Protein 3BVX (pdb70)

B-factor: mean 20.06, std 13.4, range [6.38, 160.4]

Structure (mmCIF, N/CA/C/O backbone):
data_3BVX
#
_entry.id   3BVX
#
_cell.length_a   68.805
_cell.length_b   109.547
_cell.length_c   138.522
_cell.angle_alpha   90.000
_cell.angle_beta   90.000
_cell.angle_gamma   90.000
#
_symmetry.space_group_name_H-M   'P 21 21 21'
#
loop_
_entity.id
_entity.type
_entity.pdbx_description
1 polymer 'Alpha-mannosidase 2'
2 branched '2-acetamido-2-deoxy-beta-D-glucopyranose-(1-2)-alpha-D-mannopyranose-(1-3)-[alpha-D-mannopyranose-(1-6)-alpha-D-mannopyranose-(1-6)]methyl beta-D-mannopyranoside'
3 non-polymer 'ZINC ION'
4 non-polymer (4S)-2-METHYL-2,4-PENTANEDIOL
5 water water
#
loop_
_atom_site.group_PDB
_atom_site.id
_atom_site.type_symbol
_atom_site.label_atom_id
_atom_site.label_alt_id
_atom_site.label_comp_id
_atom_site.label_asym_id
_atom_site.label_entity_id
_atom_site.label_seq_id
_atom_site.pdbx_PDB_ins_code
_atom_site.Cartn_x
_atom_site.Cartn_y
_atom_site.Cartn_z
_atom_site.occupancy
_atom_site.B_iso_or_equiv
_atom_site.auth_seq_id
_atom_site.auth_comp_id
_atom_site.auth_asym_id
_atom_site.auth_atom_id
_atom_site.pdbx_PDB_model_num
ATOM 1 N N . GLN A 1 30 ? 46.430 34.101 -19.157 1.00 78.44 30 GLN A N 1
ATOM 2 C CA . GLN A 1 30 ? 45.031 33.819 -18.843 1.00 61.46 30 GLN A CA 1
ATOM 3 C C . GLN A 1 30 ? 44.245 35.054 -18.452 1.00 46.09 30 GLN A C 1
ATOM 4 O O . GLN A 1 30 ? 43.603 34.975 -17.385 1.00 49.26 30 GLN A O 1
ATOM 6 N N . CYS A 1 31 ? 44.249 36.164 -19.209 1.00 31.48 31 CYS A N 1
ATOM 7 C CA . CYS A 1 31 ? 43.549 37.345 -18.718 1.00 25.02 31 CYS A CA 1
ATOM 8 C C . CYS A 1 31 ? 42.056 37.069 -18.719 1.00 21.67 31 CYS A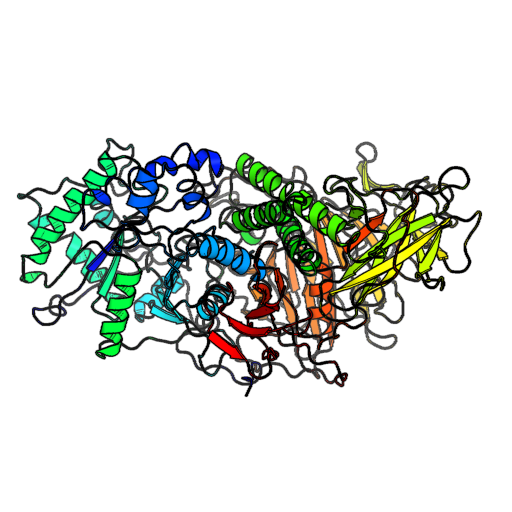 C 1
ATOM 9 O O . CYS A 1 31 ? 41.539 36.504 -19.662 1.00 25.32 31 CYS A O 1
ATOM 12 N N . GLN A 1 32 ? 41.324 37.536 -17.714 1.00 18.64 32 GLN A N 1
ATOM 13 C CA . GLN A 1 32 ? 39.866 37.482 -17.713 1.00 20.43 32 GLN A CA 1
ATOM 14 C C . GLN A 1 32 ? 39.328 38.400 -18.805 1.00 18.66 32 GLN A C 1
ATOM 15 O O . GLN A 1 32 ? 39.867 39.506 -19.021 1.00 17.36 32 GLN A O 1
ATOM 21 N N . ASP A 1 33 ? 38.259 37.976 -19.461 1.00 18.97 33 ASP A N 1
ATOM 22 C CA . ASP A 1 33 ? 37.531 38.810 -20.410 1.00 16.57 33 ASP A CA 1
ATOM 23 C C . ASP A 1 33 ? 36.626 39.785 -19.653 1.00 17.30 33 ASP A C 1
ATOM 24 O O . ASP A 1 33 ? 35.742 39.379 -18.929 1.00 28.30 33 ASP A O 1
ATOM 29 N N . VAL A 1 34 ? 36.844 41.081 -19.827 1.00 12.34 34 VAL A N 1
ATOM 30 C CA . VAL A 1 34 ? 36.086 42.053 -19.025 1.00 11.62 34 VAL A CA 1
ATOM 31 C C . VAL A 1 34 ? 34.878 42.592 -19.788 1.00 10.34 34 VAL A C 1
ATOM 32 O O . VAL A 1 34 ? 34.196 43.492 -19.282 1.00 11.70 34 VAL A O 1
ATOM 36 N N . VAL A 1 35 ? 34.663 42.041 -20.980 1.00 11.84 35 VAL A N 1
ATOM 37 C CA . VAL A 1 35 ? 33.558 42.552 -21.806 1.00 11.96 35 VAL A CA 1
ATOM 38 C C . VAL A 1 35 ? 32.403 41.591 -21.948 1.00 12.24 35 VAL A C 1
ATOM 39 O O . VAL A 1 35 ? 31.246 42.008 -21.926 1.00 12.43 35 VAL A O 1
ATOM 43 N N . GLN A 1 36 ? 32.683 40.314 -22.168 1.00 13.32 36 GLN A N 1
ATOM 44 C CA . GLN A 1 36 ? 31.671 39.411 -22.749 1.00 13.28 36 GLN A CA 1
ATOM 45 C C . GLN A 1 36 ? 31.038 38.498 -21.740 1.00 19.06 36 GLN A C 1
ATOM 46 O O . GLN A 1 36 ? 30.134 37.770 -22.140 1.00 31.69 36 GLN A O 1
ATOM 52 N N . ASP A 1 37 ? 31.494 38.443 -20.526 1.00 19.46 37 ASP A N 1
ATOM 53 C CA . ASP A 1 37 ? 30.958 37.557 -19.491 1.00 23.69 37 ASP A CA 1
ATOM 54 C C . ASP A 1 37 ? 30.274 38.421 -18.441 1.00 20.94 37 ASP A C 1
ATOM 55 O O . ASP A 1 37 ? 30.952 39.160 -17.736 1.00 27.50 37 ASP A O 1
ATOM 60 N N . VAL A 1 38 ? 28.978 38.364 -18.275 1.00 18.14 38 VAL A N 1
ATOM 61 C CA . VAL A 1 38 ? 28.304 39.151 -17.232 1.00 16.60 38 VAL A CA 1
ATOM 62 C C . VAL A 1 38 ? 28.479 38.456 -15.897 1.00 15.65 38 VAL A C 1
ATOM 63 O O . VAL A 1 38 ? 28.023 37.306 -15.771 1.00 20.85 38 VAL A O 1
ATOM 67 N N . PRO A 1 39 ? 29.119 39.054 -14.915 1.00 14.98 39 PRO A N 1
ATOM 68 C CA . PRO A 1 39 ? 29.280 38.349 -13.643 1.00 14.27 39 PRO A CA 1
ATOM 69 C C . PRO A 1 39 ? 27.958 38.015 -12.987 1.00 14.77 39 PRO A C 1
ATOM 70 O O . PRO A 1 39 ? 26.994 38.779 -12.995 1.00 16.37 39 PRO A O 1
ATOM 74 N N . ASN A 1 40 ? 27.966 36.855 -12.308 1.00 17.66 40 ASN A N 1
ATOM 75 C CA . ASN A 1 40 ? 26.839 36.442 -11.505 1.00 19.00 40 ASN A CA 1
ATOM 76 C C . ASN A 1 40 ? 27.130 36.794 -10.072 1.00 16.86 40 ASN A C 1
ATOM 77 O O . ASN A 1 40 ? 28.042 36.247 -9.436 1.00 20.44 40 ASN A O 1
ATOM 82 N N . VAL A 1 41 ? 26.391 37.791 -9.558 1.00 15.28 41 VAL A N 1
ATOM 83 C CA . VAL A 1 41 ? 26.591 38.252 -8.191 1.00 13.75 41 VAL A CA 1
ATOM 84 C C . VAL A 1 41 ? 25.235 38.234 -7.504 1.00 12.52 41 VAL A C 1
ATOM 85 O O . VAL A 1 41 ? 24.194 38.274 -8.151 1.00 15.18 41 VAL A O 1
ATOM 89 N N . ASP A 1 42 ? 25.231 38.151 -6.160 1.00 12.30 42 ASP A N 1
ATOM 90 C CA . ASP A 1 42 ? 23.959 38.162 -5.449 1.00 12.91 42 ASP A CA 1
ATOM 91 C C . ASP A 1 42 ? 23.285 39.517 -5.514 1.00 13.07 42 ASP A C 1
ATOM 92 O O . ASP A 1 42 ? 22.061 39.564 -5.629 1.00 14.83 42 ASP A O 1
ATOM 97 N N . VAL A 1 43 ? 24.062 40.590 -5.415 1.00 12.13 43 VAL A N 1
ATOM 98 C CA . VAL A 1 43 ? 23.512 41.944 -5.460 1.00 11.51 43 VAL A CA 1
ATOM 99 C C . VAL A 1 43 ? 24.305 42.680 -6.533 1.00 10.85 43 VAL A C 1
ATOM 100 O O . VAL A 1 43 ? 25.532 42.786 -6.439 1.00 12.50 43 VAL A O 1
ATOM 104 N N . GLN A 1 44 ? 23.618 43.160 -7.553 1.00 10.44 44 GLN A N 1
ATOM 105 C CA . GLN A 1 44 ? 24.231 44.019 -8.550 1.00 10.29 44 GLN A CA 1
ATOM 106 C C . GLN A 1 44 ? 23.517 45.367 -8.454 1.00 10.39 44 GLN A C 1
ATOM 107 O O . GLN A 1 44 ? 22.302 45.425 -8.631 1.00 11.09 44 GLN A O 1
ATOM 113 N N . MET A 1 45 ? 24.236 46.439 -8.099 1.00 9.36 45 MET A N 1
ATOM 114 C CA . MET A 1 45 ? 23.525 47.641 -7.653 1.00 9.47 45 MET A CA 1
ATOM 115 C C . MET A 1 45 ? 22.684 48.267 -8.743 1.00 10.03 45 MET A C 1
ATOM 116 O O . MET A 1 45 ? 21.667 48.904 -8.356 1.00 10.79 45 MET A O 1
ATOM 121 N N . LEU A 1 46 ? 23.054 48.194 -10.004 1.00 10.38 46 LEU A N 1
ATOM 122 C CA . LEU A 1 46 ? 22.160 48.777 -11.024 1.00 11.26 46 LEU A CA 1
ATOM 123 C C . LEU A 1 46 ? 20.871 47.973 -11.070 1.00 11.81 46 LEU A C 1
ATOM 124 O O . LEU A 1 46 ? 19.780 48.553 -11.204 1.00 11.62 46 LEU A O 1
ATOM 129 N N A GLU A 1 47 ? 20.977 46.647 -11.005 0.51 11.80 47 GLU A N 1
ATOM 130 N N B GLU A 1 47 ? 20.969 46.645 -10.994 0.49 11.59 47 GLU A N 1
ATOM 131 C CA A GLU A 1 47 ? 19.756 45.844 -11.034 0.51 12.13 47 GLU A CA 1
ATOM 132 C CA B GLU A 1 47 ? 19.772 45.804 -11.055 0.49 12.07 47 GLU A CA 1
ATOM 133 C C A GLU A 1 47 ? 18.917 46.161 -9.794 0.51 11.76 47 GLU A C 1
ATOM 134 C C B GLU A 1 47 ? 18.936 46.002 -9.787 0.49 12.38 47 GLU A C 1
ATOM 135 O O A GLU A 1 47 ? 17.683 46.303 -9.896 0.51 13.40 47 GLU A O 1
ATOM 136 O O B GLU A 1 47 ? 17.690 45.974 -9.869 0.49 14.65 47 GLU A O 1
ATOM 147 N N . LEU A 1 48 ? 19.578 46.225 -8.641 1.00 11.87 48 LEU A N 1
ATOM 148 C CA . LEU A 1 48 ? 18.831 46.516 -7.417 1.00 12.23 48 LEU A CA 1
ATOM 149 C C . LEU A 1 48 ? 18.101 47.837 -7.535 1.00 12.88 48 LEU A C 1
ATOM 150 O O . LEU A 1 48 ? 16.921 47.912 -7.212 1.00 13.59 48 LEU A O 1
ATOM 155 N N . TYR A 1 49 ? 18.767 48.864 -8.046 1.00 11.80 49 TYR A N 1
ATOM 156 C CA . TYR A 1 49 ? 18.129 50.154 -8.259 1.00 11.24 49 TYR A CA 1
ATOM 157 C C . TYR A 1 49 ? 16.898 50.047 -9.160 1.00 12.23 49 TYR A C 1
ATOM 158 O O . TYR A 1 49 ? 15.913 50.746 -8.908 1.00 14.30 49 TYR A O 1
ATOM 167 N N . ASP A 1 50 ? 16.995 49.188 -10.177 1.00 13.06 50 ASP A N 1
ATOM 168 C CA . ASP A 1 50 ? 15.860 49.110 -11.145 1.00 15.56 50 ASP A CA 1
ATOM 169 C C . ASP A 1 50 ? 14.642 48.544 -10.442 1.00 16.62 50 ASP A C 1
ATOM 170 O O . ASP A 1 50 ? 13.501 48.965 -10.768 1.00 19.72 50 ASP A O 1
ATOM 175 N N A ARG A 1 51 ? 14.868 47.560 -9.611 0.50 14.88 51 ARG A N 1
ATOM 176 N N B ARG A 1 51 ? 14.968 47.560 -9.611 0.50 14.88 51 ARG A N 1
ATOM 177 C CA A ARG A 1 51 ? 13.721 46.773 -9.104 0.50 16.13 51 ARG A CA 1
ATOM 178 C CA B ARG A 1 51 ? 13.821 46.773 -9.104 0.50 16.13 51 ARG A CA 1
ATOM 179 C C A ARG A 1 51 ? 13.281 47.322 -7.767 0.50 15.81 51 ARG A C 1
ATOM 180 C C B ARG A 1 51 ? 13.381 47.322 -7.767 0.50 15.81 51 ARG A C 1
ATOM 181 O O A ARG A 1 51 ? 12.126 47.145 -7.344 0.50 18.04 51 ARG A O 1
ATOM 182 O O B ARG A 1 51 ? 12.226 47.145 -7.344 0.50 18.04 51 ARG A O 1
ATOM 197 N N . MET A 1 52 ? 14.107 48.143 -7.090 1.00 14.35 52 MET A N 1
ATOM 198 C CA A MET A 1 52 ? 13.794 48.775 -5.776 0.50 14.02 52 MET A CA 1
ATOM 199 C CA B MET A 1 52 ? 13.879 48.862 -5.786 0.50 14.02 52 MET A CA 1
ATOM 200 C C . MET A 1 52 ? 12.857 50.009 -5.633 1.00 10.45 52 MET A C 1
ATOM 201 O O . MET A 1 52 ? 12.864 50.795 -6.553 1.00 11.70 52 MET A O 1
ATOM 210 N N . SER A 1 53 ? 12.105 50.191 -4.538 1.00 11.35 53 SER A N 1
ATOM 211 C CA . SER A 1 53 ? 11.098 51.236 -4.504 1.00 17.56 53 SER A CA 1
ATOM 212 C C . SER A 1 53 ? 11.470 52.663 -3.981 1.00 18.68 53 SER A C 1
ATOM 213 O O . SER A 1 53 ? 10.822 53.653 -4.368 1.00 36.18 53 SER A O 1
ATOM 216 N N . PHE A 1 54 ? 12.436 52.771 -3.073 1.00 19.93 54 PHE A N 1
ATOM 217 C CA . PHE A 1 54 ? 12.785 54.124 -2.636 1.00 17.23 54 PHE A CA 1
ATOM 218 C C . PHE A 1 54 ? 11.682 54.902 -1.916 1.00 18.23 54 PHE A C 1
ATOM 219 O O . PHE A 1 54 ? 11.829 56.099 -1.709 1.00 17.40 54 PHE A O 1
ATOM 227 N N . LYS A 1 55 ? 10.589 54.257 -1.516 1.00 25.40 55 LYS A N 1
ATOM 228 C CA . LYS A 1 55 ? 9.635 54.991 -0.677 1.00 24.20 55 LYS A CA 1
ATOM 229 C C . LYS A 1 55 ? 10.224 55.322 0.693 1.00 21.29 55 LYS A C 1
ATOM 230 O O . LYS A 1 55 ? 10.904 54.518 1.316 1.00 26.50 55 LYS A O 1
ATOM 236 N N . ASP A 1 56 ? 9.942 56.553 1.108 1.00 19.04 56 ASP A N 1
ATOM 237 C CA . ASP A 1 56 ? 10.515 57.115 2.331 1.00 17.22 56 ASP A CA 1
ATOM 238 C C . ASP A 1 56 ? 9.438 57.089 3.401 1.00 18.72 56 ASP A C 1
ATOM 239 O O . ASP A 1 56 ? 8.760 58.072 3.690 1.00 26.56 56 ASP A O 1
ATOM 244 N N . ILE A 1 57 ? 9.280 55.917 4.008 1.00 21.84 57 ILE A N 1
ATOM 245 C CA . ILE A 1 57 ? 8.237 55.705 5.005 1.00 24.10 57 ILE A CA 1
ATOM 246 C C . ILE A 1 57 ? 8.802 55.785 6.419 1.00 22.27 57 ILE A C 1
ATOM 247 O O . ILE A 1 57 ? 9.930 55.363 6.672 1.00 21.09 57 ILE A O 1
ATOM 252 N N . ASP A 1 58 ? 8.010 56.330 7.337 1.00 22.04 58 ASP A N 1
ATOM 253 C CA . ASP A 1 58 ? 8.410 56.423 8.736 1.00 21.74 58 ASP A CA 1
ATOM 254 C C . ASP A 1 58 ? 8.532 55.040 9.368 1.00 19.45 58 ASP A C 1
ATOM 255 O O . ASP A 1 58 ? 7.551 54.303 9.464 1.00 22.41 58 ASP A O 1
ATOM 260 N N . GLY A 1 59 ? 9.741 54.696 9.797 1.00 19.44 59 GLY A N 1
ATOM 261 C CA . GLY A 1 59 ? 10.045 53.339 10.213 1.00 18.37 59 GLY A CA 1
ATOM 262 C C . GLY A 1 59 ? 9.856 53.133 11.703 1.00 18.51 59 GLY A C 1
ATOM 263 O O . GLY A 1 59 ? 9.997 52.019 12.208 1.00 20.13 59 GLY A O 1
ATOM 264 N N . GLY A 1 60 ? 9.536 54.212 12.409 1.00 18.99 60 GLY A N 1
ATOM 265 C CA . GLY A 1 60 ? 9.442 54.176 13.878 1.00 21.69 60 GLY A CA 1
ATOM 266 C C . GLY A 1 60 ? 10.728 54.795 14.440 1.00 16.01 60 GLY A C 1
ATOM 267 O O . GLY A 1 60 ? 11.321 55.715 13.853 1.00 17.83 60 GLY A O 1
ATOM 268 N N . VAL A 1 61 ? 11.187 54.279 15.601 1.00 16.57 61 VAL A N 1
ATOM 269 C CA . VAL A 1 61 ? 12.391 54.868 16.178 1.00 14.74 61 VAL A CA 1
ATOM 270 C C . VAL A 1 61 ? 13.600 54.749 15.204 1.00 13.91 61 VAL A C 1
ATOM 271 O O . VAL A 1 61 ? 14.409 55.679 15.159 1.00 14.20 61 VAL A O 1
ATOM 275 N N . TRP A 1 62 ? 13.692 53.645 14.453 1.00 13.11 62 TRP A N 1
ATOM 276 C CA . TRP A 1 62 ? 14.626 53.572 13.306 1.00 13.37 62 TRP A CA 1
ATOM 277 C C . TRP A 1 62 ? 13.847 54.236 12.167 1.00 13.23 62 TRP A C 1
ATOM 278 O O . TRP A 1 62 ? 13.056 53.580 11.502 1.00 15.48 62 TRP A O 1
ATOM 289 N N . LYS A 1 63 ? 14.106 55.508 11.932 1.00 13.74 63 LYS A N 1
ATOM 290 C CA . LYS A 1 63 ? 13.220 56.284 11.091 1.00 14.72 63 LYS A CA 1
ATOM 291 C C . LYS A 1 63 ? 13.181 55.776 9.669 1.00 13.99 63 LYS A C 1
ATOM 292 O O . LYS A 1 63 ? 12.169 55.883 8.998 1.00 15.75 63 LYS A O 1
ATOM 298 N N . GLN A 1 64 ? 14.290 55.213 9.207 1.00 13.24 64 GLN A N 1
ATOM 299 C CA . GLN A 1 64 ? 14.380 54.728 7.805 1.00 14.30 64 GLN A CA 1
ATOM 300 C C . GLN A 1 64 ? 14.416 53.232 7.697 1.00 11.98 64 GLN A C 1
ATOM 301 O O . GLN A 1 64 ? 14.769 52.725 6.644 1.00 13.47 64 GLN A O 1
ATOM 307 N N . GLY A 1 65 ? 14.053 52.551 8.804 1.00 12.97 65 GLY A N 1
ATOM 308 C CA . GLY A 1 65 ? 14.049 51.089 8.829 1.00 13.85 65 GLY A CA 1
ATOM 309 C C . GLY A 1 65 ? 12.649 50.564 9.221 1.00 14.63 65 GLY A C 1
ATOM 310 O O . GLY A 1 65 ? 11.612 50.950 8.627 1.00 17.10 65 GLY A O 1
ATOM 311 N N . TRP A 1 66 ? 12.657 49.682 10.195 1.00 14.63 66 TRP A N 1
ATOM 312 C CA . TRP A 1 66 ? 11.448 49.073 10.738 1.00 14.03 66 TRP A CA 1
ATOM 313 C C . TRP A 1 66 ? 11.748 48.728 12.181 1.00 14.75 66 TRP A C 1
ATOM 314 O O . TRP A 1 66 ? 12.882 48.864 12.638 1.00 14.46 66 TRP A O 1
ATOM 325 N N . ASN A 1 67 ? 10.706 48.328 12.931 1.00 16.32 67 ASN A N 1
ATOM 326 C CA . ASN A 1 67 ? 10.887 47.904 14.310 1.00 16.93 67 ASN A CA 1
ATOM 327 C C . ASN A 1 67 ? 11.490 46.500 14.352 1.00 16.23 67 ASN A C 1
ATOM 328 O O . ASN A 1 67 ? 10.796 45.493 14.118 1.00 16.60 67 ASN A O 1
ATOM 333 N N . ILE A 1 68 ? 12.767 46.379 14.633 1.00 14.75 68 ILE A N 1
ATOM 334 C CA . ILE A 1 68 ? 13.444 45.102 14.611 1.00 14.87 68 ILE A CA 1
ATOM 335 C C . ILE A 1 68 ? 13.014 44.236 15.777 1.00 15.77 68 ILE A C 1
ATOM 336 O O . ILE A 1 68 ? 12.963 44.628 16.939 1.00 18.78 68 ILE A O 1
ATOM 341 N N . LYS A 1 69 ? 12.748 42.985 15.419 1.00 19.19 69 LYS A N 1
ATOM 342 C CA . LYS A 1 69 ? 12.397 41.999 16.452 1.00 21.05 69 LYS A CA 1
ATOM 343 C C . LYS A 1 69 ? 13.463 40.905 16.474 1.00 19.26 69 LYS A C 1
ATOM 344 O O . LYS A 1 69 ? 14.085 40.596 15.427 1.00 20.94 69 LYS A O 1
ATOM 350 N N . TYR A 1 70 ? 13.700 40.308 17.657 1.00 18.55 70 TYR A N 1
ATOM 351 C CA . TYR A 1 70 ? 14.667 39.187 17.722 1.00 17.54 70 TYR A CA 1
ATOM 352 C C . TYR A 1 70 ? 14.068 38.135 18.645 1.00 19.19 70 TYR A C 1
ATOM 353 O O . TYR A 1 70 ? 13.210 38.443 19.480 1.00 22.98 70 TYR A O 1
ATOM 362 N N . ASP A 1 71 ? 14.574 36.916 18.441 1.00 21.56 71 ASP A N 1
ATOM 363 C CA . ASP A 1 71 ? 14.157 35.818 19.315 1.00 22.56 71 ASP A CA 1
ATOM 364 C C . ASP A 1 71 ? 15.110 35.785 20.496 1.00 21.77 71 ASP A C 1
ATOM 365 O O . ASP A 1 71 ? 16.310 35.618 20.300 1.00 22.63 71 ASP A O 1
ATOM 370 N N . PRO A 1 72 ? 14.686 35.969 21.725 1.00 28.77 72 PRO A N 1
ATOM 371 C CA . PRO A 1 72 ? 15.676 35.997 22.815 1.00 29.11 72 PRO A CA 1
ATOM 372 C C . PRO A 1 72 ? 16.436 34.673 22.905 1.00 27.66 72 PRO A C 1
ATOM 373 O O . PRO A 1 72 ? 17.595 34.607 23.325 1.00 32.84 72 PRO A O 1
ATOM 377 N N . LEU A 1 73 ? 15.829 33.593 22.419 1.00 26.62 73 LEU A N 1
ATOM 378 C CA . LEU A 1 73 ? 16.455 32.285 22.528 1.00 25.45 73 LEU A CA 1
ATOM 379 C C . LEU A 1 73 ? 17.538 32.066 21.475 1.00 25.12 73 LEU A C 1
ATOM 380 O O . LEU A 1 73 ? 18.153 30.982 21.492 1.00 26.31 73 LEU A O 1
ATOM 385 N N . LYS A 1 74 ? 17.782 33.026 20.602 1.00 24.81 74 LYS A N 1
ATOM 386 C CA . LYS A 1 74 ? 18.856 32.855 19.619 1.00 21.15 74 LYS A CA 1
ATOM 387 C C . LYS A 1 74 ? 20.240 32.688 20.224 1.00 21.16 74 LYS A C 1
ATOM 388 O O . LYS A 1 74 ? 21.029 31.885 19.741 1.00 23.41 74 LYS A O 1
ATOM 394 N N A TYR A 1 75 ? 20.545 33.466 21.248 0.44 23.59 75 TYR A N 1
ATOM 395 N N B TYR A 1 75 ? 20.526 33.460 21.257 0.56 23.21 75 TYR A N 1
ATOM 396 C CA A TYR A 1 75 ? 21.794 33.278 21.958 0.44 22.44 75 TYR A CA 1
ATOM 397 C CA B TYR A 1 75 ? 21.793 33.350 21.947 0.56 22.76 75 TYR A CA 1
ATOM 398 C C A TYR A 1 75 ? 21.536 32.552 23.251 0.44 22.48 75 TYR A C 1
ATOM 399 C C B TYR A 1 75 ? 21.557 32.598 23.262 0.56 22.30 75 TYR A C 1
ATOM 400 O O A TYR A 1 75 ? 20.496 32.701 23.860 0.44 25.49 75 TYR A O 1
ATOM 401 O O B TYR A 1 75 ? 20.518 32.744 23.875 0.56 25.55 75 TYR A O 1
ATOM 418 N N . ASN A 1 76 ? 22.507 31.759 23.649 1.00 25.05 76 ASN A N 1
ATOM 419 C CA . ASN A 1 76 ? 22.333 30.916 24.823 1.00 26.01 76 ASN A CA 1
ATOM 420 C C . ASN A 1 76 ? 23.741 30.529 25.232 1.00 26.08 76 ASN A C 1
ATOM 421 O O . ASN A 1 76 ? 24.718 31.017 24.655 1.00 26.00 76 ASN A O 1
ATOM 426 N N . ALA A 1 77 ? 23.873 29.658 26.196 1.00 29.14 77 ALA A N 1
ATOM 427 C CA . ALA A 1 77 ? 25.214 29.366 26.700 1.00 32.13 77 ALA A CA 1
ATOM 428 C C . ALA A 1 77 ? 26.174 28.842 25.639 1.00 33.25 77 ALA A C 1
ATOM 429 O O . ALA A 1 77 ? 27.388 29.080 25.657 1.00 41.67 77 ALA A O 1
ATOM 431 N N . HIS A 1 78 ? 25.705 28.125 24.616 1.00 36.63 78 HIS A N 1
ATOM 432 C CA . HIS A 1 78 ? 26.712 27.609 23.705 1.00 36.49 78 HIS A CA 1
ATOM 433 C C . HIS A 1 78 ? 26.864 28.517 22.502 1.00 34.77 78 HIS A C 1
ATOM 434 O O . HIS A 1 78 ? 27.557 28.107 21.568 1.00 46.67 78 HIS A O 1
ATOM 441 N N . HIS A 1 79 ? 26.198 29.657 22.494 1.00 29.03 79 HIS A N 1
ATOM 442 C CA . HIS A 1 79 ? 26.184 30.525 21.326 1.00 27.79 79 HIS A CA 1
ATOM 443 C C . HIS A 1 79 ? 25.884 31.939 21.794 1.00 21.86 79 HIS A C 1
ATOM 444 O O . HIS A 1 79 ? 24.760 32.373 21.820 1.00 24.44 79 HIS A O 1
ATOM 451 N N . LYS A 1 80 ? 26.935 32.601 22.224 1.00 20.51 80 LYS A N 1
ATOM 452 C CA . LYS A 1 80 ? 26.846 33.929 22.804 1.00 17.04 80 LYS A CA 1
ATOM 453 C C . LYS A 1 80 ? 27.038 34.989 21.736 1.00 16.53 80 LYS A C 1
ATOM 454 O O . LYS A 1 80 ? 27.654 34.746 20.693 1.00 20.22 80 LYS A O 1
ATOM 460 N N . LEU A 1 81 ? 26.546 36.184 22.040 1.00 14.53 81 LEU A N 1
ATOM 461 C CA . LEU A 1 81 ? 26.761 37.319 21.120 1.00 13.30 81 LEU A CA 1
ATOM 462 C C . LEU A 1 81 ? 28.051 37.961 21.594 1.00 12.93 81 LEU A C 1
ATOM 463 O O . LEU A 1 81 ? 28.155 38.341 22.769 1.00 14.73 81 LEU A O 1
ATOM 468 N N A LYS A 1 82 ? 29.024 38.088 20.713 0.50 12.47 82 LYS A N 1
ATOM 469 N N B LYS A 1 82 ? 29.023 38.035 20.704 0.50 12.07 82 LYS A N 1
ATOM 470 C CA A LYS A 1 82 ? 30.318 38.688 21.075 0.50 12.20 82 LYS A CA 1
ATOM 471 C CA B LYS A 1 82 ? 30.314 38.681 20.971 0.50 11.40 82 LYS A CA 1
ATOM 472 C C A LYS A 1 82 ? 30.390 40.098 20.513 0.50 10.95 82 LYS A C 1
ATOM 473 C C B LYS A 1 82 ? 30.156 40.128 20.517 0.50 10.59 82 LYS A C 1
ATOM 474 O O A LYS A 1 82 ? 30.403 40.248 19.299 0.50 11.70 82 LYS A O 1
ATOM 475 O O B LYS A 1 82 ? 29.776 40.353 19.372 0.50 10.90 82 LYS A O 1
ATOM 486 N N . VAL A 1 83 ? 30.431 41.063 21.412 1.00 11.10 83 VAL A N 1
ATOM 487 C CA . VAL A 1 83 ? 30.236 42.486 21.066 1.00 11.48 83 VAL A CA 1
ATOM 488 C C . VAL A 1 83 ? 31.591 43.218 21.200 1.00 11.20 83 VAL A C 1
ATOM 489 O O . VAL A 1 83 ? 32.219 43.189 22.279 1.00 12.54 83 VAL A O 1
ATOM 493 N N . PHE A 1 84 ? 31.977 43.867 20.106 1.00 10.63 84 PHE A N 1
ATOM 494 C CA . PHE A 1 84 ? 33.230 44.673 20.117 1.00 11.21 84 PHE A CA 1
ATOM 495 C C . PHE A 1 84 ? 32.841 46.150 20.069 1.00 10.16 84 PHE A C 1
ATOM 496 O O . PHE A 1 84 ? 32.322 46.600 19.029 1.00 11.34 84 PHE A O 1
ATOM 504 N N . VAL A 1 85 ? 33.111 46.853 21.146 1.00 10.24 85 VAL A N 1
ATOM 505 C CA . VAL A 1 85 ? 32.873 48.288 21.197 1.00 10.03 85 VAL A CA 1
ATOM 506 C C . VAL A 1 85 ? 34.178 48.946 20.785 1.00 9.44 85 VAL A C 1
ATOM 507 O O . VAL A 1 85 ? 35.217 48.764 21.469 1.00 10.28 85 VAL A O 1
ATOM 511 N N . VAL A 1 86 ? 34.149 49.707 19.714 1.00 9.64 86 VAL A N 1
ATOM 512 C CA . VAL A 1 86 ? 35.406 50.195 19.077 1.00 10.23 86 VAL A CA 1
ATOM 513 C C . VAL A 1 86 ? 35.461 51.721 19.187 1.00 9.06 86 VAL A C 1
ATOM 514 O O . VAL A 1 86 ? 34.803 52.430 18.417 1.00 9.38 86 VAL A O 1
ATOM 518 N N . PRO A 1 87 ? 36.217 52.241 20.157 1.00 9.35 87 PRO A N 1
ATOM 519 C CA . PRO A 1 87 ? 36.312 53.705 20.331 1.00 9.63 87 PRO A CA 1
ATOM 520 C C . PRO A 1 87 ? 37.055 54.332 19.156 1.00 8.76 87 PRO A C 1
ATOM 521 O O . PRO A 1 87 ? 38.074 53.795 18.662 1.00 9.57 87 PRO A O 1
ATOM 525 N N . HIS A 1 88 ? 36.550 55.499 18.729 1.00 8.82 88 HIS A N 1
ATOM 526 C CA . HIS A 1 88 ? 37.146 56.167 17.550 1.00 8.75 88 HIS A CA 1
ATOM 527 C C . HIS A 1 88 ? 36.872 57.642 17.655 1.00 8.80 88 HIS A C 1
ATOM 528 O O . HIS A 1 88 ? 36.044 58.108 18.450 1.00 9.57 88 HIS A O 1
ATOM 535 N N . SER A 1 89 ? 37.604 58.407 16.824 1.00 8.71 89 SER A N 1
ATOM 536 C CA . SER A 1 89 ? 37.508 59.848 16.806 1.00 9.31 89 SER A CA 1
ATOM 537 C C . SER A 1 89 ? 37.689 60.331 15.363 1.00 9.00 89 SER A C 1
ATOM 538 O O . SER A 1 89 ? 38.770 60.151 14.832 1.00 9.43 89 SER A O 1
ATOM 541 N N . HIS A 1 90 ? 36.655 60.912 14.797 1.00 9.35 90 HIS A N 1
ATOM 542 C CA . HIS A 1 90 ? 36.748 61.324 13.394 1.00 9.47 90 HIS A CA 1
ATOM 543 C C . HIS A 1 90 ? 37.436 62.667 13.346 1.00 9.30 90 HIS A C 1
ATOM 544 O O . HIS A 1 90 ? 36.881 63.655 13.865 1.00 9.80 90 HIS A O 1
ATOM 551 N N . ASN A 1 91 ? 38.615 62.743 12.728 1.00 9.27 91 ASN A N 1
ATOM 552 C CA . ASN A 1 91 ? 39.407 63.974 12.687 1.00 9.46 91 ASN A CA 1
ATOM 553 C C . ASN A 1 91 ? 39.546 64.458 11.263 1.00 9.34 91 ASN A C 1
ATOM 554 O O . ASN A 1 91 ? 40.353 63.931 10.511 1.00 16.03 91 ASN A O 1
ATOM 559 N N . ASP A 1 92 ? 38.766 65.469 10.907 1.00 9.22 92 ASP A N 1
ATOM 560 C CA . ASP A 1 92 ? 38.819 66.019 9.548 1.00 8.78 92 ASP A CA 1
ATOM 561 C C . ASP A 1 92 ? 40.108 66.796 9.339 1.00 8.49 92 ASP A C 1
ATOM 562 O O . ASP A 1 92 ? 40.284 67.773 10.101 1.00 9.10 92 ASP A O 1
ATOM 567 N N . PRO A 1 93 ? 40.925 66.503 8.367 1.00 8.73 93 PRO A N 1
ATOM 568 C CA . PRO A 1 93 ? 42.125 67.319 8.041 1.00 9.11 93 PRO A CA 1
ATOM 569 C C . PRO A 1 93 ? 41.729 68.551 7.259 1.00 10.07 93 PRO A C 1
ATOM 570 O O . PRO A 1 93 ? 42.033 68.712 6.057 1.00 11.30 93 PRO A O 1
ATOM 574 N N . GLY A 1 94 ? 41.034 69.451 7.957 1.00 9.80 94 GLY A N 1
ATOM 575 C CA . GLY A 1 94 ? 40.390 70.639 7.388 1.00 9.85 94 GLY A CA 1
ATOM 576 C C . GLY A 1 94 ? 38.919 70.371 7.170 1.00 10.15 94 GLY A C 1
ATOM 577 O O . GLY A 1 94 ? 38.546 69.310 6.640 1.00 11.11 94 GLY A O 1
ATOM 578 N N . TRP A 1 95 ? 38.099 71.355 7.510 1.00 9.59 95 TRP A N 1
ATOM 579 C CA . TRP A 1 95 ? 36.659 71.357 7.197 1.00 9.82 95 TRP A CA 1
ATOM 580 C C . TRP A 1 95 ? 36.115 72.711 7.667 1.00 10.23 95 TRP A C 1
ATOM 581 O O . TRP A 1 95 ? 36.049 73.642 6.841 1.00 10.77 95 TRP A O 1
ATOM 592 N N . ILE A 1 96 ? 35.789 72.858 8.943 1.00 10.34 96 ILE A N 1
ATOM 593 C CA . ILE A 1 96 ? 35.349 74.156 9.475 1.00 12.48 96 ILE A CA 1
ATOM 594 C C . ILE A 1 96 ? 36.515 74.960 10.051 1.00 12.51 96 ILE A C 1
ATOM 595 O O . ILE A 1 96 ? 36.387 76.138 10.314 1.00 15.46 96 ILE A O 1
ATOM 600 N N A GLN A 1 97 ? 37.632 74.293 10.316 0.66 10.66 97 GLN A N 1
ATOM 601 N N B GLN A 1 97 ? 37.611 74.230 10.233 0.34 10.44 97 GLN A N 1
ATOM 602 C CA A GLN A 1 97 ? 38.882 74.930 10.661 0.66 10.35 97 GLN A CA 1
ATOM 603 C CA B GLN A 1 97 ? 38.892 74.727 10.671 0.34 10.36 97 GLN A CA 1
ATOM 604 C C A GLN A 1 97 ? 39.909 74.348 9.678 0.66 8.72 97 GLN A C 1
ATOM 605 C C B GLN A 1 97 ? 39.981 74.215 9.731 0.34 10.60 97 GLN A C 1
ATOM 606 O O A GLN A 1 97 ? 39.645 73.331 9.010 0.66 8.04 97 GLN A O 1
ATOM 607 O O B GLN A 1 97 ? 39.806 73.147 9.129 0.34 13.05 97 GLN A O 1
ATOM 618 N N . THR A 1 98 ? 41.081 74.947 9.583 1.00 9.96 98 THR A N 1
ATOM 619 C CA . THR A 1 98 ? 42.163 74.390 8.759 1.00 10.24 98 THR A CA 1
ATOM 620 C C . THR A 1 98 ? 42.765 73.202 9.486 1.00 9.83 98 THR A C 1
ATOM 621 O O . THR A 1 98 ? 42.562 72.997 10.705 1.00 10.21 98 THR A O 1
ATOM 625 N N . PHE A 1 99 ? 43.541 72.414 8.736 1.00 9.65 99 PHE A N 1
ATOM 626 C CA . PHE A 1 99 ? 44.303 71.339 9.320 1.00 9.70 99 PHE A CA 1
ATOM 627 C C . PHE A 1 99 ? 45.067 71.831 10.555 1.00 9.89 99 PHE A C 1
ATOM 628 O O . PHE A 1 99 ? 45.016 71.192 11.628 1.00 10.52 99 PHE A O 1
ATOM 636 N N . GLU A 1 100 ? 45.829 72.914 10.415 1.00 10.06 100 GLU A N 1
ATOM 637 C CA . GLU A 1 100 ? 46.661 73.287 11.552 1.00 10.81 100 GLU A CA 1
ATOM 638 C C . GLU A 1 100 ? 45.851 73.812 12.719 1.00 11.26 100 GLU A C 1
ATOM 639 O O . GLU A 1 100 ? 46.209 73.577 13.885 1.0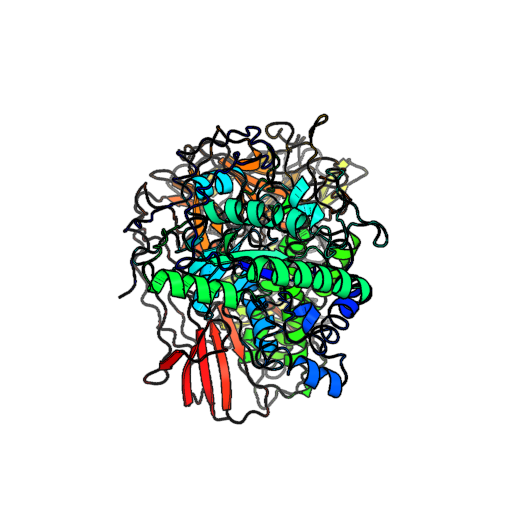0 12.42 100 GLU A O 1
ATOM 645 N N . GLU A 1 101 ? 44.730 74.507 12.439 1.00 10.80 101 GLU A N 1
ATOM 646 C CA . GLU A 1 101 ? 43.867 74.982 13.492 1.00 11.18 101 GLU A CA 1
ATOM 647 C C . GLU A 1 101 ? 43.260 73.818 14.283 1.00 10.56 101 GLU A C 1
ATOM 648 O O . GLU A 1 101 ? 43.271 73.809 15.502 1.00 11.36 101 GLU A O 1
ATOM 654 N N . TYR A 1 102 ? 42.710 72.829 13.572 1.00 10.12 102 TYR A N 1
ATOM 655 C CA . TYR A 1 102 ? 42.216 71.640 14.261 1.00 9.69 102 TYR A CA 1
ATOM 656 C C . TYR A 1 102 ? 43.341 70.928 15.031 1.00 9.66 102 TYR A C 1
ATOM 657 O O . TYR A 1 102 ? 43.122 70.413 16.109 1.00 10.47 102 TYR A O 1
ATOM 666 N N . TYR A 1 103 ? 44.519 70.849 14.421 1.00 9.96 103 TYR A N 1
ATOM 667 C CA . TYR A 1 103 ? 45.613 70.154 15.093 1.00 10.09 103 TYR A CA 1
ATOM 668 C C . TYR A 1 103 ? 45.897 70.825 16.448 1.00 11.15 103 TYR A C 1
ATOM 669 O O . TYR A 1 103 ? 46.043 70.147 17.476 1.00 11.46 103 TYR A O 1
ATOM 678 N N . GLN A 1 104 ? 45.996 72.155 16.421 1.00 11.50 104 GLN A N 1
ATOM 679 C CA . GLN A 1 104 ? 46.347 72.885 17.668 1.00 12.95 104 GLN A CA 1
ATOM 680 C C . GLN A 1 104 ? 45.214 72.869 18.668 1.00 13.49 104 GLN A C 1
ATOM 681 O O . GLN A 1 104 ? 45.486 72.762 19.883 1.00 15.84 104 GLN A O 1
ATOM 687 N N A HIS A 1 105 ? 43.956 72.979 18.221 0.54 11.84 105 HIS A N 1
ATOM 688 N N B HIS A 1 105 ? 43.981 72.978 18.202 0.46 12.74 105 HIS A N 1
ATOM 689 C CA A HIS A 1 105 ? 42.806 73.121 19.126 0.54 13.13 105 HIS A CA 1
ATOM 690 C CA B HIS A 1 105 ? 42.859 73.106 19.116 0.46 13.49 105 HIS A CA 1
ATOM 691 C C A HIS A 1 105 ? 42.205 71.806 19.592 0.54 12.27 105 HIS A C 1
ATOM 692 C C B HIS A 1 105 ? 42.322 71.781 19.626 0.46 12.34 105 HIS A C 1
ATOM 693 O O A HIS A 1 105 ? 41.473 71.782 20.577 0.54 15.94 105 HIS A O 1
ATOM 694 O O B HIS A 1 105 ? 41.746 71.722 20.689 0.46 13.26 105 HIS A O 1
ATOM 707 N N . ASP A 1 106 ? 42.445 70.735 18.809 1.00 11.86 106 ASP A N 1
ATOM 708 C CA . ASP A 1 106 ? 41.740 69.460 19.084 1.00 11.78 106 ASP A CA 1
ATOM 709 C C . ASP A 1 106 ? 42.668 68.285 18.957 1.00 10.46 106 ASP A C 1
ATOM 710 O O . ASP A 1 106 ? 42.878 67.564 19.949 1.00 11.10 106 ASP A O 1
ATOM 715 N N . THR A 1 107 ? 43.217 68.033 17.754 1.00 10.18 107 THR A N 1
ATOM 716 C CA . THR A 1 107 ? 43.810 66.720 17.512 1.00 10.19 107 THR A CA 1
ATOM 717 C C . THR A 1 107 ? 45.072 66.459 18.329 1.00 10.48 107 THR A C 1
ATOM 718 O O . THR A 1 107 ? 45.266 65.301 18.784 1.00 10.71 107 THR A O 1
ATOM 722 N N . LYS A 1 108 ? 45.885 67.466 18.594 1.00 10.74 108 LYS A N 1
ATOM 723 C CA . LYS A 1 108 ? 47.076 67.145 19.385 1.00 11.15 108 LYS A CA 1
ATOM 724 C C . LYS A 1 108 ? 46.699 66.742 20.789 1.00 11.18 108 LYS A C 1
ATOM 725 O O . LYS A 1 108 ? 47.411 65.946 21.399 1.00 12.34 108 LYS A O 1
ATOM 731 N N . HIS A 1 109 ? 45.576 67.304 21.264 1.00 11.04 109 HIS A N 1
ATOM 732 C CA . HIS A 1 109 ? 45.101 66.877 22.604 1.00 11.65 109 HIS A CA 1
ATOM 733 C C . HIS A 1 109 ? 44.467 65.488 22.595 1.00 10.84 109 HIS A C 1
ATOM 734 O O . HIS A 1 109 ? 44.692 64.699 23.520 1.00 11.79 109 HIS A O 1
ATOM 741 N N . ILE A 1 110 ? 43.694 65.195 21.537 1.00 10.50 110 ILE A N 1
ATOM 742 C CA . ILE A 1 110 ? 43.164 63.824 21.428 1.00 10.13 110 ILE A CA 1
ATOM 743 C C . ILE A 1 110 ? 44.272 62.833 21.414 1.00 10.04 110 ILE A C 1
ATOM 744 O O . ILE A 1 110 ? 44.229 61.791 22.123 1.00 10.81 110 ILE A O 1
ATOM 749 N N . LEU A 1 111 ? 45.309 63.059 20.630 1.00 9.92 111 LEU A N 1
ATOM 750 C CA . LEU A 1 111 ? 46.374 62.040 20.533 1.00 10.03 111 LEU A CA 1
ATOM 751 C C . LEU A 1 111 ? 47.209 61.989 21.773 1.00 9.72 111 LEU A C 1
ATOM 752 O O . LEU A 1 111 ? 47.638 60.889 22.209 1.00 11.35 111 LEU A O 1
ATOM 757 N N A SER A 1 112 ? 47.486 63.129 22.405 0.73 10.39 112 SER A N 1
ATOM 758 N N B SER A 1 112 ? 47.489 63.131 22.399 0.27 10.76 112 SER A N 1
ATOM 759 C CA A SER A 1 112 ? 48.250 63.139 23.653 0.73 12.68 112 SER A CA 1
ATOM 760 C CA B SER A 1 112 ? 48.236 63.115 23.653 0.27 13.37 112 SER A CA 1
ATOM 761 C C A SER A 1 112 ? 47.534 62.419 24.762 0.73 12.23 112 SER A C 1
ATOM 762 C C B SER A 1 112 ? 47.491 62.296 24.694 0.27 12.52 112 SER A C 1
ATOM 763 O O A SER A 1 112 ? 48.096 61.668 25.562 0.73 11.32 112 SER A O 1
ATOM 764 O O B SER A 1 112 ? 48.044 61.407 25.337 0.27 12.56 112 SER A O 1
ATOM 769 N N . ASN A 1 113 ? 46.198 62.640 24.829 1.00 11.90 113 ASN A N 1
ATOM 770 C CA . ASN A 1 113 ? 45.427 61.994 25.900 1.00 12.12 113 ASN A CA 1
ATOM 771 C C . ASN A 1 113 ? 45.154 60.538 25.532 1.00 11.81 113 ASN A C 1
ATOM 772 O O . ASN A 1 113 ? 45.118 59.707 26.468 1.00 13.15 113 ASN A O 1
ATOM 777 N N . ALA A 1 114 ? 45.030 60.177 24.270 1.00 11.90 114 ALA A N 1
ATOM 778 C CA . ALA A 1 114 ? 44.923 58.753 23.916 1.00 11.94 114 ALA A CA 1
ATOM 779 C C . ALA A 1 114 ? 46.200 58.040 24.373 1.00 12.61 114 ALA A C 1
ATOM 780 O O . ALA A 1 114 ? 46.158 56.933 24.914 1.00 12.65 114 ALA A O 1
ATOM 782 N N . LEU A 1 115 ? 47.359 58.635 24.150 1.00 11.99 115 LEU A N 1
ATOM 783 C CA . LEU A 1 115 ? 48.580 57.955 24.546 1.00 12.27 115 LEU A CA 1
ATOM 784 C C . LEU A 1 115 ? 48.582 57.698 26.029 1.00 13.31 115 LEU A C 1
ATOM 785 O O . LEU A 1 115 ? 48.833 56.585 26.519 1.00 13.93 115 LEU A O 1
ATOM 790 N N . ARG A 1 116 ? 48.244 58.725 26.789 1.00 13.40 116 ARG A N 1
ATOM 791 C CA . ARG A 1 116 ? 48.200 58.588 28.238 1.00 14.80 116 ARG A CA 1
ATOM 792 C C . ARG A 1 116 ? 47.174 57.565 28.676 1.00 14.30 116 ARG A C 1
ATOM 793 O O . ARG A 1 116 ? 47.483 56.672 29.474 1.00 14.36 116 ARG A O 1
ATOM 801 N N A HIS A 1 117 ? 45.930 57.670 28.204 0.59 12.77 117 HIS A N 1
ATOM 802 N N B HIS A 1 117 ? 45.944 57.707 28.206 0.41 13.40 117 HIS A N 1
ATOM 803 C CA A HIS A 1 117 ? 44.871 56.814 28.746 0.59 12.62 117 HIS A CA 1
ATOM 804 C CA B HIS A 1 117 ? 44.901 56.834 28.772 0.41 13.61 117 HIS A CA 1
ATOM 805 C C A HIS A 1 117 ? 44.959 55.386 28.279 0.59 12.02 117 HIS A C 1
ATOM 806 C C B HIS A 1 117 ? 45.130 55.403 28.336 0.41 11.94 117 HIS A C 1
ATOM 807 O O A HIS A 1 117 ? 44.572 54.477 29.018 0.59 11.77 117 HIS A O 1
ATOM 808 O O B HIS A 1 117 ? 45.030 54.494 29.166 0.41 13.97 117 HIS A O 1
ATOM 821 N N . LEU A 1 118 ? 45.461 55.144 27.070 1.00 12.26 118 LEU A N 1
ATOM 822 C CA . LEU A 1 118 ? 45.696 53.765 26.628 1.00 12.17 118 LEU A CA 1
ATOM 823 C C . LEU A 1 118 ? 46.867 53.175 27.420 1.00 13.33 118 LEU A C 1
ATOM 824 O O . LEU A 1 118 ? 46.828 52.022 27.891 1.00 14.65 118 LEU A O 1
ATOM 829 N N . HIS A 1 119 ? 47.932 53.951 27.605 1.00 13.03 119 HIS A N 1
ATOM 830 C CA . HIS A 1 119 ? 49.068 53.475 28.386 1.00 14.41 119 HIS A CA 1
ATOM 831 C C . HIS A 1 119 ? 48.602 53.023 29.770 1.00 15.54 119 HIS A C 1
ATOM 832 O O . HIS A 1 119 ? 49.000 51.973 30.242 1.00 19.04 119 HIS A O 1
ATOM 839 N N . ASP A 1 120 ? 47.747 53.819 30.406 1.00 14.13 120 ASP A N 1
ATOM 840 C CA . ASP A 1 120 ? 47.346 53.567 31.781 1.00 16.72 120 ASP A CA 1
ATOM 841 C C . ASP A 1 120 ? 46.211 52.557 31.962 1.00 17.24 120 ASP A C 1
ATOM 842 O O . ASP A 1 120 ? 45.996 52.137 33.109 1.00 19.36 120 ASP A O 1
ATOM 847 N N . ASN A 1 121 ? 45.531 52.199 30.887 1.00 14.95 121 ASN A N 1
ATOM 848 C CA . ASN A 1 121 ? 44.366 51.340 30.934 1.00 14.61 121 ASN A CA 1
ATOM 849 C C . ASN A 1 121 ? 44.479 50.260 29.875 1.00 13.85 121 ASN A C 1
ATOM 850 O O . ASN A 1 121 ? 43.999 50.423 28.780 1.00 14.53 121 ASN A O 1
ATOM 855 N N . PRO A 1 122 ? 45.135 49.161 30.213 1.00 14.92 122 PRO A N 1
ATOM 856 C CA . PRO A 1 122 ? 45.507 48.179 29.206 1.00 16.13 122 PRO A CA 1
ATOM 857 C C . PRO A 1 122 ? 44.374 47.548 28.407 1.00 14.61 122 PRO A C 1
ATOM 858 O O . PRO A 1 122 ? 44.674 47.041 27.313 1.00 17.83 122 PRO A O 1
ATOM 862 N N . GLU A 1 123 ? 43.157 47.559 28.917 1.00 15.53 123 GLU A N 1
ATOM 863 C CA . GLU A 1 123 ? 42.071 46.940 28.150 1.00 15.33 123 GLU A CA 1
ATOM 864 C C . GLU A 1 123 ? 41.393 47.953 27.226 1.00 14.38 123 GLU A C 1
ATOM 865 O O . GLU A 1 123 ? 40.538 47.568 26.425 1.00 15.82 123 GLU A O 1
ATOM 871 N N . MET A 1 124 ? 41.708 49.229 27.403 1.00 13.29 124 MET A N 1
ATOM 872 C CA . MET A 1 124 ? 41.078 50.230 26.521 1.00 12.86 124 MET A CA 1
ATOM 873 C C . MET A 1 124 ? 41.701 50.149 25.133 1.00 12.56 124 MET A C 1
ATOM 874 O O . MET A 1 124 ? 42.882 49.806 24.995 1.00 13.17 124 MET A O 1
ATOM 879 N N . LYS A 1 125 ? 40.914 50.452 24.116 1.00 12.00 125 LYS A N 1
ATOM 880 C CA . LYS A 1 125 ? 41.353 50.389 22.736 1.00 11.22 125 LYS A CA 1
ATOM 881 C C . LYS A 1 125 ? 40.919 51.663 22.011 1.00 11.18 125 LYS A C 1
ATOM 882 O O . LYS A 1 125 ? 40.041 52.421 22.477 1.00 12.19 125 LYS A O 1
ATOM 888 N N . PHE A 1 126 ? 41.511 51.909 20.843 1.00 10.10 126 PHE A N 1
ATOM 889 C CA . PHE A 1 126 ? 41.213 53.123 20.054 1.00 9.69 126 PHE A CA 1
ATOM 890 C C . PHE A 1 126 ? 41.695 52.853 18.623 1.00 9.04 126 PHE A C 1
ATOM 891 O O . PHE A 1 126 ? 42.756 52.259 18.421 1.00 11.14 126 PHE A O 1
ATOM 899 N N . ILE A 1 127 ? 40.917 53.288 17.644 1.00 8.94 127 ILE A N 1
ATOM 900 C CA . ILE A 1 127 ? 41.368 53.180 16.243 1.00 8.61 127 ILE A CA 1
ATOM 901 C C . ILE A 1 127 ? 41.617 54.594 15.674 1.00 9.41 127 ILE A C 1
ATOM 902 O O . ILE A 1 127 ? 40.997 55.578 16.110 1.00 9.62 127 ILE A O 1
ATOM 907 N N . TRP A 1 128 ? 42.562 54.651 14.738 1.00 9.05 128 TRP A N 1
ATOM 908 C CA . TRP A 1 128 ? 42.973 55.945 14.171 1.00 9.37 128 TRP A CA 1
ATOM 909 C C . TRP A 1 128 ? 43.074 55.821 12.671 1.00 8.54 128 TRP A C 1
ATOM 910 O O . TRP A 1 128 ? 43.754 54.882 12.192 1.00 9.05 128 TRP A O 1
ATOM 921 N N . ALA A 1 129 ? 42.496 56.759 11.922 1.00 8.86 129 ALA A N 1
ATOM 922 C CA . ALA A 1 129 ? 42.472 56.671 10.447 1.00 9.52 129 ALA A CA 1
ATOM 923 C C . ALA A 1 129 ? 43.370 57.673 9.751 1.00 10.51 129 ALA A C 1
ATOM 924 O O . ALA A 1 129 ? 43.961 57.344 8.723 1.00 10.77 129 ALA A O 1
ATOM 926 N N . GLU A 1 130 ? 43.481 58.931 10.216 1.00 10.09 130 GLU A N 1
ATOM 927 C CA . GLU A 1 130 ? 44.059 60.015 9.375 1.00 9.92 130 GLU A CA 1
ATOM 928 C C . GLU A 1 130 ? 45.547 60.146 9.697 1.00 8.94 130 GLU A C 1
ATOM 929 O O . GLU A 1 130 ? 45.933 60.781 10.714 1.00 9.93 130 GLU A O 1
ATOM 935 N N . ILE A 1 131 ? 46.389 59.644 8.815 1.00 8.52 131 ILE A N 1
ATOM 936 C CA . ILE A 1 131 ? 47.852 59.651 9.144 1.00 8.83 131 ILE A CA 1
ATOM 937 C C . ILE A 1 131 ? 48.439 61.044 8.975 1.00 8.90 131 ILE A C 1
ATOM 938 O O . ILE A 1 131 ? 49.450 61.306 9.635 1.00 10.09 131 ILE A O 1
ATOM 943 N N . SER A 1 132 ? 47.849 61.919 8.186 1.00 8.46 132 SER A N 1
ATOM 944 C CA . SER A 1 132 ? 48.369 63.290 8.164 1.00 8.53 132 SER A CA 1
ATOM 945 C C . SER A 1 132 ? 48.471 63.887 9.556 1.00 9.60 132 SER A C 1
ATOM 946 O O . SER A 1 132 ? 49.497 64.471 9.920 1.00 10.21 132 SER A O 1
ATOM 949 N N . TYR A 1 133 ? 47.428 63.689 10.378 1.00 8.64 133 TYR A N 1
ATOM 950 C CA . TYR A 1 133 ? 47.493 64.205 11.741 1.00 9.01 133 TYR A CA 1
ATOM 951 C C . TYR A 1 133 ? 48.439 63.400 12.607 1.00 9.22 133 TYR A C 1
ATOM 952 O O . TYR A 1 133 ? 49.130 63.973 13.465 1.00 10.28 133 TYR A O 1
ATOM 961 N N . PHE A 1 134 ? 48.437 62.087 12.473 1.00 9.09 134 PHE A N 1
ATOM 962 C CA . PHE A 1 134 ? 49.296 61.278 13.344 1.00 9.79 134 PHE A CA 1
ATOM 963 C C . PHE A 1 134 ? 50.745 61.567 13.078 1.00 10.07 134 PHE A C 1
ATOM 964 O O . PHE A 1 134 ? 51.528 61.662 14.054 1.00 11.25 134 PHE A O 1
ATOM 972 N N . ALA A 1 135 ? 51.140 61.721 11.822 1.00 10.00 135 ALA A N 1
ATOM 973 C CA . ALA A 1 135 ? 52.541 62.038 11.516 1.00 12.76 135 ALA A CA 1
ATOM 974 C C . ALA A 1 135 ? 52.892 63.421 12.084 1.00 13.25 135 ALA A C 1
ATOM 975 O O . ALA A 1 135 ? 54.014 63.579 12.590 1.00 17.29 135 ALA A O 1
ATOM 977 N N A ARG A 1 136 ? 51.977 64.381 12.003 0.53 13.43 136 ARG A N 1
ATOM 978 N N B ARG A 1 136 ? 51.977 64.381 12.003 0.47 12.82 136 ARG A N 1
ATOM 979 C CA A ARG A 1 136 ? 52.225 65.716 12.536 0.53 13.16 136 ARG A CA 1
ATOM 980 C CA B ARG A 1 136 ? 52.225 65.716 12.536 0.47 14.66 136 ARG A CA 1
ATOM 981 C C A ARG A 1 136 ? 52.459 65.672 14.043 0.53 14.57 136 ARG A C 1
ATOM 982 C C B ARG A 1 136 ? 52.459 65.672 14.043 0.47 15.61 136 ARG A C 1
ATOM 983 O O A ARG A 1 136 ? 53.339 66.355 14.567 0.53 13.22 136 ARG A O 1
ATOM 984 O O B ARG A 1 136 ? 53.339 66.355 14.567 0.47 13.33 136 ARG A O 1
ATOM 999 N N . PHE A 1 137 ? 51.663 64.861 14.731 1.00 12.00 137 PHE A N 1
ATOM 1000 C CA . PHE A 1 137 ? 51.805 64.665 16.183 1.00 11.88 137 PHE A CA 1
ATOM 1001 C C . PHE A 1 137 ? 53.060 63.927 16.569 1.00 13.93 137 PHE A C 1
ATOM 1002 O O . PHE A 1 137 ? 53.799 64.381 17.431 1.00 15.38 137 PHE A O 1
ATOM 1010 N N A TYR A 1 138 ? 53.296 62.762 15.929 0.57 13.73 138 TYR A N 1
ATOM 1011 N N B TYR A 1 138 ? 53.286 62.783 15.889 0.43 14.37 138 TYR A N 1
ATOM 1012 C CA A TYR A 1 138 ? 54.367 61.879 16.403 0.57 15.56 138 TYR A CA 1
ATOM 1013 C CA B TYR A 1 138 ? 54.441 61.948 16.190 0.43 15.63 138 TYR A CA 1
ATOM 1014 C C A TYR A 1 138 ? 55.719 62.513 16.159 0.57 17.56 138 TYR A C 1
ATOM 1015 C C B TYR A 1 138 ? 55.710 62.768 16.156 0.43 18.45 138 TYR A C 1
ATOM 1016 O O A TYR A 1 138 ? 56.680 62.268 16.916 0.57 12.94 138 TYR A O 1
ATOM 1017 O O B TYR A 1 138 ? 56.457 62.942 17.131 0.43 22.83 138 TYR A O 1
ATOM 1034 N N A HIS A 1 139 ? 55.818 63.323 15.100 0.65 18.94 139 HIS A N 1
ATOM 1035 N N B HIS A 1 139 ? 55.988 63.337 14.988 0.35 21.33 139 HIS A N 1
ATOM 1036 C CA A HIS A 1 139 ? 57.138 63.932 14.884 0.65 22.81 139 HIS A CA 1
ATOM 1037 C CA B HIS A 1 139 ? 57.211 64.103 14.798 0.35 23.06 139 HIS A CA 1
ATOM 1038 C C A HIS A 1 139 ? 57.425 64.945 15.963 0.65 24.98 139 HIS A C 1
ATOM 1039 C C B HIS A 1 139 ? 57.467 65.190 15.818 0.35 26.17 139 HIS A C 1
ATOM 1040 O O A HIS A 1 139 ? 58.599 65.195 16.335 0.65 30.44 139 HIS A O 1
ATOM 1041 O O B HIS A 1 139 ? 58.590 65.695 16.013 0.35 30.67 139 HIS A O 1
ATOM 1054 N N . ASP A 1 140 ? 56.453 65.620 16.560 1.00 21.92 140 ASP A N 1
ATOM 1055 C CA . ASP A 1 140 ? 56.672 66.583 17.623 1.00 21.79 140 ASP A CA 1
ATOM 1056 C C . ASP A 1 140 ? 56.852 65.951 18.988 1.00 18.58 140 ASP A C 1
ATOM 1057 O O . ASP A 1 140 ? 57.178 66.650 19.945 1.00 23.82 140 ASP A O 1
ATOM 1062 N N . LEU A 1 141 ? 56.620 64.660 19.158 1.00 17.06 141 LEU A N 1
ATOM 1063 C CA . LEU A 1 141 ? 56.848 63.961 20.441 1.00 16.26 141 LEU A CA 1
ATOM 1064 C C . LEU A 1 141 ? 58.331 63.785 20.746 1.00 17.26 141 LEU A C 1
ATOM 1065 O O . LEU A 1 141 ? 59.149 63.520 19.874 1.00 19.42 141 LEU A O 1
ATOM 1070 N N . GLY A 1 142 ? 58.632 63.910 22.028 1.00 19.23 142 GLY A N 1
ATOM 1071 C CA . GLY A 1 142 ? 59.948 63.531 22.516 1.00 22.23 142 GLY A CA 1
ATOM 1072 C C . GLY A 1 142 ? 60.071 62.026 22.461 1.00 21.99 142 GLY A C 1
ATOM 1073 O O . GLY A 1 142 ? 59.056 61.290 22.350 1.00 20.64 142 GLY A O 1
ATOM 1074 N N . GLU A 1 143 ? 61.334 61.606 22.496 1.00 22.14 143 GLU A N 1
ATOM 1075 C CA . GLU A 1 143 ? 61.612 60.179 22.287 1.00 22.07 143 GLU A CA 1
ATOM 1076 C C . GLU A 1 143 ? 60.919 59.262 23.263 1.00 19.90 143 GLU A C 1
ATOM 1077 O O . GLU A 1 143 ? 60.471 58.168 22.880 1.00 20.39 143 GLU A O 1
ATOM 1083 N N . ASN A 1 144 ? 60.829 59.618 24.545 1.00 21.90 144 ASN A N 1
ATOM 1084 C CA . ASN A 1 144 ? 60.160 58.757 25.553 1.00 24.01 144 ASN A CA 1
ATOM 1085 C C . ASN A 1 144 ? 58.712 58.499 25.164 1.00 22.06 144 ASN A C 1
ATOM 1086 O O . ASN A 1 144 ? 58.223 57.367 25.252 1.00 20.72 144 ASN A O 1
ATOM 1091 N N . LYS A 1 145 ? 58.029 59.584 24.740 1.00 19.33 145 LYS A N 1
ATOM 1092 C CA . LYS A 1 145 ? 56.648 59.395 24.290 1.00 17.96 145 LYS A CA 1
ATOM 1093 C C . LYS A 1 145 ? 56.527 58.676 22.956 1.00 15.23 145 LYS A C 1
ATOM 1094 O O . LYS A 1 145 ? 55.590 57.891 22.755 1.00 16.81 145 LYS A O 1
ATOM 1100 N N . LYS A 1 146 ? 57.470 58.877 22.025 1.00 16.57 146 LYS A N 1
ATOM 1101 C CA . LYS A 1 146 ? 57.477 58.066 20.780 1.00 15.38 146 LYS A CA 1
ATOM 1102 C C . LYS A 1 146 ? 57.565 56.614 21.157 1.00 16.04 146 LYS A C 1
ATOM 1103 O O . LYS A 1 146 ? 56.845 55.784 20.572 1.00 18.35 146 LYS A O 1
ATOM 1109 N N . LEU A 1 147 ? 58.433 56.221 22.088 1.00 18.06 147 LEU A N 1
ATOM 1110 C CA . LEU A 1 147 ? 58.549 54.830 22.441 1.00 18.18 147 LEU A CA 1
ATOM 1111 C C . LEU A 1 147 ? 57.266 54.321 23.109 1.00 17.35 147 LEU A C 1
ATOM 1112 O O . LEU A 1 147 ? 56.806 53.202 22.835 1.00 15.81 147 LEU A O 1
ATOM 1117 N N . GLN A 1 148 ? 56.659 55.129 23.971 1.00 18.47 148 GLN A N 1
ATOM 1118 C CA . GLN A 1 148 ? 55.370 54.769 24.571 1.00 17.21 148 GLN A CA 1
ATOM 1119 C C . GLN A 1 148 ? 54.305 54.549 23.493 1.00 15.27 148 GLN A C 1
ATOM 1120 O O . GLN A 1 148 ? 53.513 53.617 23.567 1.00 17.01 148 GLN A O 1
ATOM 1126 N N . MET A 1 149 ? 54.311 55.415 22.491 1.00 14.57 149 MET A N 1
ATOM 1127 C CA . MET A 1 149 ? 53.295 55.282 21.434 1.00 13.93 149 MET A CA 1
ATOM 1128 C C . MET A 1 149 ? 53.560 53.997 20.678 1.00 13.02 149 MET A C 1
ATOM 1129 O O . MET A 1 149 ? 52.614 53.270 20.328 1.00 14.17 149 MET A O 1
ATOM 1134 N N . LYS A 1 150 ? 54.820 53.719 20.333 1.00 14.20 150 LYS A N 1
ATOM 1135 C CA . LYS A 1 150 ? 55.112 52.503 19.578 1.00 15.63 150 LYS A CA 1
ATOM 1136 C C . LYS A 1 150 ? 54.667 51.289 20.381 1.00 15.16 150 LYS A C 1
ATOM 1137 O O . LYS A 1 150 ? 54.189 50.316 19.781 1.00 16.59 150 LYS A O 1
ATOM 1143 N N A SER A 1 151 ? 54.755 51.329 21.705 0.30 15.05 151 SER A N 1
ATOM 1144 N N B SER A 1 151 ? 54.784 51.355 21.700 0.70 15.18 151 SER A N 1
ATOM 1145 C CA A SER A 1 151 ? 54.371 50.195 22.544 0.30 16.41 151 SER A CA 1
ATOM 1146 C CA B SER A 1 151 ? 54.350 50.186 22.473 0.70 16.07 151 SER A CA 1
ATOM 1147 C C A SER A 1 151 ? 52.871 49.975 22.648 0.30 15.82 151 SER A C 1
ATOM 1148 C C B SER A 1 151 ? 52.856 49.956 22.439 0.70 14.68 151 SER A C 1
ATOM 1149 O O A SER A 1 151 ? 52.444 48.833 22.838 0.30 16.98 151 SER A O 1
ATOM 1150 O O B SER A 1 151 ? 52.414 48.819 22.327 0.70 14.73 151 SER A O 1
ATOM 1155 N N . ILE A 1 152 ? 52.039 51.009 22.551 1.00 14.27 152 ILE A N 1
ATOM 1156 C CA . ILE A 1 152 ? 50.576 50.769 22.537 1.00 12.67 152 ILE A CA 1
ATOM 1157 C C . ILE A 1 152 ? 50.103 50.380 21.139 1.00 11.79 152 ILE A C 1
ATOM 1158 O O . ILE A 1 152 ? 48.997 49.824 21.024 1.00 14.13 152 ILE A O 1
ATOM 1163 N N . VAL A 1 153 ? 50.881 50.659 20.089 1.00 12.13 153 VAL A N 1
ATOM 1164 C CA . VAL A 1 153 ? 50.554 50.160 18.742 1.00 11.61 153 VAL A CA 1
ATOM 1165 C C . VAL A 1 153 ? 50.950 48.711 18.640 1.00 13.90 153 VAL A C 1
ATOM 1166 O O . VAL A 1 153 ? 50.209 47.831 18.160 1.00 16.04 153 VAL A O 1
ATOM 1170 N N . LYS A 1 154 ? 52.170 48.430 19.080 1.00 15.50 154 LYS A N 1
ATOM 1171 C CA . LYS A 1 154 ? 52.692 47.077 19.016 1.00 18.10 154 LYS A CA 1
ATOM 1172 C C . LYS A 1 154 ? 51.846 46.112 19.835 1.00 17.46 154 LYS A C 1
ATOM 1173 O O . LYS A 1 154 ? 51.578 44.999 19.390 1.00 20.63 154 LYS A O 1
ATOM 1179 N N A ASN A 1 155 ? 51.295 46.536 20.965 0.58 15.86 155 ASN A N 1
ATOM 1180 N N B ASN A 1 155 ? 51.275 46.547 20.926 0.42 16.21 155 ASN A N 1
ATOM 1181 C CA A ASN A 1 155 ? 50.482 45.661 21.823 0.58 16.91 155 ASN A CA 1
ATOM 1182 C CA B ASN A 1 155 ? 50.524 45.627 21.726 0.42 17.97 155 ASN A CA 1
ATOM 1183 C C A ASN A 1 155 ? 48.994 45.612 21.447 0.58 17.76 155 ASN A C 1
ATOM 1184 C C B ASN A 1 155 ? 49.006 45.629 21.462 0.42 15.92 155 ASN A C 1
ATOM 1185 O O A ASN A 1 155 ? 48.197 44.944 22.068 0.58 16.59 155 ASN A O 1
ATOM 1186 O O B ASN A 1 155 ? 48.221 44.973 22.109 0.42 15.34 155 ASN A O 1
ATOM 1195 N N . GLY A 1 156 ? 48.641 46.347 20.424 1.00 14.70 156 GLY A N 1
ATOM 1196 C CA . GLY A 1 156 ? 47.322 46.259 19.827 1.00 14.79 156 GLY A CA 1
ATOM 1197 C C . GLY A 1 156 ? 46.264 47.175 20.416 1.00 14.27 156 GLY A C 1
ATOM 1198 O O . GLY A 1 156 ? 45.118 47.086 20.019 1.00 17.47 156 GLY A O 1
ATOM 1199 N N . GLN A 1 157 ? 46.640 48.076 21.318 1.00 12.62 157 GLN A N 1
ATOM 1200 C CA . GLN A 1 157 ? 45.642 48.947 21.920 1.00 11.98 157 GLN A CA 1
ATOM 1201 C C . GLN A 1 157 ? 45.236 50.058 20.951 1.00 11.57 157 GLN A C 1
ATOM 1202 O O . GLN A 1 157 ? 44.076 50.431 20.894 1.00 12.66 157 GLN A O 1
ATOM 1208 N N A LEU A 1 158 ? 46.265 50.603 20.315 0.30 12.08 158 LEU A N 1
ATOM 1209 N N B LEU A 1 158 ? 46.214 50.708 20.304 0.70 11.00 158 LEU A N 1
ATOM 1210 C CA A LEU A 1 158 ? 46.158 51.605 19.266 0.30 10.82 158 LEU A CA 1
ATOM 1211 C CA B LEU A 1 158 ? 45.916 51.756 19.317 0.70 10.27 158 LEU A CA 1
ATOM 1212 C C A LEU A 1 158 ? 46.146 50.848 17.944 0.30 9.57 158 LEU A C 1
ATOM 1213 C C B LEU A 1 158 ? 46.149 51.101 17.955 0.70 10.46 158 LEU A C 1
ATOM 1214 O O A LEU A 1 158 ? 47.091 50.090 17.687 0.30 10.65 158 LEU A O 1
ATOM 1215 O O B LEU A 1 158 ? 47.275 50.652 17.697 0.70 10.07 158 LEU A O 1
ATOM 1224 N N . GLU A 1 159 ? 45.098 51.032 17.133 1.00 9.99 159 GLU A N 1
ATOM 1225 C CA . GLU A 1 159 ? 45.166 50.375 15.845 1.00 9.53 159 GLU A CA 1
ATOM 1226 C C . GLU A 1 159 ? 44.860 51.345 14.726 1.00 8.76 159 GLU A C 1
ATOM 1227 O O . GLU A 1 159 ? 43.854 52.027 14.742 1.00 10.16 159 GLU A O 1
ATOM 1233 N N . PHE A 1 160 ? 45.747 51.340 13.745 1.00 9.02 160 PHE A N 1
ATOM 1234 C CA . PHE A 1 160 ? 45.512 52.186 12.557 1.00 9.05 160 PHE A CA 1
ATOM 1235 C C . PHE A 1 160 ? 44.538 51.452 11.631 1.00 8.87 160 PHE A C 1
ATOM 1236 O O . PHE A 1 160 ? 44.709 50.238 11.351 1.00 10.06 160 PHE A O 1
ATOM 1244 N N . VAL A 1 161 ? 43.594 52.205 11.117 1.00 8.44 161 VAL A N 1
ATOM 1245 C CA . VAL A 1 161 ? 42.588 51.696 10.156 1.00 8.63 161 VAL A CA 1
ATOM 1246 C C . VAL A 1 161 ? 42.761 52.492 8.882 1.00 8.51 161 VAL A C 1
ATOM 1247 O O . VAL A 1 161 ? 42.888 53.729 8.900 1.00 9.84 161 VAL A O 1
ATOM 1251 N N . THR A 1 162 ? 42.837 51.758 7.768 1.00 8.46 162 THR A N 1
ATOM 1252 C CA . THR A 1 162 ? 43.166 52.257 6.435 1.00 8.60 162 THR A CA 1
ATOM 1253 C C . THR A 1 162 ? 44.631 52.727 6.401 1.00 8.49 162 THR A C 1
ATOM 1254 O O . THR A 1 162 ? 45.446 52.148 5.676 1.00 10.00 162 THR A O 1
ATOM 1258 N N . GLY A 1 163 ? 44.957 53.763 7.154 1.00 9.37 163 GLY A N 1
ATOM 1259 C CA . GLY A 1 163 ? 46.363 54.230 7.180 1.00 9.23 163 GLY A CA 1
ATOM 1260 C C . GLY A 1 163 ? 46.650 55.144 6.015 1.00 8.26 163 GLY A C 1
ATOM 1261 O O . GLY A 1 163 ? 47.841 55.384 5.727 1.00 9.70 163 GLY A O 1
ATOM 1262 N N . GLY A 1 164 ? 45.644 55.698 5.322 1.00 8.43 164 GLY A N 1
ATOM 1263 C CA . GLY A 1 164 ? 45.907 56.753 4.355 1.00 8.31 164 GLY A CA 1
ATOM 1264 C C . GLY A 1 164 ? 46.244 58.090 5.033 1.00 7.60 164 GLY A C 1
ATOM 1265 O O . GLY A 1 164 ? 45.959 58.336 6.212 1.00 8.27 164 GLY A O 1
ATOM 1266 N N . TRP A 1 165 ? 46.838 58.984 4.221 1.00 7.96 165 TRP A N 1
ATOM 1267 C CA . TRP A 1 165 ? 47.053 60.340 4.736 1.00 8.23 165 TRP A CA 1
ATOM 1268 C C . TRP A 1 165 ? 45.732 60.967 5.199 1.00 7.71 165 TRP A C 1
ATOM 1269 O O . TRP A 1 165 ? 45.722 61.720 6.186 1.00 8.39 165 TRP A O 1
ATOM 1280 N N . VAL A 1 166 ? 44.659 60.663 4.491 1.00 7.68 166 VAL A N 1
ATOM 1281 C CA . VAL A 1 166 ? 43.320 61.176 4.800 1.00 7.71 166 VAL A CA 1
ATOM 1282 C C . VAL A 1 166 ? 42.337 60.015 4.617 1.00 7.71 166 VAL A C 1
ATOM 1283 O O . VAL A 1 166 ? 42.736 58.880 4.302 1.00 8.51 166 VAL A O 1
ATOM 1287 N N . MET A 1 167 ? 41.062 60.301 4.859 1.00 7.73 167 MET A N 1
ATOM 1288 C CA . MET A 1 167 ? 39.938 59.425 4.478 1.00 7.97 167 MET A CA 1
ATOM 1289 C C . MET A 1 167 ? 39.350 60.111 3.251 1.00 7.42 167 MET A C 1
ATOM 1290 O O . MET A 1 167 ? 38.609 61.084 3.392 1.00 8.30 167 MET A O 1
ATOM 1295 N N . PRO A 1 168 ? 39.725 59.663 2.061 1.00 7.66 168 PRO A N 1
ATOM 1296 C CA . PRO A 1 168 ? 39.430 60.508 0.894 1.00 7.55 168 PRO A CA 1
ATOM 1297 C C . PRO A 1 168 ? 37.972 60.459 0.491 1.00 7.15 168 PRO A C 1
ATOM 1298 O O . PRO A 1 168 ? 37.224 59.518 0.686 1.00 7.74 168 PRO A O 1
ATOM 1302 N N . ASP A 1 169 ? 37.593 61.551 -0.178 1.00 7.76 169 ASP A N 1
ATOM 1303 C CA . ASP A 1 169 ? 36.419 61.512 -1.055 1.00 7.56 169 ASP A CA 1
ATOM 1304 C C . ASP A 1 169 ? 36.555 60.332 -2.021 1.00 7.35 169 ASP A C 1
ATOM 1305 O O . ASP A 1 169 ? 37.657 60.031 -2.469 1.00 7.92 169 ASP A O 1
ATOM 1310 N N . GLU A 1 170 ? 35.422 59.735 -2.364 1.00 7.24 170 GLU A N 1
ATOM 1311 C CA . GLU A 1 170 ? 35.387 58.637 -3.311 1.00 8.09 170 GLU A CA 1
ATOM 1312 C C . GLU A 1 170 ? 34.717 59.007 -4.625 1.00 7.37 170 GLU A C 1
ATOM 1313 O O . GLU A 1 170 ? 34.743 58.212 -5.536 1.00 8.05 170 GLU A O 1
ATOM 1319 N N . ALA A 1 171 ? 34.112 60.201 -4.704 1.00 8.12 171 ALA A N 1
ATOM 1320 C CA . ALA A 1 171 ? 33.404 60.608 -5.927 1.00 7.90 171 ALA A CA 1
ATOM 1321 C C . ALA A 1 171 ? 34.257 61.359 -6.898 1.00 7.50 171 ALA A C 1
ATOM 1322 O O . ALA A 1 171 ? 34.277 61.027 -8.095 1.00 9.06 171 ALA A O 1
ATOM 1324 N N . ASN A 1 172 ? 34.953 62.391 -6.434 1.00 7.80 172 ASN A N 1
ATOM 1325 C CA . ASN A 1 172 ? 35.687 63.283 -7.342 1.00 7.68 172 ASN A CA 1
ATOM 1326 C C . ASN A 1 172 ? 37.150 62.887 -7.481 1.00 7.06 172 ASN A C 1
ATOM 1327 O O . ASN A 1 172 ? 37.807 63.359 -8.400 1.00 8.14 172 ASN A O 1
ATOM 1332 N N . SER A 1 173 ? 37.646 62.106 -6.547 1.00 7.83 173 SER A N 1
ATOM 1333 C CA . SER A 1 173 ? 39.086 61.764 -6.535 1.00 7.60 173 SER A CA 1
ATOM 1334 C C . SER A 1 173 ? 39.445 60.846 -7.683 1.00 7.09 173 SER A C 1
ATOM 1335 O O . SER A 1 173 ? 38.718 59.912 -8.055 1.00 7.91 173 SER A O 1
ATOM 1338 N N . HIS A 1 174 ? 40.635 61.131 -8.242 1.00 7.09 174 HIS A N 1
ATOM 1339 C CA . HIS A 1 174 ? 41.156 60.208 -9.255 1.00 7.41 174 HIS A CA 1
ATOM 1340 C C . HIS A 1 174 ? 41.817 59.033 -8.530 1.00 7.12 174 HIS A C 1
ATOM 1341 O O . HIS A 1 174 ? 42.454 59.223 -7.505 1.00 7.26 174 HIS A O 1
ATOM 1348 N N . TRP A 1 175 ? 41.675 57.840 -9.112 1.00 7.33 175 TRP A N 1
ATOM 1349 C CA . TRP A 1 175 ? 42.263 56.648 -8.439 1.00 7.37 175 TRP A CA 1
ATOM 1350 C C . TRP A 1 175 ? 43.765 56.853 -8.228 1.00 7.47 175 TRP A C 1
ATOM 1351 O O . TRP A 1 175 ? 44.262 56.332 -7.237 1.00 7.77 175 TRP A O 1
ATOM 1362 N N . ARG A 1 176 ? 44.453 57.556 -9.134 1.00 7.64 176 ARG A N 1
ATOM 1363 C CA . ARG A 1 176 ? 45.898 57.738 -8.916 1.00 8.03 176 ARG A CA 1
ATOM 1364 C C . ARG A 1 176 ? 46.166 58.479 -7.612 1.00 7.01 176 ARG A C 1
ATOM 1365 O O . ARG A 1 176 ? 47.157 58.233 -6.943 1.00 8.28 176 ARG A O 1
ATOM 1373 N N . ASN A 1 177 ? 45.297 59.458 -7.297 1.00 7.42 177 ASN A N 1
ATOM 1374 C CA . ASN A 1 177 ? 45.505 60.220 -6.061 1.00 7.62 177 ASN A CA 1
ATOM 1375 C C . ASN A 1 177 ? 44.997 59.481 -4.825 1.00 7.47 177 ASN A C 1
ATOM 1376 O O . ASN A 1 177 ? 45.506 59.703 -3.730 1.00 7.79 177 ASN A O 1
ATOM 1381 N N . VAL A 1 178 ? 43.966 58.656 -5.002 1.00 7.06 178 VAL A N 1
ATOM 1382 C CA . VAL A 1 178 ? 43.595 57.766 -3.859 1.00 7.24 178 VAL A CA 1
ATOM 1383 C C . VAL A 1 178 ? 44.780 56.891 -3.517 1.00 7.43 178 VAL A C 1
ATOM 1384 O O . VAL A 1 178 ? 45.122 56.717 -2.337 1.00 7.64 178 VAL A O 1
ATOM 1388 N N . LEU A 1 179 ? 45.423 56.306 -4.545 1.00 7.38 179 LEU A N 1
ATOM 1389 C CA . LEU A 1 179 ? 46.621 55.507 -4.261 1.00 7.27 179 LEU A CA 1
ATOM 1390 C C . LEU A 1 179 ? 47.748 56.350 -3.705 1.00 7.79 179 LEU A C 1
ATOM 1391 O O . LEU A 1 179 ? 48.435 55.877 -2.777 1.00 8.28 179 LEU A O 1
ATOM 1396 N N . LEU A 1 180 ? 47.944 57.572 -4.225 1.00 7.53 180 LEU A N 1
ATOM 1397 C CA . LEU A 1 180 ? 49.023 58.394 -3.702 1.00 7.63 180 LEU A CA 1
ATOM 1398 C C . LEU A 1 180 ? 48.852 58.633 -2.223 1.00 7.38 180 LEU A C 1
ATOM 1399 O O . LEU A 1 180 ? 49.814 58.468 -1.454 1.00 7.76 180 LEU A O 1
ATOM 1404 N N . GLN A 1 181 ? 47.653 59.007 -1.798 1.00 7.41 181 GLN A N 1
ATOM 1405 C CA . GLN A 1 181 ? 47.495 59.350 -0.373 1.00 7.99 181 GLN A CA 1
ATOM 1406 C C . GLN A 1 181 ? 47.562 58.114 0.507 1.00 7.18 181 GLN A C 1
ATOM 1407 O O . GLN A 1 181 ? 48.027 58.171 1.658 1.00 7.84 181 GLN A O 1
ATOM 1413 N N . LEU A 1 182 ? 47.034 56.990 -0.012 1.00 7.35 182 LEU A N 1
ATOM 1414 C CA . LEU A 1 182 ? 47.122 55.726 0.749 1.00 7.48 182 LEU A CA 1
ATOM 1415 C C . LEU A 1 182 ? 48.615 55.372 0.957 1.00 7.27 182 LEU A C 1
ATOM 1416 O O . LEU A 1 182 ? 49.033 54.977 2.034 1.00 7.94 182 LEU A O 1
ATOM 1421 N N . THR A 1 183 ? 49.384 55.509 -0.138 1.00 7.76 183 THR A N 1
ATOM 1422 C CA . THR A 1 183 ? 50.821 55.175 -0.052 1.00 8.16 183 THR A CA 1
ATOM 1423 C C . THR A 1 183 ? 51.522 56.149 0.885 1.00 7.98 183 THR A C 1
ATOM 1424 O O . THR A 1 183 ? 52.402 55.733 1.644 1.00 8.53 183 THR A O 1
ATOM 1428 N N . GLU A 1 184 ? 51.153 57.419 0.872 1.00 8.21 184 GLU A N 1
ATOM 1429 C CA . GLU A 1 184 ? 51.856 58.391 1.740 1.00 8.72 184 GLU A CA 1
ATOM 1430 C C . GLU A 1 184 ? 51.629 58.024 3.193 1.00 8.62 184 GLU A C 1
ATOM 1431 O O . GLU A 1 184 ? 52.590 57.984 3.988 1.00 9.78 184 GLU A O 1
ATOM 1437 N N . GLY A 1 185 ? 50.393 57.722 3.564 1.00 8.11 185 GLY A N 1
ATOM 1438 C CA . GLY A 1 185 ? 50.162 57.358 4.959 1.00 8.49 185 GLY A CA 1
ATOM 1439 C C . GLY A 1 185 ? 50.771 56.005 5.313 1.00 8.77 185 GLY A C 1
ATOM 1440 O O . GLY A 1 185 ? 51.366 55.842 6.401 1.00 9.52 185 GLY A O 1
ATOM 1441 N N . GLN A 1 186 ? 50.624 55.008 4.411 1.00 8.31 186 GLN A N 1
ATOM 1442 C CA . GLN A 1 186 ? 51.100 53.679 4.838 1.00 8.69 186 GLN A CA 1
ATOM 1443 C C . GLN A 1 186 ? 52.614 53.633 4.821 1.00 8.58 186 GLN A C 1
ATOM 1444 O O . GLN A 1 186 ? 53.216 52.860 5.594 1.00 9.24 186 GLN A O 1
ATOM 1450 N N . THR A 1 187 ? 53.274 54.392 3.954 1.00 8.92 187 THR A N 1
ATOM 1451 C CA . THR A 1 187 ? 54.753 54.381 3.965 1.00 8.75 187 THR A CA 1
ATOM 1452 C C . THR A 1 187 ? 55.205 54.966 5.292 1.00 9.26 187 THR A C 1
ATOM 1453 O O . THR A 1 187 ? 56.175 54.439 5.867 1.00 10.32 187 THR A O 1
ATOM 1457 N N . TRP A 1 188 ? 54.567 56.019 5.770 1.00 9.01 188 TRP A N 1
ATOM 1458 C CA . TRP A 1 188 ? 54.899 56.622 7.062 1.00 9.74 188 TRP A CA 1
ATOM 1459 C C . TRP A 1 188 ? 54.694 55.586 8.153 1.00 9.37 188 TRP A C 1
ATOM 1460 O O . TRP A 1 188 ? 55.561 55.369 9.014 1.00 10.28 188 TRP A O 1
ATOM 1471 N N . LEU A 1 189 ? 53.535 54.934 8.150 1.00 9.17 189 LEU A N 1
ATOM 1472 C CA . LEU A 1 189 ? 53.264 53.944 9.198 1.00 9.13 189 LEU A CA 1
ATOM 1473 C C . LEU A 1 189 ? 54.276 52.805 9.159 1.00 9.77 189 LEU A C 1
ATOM 1474 O O . LEU A 1 189 ? 54.675 52.319 10.249 1.00 11.03 189 LEU A O 1
ATOM 1479 N N A LYS A 1 190 ? 54.664 52.342 7.989 0.51 10.52 190 LYS A N 1
ATOM 1480 N N B LYS A 1 190 ? 54.671 52.354 7.989 0.49 10.41 190 LYS A N 1
ATOM 1481 C CA A LYS A 1 190 ? 55.663 51.252 7.990 0.51 11.35 190 LYS A CA 1
ATOM 1482 C CA B LYS A 1 190 ? 55.642 51.233 7.969 0.49 11.27 190 LYS A CA 1
ATOM 1483 C C A LYS A 1 190 ? 56.956 51.747 8.632 0.51 11.30 190 LYS A C 1
ATOM 1484 C C B LYS A 1 190 ? 56.988 51.693 8.510 0.49 11.75 190 LYS A C 1
ATOM 1485 O O A LYS A 1 190 ? 57.493 51.074 9.520 0.51 12.04 190 LYS A O 1
ATOM 1486 O O B LYS A 1 190 ? 57.627 50.934 9.259 0.49 12.81 190 LYS A O 1
ATOM 1497 N N . GLN A 1 191 ? 57.417 52.900 8.170 1.00 12.04 191 GLN A N 1
ATOM 1498 C CA . GLN A 1 191 ? 58.705 53.415 8.618 1.00 13.53 191 GLN A CA 1
ATOM 1499 C C . GLN A 1 191 ? 58.716 53.664 10.113 1.00 14.35 191 GLN A C 1
ATOM 1500 O O . GLN A 1 191 ? 59.676 53.298 10.796 1.00 19.48 191 GLN A O 1
ATOM 1506 N N . PHE A 1 192 ? 57.678 54.299 10.622 1.00 13.08 192 PHE A N 1
ATOM 1507 C CA . PHE A 1 192 ? 57.718 54.784 11.984 1.00 13.43 192 PHE A CA 1
ATOM 1508 C C . PHE A 1 192 ? 57.031 53.903 13.001 1.00 14.77 192 PHE A C 1
ATOM 1509 O O . PHE A 1 192 ? 57.482 53.816 14.128 1.00 17.97 192 PHE A O 1
ATOM 1517 N N A MET A 1 193 ? 55.965 53.208 12.602 0.64 13.49 193 MET A N 1
ATOM 1518 N N B MET A 1 193 ? 55.994 53.192 12.580 0.36 13.23 193 MET A N 1
ATOM 1519 C CA A MET A 1 193 ? 55.184 52.377 13.523 0.64 13.10 193 MET A CA 1
ATOM 1520 C CA B MET A 1 193 ? 55.251 52.376 13.545 0.36 14.04 193 MET A CA 1
ATOM 1521 C C A MET A 1 193 ? 55.369 50.899 13.234 0.64 14.08 193 MET A C 1
ATOM 1522 C C B MET A 1 193 ? 55.327 50.898 13.212 0.36 13.44 193 MET A C 1
ATOM 1523 O O A MET A 1 193 ? 54.904 50.083 14.047 0.64 18.47 193 MET A O 1
ATOM 1524 O O B MET A 1 193 ? 54.761 50.112 13.984 0.36 13.49 193 MET A O 1
ATOM 1533 N N . ASN A 1 194 ? 55.977 50.518 12.116 1.00 13.19 194 ASN A N 1
ATOM 1534 C CA . ASN A 1 194 ? 56.172 49.150 11.724 1.00 14.21 194 ASN A CA 1
ATOM 1535 C C . ASN A 1 194 ? 54.845 48.387 11.651 1.00 13.74 194 ASN A C 1
ATOM 1536 O O . ASN A 1 194 ? 54.737 47.234 12.146 1.00 15.78 194 ASN A O 1
ATOM 1541 N N . VAL A 1 195 ? 53.855 49.023 11.054 1.00 11.91 195 VAL A N 1
ATOM 1542 C CA . VAL A 1 195 ? 52.559 48.329 10.850 1.00 12.19 195 VAL A CA 1
ATOM 1543 C C . VAL A 1 195 ? 51.986 48.727 9.497 1.00 10.77 195 VAL A C 1
ATOM 1544 O O . VAL A 1 195 ? 52.238 49.871 9.064 1.00 11.48 195 VAL A O 1
ATOM 1548 N N . THR A 1 196 ? 51.201 47.816 8.917 1.00 10.89 196 THR A N 1
ATOM 1549 C CA . THR A 1 196 ? 50.507 48.085 7.654 1.00 10.62 196 THR A CA 1
ATOM 1550 C C . THR A 1 196 ? 49.060 47.641 7.826 1.00 10.45 196 THR A C 1
ATOM 1551 O O . THR A 1 196 ? 48.812 46.425 7.877 1.00 11.63 196 THR A O 1
ATOM 1555 N N . PRO A 1 197 ? 48.104 48.545 7.938 1.00 9.72 197 PRO A N 1
ATOM 1556 C CA . PRO A 1 197 ? 46.719 48.140 8.117 1.00 9.74 197 PRO A CA 1
ATOM 1557 C C . PRO A 1 197 ? 46.243 47.274 6.955 1.00 9.60 197 PRO A C 1
ATOM 1558 O O . PRO A 1 197 ? 46.584 47.535 5.792 1.00 10.04 197 PRO A O 1
ATOM 1562 N N . THR A 1 198 ? 45.374 46.300 7.309 1.00 9.42 198 THR A N 1
ATOM 1563 C CA . THR A 1 198 ? 44.721 45.468 6.309 1.00 9.46 198 THR A CA 1
ATOM 1564 C C . THR A 1 198 ? 43.194 45.589 6.423 1.00 9.12 198 THR A C 1
ATOM 1565 O O . THR A 1 198 ? 42.496 44.903 5.676 1.00 9.29 198 THR A O 1
ATOM 1569 N N . ALA A 1 199 ? 42.704 46.439 7.314 1.00 8.94 199 ALA A N 1
ATOM 1570 C CA . ALA A 1 199 ? 41.284 46.773 7.399 1.00 9.37 199 ALA A CA 1
ATOM 1571 C C . ALA A 1 199 ? 41.127 48.273 7.151 1.00 8.87 199 ALA A C 1
ATOM 1572 O O . ALA A 1 199 ? 41.888 49.077 7.697 1.00 9.40 199 ALA A O 1
ATOM 1574 N N . SER A 1 200 ? 40.139 48.628 6.330 1.00 8.20 200 SER A N 1
ATOM 1575 C CA . SER A 1 200 ? 39.864 50.022 5.985 1.00 8.57 200 SER A CA 1
ATOM 1576 C C . SER A 1 200 ? 38.618 50.481 6.712 1.00 8.64 200 SER A C 1
ATOM 1577 O O . SER A 1 200 ? 37.634 49.748 6.844 1.00 9.18 200 SER A O 1
ATOM 1580 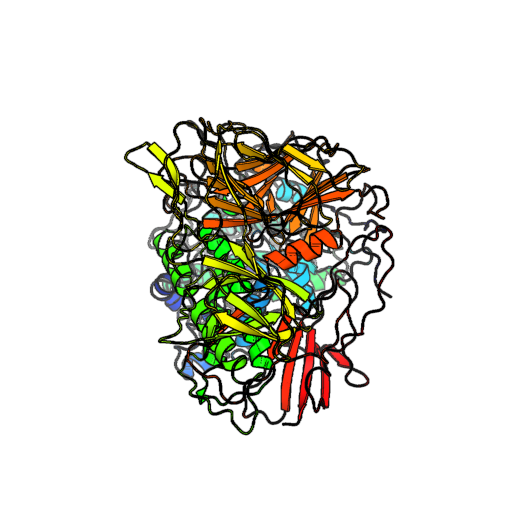N N . TRP A 1 201 ? 38.624 51.764 7.086 1.00 8.64 201 TRP A N 1
ATOM 1581 C CA . TRP A 1 201 ? 37.525 52.432 7.795 1.00 8.58 201 TRP A CA 1
ATOM 1582 C C . TRP A 1 201 ? 37.175 53.712 7.037 1.00 8.54 201 TRP A C 1
ATOM 1583 O O . TRP A 1 201 ? 37.973 54.652 6.987 1.00 10.62 201 TRP A O 1
ATOM 1594 N N . ALA A 1 202 ? 35.990 53.743 6.440 1.00 7.92 202 ALA A N 1
ATOM 1595 C CA . ALA A 1 202 ? 35.555 54.910 5.605 1.00 8.42 202 ALA A CA 1
ATOM 1596 C C . ALA A 1 202 ? 34.146 55.253 6.048 1.00 8.38 202 ALA A C 1
ATOM 1597 O O . ALA A 1 202 ? 33.164 54.937 5.397 1.00 9.23 202 ALA A O 1
ATOM 1599 N N . ILE A 1 203 ? 34.063 55.940 7.196 1.00 8.21 203 ILE A N 1
ATOM 1600 C CA . ILE A 1 203 ? 32.753 56.257 7.780 1.00 8.66 203 ILE A CA 1
ATOM 1601 C C . ILE A 1 203 ? 32.122 57.520 7.221 1.00 8.80 203 ILE A C 1
ATOM 1602 O O . ILE A 1 203 ? 30.924 57.768 7.465 1.00 9.56 203 ILE A O 1
ATOM 1607 N N . ALA A 1 204 ? 32.918 58.354 6.516 1.00 9.26 204 ALA A N 1
ATOM 1608 C CA . ALA A 1 204 ? 32.429 59.692 6.189 1.00 8.93 204 ALA A CA 1
ATOM 1609 C C . ALA A 1 204 ? 32.340 60.098 4.730 1.00 8.63 204 ALA A C 1
ATOM 1610 O O . ALA A 1 204 ? 31.609 61.104 4.522 1.00 10.14 204 ALA A O 1
ATOM 1612 N N . PRO A 1 205 ? 32.969 59.504 3.728 1.00 8.43 205 PRO A N 1
ATOM 1613 C CA . PRO A 1 205 ? 32.779 60.009 2.347 1.00 9.08 205 PRO A CA 1
ATOM 1614 C C . PRO A 1 205 ? 31.312 59.940 1.961 1.00 8.80 205 PRO A C 1
ATOM 1615 O O . PRO A 1 205 ? 30.558 59.113 2.461 1.00 9.64 205 PRO A O 1
ATOM 1619 N N . PHE A 1 206 ? 30.898 60.817 1.051 1.00 8.37 206 PHE A N 1
ATOM 1620 C CA . PHE A 1 206 ? 29.473 61.019 0.779 1.00 9.01 206 PHE A CA 1
ATOM 1621 C C . PHE A 1 206 ? 29.025 60.100 -0.346 1.00 8.43 206 PHE A C 1
ATOM 1622 O O . PHE A 1 206 ? 28.850 60.525 -1.467 1.00 9.52 206 PHE A O 1
ATOM 1630 N N . GLY A 1 207 ? 28.864 58.821 -0.006 1.00 8.71 207 GLY A N 1
ATOM 1631 C CA . GLY A 1 207 ? 28.714 57.775 -1.030 1.00 8.76 207 GLY A CA 1
ATOM 1632 C C . GLY A 1 207 ? 30.074 57.086 -1.217 1.00 8.05 207 GLY A C 1
ATOM 1633 O O . GLY A 1 207 ? 31.128 57.626 -0.923 1.00 8.88 207 GLY A O 1
ATOM 1634 N N . HIS A 1 208 ? 30.016 55.889 -1.802 1.00 8.06 208 HIS A N 1
ATOM 1635 C CA . HIS A 1 208 ? 31.206 55.039 -1.874 1.00 7.62 208 HIS A CA 1
ATOM 1636 C C . HIS A 1 208 ? 31.378 54.416 -3.241 1.00 7.67 208 HIS A C 1
ATOM 1637 O O . HIS A 1 208 ? 30.426 54.074 -3.957 1.00 8.78 208 HIS A O 1
ATOM 1644 N N . SER A 1 209 ? 32.671 54.275 -3.620 1.00 7.65 209 SER A N 1
ATOM 1645 C CA . SER A 1 209 ? 33.068 53.804 -4.918 1.00 7.81 209 SER A CA 1
ATOM 1646 C C . SER A 1 209 ? 33.782 52.482 -4.861 1.00 7.66 209 SER A C 1
ATOM 1647 O O . SER A 1 209 ? 34.598 52.229 -3.964 1.00 7.70 209 SER A O 1
ATOM 1650 N N . PRO A 1 210 ? 33.555 51.594 -5.837 1.00 8.01 210 PRO A N 1
ATOM 1651 C CA . PRO A 1 210 ? 34.279 50.306 -5.881 1.00 8.11 210 PRO A CA 1
ATOM 1652 C C . PRO A 1 210 ? 35.723 50.507 -6.273 1.00 7.61 210 PRO A C 1
ATOM 1653 O O . PRO A 1 210 ? 36.500 49.548 -6.165 1.00 8.03 210 PRO A O 1
ATOM 1657 N N . THR A 1 211 ? 36.171 51.718 -6.638 1.00 7.65 211 THR A N 1
ATOM 1658 C CA . THR A 1 211 ? 37.621 51.926 -6.783 1.00 8.16 211 THR A CA 1
ATOM 1659 C C . THR A 1 211 ? 38.312 51.658 -5.462 1.00 7.72 211 THR A C 1
ATOM 1660 O O . THR A 1 211 ? 39.499 51.281 -5.505 1.00 8.76 211 THR A O 1
ATOM 1664 N N . MET A 1 212 ? 37.671 51.913 -4.329 1.00 8.37 212 MET A N 1
ATOM 1665 C CA . MET A 1 212 ? 38.366 51.672 -3.078 1.00 8.55 212 MET A CA 1
ATOM 1666 C C . MET A 1 212 ? 38.681 50.196 -2.877 1.00 8.33 212 MET A C 1
ATOM 1667 O O . MET A 1 212 ? 39.858 49.891 -2.680 1.00 8.52 212 MET A O 1
ATOM 1672 N N . PRO A 1 213 ? 37.749 49.255 -2.917 1.00 8.07 213 PRO A N 1
ATOM 1673 C CA . PRO A 1 213 ? 38.170 47.853 -2.782 1.00 8.67 213 PRO A CA 1
ATOM 1674 C C . PRO A 1 213 ? 39.143 47.457 -3.856 1.00 8.64 213 PRO A C 1
ATOM 1675 O O . PRO A 1 213 ? 40.021 46.618 -3.620 1.00 9.60 213 PRO A O 1
ATOM 1679 N N . TYR A 1 214 ? 39.019 48.039 -5.063 1.00 8.64 214 TYR A N 1
ATOM 1680 C CA . TYR A 1 214 ? 39.995 47.709 -6.128 1.00 8.74 214 TYR A CA 1
ATOM 1681 C C . TYR A 1 214 ? 41.417 47.987 -5.661 1.00 8.71 214 TYR A C 1
ATOM 1682 O O . TYR A 1 214 ? 42.307 47.131 -5.773 1.00 9.65 214 TYR A O 1
ATOM 1691 N N . ILE A 1 215 ? 41.650 49.221 -5.213 1.00 8.11 215 ILE A N 1
ATOM 1692 C CA . ILE A 1 215 ? 42.998 49.621 -4.787 1.00 8.33 215 ILE A CA 1
ATOM 1693 C C . ILE A 1 215 ? 43.366 48.893 -3.509 1.00 8.47 215 ILE A C 1
ATOM 1694 O O . ILE A 1 215 ? 44.500 48.391 -3.370 1.00 9.42 215 ILE A O 1
ATOM 1699 N N . LEU A 1 216 ? 42.465 48.827 -2.531 1.00 8.24 216 LEU A N 1
ATOM 1700 C CA . LEU A 1 216 ? 42.800 48.219 -1.239 1.00 8.18 216 LEU A CA 1
ATOM 1701 C C . LEU A 1 216 ? 43.128 46.746 -1.402 1.00 8.82 216 LEU A C 1
ATOM 1702 O O . LEU A 1 216 ? 44.131 46.287 -0.823 1.00 8.89 216 LEU A O 1
ATOM 1707 N N . GLN A 1 217 ? 42.375 45.990 -2.214 1.00 8.45 217 GLN A N 1
ATOM 1708 C CA . GLN A 1 217 ? 42.679 44.570 -2.355 1.00 9.05 217 GLN A CA 1
ATOM 1709 C C . GLN A 1 217 ? 44.047 44.350 -2.999 1.00 9.53 217 GLN A C 1
ATOM 1710 O O . GLN A 1 217 ? 44.704 43.330 -2.736 1.00 12.01 217 GLN A O 1
ATOM 1716 N N . LYS A 1 218 ? 44.463 45.253 -3.868 1.00 9.18 218 LYS A N 1
ATOM 1717 C CA . LYS A 1 218 ? 45.792 45.192 -4.502 1.00 9.19 218 LYS A CA 1
ATOM 1718 C C . LYS A 1 218 ? 46.886 45.812 -3.622 1.00 9.28 218 LYS A C 1
ATOM 1719 O O . LYS A 1 218 ? 48.068 45.895 -4.038 1.00 9.98 218 LYS A O 1
ATOM 1725 N N . SER A 1 219 ? 46.534 46.229 -2.415 1.00 9.43 219 SER A N 1
ATOM 1726 C CA . SER A 1 219 ? 47.421 46.830 -1.445 1.00 9.42 219 SER A CA 1
ATOM 1727 C C . SER A 1 219 ? 47.434 46.044 -0.122 1.00 8.99 219 SER A C 1
ATOM 1728 O O . SER A 1 219 ? 47.779 46.593 0.907 1.00 9.95 219 SER A O 1
ATOM 1731 N N . GLY A 1 220 ? 47.059 44.772 -0.201 1.00 9.81 220 GLY A N 1
ATOM 1732 C CA . GLY A 1 220 ? 47.180 43.890 0.960 1.00 10.90 220 GLY A CA 1
ATOM 1733 C C . GLY A 1 220 ? 45.962 43.828 1.830 1.00 9.57 220 GLY A C 1
ATOM 1734 O O . GLY A 1 220 ? 45.966 43.056 2.813 1.00 10.90 220 GLY A O 1
ATOM 1735 N N . PHE A 1 221 ? 44.932 44.641 1.555 1.00 8.67 221 PHE A N 1
ATOM 1736 C CA . PHE A 1 221 ? 43.803 44.636 2.506 1.00 8.71 221 PHE A CA 1
ATOM 1737 C C . PHE A 1 221 ? 42.958 43.383 2.393 1.00 8.59 221 PHE A C 1
ATOM 1738 O O . PHE A 1 221 ? 42.873 42.737 1.327 1.00 10.00 221 PHE A O 1
ATOM 1746 N N . LYS A 1 222 ? 42.314 43.092 3.522 1.00 9.21 222 LYS A N 1
ATOM 1747 C CA . LYS A 1 222 ? 41.430 41.918 3.633 1.00 10.38 222 LYS A CA 1
ATOM 1748 C C . LYS A 1 222 ? 40.029 42.345 3.965 1.00 9.14 222 LYS A C 1
ATOM 1749 O O . LYS A 1 222 ? 39.122 41.516 3.780 1.00 10.30 222 LYS A O 1
ATOM 1755 N N . ASN A 1 223 ? 39.789 43.545 4.486 1.00 8.26 223 ASN A N 1
ATOM 1756 C CA . ASN A 1 223 ? 38.444 43.935 4.924 1.00 8.94 223 ASN A CA 1
ATOM 1757 C C . ASN A 1 223 ? 38.286 45.439 4.796 1.00 7.85 223 ASN A C 1
ATOM 1758 O O . ASN A 1 223 ? 39.259 46.188 4.942 1.00 9.10 223 ASN A O 1
ATOM 1763 N N . MET A 1 224 ? 37.045 45.877 4.590 1.00 8.62 224 MET A N 1
ATOM 1764 C CA . MET A 1 224 ? 36.791 47.328 4.593 1.00 8.77 224 MET A CA 1
ATOM 1765 C C . MET A 1 224 ? 35.409 47.613 5.158 1.00 8.93 224 MET A C 1
ATOM 1766 O O . MET A 1 224 ? 34.527 46.727 5.168 1.00 9.52 224 MET A O 1
ATOM 1771 N N . LEU A 1 225 ? 35.236 48.837 5.644 1.00 8.44 225 LEU A N 1
ATOM 1772 C CA . LEU A 1 225 ? 33.960 49.275 6.226 1.00 8.61 225 LEU A CA 1
ATOM 1773 C C . LEU A 1 225 ? 33.556 50.600 5.555 1.00 8.40 225 LEU A C 1
ATOM 1774 O O . LEU A 1 225 ? 34.382 51.505 5.377 1.00 8.88 225 LEU A O 1
ATOM 1779 N N . ILE A 1 226 ? 32.276 50.708 5.268 1.00 8.31 226 ILE A N 1
ATOM 1780 C CA . ILE A 1 226 ? 31.676 51.903 4.705 1.00 8.52 226 ILE A CA 1
ATOM 1781 C C . ILE A 1 226 ? 30.411 52.259 5.508 1.00 8.54 226 ILE A C 1
ATOM 1782 O O . ILE A 1 226 ? 29.851 51.440 6.252 1.00 9.52 226 ILE A O 1
ATOM 1787 N N . GLN A 1 227 ? 29.946 53.509 5.326 1.00 9.58 227 GLN A N 1
ATOM 1788 C CA . GLN A 1 227 ? 28.798 53.988 6.092 1.00 9.33 227 GLN A CA 1
ATOM 1789 C C . GLN A 1 227 ? 27.833 54.816 5.261 1.00 9.29 227 GLN A C 1
ATOM 1790 O O . GLN A 1 227 ? 26.620 54.638 5.447 1.00 11.07 227 GLN A O 1
ATOM 1796 N N . ARG A 1 228 ? 28.291 55.762 4.453 1.00 9.42 228 ARG A N 1
ATOM 1797 C CA . ARG A 1 228 ? 27.351 56.705 3.868 1.00 10.07 228 ARG A CA 1
ATOM 1798 C C . ARG A 1 228 ? 26.793 56.199 2.566 1.00 9.52 228 ARG A C 1
ATOM 1799 O O . ARG A 1 228 ? 27.277 56.517 1.496 1.00 11.34 228 ARG A O 1
ATOM 1807 N N . THR A 1 229 ? 25.730 55.416 2.698 1.00 9.64 229 THR A N 1
ATOM 1808 C CA . THR A 1 229 ? 24.975 54.900 1.535 1.00 9.59 229 THR A CA 1
ATOM 1809 C C . THR A 1 229 ? 23.539 55.293 1.719 1.00 9.63 229 THR A C 1
ATOM 1810 O O . THR A 1 229 ? 23.056 55.582 2.828 1.00 10.89 229 THR A O 1
ATOM 1814 N N . HIS A 1 230 ? 22.848 55.352 0.599 1.00 9.76 230 HIS A N 1
ATOM 1815 C CA . HIS A 1 230 ? 21.454 55.807 0.556 1.00 10.55 230 HIS A CA 1
ATOM 1816 C C . HIS A 1 230 ? 20.629 55.057 1.580 1.00 10.67 230 HIS A C 1
ATOM 1817 O O . HIS A 1 230 ? 20.734 53.824 1.719 1.00 10.93 230 HIS A O 1
ATOM 1824 N N . TYR A 1 231 ? 19.788 55.767 2.320 1.00 10.95 231 TYR A N 1
ATOM 1825 C CA . TYR A 1 231 ? 18.993 55.119 3.368 1.00 10.85 231 TYR A CA 1
ATOM 1826 C C . TYR A 1 231 ? 18.109 54.022 2.809 1.00 11.98 231 TYR A C 1
ATOM 1827 O O . TYR A 1 231 ? 17.856 53.038 3.500 1.00 12.04 231 TYR A O 1
ATOM 1836 N N . SER A 1 232 ? 17.641 54.107 1.594 1.00 11.59 232 SER A N 1
ATOM 1837 C CA . SER A 1 232 ? 16.824 52.998 1.039 1.00 12.68 232 SER A CA 1
ATOM 1838 C C . SER A 1 232 ? 17.663 51.757 0.811 1.00 12.21 232 SER A C 1
ATOM 1839 O O . SER A 1 232 ? 17.167 50.620 0.876 1.00 12.55 232 SER A O 1
ATOM 1842 N N . VAL A 1 233 ? 18.939 51.955 0.402 1.00 11.40 233 VAL A N 1
ATOM 1843 C CA . VAL A 1 233 ? 19.845 50.815 0.203 1.00 11.27 233 VAL A CA 1
ATOM 1844 C C . VAL A 1 233 ? 20.126 50.142 1.543 1.00 11.48 233 VAL A C 1
ATOM 1845 O O . VAL A 1 233 ? 20.116 48.905 1.630 1.00 12.15 233 VAL A O 1
ATOM 1849 N N . LYS A 1 234 ? 20.358 50.944 2.587 1.00 10.89 234 LYS A N 1
ATOM 1850 C CA . LYS A 1 234 ? 20.594 50.329 3.892 1.00 10.70 234 LYS A CA 1
ATOM 1851 C C . LYS A 1 234 ? 19.370 49.482 4.273 1.00 11.52 234 LYS A C 1
ATOM 1852 O O . LYS A 1 234 ? 19.543 48.376 4.783 1.00 11.52 234 LYS A O 1
ATOM 1858 N N . LYS A 1 235 ? 18.170 50.001 4.052 1.00 11.92 235 LYS A N 1
ATOM 1859 C CA . LYS A 1 235 ? 16.975 49.250 4.464 1.00 12.89 235 LYS A CA 1
ATOM 1860 C C . LYS A 1 235 ? 16.881 47.964 3.676 1.00 12.42 235 LYS A C 1
ATOM 1861 O O . LYS A 1 235 ? 16.630 46.899 4.256 1.00 14.40 235 LYS A O 1
ATOM 1867 N N . GLU A 1 236 ? 17.070 48.015 2.367 1.00 12.52 236 GLU A N 1
ATOM 1868 C CA . GLU A 1 236 ? 16.943 46.845 1.497 1.00 14.44 236 GLU A CA 1
ATOM 1869 C C . GLU A 1 236 ? 17.966 45.786 1.891 1.00 13.64 236 GLU A C 1
ATOM 1870 O O . GLU A 1 236 ? 17.696 44.599 2.026 1.00 14.80 236 GLU A O 1
ATOM 1876 N N . LEU A 1 237 ? 19.229 46.227 2.039 1.00 12.36 237 LEU A N 1
ATOM 1877 C CA . LEU A 1 237 ? 20.264 45.236 2.344 1.00 11.90 237 LEU A CA 1
ATOM 1878 C C . LEU A 1 237 ? 20.074 44.716 3.754 1.00 11.40 237 LEU A C 1
ATOM 1879 O O . LEU A 1 237 ? 20.275 43.531 4.030 1.00 12.96 237 LEU A O 1
ATOM 1884 N N . ALA A 1 238 ? 19.651 45.563 4.687 1.00 10.80 238 ALA A N 1
ATOM 1885 C CA . ALA A 1 238 ? 19.432 45.057 6.051 1.00 12.37 238 ALA A CA 1
ATOM 1886 C C . ALA A 1 238 ? 18.336 43.996 6.086 1.00 13.53 238 ALA A C 1
ATOM 1887 O O . ALA A 1 238 ? 18.475 43.021 6.841 1.00 14.40 238 ALA A O 1
ATOM 1889 N N . GLN A 1 239 ? 17.300 44.158 5.274 1.00 13.63 239 GLN A N 1
ATOM 1890 C CA . GLN A 1 239 ? 16.162 43.192 5.276 1.00 16.04 239 GLN A CA 1
ATOM 1891 C C . GLN A 1 239 ? 16.630 41.836 4.801 1.00 15.56 239 GLN A C 1
ATOM 1892 O O . GLN A 1 239 ? 16.099 40.829 5.256 1.00 21.44 239 GLN A O 1
ATOM 1898 N N . GLN A 1 240 ? 17.658 41.801 3.959 1.00 14.41 240 GLN A N 1
ATOM 1899 C CA . GLN A 1 240 ? 18.218 40.559 3.432 1.00 14.36 240 GLN A CA 1
ATOM 1900 C C . GLN A 1 240 ? 19.495 40.078 4.135 1.00 12.76 240 GLN A C 1
ATOM 1901 O O . GLN A 1 240 ? 20.103 39.108 3.716 1.00 14.94 240 GLN A O 1
ATOM 1907 N N A ARG A 1 241 ? 19.887 40.760 5.208 0.60 12.85 241 ARG A N 1
ATOM 1908 N N B ARG A 1 241 ? 19.885 40.798 5.186 0.40 12.57 241 ARG A N 1
ATOM 1909 C CA A ARG A 1 241 ? 21.190 40.547 5.848 0.60 12.49 241 ARG A CA 1
ATOM 1910 C CA B ARG A 1 241 ? 21.185 40.580 5.818 0.40 12.75 241 ARG A CA 1
ATOM 1911 C C A ARG A 1 241 ? 22.308 40.532 4.823 0.60 11.25 241 ARG A C 1
ATOM 1912 C C B ARG A 1 241 ? 22.311 40.541 4.800 0.40 11.33 241 ARG A C 1
ATOM 1913 O O A ARG A 1 241 ? 23.161 39.667 4.772 0.60 12.16 241 ARG A O 1
ATOM 1914 O O B ARG A 1 241 ? 23.149 39.656 4.765 0.40 12.33 241 ARG A O 1
ATOM 1929 N N . GLN A 1 242 ? 22.299 41.567 3.934 1.00 11.22 242 GLN A N 1
ATOM 1930 C CA . GLN A 1 242 ? 23.328 41.694 2.900 1.00 11.68 242 GLN A CA 1
ATOM 1931 C C . GLN A 1 242 ? 24.180 42.950 3.140 1.00 10.38 242 GLN A C 1
ATOM 1932 O O . GLN A 1 242 ? 24.720 43.521 2.207 1.00 11.96 242 GLN A O 1
ATOM 1938 N N . LEU A 1 243 ? 24.305 43.368 4.427 1.00 10.56 243 LEU A N 1
ATOM 1939 C CA . LEU A 1 243 ? 25.161 44.525 4.772 1.00 10.06 243 LEU A CA 1
ATOM 1940 C C . LEU A 1 243 ? 26.613 44.149 4.858 1.00 10.75 243 LEU A C 1
ATOM 1941 O O . LEU A 1 243 ? 27.437 45.057 4.839 1.00 12.18 243 LEU A O 1
ATOM 1946 N N . GLU A 1 244 ? 26.926 42.851 4.905 1.00 10.40 244 GLU A N 1
ATOM 1947 C CA . GLU A 1 244 ? 28.307 42.385 4.770 1.00 9.63 244 GLU A CA 1
ATOM 1948 C C . GLU A 1 244 ? 28.342 41.601 3.497 1.00 10.32 244 GLU A C 1
ATOM 1949 O O . GLU A 1 244 ? 27.514 40.689 3.299 1.00 11.41 244 GLU A O 1
ATOM 1955 N N . PHE A 1 245 ? 29.300 41.890 2.612 1.00 9.33 245 PHE A N 1
ATOM 1956 C CA . PHE A 1 245 ? 29.314 41.297 1.302 1.00 9.41 245 PHE A CA 1
ATOM 1957 C C . PHE A 1 245 ? 30.738 41.274 0.772 1.00 9.02 245 PHE A C 1
ATOM 1958 O O . PHE A 1 245 ? 31.595 42.030 1.219 1.00 10.09 245 PHE A O 1
ATOM 1966 N N . LEU A 1 246 ? 30.931 40.427 -0.214 1.00 9.87 246 LEU A N 1
ATOM 1967 C CA . LEU A 1 246 ? 32.211 40.341 -0.934 1.00 9.38 246 LEU A CA 1
ATOM 1968 C C . LEU A 1 246 ? 32.081 41.261 -2.146 1.00 9.25 246 LEU A C 1
ATOM 1969 O O . LEU A 1 246 ? 31.386 40.921 -3.088 1.00 9.65 246 LEU A O 1
ATOM 1974 N N . TRP A 1 247 ? 32.734 42.418 -2.048 1.00 8.67 247 TRP A N 1
ATOM 1975 C CA . TRP A 1 247 ? 32.531 43.459 -3.075 1.00 8.60 247 TRP A CA 1
ATOM 1976 C C . TRP A 1 247 ? 33.549 43.251 -4.170 1.00 8.65 247 TRP A C 1
ATOM 1977 O O . TRP A 1 247 ? 34.749 43.439 -3.937 1.00 9.37 247 TRP A O 1
ATOM 1988 N N . ARG A 1 248 ? 33.080 42.852 -5.346 1.00 8.95 248 ARG A N 1
ATOM 1989 C CA . ARG A 1 248 ? 33.962 42.649 -6.490 1.00 9.12 248 ARG A CA 1
ATOM 1990 C C . ARG A 1 248 ? 33.703 43.753 -7.538 1.00 8.64 248 ARG A C 1
ATOM 1991 O O . ARG A 1 248 ? 32.646 44.409 -7.499 1.00 9.19 248 ARG A O 1
ATOM 1999 N N . GLN A 1 249 ? 34.623 43.890 -8.478 1.00 8.81 249 GLN A N 1
ATOM 2000 C CA . GLN A 1 249 ? 34.453 44.851 -9.561 1.00 9.48 249 GLN A CA 1
ATOM 2001 C C . GLN A 1 249 ? 33.364 44.410 -10.547 1.00 9.42 249 GLN A C 1
ATOM 2002 O O . GLN A 1 249 ? 33.095 43.211 -10.730 1.00 10.16 249 GLN A O 1
ATOM 2008 N N . ILE A 1 250 ? 32.746 45.384 -11.197 1.00 9.72 250 ILE A N 1
ATOM 2009 C CA . ILE A 1 250 ? 31.557 45.117 -11.987 1.00 10.00 250 ILE A CA 1
ATOM 2010 C C . ILE A 1 250 ? 31.837 44.186 -13.161 1.00 10.79 250 ILE A C 1
ATOM 2011 O O . ILE A 1 250 ? 30.932 43.533 -13.656 1.00 12.01 250 ILE A O 1
ATOM 2016 N N . TRP A 1 251 ? 33.078 44.158 -13.625 1.00 10.73 251 TRP A N 1
ATOM 2017 C CA . TRP A 1 251 ? 33.439 43.314 -14.754 1.00 12.62 251 TRP A CA 1
ATOM 2018 C C . TRP A 1 251 ? 34.023 41.964 -14.339 1.00 14.37 251 TRP A C 1
ATOM 2019 O O . TRP A 1 251 ? 34.397 41.189 -15.197 1.00 15.91 251 TRP A O 1
ATOM 2030 N N . ASP A 1 252 ? 34.137 41.682 -13.045 1.00 13.35 252 ASP A N 1
ATOM 2031 C CA . ASP A 1 252 ? 34.981 40.559 -12.645 1.00 15.26 252 ASP A CA 1
ATOM 2032 C C . ASP A 1 252 ? 34.163 39.295 -12.525 1.00 14.78 252 ASP A C 1
ATOM 2033 O O . ASP A 1 252 ? 33.446 39.079 -11.536 1.00 16.67 252 ASP A O 1
ATOM 2038 N N A ASN A 1 253 ? 34.289 38.415 -13.503 0.56 16.14 253 ASN A N 1
ATOM 2039 N N B ASN A 1 253 ? 34.272 38.406 -13.504 0.44 16.96 253 ASN A N 1
ATOM 2040 C CA A ASN A 1 253 ? 33.457 37.228 -13.552 0.56 18.30 253 ASN A CA 1
ATOM 2041 C CA B ASN A 1 253 ? 33.434 37.213 -13.493 0.44 17.73 253 ASN A CA 1
ATOM 2042 C C A ASN A 1 253 ? 33.856 36.191 -12.491 0.56 19.02 253 ASN A C 1
ATOM 2043 C C B ASN A 1 253 ? 33.853 36.183 -12.463 0.44 19.94 253 ASN A C 1
ATOM 2044 O O A ASN A 1 253 ? 33.019 35.529 -11.913 0.56 24.08 253 ASN A O 1
ATOM 2045 O O B ASN A 1 253 ? 33.027 35.507 -11.889 0.44 21.98 253 ASN A O 1
ATOM 2054 N N . LYS A 1 254 ? 35.154 36.095 -12.267 1.00 21.47 254 LYS A N 1
ATOM 2055 C CA . LYS A 1 254 ? 35.764 35.088 -11.403 1.00 23.55 254 LYS A CA 1
ATOM 2056 C C . LYS A 1 254 ? 35.661 35.444 -9.912 1.00 23.29 254 LYS A C 1
ATOM 2057 O O . LYS A 1 254 ? 35.433 34.576 -9.077 1.00 31.28 254 LYS A O 1
ATOM 2063 N N . GLY A 1 255 ? 35.844 36.721 -9.586 1.00 19.49 255 GLY A N 1
ATOM 2064 C CA . GLY A 1 255 ? 35.782 37.210 -8.206 1.00 16.62 255 GLY A CA 1
ATOM 2065 C C . GLY A 1 255 ? 37.148 37.489 -7.591 1.00 15.44 255 GLY A C 1
ATOM 2066 O O . GLY A 1 255 ? 37.223 37.728 -6.378 1.00 17.21 255 GLY A O 1
ATOM 2067 N N . ASP A 1 256 ? 38.276 37.496 -8.317 1.00 18.13 256 ASP A N 1
ATOM 2068 C CA . ASP A 1 256 ? 39.558 37.668 -7.664 1.00 21.72 256 ASP A CA 1
ATOM 2069 C C . ASP A 1 256 ? 39.741 39.076 -7.109 1.00 18.71 256 ASP A C 1
ATOM 2070 O O . ASP A 1 256 ? 40.633 39.305 -6.288 1.00 19.12 256 ASP A O 1
ATOM 2075 N N . THR A 1 257 ? 38.929 40.029 -7.535 1.00 14.53 257 THR A N 1
ATOM 2076 C CA . THR A 1 257 ? 39.019 41.387 -6.967 1.00 13.28 257 THR A CA 1
ATOM 2077 C C . THR A 1 257 ? 38.234 41.505 -5.648 1.00 12.98 257 THR A C 1
ATOM 2078 O O . THR A 1 257 ? 38.353 42.601 -5.041 1.00 13.56 257 THR A O 1
ATOM 2082 N N . ALA A 1 258 ? 37.496 40.489 -5.233 1.00 12.72 258 ALA A N 1
ATOM 2083 C CA . ALA A 1 258 ? 36.557 40.690 -4.119 1.00 11.50 258 ALA A CA 1
ATOM 2084 C C . ALA A 1 258 ? 37.257 41.079 -2.826 1.00 11.14 258 ALA A C 1
ATOM 2085 O O . ALA A 1 258 ? 38.312 40.550 -2.452 1.00 12.85 258 ALA A O 1
ATOM 2087 N N . LEU A 1 259 ? 36.618 41.987 -2.099 1.00 9.74 259 LEU A N 1
ATOM 2088 C CA . LEU A 1 259 ? 37.069 42.393 -0.779 1.00 9.93 259 LEU A CA 1
ATOM 2089 C C . LEU A 1 259 ? 35.885 42.404 0.153 1.00 8.53 259 LEU A C 1
ATOM 2090 O O . LEU A 1 259 ? 34.834 43.017 -0.117 1.00 9.08 259 LEU A O 1
ATOM 2095 N N . PHE A 1 260 ? 36.026 41.729 1.318 1.00 9.04 260 PHE A N 1
ATOM 2096 C CA . PHE A 1 260 ? 34.944 41.712 2.297 1.00 8.91 260 PHE A CA 1
ATOM 2097 C C . PHE A 1 260 ? 34.666 43.123 2.788 1.00 8.36 260 PHE A C 1
ATOM 2098 O O . PHE A 1 260 ? 35.593 43.836 3.213 1.00 9.14 260 PHE A O 1
ATOM 2106 N N . THR A 1 261 ? 33.381 43.484 2.760 1.00 8.36 261 THR A N 1
ATOM 2107 C CA . THR A 1 261 ? 32.957 44.840 3.079 1.00 8.30 261 THR A CA 1
ATOM 2108 C C . THR A 1 261 ? 31.825 44.751 4.095 1.00 8.21 261 THR A C 1
ATOM 2109 O O . THR A 1 261 ? 30.880 43.983 3.937 1.00 9.62 261 THR A O 1
ATOM 2113 N N . HIS A 1 262 ? 31.927 45.602 5.117 1.00 8.06 262 HIS A N 1
ATOM 2114 C CA . HIS A 1 262 ? 30.856 45.813 6.094 1.00 8.58 262 HIS A CA 1
ATOM 2115 C C . HIS A 1 262 ? 30.265 47.187 5.845 1.00 8.40 262 HIS A C 1
ATOM 2116 O O . HIS A 1 262 ? 30.985 48.190 5.977 1.00 9.05 262 HIS A O 1
ATOM 2123 N N . MET A 1 263 ? 28.960 47.249 5.588 1.00 9.05 263 MET A N 1
ATOM 2124 C CA . MET A 1 263 ? 28.233 48.504 5.555 1.00 9.16 263 MET A CA 1
ATOM 2125 C C . MET A 1 263 ? 27.500 48.697 6.870 1.00 9.23 263 MET A C 1
ATOM 2126 O O . MET A 1 263 ? 26.729 47.795 7.318 1.00 10.73 263 MET A O 1
ATOM 2131 N N A MET A 1 264 ? 27.741 49.821 7.549 0.64 8.61 264 MET A N 1
ATOM 2132 N N B MET A 1 264 ? 27.698 49.838 7.521 0.36 9.77 264 MET A N 1
ATOM 2133 C CA A MET A 1 264 ? 26.996 50.177 8.771 0.64 9.37 264 MET A CA 1
ATOM 2134 C CA B MET A 1 264 ? 26.930 50.083 8.753 0.36 9.54 264 MET A CA 1
ATOM 2135 C C A MET A 1 264 ? 25.542 50.416 8.422 0.64 8.98 264 MET A C 1
ATOM 2136 C C B MET A 1 264 ? 25.511 50.483 8.421 0.36 9.32 264 MET A C 1
ATOM 2137 O O A MET A 1 264 ? 25.262 50.797 7.275 0.64 8.72 264 MET A O 1
ATOM 2138 O O B MET A 1 264 ? 25.200 51.048 7.374 0.36 12.56 264 MET A O 1
ATOM 2147 N N . PRO A 1 265 ? 24.599 50.127 9.309 1.00 9.83 265 PRO A N 1
ATOM 2148 C CA . PRO A 1 265 ? 23.200 50.123 8.862 1.00 10.64 265 PRO A CA 1
ATOM 2149 C C . PRO A 1 265 ? 22.408 51.385 9.080 1.00 10.60 265 PRO A C 1
ATOM 2150 O O . PRO A 1 265 ? 21.286 51.449 8.537 1.00 11.14 265 PRO A O 1
ATOM 2154 N N . PHE A 1 266 ? 22.848 52.336 9.881 1.00 10.39 266 PHE A N 1
ATOM 2155 C CA . PHE A 1 266 ? 21.991 53.422 10.382 1.00 10.89 266 PHE A CA 1
ATOM 2156 C C . PHE A 1 266 ? 22.442 54.769 9.804 1.00 10.97 266 PHE A C 1
ATOM 2157 O O . PHE A 1 266 ? 23.315 54.866 8.936 1.00 11.01 266 PHE A O 1
ATOM 2165 N N . TYR A 1 267 ? 21.806 55.818 10.261 1.00 10.49 267 TYR A N 1
ATOM 2166 C CA . TYR A 1 267 ? 21.867 57.122 9.579 1.00 10.53 267 TYR A CA 1
ATOM 2167 C C . TYR A 1 267 ? 23.221 57.794 9.774 1.00 9.99 267 TYR A C 1
ATOM 2168 O O . TYR A 1 267 ? 23.577 58.609 8.911 1.00 11.44 267 TYR A O 1
ATOM 2177 N N . SER A 1 268 ? 23.941 57.570 10.856 1.00 10.61 268 SER A N 1
ATOM 2178 C CA . SER A 1 268 ? 25.195 58.305 11.182 1.00 11.68 268 SER A CA 1
ATOM 2179 C C . SER A 1 268 ? 26.164 57.330 11.777 1.00 9.91 268 SER A C 1
ATOM 2180 O O . SER A 1 268 ? 25.796 56.227 12.231 1.00 10.85 268 SER A O 1
ATOM 2183 N N . TYR A 1 269 ? 27.429 57.812 11.836 1.00 9.67 269 TYR A N 1
ATOM 2184 C CA . TYR A 1 269 ? 28.434 57.080 12.621 1.00 10.14 269 TYR A CA 1
ATOM 2185 C C . TYR A 1 269 ? 28.533 57.543 14.066 1.00 10.20 269 TYR A C 1
ATOM 2186 O O . TYR A 1 269 ? 29.426 57.097 14.776 1.00 11.08 269 TYR A O 1
ATOM 2195 N N . ASP A 1 270 ? 27.671 58.460 14.485 1.00 10.36 270 ASP A N 1
ATOM 2196 C CA . ASP A 1 270 ? 27.746 58.968 15.853 1.00 10.35 270 ASP A CA 1
ATOM 2197 C C . ASP A 1 270 ? 27.200 57.949 16.859 1.00 9.74 270 ASP A C 1
ATOM 2198 O O . ASP A 1 270 ? 26.631 56.940 16.461 1.00 11.10 270 ASP A O 1
ATOM 2203 N N . ILE A 1 271 ? 27.406 58.173 18.147 1.00 10.26 271 ILE A N 1
ATOM 2204 C CA . ILE A 1 271 ? 27.013 57.125 19.112 1.00 10.96 271 ILE A CA 1
ATOM 2205 C C . ILE A 1 271 ? 25.520 56.881 19.092 1.00 11.21 271 ILE A C 1
ATOM 2206 O O . ILE A 1 271 ? 25.101 55.728 19.135 1.00 11.38 271 ILE A O 1
ATOM 2211 N N . PRO A 1 272 ? 24.650 57.911 19.002 1.00 11.53 272 PRO A N 1
ATOM 2212 C CA . PRO A 1 272 ? 23.197 57.621 18.925 1.00 11.36 272 PRO A CA 1
ATOM 2213 C C . PRO A 1 272 ? 22.824 56.681 17.778 1.00 12.13 272 PRO A C 1
ATOM 2214 O O . PRO A 1 272 ? 21.769 56.019 17.864 1.00 13.06 272 PRO A O 1
ATOM 2218 N N . HIS A 1 273 ? 23.600 56.637 16.685 1.00 10.98 273 HIS A N 1
ATOM 2219 C CA . HIS A 1 273 ? 23.226 55.781 15.521 1.00 10.70 273 HIS A CA 1
ATOM 2220 C C . HIS A 1 273 ? 24.177 54.623 15.355 1.00 11.03 273 HIS A C 1
ATOM 2221 O O . HIS A 1 273 ? 24.193 53.993 14.298 1.00 11.52 273 HIS A O 1
ATOM 2228 N N . THR A 1 274 ? 24.872 54.224 16.436 1.00 10.95 274 THR A N 1
ATOM 2229 C CA . THR A 1 274 ? 25.751 53.065 16.277 1.00 11.26 274 THR A CA 1
ATOM 2230 C C . THR A 1 274 ? 25.512 52.006 17.345 1.00 11.16 274 THR A C 1
ATOM 2231 O O . THR A 1 274 ? 26.087 50.910 17.178 1.00 13.38 274 THR A O 1
ATOM 2235 N N . CYS A 1 275 ? 24.737 52.235 18.388 1.00 12.56 275 CYS A N 1
ATOM 2236 C CA . CYS A 1 275 ? 24.539 51.142 19.343 1.00 13.15 275 CYS A CA 1
ATOM 2237 C C . CYS A 1 275 ? 23.399 50.195 18.960 1.00 13.37 275 CYS A C 1
ATOM 2238 O O . CYS A 1 275 ? 23.353 49.078 19.478 1.00 13.73 275 CYS A O 1
ATOM 2241 N N . GLY A 1 276 ? 22.517 50.655 18.076 1.00 12.40 276 GLY A N 1
ATOM 2242 C CA . GLY A 1 276 ? 21.267 49.929 17.792 1.00 14.17 276 GLY A CA 1
ATOM 2243 C C . GLY A 1 276 ? 20.338 50.913 17.101 1.00 11.47 276 GLY A C 1
ATOM 2244 O O . GLY A 1 276 ? 20.710 52.032 16.796 1.00 12.07 276 GLY A O 1
ATOM 2245 N N . PRO A 1 277 ? 19.110 50.435 16.821 1.00 11.76 277 PRO A N 1
ATOM 2246 C CA . PRO A 1 277 ? 18.215 51.178 15.964 1.00 12.93 277 PRO A CA 1
ATOM 2247 C C . PRO A 1 277 ? 17.531 52.387 16.621 1.00 12.88 277 PRO A C 1
ATOM 2248 O O . PRO A 1 277 ? 16.939 53.147 15.833 1.00 13.54 277 PRO A O 1
ATOM 2252 N N . ASP A 1 278 ? 17.501 52.536 17.939 1.00 12.91 278 ASP A N 1
ATOM 2253 C CA . ASP A 1 278 ? 16.772 53.604 18.571 1.00 12.59 278 ASP A CA 1
ATOM 2254 C C . ASP A 1 278 ? 17.722 54.662 19.120 1.00 12.50 278 ASP A C 1
ATOM 2255 O O . ASP A 1 278 ? 18.328 54.453 20.179 1.00 13.31 278 ASP A O 1
ATOM 2260 N N . PRO A 1 279 ? 17.846 55.792 18.442 1.00 13.44 279 PRO A N 1
ATOM 2261 C CA . PRO A 1 279 ? 18.870 56.792 18.889 1.00 13.06 279 PRO A CA 1
ATOM 2262 C C . PRO A 1 279 ? 18.493 57.395 20.223 1.00 12.30 279 PRO A C 1
ATOM 2263 O O . PRO A 1 279 ? 19.374 57.863 20.981 1.00 14.38 279 PRO A O 1
ATOM 2267 N N . LYS A 1 280 ? 17.217 57.419 20.593 1.00 13.50 280 LYS A N 1
ATOM 2268 C CA . LYS A 1 280 ? 16.862 57.939 21.910 1.00 15.76 280 LYS A CA 1
ATOM 2269 C C . LYS A 1 280 ? 17.463 57.108 23.017 1.00 14.80 280 LYS A C 1
ATOM 2270 O O . LYS A 1 280 ? 17.781 57.655 24.082 1.00 16.02 280 LYS A O 1
ATOM 2276 N N . VAL A 1 281 ? 17.601 55.800 22.744 1.00 14.72 281 VAL A N 1
ATOM 2277 C CA . VAL A 1 281 ? 18.246 54.886 23.706 1.00 14.68 281 VAL A CA 1
ATOM 2278 C C . VAL A 1 281 ? 19.769 55.004 23.548 1.00 14.32 281 VAL A C 1
ATOM 2279 O O . VAL A 1 281 ? 20.468 55.188 24.566 1.00 13.89 281 VAL A O 1
ATOM 2283 N N . CYS A 1 282 ? 20.270 54.888 22.312 1.00 13.45 282 CYS A N 1
ATOM 2284 C CA . CYS A 1 282 ? 21.746 54.899 22.223 1.00 12.81 282 CYS A CA 1
ATOM 2285 C C . CYS A 1 282 ? 22.358 56.199 22.714 1.00 12.18 282 CYS A C 1
ATOM 2286 O O . CYS A 1 282 ? 23.492 56.201 23.232 1.00 13.09 282 CYS A O 1
ATOM 2289 N N . CYS A 1 283 ? 21.655 57.334 22.574 1.00 12.49 283 CYS A N 1
ATOM 2290 C CA . CYS A 1 283 ? 22.254 58.576 23.079 1.00 13.21 283 CYS A CA 1
ATOM 2291 C C . CYS A 1 283 ? 22.536 58.561 24.571 1.00 13.31 283 CYS A C 1
ATOM 2292 O O . CYS A 1 283 ? 23.446 59.236 25.032 1.00 12.72 283 CYS A O 1
ATOM 2295 N N . GLN A 1 284 ? 21.789 57.755 25.331 1.00 13.03 284 GLN A N 1
ATOM 2296 C CA . GLN A 1 284 ? 22.001 57.612 26.753 1.00 13.93 284 GLN A CA 1
ATOM 2297 C C . GLN A 1 284 ? 23.272 56.851 27.060 1.00 13.34 284 GLN A C 1
ATOM 2298 O O . GLN A 1 284 ? 23.610 56.781 28.252 1.00 14.66 284 GLN A O 1
ATOM 2304 N N . PHE A 1 285 ? 23.930 56.339 26.027 1.00 12.19 285 PHE A N 1
ATOM 2305 C CA . PHE A 1 285 ? 25.190 55.596 26.222 1.00 13.35 285 PHE A CA 1
ATOM 2306 C C . PHE A 1 285 ? 26.319 56.383 25.551 1.00 12.48 285 PHE A C 1
ATOM 2307 O O . PHE A 1 285 ? 27.396 55.806 25.340 1.00 12.70 285 PHE A O 1
ATOM 2315 N N . ASP A 1 286 ? 26.068 57.656 25.269 1.00 11.94 286 ASP A N 1
ATOM 2316 C CA . ASP A 1 286 ? 27.207 58.559 24.920 1.00 11.75 286 ASP A CA 1
ATOM 2317 C C . ASP A 1 286 ? 27.474 59.385 26.149 1.00 10.65 286 ASP A C 1
ATOM 2318 O O . ASP A 1 286 ? 26.773 60.370 26.434 1.00 13.04 286 ASP A O 1
ATOM 2323 N N . PHE A 1 287 ? 28.441 58.991 27.007 1.00 11.46 287 PHE A N 1
ATOM 2324 C CA . PHE A 1 287 ? 28.556 59.599 28.329 1.00 11.87 287 PHE A CA 1
ATOM 2325 C C . PHE A 1 287 ? 29.171 60.964 28.274 1.00 12.39 287 PHE A C 1
ATOM 2326 O O . PHE A 1 287 ? 29.255 61.596 29.332 1.00 14.66 287 PHE A O 1
ATOM 2334 N N . LYS A 1 288 ? 29.540 61.493 27.090 1.00 11.86 288 LYS A N 1
ATOM 2335 C CA . LYS A 1 288 ? 29.902 62.914 26.971 1.00 11.68 288 LYS A CA 1
ATOM 2336 C C . LYS A 1 288 ? 28.689 63.836 26.948 1.00 12.97 288 LYS A C 1
ATOM 2337 O O . LYS A 1 288 ? 28.855 65.072 26.893 1.00 14.76 288 LYS A O 1
ATOM 2343 N N . ARG A 1 289 ? 27.472 63.285 26.915 1.00 13.48 289 ARG A N 1
ATOM 2344 C CA . ARG A 1 289 ? 26.318 64.154 26.767 1.00 13.67 289 ARG A CA 1
ATOM 2345 C C . ARG A 1 289 ? 25.588 64.505 28.081 1.00 19.35 289 ARG A C 1
ATOM 2346 O O . ARG A 1 289 ? 24.378 64.705 28.008 1.00 17.31 289 ARG A O 1
ATOM 2354 N N . MET A 1 290 ? 26.214 64.565 29.250 1.00 23.95 290 MET A N 1
ATOM 2355 C CA . MET A 1 290 ? 25.382 64.770 30.461 1.00 26.96 290 MET A CA 1
ATOM 2356 C C . MET A 1 290 ? 25.374 66.252 30.846 1.00 31.21 290 MET A C 1
ATOM 2357 O O . MET A 1 290 ? 24.588 66.618 31.788 1.00 31.49 290 MET A O 1
ATOM 2362 N N . GLY A 1 291 ? 26.159 67.102 30.182 1.00 25.56 291 GLY A N 1
ATOM 2363 C CA . GLY A 1 291 ? 25.984 68.542 30.307 1.00 24.72 291 GLY A CA 1
ATOM 2364 C C . GLY A 1 291 ? 27.263 69.367 30.467 1.00 28.99 291 GLY A C 1
ATOM 2365 O O . GLY A 1 291 ? 27.391 70.443 29.903 1.00 23.86 291 GLY A O 1
ATOM 2366 N N . SER A 1 292 ? 28.211 68.872 31.251 1.00 23.10 292 SER A N 1
ATOM 2367 C CA . SER A 1 292 ? 29.444 69.618 31.503 1.00 18.12 292 SER A CA 1
ATOM 2368 C C . SER A 1 292 ? 30.329 69.813 30.263 1.00 16.32 292 SER A C 1
ATOM 2369 O O . SER A 1 292 ? 31.206 70.673 30.246 1.00 15.41 292 SER A O 1
ATOM 2372 N N . PHE A 1 293 ? 30.086 68.998 29.241 1.00 13.98 293 PHE A N 1
ATOM 2373 C CA . PHE A 1 293 ? 30.818 69.076 27.986 1.00 13.57 293 PHE A CA 1
ATOM 2374 C C . PHE A 1 293 ? 30.088 69.921 26.954 1.00 13.03 293 PHE A C 1
ATOM 2375 O O . PHE A 1 293 ? 30.547 70.030 25.840 1.00 15.65 293 PHE A O 1
ATOM 2383 N N . GLY A 1 294 ? 28.952 70.507 27.318 1.00 14.93 294 GLY A N 1
ATOM 2384 C CA . GLY A 1 294 ? 28.256 71.311 26.345 1.00 18.31 294 GLY A CA 1
ATOM 2385 C C . GLY A 1 294 ? 27.493 70.493 25.304 1.00 18.99 294 GLY A C 1
ATOM 2386 O O . GLY A 1 294 ? 27.193 71.044 24.229 1.00 20.68 294 GLY A O 1
ATOM 2387 N N . LEU A 1 295 ? 27.230 69.247 25.601 1.00 14.49 295 LEU A N 1
ATOM 2388 C CA . LEU A 1 295 ? 26.495 68.408 24.649 1.00 13.85 295 LEU A CA 1
ATOM 2389 C C . LEU A 1 295 ? 25.246 67.875 25.338 1.00 14.08 295 LEU A C 1
ATOM 2390 O O . LEU A 1 295 ? 25.218 67.742 26.560 1.00 17.98 295 LEU A O 1
ATOM 2395 N N . SER A 1 296 ? 24.246 67.529 24.545 1.00 14.93 296 SER A N 1
ATOM 2396 C CA . SER A 1 296 ? 23.009 66.948 25.120 1.00 16.16 296 SER A CA 1
ATOM 2397 C C . SER A 1 296 ? 22.431 65.965 24.135 1.00 16.12 296 SER A C 1
ATOM 2398 O O . SER A 1 296 ? 22.968 65.811 23.026 1.00 14.74 296 SER A O 1
ATOM 2401 N N . CYS A 1 297 ? 21.366 65.276 24.506 1.00 16.59 297 CYS A N 1
ATOM 2402 C CA . CYS A 1 297 ? 20.664 64.366 23.609 1.00 16.37 297 CYS A CA 1
ATOM 2403 C C . CYS A 1 297 ? 19.419 64.993 23.008 1.00 17.02 297 CYS A C 1
ATOM 2404 O O . CYS A 1 297 ? 18.533 65.407 23.738 1.00 19.17 297 CYS A O 1
ATOM 2407 N N . PRO A 1 298 ? 19.348 65.104 21.699 1.00 17.64 298 PRO A N 1
ATOM 2408 C CA . PRO A 1 298 ? 18.161 65.729 21.091 1.00 18.68 298 PRO A CA 1
ATOM 2409 C C . PRO A 1 298 ? 16.856 65.026 21.443 1.00 17.49 298 PRO A C 1
ATOM 2410 O O . PRO A 1 298 ? 15.784 65.676 21.417 1.00 21.85 298 PRO A O 1
ATOM 2414 N N . TRP A 1 299 ? 16.920 63.729 21.733 1.00 15.62 299 TRP A N 1
ATOM 2415 C CA . TRP A 1 299 ? 15.738 62.952 22.088 1.00 17.14 299 TRP A CA 1
ATOM 2416 C C . TRP A 1 299 ? 15.318 63.159 23.539 1.00 17.95 299 TRP A C 1
ATOM 2417 O O . TRP A 1 299 ? 14.365 62.535 24.000 1.00 20.13 299 TRP A O 1
ATOM 2428 N N . LYS A 1 300 ? 16.032 64.025 24.253 1.00 18.57 300 LYS A N 1
ATOM 2429 C CA . LYS A 1 300 ? 15.543 64.535 25.546 1.00 18.75 300 LYS A CA 1
ATOM 2430 C C . LYS A 1 300 ? 15.661 63.574 26.724 1.00 20.07 300 LYS A C 1
ATOM 2431 O O . LYS A 1 300 ? 15.090 63.833 27.787 1.00 26.27 300 LYS A O 1
ATOM 2437 N N . VAL A 1 301 ? 16.402 62.482 26.552 1.00 19.96 301 VAL A N 1
ATOM 2438 C CA . VAL A 1 301 ? 16.667 61.587 27.675 1.00 19.70 301 VAL A CA 1
ATOM 2439 C C . VAL A 1 301 ? 18.190 61.539 27.807 1.00 19.21 301 VAL A C 1
ATOM 2440 O O . VAL A 1 301 ? 18.873 61.068 26.926 1.00 21.19 301 VAL A O 1
ATOM 2444 N N . PRO A 1 302 ? 18.733 62.087 28.867 1.00 17.82 302 PRO A N 1
ATOM 2445 C CA . PRO A 1 302 ? 20.184 62.219 28.952 1.00 18.08 302 PRO A CA 1
ATOM 2446 C C . PRO A 1 302 ? 20.792 60.866 29.308 1.00 16.40 302 PRO A C 1
ATOM 2447 O O . PRO A 1 302 ? 20.145 59.990 29.897 1.00 18.77 302 PRO A O 1
ATOM 2451 N N . PRO A 1 303 ? 22.118 60.724 29.122 1.00 15.78 303 PRO A N 1
ATOM 2452 C CA . PRO A 1 303 ? 22.825 59.631 29.749 1.00 14.98 303 PRO A CA 1
ATOM 2453 C C . PRO A 1 303 ? 22.806 59.745 31.269 1.00 17.89 303 PRO A C 1
ATOM 2454 O O . PRO A 1 303 ? 22.728 60.868 31.807 1.00 20.67 303 PRO A O 1
ATOM 2458 N N . ARG A 1 304 ? 22.823 58.561 31.920 1.00 19.93 304 ARG A N 1
ATOM 2459 C CA . ARG A 1 304 ? 22.975 58.522 33.367 1.00 25.33 304 ARG A CA 1
ATOM 2460 C C . ARG A 1 304 ? 24.231 57.697 33.695 1.00 20.28 304 ARG A C 1
ATOM 2461 O O . ARG A 1 304 ? 24.501 56.646 33.098 1.00 19.03 304 ARG A O 1
ATOM 2469 N N . THR A 1 305 ? 24.975 58.193 34.675 1.00 18.55 305 THR A N 1
ATOM 2470 C CA . THR A 1 305 ? 26.177 57.520 35.164 1.00 17.83 305 THR A CA 1
ATOM 2471 C C . THR A 1 305 ? 25.806 56.131 35.626 1.00 16.74 305 THR A C 1
ATOM 2472 O O . THR A 1 305 ? 24.797 55.967 36.336 1.00 17.93 305 THR A O 1
ATOM 2476 N N . ILE A 1 306 ? 26.565 55.120 35.228 1.00 16.19 306 ILE A N 1
ATOM 2477 C CA . ILE A 1 306 ? 26.255 53.735 35.621 1.00 16.52 306 ILE A CA 1
ATOM 2478 C C . ILE A 1 306 ? 26.714 53.516 37.045 1.00 18.10 306 ILE A C 1
ATOM 2479 O O . ILE A 1 306 ? 27.814 53.903 37.464 1.00 20.14 306 ILE A O 1
ATOM 2484 N N . SER A 1 307 ? 25.836 52.895 37.812 1.00 19.00 307 SER A N 1
ATOM 2485 C CA . SER A 1 307 ? 26.052 52.605 39.209 1.00 20.71 307 SER A CA 1
ATOM 2486 C C . SER A 1 307 ? 25.594 51.190 39.476 1.00 23.40 307 SER A C 1
ATOM 2487 O O . SER A 1 307 ? 24.894 50.597 38.659 1.00 23.45 307 SER A O 1
ATOM 2490 N N . ASP A 1 308 ? 25.968 50.692 40.645 1.00 27.55 308 ASP A N 1
ATOM 2491 C CA . ASP A 1 308 ? 25.443 49.346 40.972 1.00 30.96 308 ASP A CA 1
ATOM 2492 C C . ASP A 1 308 ? 23.930 49.325 40.984 1.00 29.82 308 ASP A C 1
ATOM 2493 O O . ASP A 1 308 ? 23.303 48.305 40.686 1.00 27.83 308 ASP A O 1
ATOM 2498 N N A GLN A 1 309 ? 23.273 50.433 41.304 0.37 30.15 309 GLN A N 1
ATOM 2499 N N B GLN A 1 309 ? 23.274 50.418 41.385 0.63 30.07 309 GLN A N 1
ATOM 2500 C CA A GLN A 1 309 ? 21.822 50.368 41.466 0.37 31.95 309 GLN A CA 1
ATOM 2501 C CA B GLN A 1 309 ? 21.813 50.412 41.523 0.63 32.54 309 GLN A CA 1
ATOM 2502 C C A GLN A 1 309 ? 21.195 50.241 40.078 0.37 30.82 309 GLN A C 1
ATOM 2503 C C B GLN A 1 309 ? 21.063 50.585 40.203 0.63 30.95 309 GLN A C 1
ATOM 2504 O O A GLN A 1 309 ? 20.252 49.476 39.920 0.37 32.54 309 GLN A O 1
ATOM 2505 O O B GLN A 1 309 ? 19.851 50.298 40.142 0.63 34.41 309 GLN A O 1
ATOM 2516 N N . ASN A 1 310 ? 21.757 51.021 39.151 1.00 26.49 310 ASN A N 1
ATOM 2517 C CA . ASN A 1 310 ? 21.059 51.042 37.866 1.00 24.92 310 ASN A CA 1
ATOM 2518 C C . ASN A 1 310 ? 21.711 50.155 36.833 1.00 22.25 310 ASN A C 1
ATOM 2519 O O . ASN A 1 310 ? 21.137 50.126 35.740 1.00 22.12 310 ASN A O 1
ATOM 2524 N N . VAL A 1 311 ? 22.825 49.491 37.086 1.00 22.78 311 VAL A N 1
ATOM 2525 C CA . VAL A 1 311 ? 23.537 48.802 35.971 1.00 20.43 311 VAL A CA 1
ATOM 2526 C C . VAL A 1 311 ? 22.659 47.699 35.397 1.00 23.95 311 VAL A C 1
ATOM 2527 O O . VAL A 1 311 ? 22.735 47.470 34.170 1.00 18.94 311 VAL A O 1
ATOM 2531 N N . ALA A 1 312 ? 21.816 47.009 36.204 1.00 21.26 312 ALA A N 1
ATOM 2532 C CA . ALA A 1 312 ? 21.009 45.927 35.569 1.00 22.12 312 ALA A CA 1
ATOM 2533 C C . ALA A 1 312 ? 20.015 46.484 34.585 1.00 21.59 312 ALA A C 1
ATOM 2534 O O . ALA A 1 312 ? 19.825 45.988 33.472 1.00 22.48 312 ALA A O 1
ATOM 2536 N N . ALA A 1 313 ? 19.347 47.580 34.969 1.00 23.03 313 ALA A N 1
ATOM 2537 C CA . ALA A 1 313 ? 18.383 48.207 34.071 1.00 21.08 313 ALA A CA 1
ATOM 2538 C C . ALA A 1 313 ? 19.037 48.803 32.823 1.00 19.89 313 ALA A C 1
ATOM 2539 O O . ALA A 1 313 ? 18.551 48.670 31.683 1.00 21.01 313 ALA A O 1
ATOM 2541 N N . ARG A 1 314 ? 20.151 49.484 33.003 1.00 19.60 314 ARG A N 1
ATOM 2542 C CA . ARG A 1 314 ? 20.825 50.152 31.847 1.00 16.32 314 ARG A CA 1
ATOM 2543 C C . ARG A 1 314 ? 21.344 49.057 30.933 1.00 15.71 314 ARG A C 1
ATOM 2544 O O . ARG A 1 314 ? 21.267 49.221 29.706 1.00 18.00 314 ARG A O 1
ATOM 2552 N N . SER A 1 315 ? 21.862 47.965 31.516 1.00 17.53 315 SER A N 1
ATOM 2553 C CA . SER A 1 315 ? 22.366 46.847 30.714 1.00 17.43 315 SER A CA 1
ATOM 2554 C C . SER A 1 315 ? 21.259 46.240 29.895 1.00 17.56 315 SER A C 1
ATOM 2555 O O . SER A 1 315 ? 21.411 45.888 28.717 1.00 18.55 315 SER A O 1
ATOM 2558 N N A ASP A 1 316 ? 20.116 46.038 30.524 0.52 19.07 316 ASP A N 1
ATOM 2559 N N B ASP A 1 316 ? 20.112 46.035 30.526 0.48 18.95 316 ASP A N 1
ATOM 2560 C CA A ASP A 1 316 ? 18.993 45.509 29.776 0.52 20.33 316 ASP A CA 1
ATOM 2561 C CA B ASP A 1 316 ? 18.944 45.562 29.789 0.48 20.11 316 ASP A CA 1
ATOM 2562 C C A ASP A 1 316 ? 18.654 46.357 28.541 0.52 18.90 316 ASP A C 1
ATOM 2563 C C B ASP A 1 316 ? 18.681 46.365 28.534 0.48 19.92 316 ASP A C 1
ATOM 2564 O O A ASP A 1 316 ? 18.442 45.821 27.463 0.52 19.65 316 ASP A O 1
ATOM 2565 O O B ASP A 1 316 ? 18.488 45.815 27.460 0.48 16.91 316 ASP A O 1
ATOM 2574 N N . LEU A 1 317 ? 18.599 47.675 28.712 1.00 17.68 317 LEU A N 1
ATOM 2575 C CA . LEU A 1 317 ? 18.313 48.572 27.612 1.00 16.97 317 LEU A CA 1
ATOM 2576 C C . LEU A 1 317 ? 19.354 48.474 26.507 1.00 14.86 317 LEU A C 1
ATOM 2577 O O . LEU A 1 317 ? 19.038 48.426 25.324 1.00 15.77 317 LEU A O 1
ATOM 2582 N N . LEU A 1 318 ? 20.628 48.446 26.921 1.00 14.84 318 LEU A N 1
ATOM 2583 C CA . LEU A 1 318 ? 21.709 48.454 25.896 1.00 15.38 318 LEU A CA 1
ATOM 2584 C C . LEU A 1 318 ? 21.814 47.130 25.187 1.00 13.42 318 LEU A C 1
ATOM 2585 O O . LEU A 1 318 ? 21.958 47.065 23.942 1.00 13.26 318 LEU A O 1
ATOM 2590 N N . VAL A 1 319 ? 21.715 46.020 25.933 1.00 13.04 319 VAL A N 1
ATOM 2591 C CA . VAL A 1 319 ? 21.809 44.713 25.277 1.00 14.04 319 VAL A CA 1
ATOM 2592 C C . VAL A 1 319 ? 20.656 44.544 24.309 1.00 13.84 319 VAL A C 1
ATOM 2593 O O . VAL A 1 319 ? 20.818 43.963 23.235 1.00 14.87 319 VAL A O 1
ATOM 2597 N N . ASP A 1 320 ? 19.477 45.023 24.660 1.00 15.29 320 ASP A N 1
ATOM 2598 C CA . ASP A 1 320 ? 18.358 44.956 23.706 1.00 15.04 320 ASP A CA 1
ATOM 2599 C C . ASP A 1 320 ? 18.674 45.717 22.421 1.00 14.15 320 ASP A C 1
ATOM 2600 O O . ASP A 1 320 ? 18.358 45.190 21.341 1.00 14.80 320 ASP A O 1
ATOM 2605 N N . GLN A 1 321 ? 19.273 46.889 22.460 1.00 13.27 321 GLN A N 1
ATOM 2606 C CA . GLN A 1 321 ? 19.690 47.588 21.225 1.00 12.54 321 GLN A CA 1
ATOM 2607 C C . GLN A 1 321 ? 20.710 46.739 20.479 1.00 11.81 321 GLN A C 1
ATOM 2608 O O . GLN A 1 321 ? 20.610 46.605 19.271 1.00 12.63 321 GLN A O 1
ATOM 2614 N N . TRP A 1 322 ? 21.700 46.182 21.178 1.00 12.78 322 TRP A N 1
ATOM 2615 C CA . TRP A 1 322 ? 22.722 45.352 20.493 1.00 12.09 322 TRP A CA 1
ATOM 2616 C C . TRP A 1 322 ? 22.092 44.155 19.796 1.00 12.71 322 TRP A C 1
ATOM 2617 O O . TRP A 1 322 ? 22.438 43.831 18.672 1.00 12.80 322 TRP A O 1
ATOM 2628 N N . LYS A 1 323 ? 21.159 43.486 20.519 1.00 12.90 323 LYS A N 1
ATOM 2629 C CA . LYS A 1 323 ? 20.575 42.297 19.871 1.00 13.26 323 LYS A CA 1
ATOM 2630 C C . LYS A 1 323 ? 19.708 42.659 18.688 1.00 12.30 323 LYS A C 1
ATOM 2631 O O . LYS A 1 323 ? 19.609 41.894 17.723 1.00 13.95 323 LYS A O 1
ATOM 2637 N N . LYS A 1 324 ? 19.061 43.820 18.720 1.00 12.62 324 LYS A N 1
ATOM 2638 C CA . LYS A 1 324 ? 18.354 44.264 17.501 1.00 12.44 324 LYS A CA 1
ATOM 2639 C C . LYS A 1 324 ? 19.345 44.564 16.367 1.00 11.85 324 LYS A C 1
ATOM 2640 O O . LYS A 1 324 ? 19.113 44.139 15.225 1.00 12.50 324 LYS A O 1
ATOM 2646 N N . LYS A 1 325 ? 20.409 45.288 16.633 1.00 11.51 325 LYS A N 1
ATOM 2647 C CA . LYS A 1 325 ? 21.413 45.518 15.566 1.00 10.99 325 LYS A CA 1
ATOM 2648 C C . LYS A 1 325 ? 21.944 44.195 15.045 1.00 11.11 325 LYS A C 1
ATOM 2649 O O . LYS A 1 325 ? 22.145 44.022 13.835 1.00 11.20 325 LYS A O 1
ATOM 2655 N N . ALA A 1 326 ? 22.167 43.229 15.953 1.00 11.77 326 ALA A N 1
ATOM 2656 C CA . ALA A 1 326 ? 22.732 41.964 15.484 1.00 12.32 326 ALA A CA 1
ATOM 2657 C C . ALA A 1 326 ? 21.800 41.212 14.556 1.00 11.83 326 ALA A C 1
ATOM 2658 O O . ALA A 1 326 ? 22.253 40.338 13.774 1.00 13.09 326 ALA A O 1
ATOM 2660 N N . GLU A 1 327 ? 20.482 41.479 14.609 1.00 12.46 327 GLU A N 1
ATOM 2661 C CA . GLU A 1 327 ? 19.539 40.831 13.695 1.00 13.56 327 GLU A CA 1
ATOM 2662 C C . GLU A 1 327 ? 19.806 41.189 12.235 1.00 13.20 327 GLU A C 1
ATOM 2663 O O . GLU A 1 327 ? 19.323 40.441 11.387 1.00 18.20 327 GLU A O 1
ATOM 2669 N N . LEU A 1 328 ? 20.530 42.278 11.970 1.00 12.55 328 LEU A N 1
ATOM 2670 C CA . LEU A 1 328 ? 20.750 42.758 10.603 1.00 12.80 328 LEU A CA 1
ATOM 2671 C C . LEU A 1 328 ? 21.948 42.091 9.983 1.00 12.34 328 LEU A C 1
ATOM 2672 O O . LEU A 1 328 ? 22.224 42.354 8.798 1.00 13.50 328 LEU A O 1
ATOM 2677 N N . TYR A 1 329 ? 22.679 41.275 10.703 1.00 11.45 329 TYR A N 1
ATOM 2678 C CA . TYR A 1 329 ? 23.945 40.649 10.261 1.00 11.85 329 TYR A CA 1
ATOM 2679 C C . TYR A 1 329 ? 23.937 39.151 10.512 1.00 12.04 329 TYR A C 1
ATOM 2680 O O . TYR A 1 329 ? 23.056 38.642 11.203 1.00 13.96 329 TYR A O 1
ATOM 2689 N N . ARG A 1 330 ? 24.875 38.438 9.892 1.00 11.32 330 ARG A N 1
ATOM 2690 C CA . ARG A 1 330 ? 24.815 36.990 9.801 1.00 11.91 330 ARG A CA 1
ATOM 2691 C C . ARG A 1 330 ? 25.603 36.264 10.868 1.00 12.72 330 ARG A C 1
ATOM 2692 O O . ARG A 1 330 ? 25.338 35.052 11.063 1.00 16.02 330 ARG A O 1
ATOM 2700 N N . THR A 1 331 ? 26.529 36.878 11.537 1.00 12.63 331 THR A N 1
ATOM 2701 C CA . THR A 1 331 ? 27.328 36.142 12.516 1.00 13.10 331 THR A CA 1
ATOM 2702 C C . THR A 1 331 ? 26.918 36.547 13.919 1.00 12.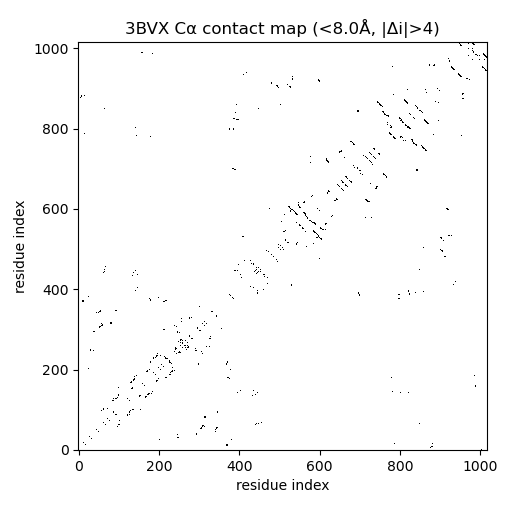43 331 THR A C 1
ATOM 2703 O O . THR A 1 331 ? 26.093 37.434 14.098 1.00 15.22 331 THR A O 1
ATOM 2707 N N . ASN A 1 332 ? 27.509 35.878 14.919 1.00 12.39 332 ASN A N 1
ATOM 2708 C CA . ASN A 1 332 ? 27.328 36.242 16.305 1.00 13.23 332 ASN A CA 1
ATOM 2709 C C . ASN A 1 332 ? 28.406 37.208 16.800 1.00 12.95 332 ASN A C 1
ATOM 2710 O O . ASN A 1 332 ? 28.669 37.260 18.021 1.00 14.97 332 ASN A O 1
ATOM 2715 N N . VAL A 1 333 ? 29.012 37.954 15.901 1.00 11.62 333 VAL A N 1
ATOM 2716 C CA . VAL A 1 333 ? 30.034 38.934 16.274 1.00 11.56 333 VAL A CA 1
ATOM 2717 C C . VAL A 1 333 ? 29.518 40.287 15.882 1.00 9.97 333 VAL A C 1
ATOM 2718 O O . VAL A 1 333 ? 29.209 40.474 14.691 1.00 12.28 333 VAL A O 1
ATOM 2722 N N . LEU A 1 334 ? 29.412 41.233 16.811 1.00 10.45 334 LEU A N 1
ATOM 2723 C CA . LEU A 1 334 ? 28.752 42.509 16.520 1.00 9.95 334 LEU A CA 1
ATOM 2724 C C . LEU A 1 334 ? 29.718 43.670 16.693 1.00 9.41 334 LEU A C 1
ATOM 2725 O O . LEU A 1 334 ? 30.426 43.800 17.692 1.00 10.62 334 LEU A O 1
ATOM 2730 N N . LEU A 1 335 ? 29.692 44.562 15.703 1.00 9.88 335 LEU A N 1
ATOM 2731 C CA . LEU A 1 335 ? 30.536 45.764 15.734 1.00 9.41 335 LEU A CA 1
ATOM 2732 C C . LEU A 1 335 ? 29.745 46.930 16.310 1.00 9.65 335 LEU A C 1
ATOM 2733 O O . LEU A 1 335 ? 28.676 47.276 15.776 1.00 11.03 335 LEU A O 1
ATOM 2738 N N . ILE A 1 336 ? 30.248 47.573 17.358 1.00 9.70 336 ILE A N 1
ATOM 2739 C CA . ILE A 1 336 ? 29.634 48.748 17.945 1.00 10.10 336 ILE A CA 1
ATOM 2740 C C . ILE A 1 336 ? 30.662 49.887 17.939 1.00 9.32 336 ILE A C 1
ATOM 2741 O O . ILE A 1 336 ? 31.425 50.000 18.887 1.00 10.47 336 ILE A O 1
ATOM 2746 N N . PRO A 1 337 ? 30.726 50.700 16.897 1.00 9.59 337 PRO A N 1
ATOM 2747 C CA . PRO A 1 337 ? 31.602 51.869 16.949 1.00 9.82 337 PRO A CA 1
ATOM 2748 C C . PRO A 1 337 ? 31.184 52.760 18.122 1.00 9.34 337 PRO A C 1
ATOM 2749 O O . PRO A 1 337 ? 30.001 52.922 18.392 1.00 10.72 337 PRO A O 1
ATOM 2753 N N . LEU A 1 338 ? 32.179 53.408 18.775 1.00 9.24 338 LEU A N 1
ATOM 2754 C CA . LEU A 1 338 ? 31.898 54.336 19.874 1.00 9.66 338 LEU A CA 1
ATOM 2755 C C . LEU A 1 338 ? 32.692 55.645 19.655 1.00 9.45 338 LEU A C 1
ATOM 2756 O O . LEU A 1 338 ? 33.851 55.718 20.071 1.00 10.02 338 LEU A O 1
ATOM 2761 N N . GLY A 1 339 ? 32.099 56.611 18.960 1.00 9.93 339 GLY A N 1
ATOM 2762 C CA . GLY A 1 339 ? 32.922 57.829 18.685 1.00 10.53 339 GLY A CA 1
ATOM 2763 C C . GLY A 1 339 ? 32.049 58.777 17.855 1.00 9.57 339 GLY A C 1
ATOM 2764 O O . GLY A 1 339 ? 30.890 58.551 17.573 1.00 11.18 339 GLY A O 1
ATOM 2765 N N . ASP A 1 340 ? 32.729 59.892 17.521 1.00 9.94 340 ASP A N 1
ATOM 2766 C CA . ASP A 1 340 ? 32.116 60.988 16.809 1.00 9.85 340 ASP A CA 1
ATOM 2767 C C . ASP A 1 340 ? 33.236 61.954 16.445 1.00 9.17 340 ASP A C 1
ATOM 2768 O O . ASP A 1 340 ? 34.426 61.604 16.627 1.00 10.10 340 ASP A O 1
ATOM 2773 N N . ASP A 1 341 ? 32.869 63.092 15.876 1.00 9.92 341 ASP A N 1
ATOM 2774 C CA . ASP A 1 341 ? 33.893 64.021 15.368 1.00 9.37 341 ASP A CA 1
ATOM 2775 C C . ASP A 1 341 ? 34.718 64.616 16.516 1.00 9.53 341 ASP A C 1
ATOM 2776 O O . ASP A 1 341 ? 34.182 65.101 17.528 1.00 10.12 341 ASP A O 1
ATOM 2781 N N . PHE A 1 342 ? 36.029 64.520 16.364 1.00 9.36 342 PHE A N 1
ATOM 2782 C CA . PHE A 1 342 ? 37.005 65.064 17.321 1.00 9.92 342 PHE A CA 1
ATOM 2783 C C . PHE A 1 342 ? 36.688 64.677 18.747 1.00 9.43 342 PHE A C 1
ATOM 2784 O O . PHE A 1 342 ? 36.898 65.418 19.735 1.00 11.73 342 PHE A O 1
ATOM 2792 N N . ARG A 1 343 ? 36.228 63.430 18.911 1.00 10.06 343 ARG A N 1
ATOM 2793 C CA . ARG A 1 343 ? 36.041 62.874 20.263 1.00 9.90 343 ARG A CA 1
ATOM 2794 C C . ARG A 1 343 ? 37.339 62.394 20.899 1.00 10.59 343 ARG A C 1
ATOM 2795 O O . ARG A 1 343 ? 38.402 62.335 20.292 1.00 10.50 343 ARG A O 1
ATOM 2803 N N . PHE A 1 344 ? 37.203 62.079 22.193 1.00 10.92 344 PHE A N 1
ATOM 2804 C CA . PHE A 1 344 ? 38.300 61.575 23.031 1.00 11.05 344 PHE A CA 1
ATOM 2805 C C . PHE A 1 344 ? 39.430 62.606 23.156 1.00 11.26 344 PHE A C 1
ATOM 2806 O O . PHE A 1 344 ? 40.630 62.342 23.080 1.00 12.68 344 PHE A O 1
ATOM 2814 N N . LYS A 1 345 ? 38.978 63.827 23.429 1.00 12.56 345 LYS A N 1
ATOM 2815 C CA . LYS A 1 345 ? 39.871 64.974 23.607 1.00 14.66 345 LYS A CA 1
ATOM 2816 C C . LYS A 1 345 ? 40.207 65.104 25.087 1.00 17.15 345 LYS A C 1
ATOM 2817 O O . LYS A 1 345 ? 41.332 64.819 25.481 1.00 30.66 345 LYS A O 1
ATOM 2823 N N . GLN A 1 346 ? 39.245 65.491 25.918 1.00 16.78 346 GLN A N 1
ATOM 2824 C CA . GLN A 1 346 ? 39.527 65.791 27.330 1.00 20.01 346 GLN A CA 1
ATOM 2825 C C . GLN A 1 346 ? 39.840 64.529 28.099 1.00 16.38 346 GLN A C 1
ATOM 2826 O O . GLN A 1 346 ? 39.217 63.461 27.893 1.00 13.22 346 GLN A O 1
ATOM 2832 N N . ASN A 1 347 ? 40.734 64.573 29.093 1.00 17.84 347 ASN A N 1
ATOM 2833 C CA . ASN A 1 347 ? 40.916 63.430 30.003 1.00 17.11 347 ASN A CA 1
ATOM 2834 C C . ASN A 1 347 ? 39.620 63.021 30.676 1.00 14.35 347 ASN A C 1
ATOM 2835 O O . ASN A 1 347 ? 39.338 61.851 30.829 1.00 15.03 347 ASN A O 1
ATOM 2840 N N . THR A 1 348 ? 38.785 63.990 31.092 1.00 15.51 348 THR A N 1
ATOM 2841 C CA . THR A 1 348 ? 37.509 63.648 31.710 1.00 14.97 348 THR A CA 1
ATOM 2842 C C . THR A 1 348 ? 36.610 62.900 30.742 1.00 13.27 348 THR A C 1
ATOM 2843 O O . THR A 1 348 ? 35.796 62.091 31.194 1.00 14.66 348 THR A O 1
ATOM 2847 N N . GLU A 1 349 ? 36.717 63.157 29.446 1.00 12.85 349 GLU A N 1
ATOM 2848 C CA . GLU A 1 349 ? 35.903 62.415 28.476 1.00 12.67 349 GLU A CA 1
ATOM 2849 C C . GLU A 1 349 ? 36.394 60.994 28.336 1.00 11.26 349 GLU A C 1
ATOM 2850 O O . GLU A 1 349 ? 35.564 60.060 28.300 1.00 12.02 349 GLU A O 1
ATOM 2856 N N . TRP A 1 350 ? 37.697 60.774 28.274 1.00 11.91 350 TRP A N 1
ATOM 2857 C CA . TRP A 1 350 ? 38.192 59.405 28.291 1.00 11.29 350 TRP A CA 1
ATOM 2858 C C . TRP A 1 350 ? 37.666 58.690 29.499 1.00 11.40 350 TRP A C 1
ATOM 2859 O O . TRP A 1 350 ? 37.197 57.527 29.416 1.00 13.68 350 TRP A O 1
ATOM 2870 N N . ASP A 1 351 ? 37.738 59.339 30.666 1.00 11.98 351 ASP A N 1
ATOM 2871 C CA . ASP A 1 351 ? 37.313 58.611 31.864 1.00 14.51 351 ASP A CA 1
ATOM 2872 C C . ASP A 1 351 ? 35.810 58.320 31.835 1.00 14.12 351 ASP A C 1
ATOM 2873 O O . ASP A 1 351 ? 35.364 57.231 32.207 1.00 14.95 351 ASP A O 1
ATOM 2878 N N . VAL A 1 352 ? 34.981 59.318 31.434 1.00 13.49 352 VAL A N 1
ATOM 2879 C CA . VAL A 1 352 ? 33.526 59.065 31.547 1.00 14.20 352 VAL A CA 1
ATOM 2880 C C . VAL A 1 352 ? 33.089 57.990 30.584 1.00 13.65 352 VAL A C 1
ATOM 2881 O O . VAL A 1 352 ? 32.178 57.186 30.894 1.00 16.18 352 VAL A O 1
ATOM 2885 N N . GLN A 1 353 ? 33.676 57.922 29.373 1.00 11.66 353 GLN A N 1
ATOM 2886 C CA . GLN A 1 353 ? 33.291 56.805 28.470 1.00 11.22 353 GLN A CA 1
ATOM 2887 C C . GLN A 1 353 ? 33.831 55.485 29.003 1.00 11.82 353 GLN A C 1
ATOM 2888 O O . GLN A 1 353 ? 33.107 54.500 29.095 1.00 13.38 353 GLN A O 1
ATOM 2894 N N . ARG A 1 354 ? 35.109 55.413 29.339 1.00 11.77 354 ARG A N 1
ATOM 2895 C CA . ARG A 1 354 ? 35.712 54.160 29.745 1.00 12.38 354 ARG A CA 1
ATOM 2896 C C . ARG A 1 354 ? 35.087 53.601 31.007 1.00 12.43 354 ARG A C 1
ATOM 2897 O O . ARG A 1 354 ? 34.754 52.409 31.020 1.00 13.58 354 ARG A O 1
ATOM 2905 N N . VAL A 1 355 ? 34.943 54.445 32.065 1.00 12.92 355 VAL A N 1
ATOM 2906 C CA . VAL A 1 355 ? 34.501 53.811 33.326 1.00 13.97 355 VAL A CA 1
ATOM 2907 C C . VAL A 1 355 ? 33.073 53.337 33.226 1.00 13.42 355 VAL A C 1
ATOM 2908 O O . VAL A 1 355 ? 32.705 52.302 33.779 1.00 15.24 355 VAL A O 1
ATOM 2912 N N . ASN A 1 356 ? 32.218 54.084 32.536 1.00 13.99 356 ASN A N 1
ATOM 2913 C CA . ASN A 1 356 ? 30.801 53.676 32.460 1.00 13.07 356 ASN A CA 1
ATOM 2914 C C . ASN A 1 356 ? 30.714 52.438 31.602 1.00 14.38 356 ASN A C 1
ATOM 2915 O O . ASN A 1 356 ? 29.957 51.498 31.953 1.00 14.36 356 ASN A O 1
ATOM 2920 N N . TYR A 1 357 ? 31.409 52.338 30.450 1.00 12.78 357 TYR A N 1
ATOM 2921 C CA . TYR A 1 357 ? 31.373 51.086 29.665 1.00 11.90 357 TYR A CA 1
ATOM 2922 C C . TYR A 1 357 ? 31.998 49.959 30.448 1.00 13.29 357 TYR A C 1
ATOM 2923 O O . TYR A 1 357 ? 31.465 48.800 30.378 1.00 13.75 357 TYR A O 1
ATOM 2932 N N . GLU A 1 358 ? 33.083 50.195 31.203 1.00 13.24 358 GLU A N 1
ATOM 2933 C CA . GLU A 1 358 ? 33.601 49.065 31.985 1.00 14.11 358 GLU A CA 1
ATOM 2934 C C . GLU A 1 358 ? 32.570 48.516 32.937 1.00 14.49 358 GLU A C 1
ATOM 2935 O O . GLU A 1 358 ? 32.435 47.312 33.157 1.00 14.70 358 GLU A O 1
ATOM 2941 N N . ARG A 1 359 ? 31.810 49.395 33.569 1.00 14.13 359 ARG A N 1
ATOM 2942 C CA . ARG A 1 359 ? 30.770 48.934 34.494 1.00 14.45 359 ARG A CA 1
ATOM 2943 C C . ARG A 1 359 ? 29.707 48.104 33.791 1.00 15.07 359 ARG A C 1
ATOM 2944 O O . ARG A 1 359 ? 29.276 47.076 34.307 1.00 15.35 359 ARG A O 1
ATOM 2952 N N . LEU A 1 360 ? 29.282 48.560 32.619 1.00 13.70 360 LEU A N 1
ATOM 2953 C CA . LEU A 1 360 ? 28.314 47.793 31.815 1.00 13.52 360 LEU A CA 1
ATOM 2954 C C . LEU A 1 360 ? 28.912 46.457 31.431 1.00 14.04 360 LEU A C 1
ATOM 2955 O O . LEU A 1 360 ? 28.235 45.423 31.571 1.00 15.31 360 LEU A O 1
ATOM 2960 N N . PHE A 1 361 ? 30.147 46.407 30.943 1.00 14.46 361 PHE A N 1
ATOM 2961 C CA . PHE A 1 361 ? 30.691 45.109 30.538 1.00 13.06 361 PHE A CA 1
ATOM 2962 C C . PHE A 1 361 ? 30.816 44.183 31.737 1.00 14.44 361 PHE A C 1
ATOM 2963 O O . PHE A 1 361 ? 30.545 42.972 31.589 1.00 15.19 361 PHE A O 1
ATOM 2971 N N . GLU A 1 362 ? 31.211 44.665 32.901 1.00 14.06 362 GLU A N 1
ATOM 2972 C CA . GLU A 1 362 ? 31.372 43.748 34.031 1.00 15.61 362 GLU A CA 1
ATOM 2973 C C . GLU A 1 362 ? 30.014 43.089 34.348 1.00 16.55 362 GLU A C 1
ATOM 2974 O O . GLU A 1 362 ? 29.915 41.886 34.567 1.00 18.04 362 GLU A O 1
ATOM 2980 N N . HIS A 1 363 ? 28.951 43.905 34.369 1.00 16.18 363 HIS A N 1
ATOM 2981 C CA . HIS A 1 363 ? 27.601 43.359 34.643 1.00 16.96 363 HIS A CA 1
ATOM 2982 C C . HIS A 1 363 ? 27.132 42.438 33.550 1.00 14.90 363 HIS A C 1
ATOM 2983 O O . HIS A 1 363 ? 26.772 41.294 33.846 1.00 18.95 363 HIS A O 1
ATOM 2990 N N . ILE A 1 364 ? 27.153 42.869 32.297 1.00 14.79 364 ILE A N 1
ATOM 2991 C CA . ILE A 1 364 ? 26.635 42.063 31.222 1.00 15.04 364 ILE A CA 1
ATOM 2992 C C . ILE A 1 364 ? 27.352 40.750 31.133 1.00 15.32 364 ILE A C 1
ATOM 2993 O O . ILE A 1 364 ? 26.724 39.709 30.958 1.00 18.07 364 ILE A O 1
ATOM 2998 N N . ASN A 1 365 ? 28.669 40.782 31.211 1.00 15.70 365 ASN A N 1
ATOM 2999 C CA . ASN A 1 365 ? 29.462 39.572 30.929 1.00 15.86 365 ASN A CA 1
ATOM 3000 C C . ASN A 1 365 ? 29.304 38.562 32.079 1.00 18.14 365 ASN A C 1
ATOM 3001 O O . ASN A 1 365 ? 29.596 37.389 31.870 1.00 18.30 365 ASN A O 1
ATOM 3006 N N . SER A 1 366 ? 28.858 39.033 33.231 1.00 20.77 366 SER A N 1
ATOM 3007 C CA . SER A 1 366 ? 28.754 38.162 34.432 1.00 24.23 366 SER A CA 1
ATOM 3008 C C . SER A 1 366 ? 27.325 37.655 34.568 1.00 25.08 366 SER A C 1
ATOM 3009 O O . SER A 1 366 ? 27.063 36.752 35.356 1.00 31.51 366 SER A O 1
ATOM 3012 N N . GLN A 1 367 ? 26.376 38.162 33.811 1.00 25.26 367 GLN A N 1
ATOM 3013 C CA . GLN A 1 367 ? 24.991 37.709 33.912 1.00 26.45 367 GLN A CA 1
ATOM 3014 C C . GLN A 1 367 ? 24.668 36.800 32.743 1.00 24.46 367 GLN A C 1
ATOM 3015 O O . GLN A 1 367 ? 24.477 37.246 31.590 1.00 26.12 367 GLN A O 1
ATOM 3021 N N . ALA A 1 368 ? 24.680 35.497 33.050 1.00 25.12 368 ALA A N 1
ATOM 3022 C CA . ALA A 1 368 ? 24.513 34.532 31.933 1.00 25.60 368 ALA A CA 1
ATOM 3023 C C . ALA A 1 368 ? 23.218 34.750 31.147 1.00 23.83 368 ALA A C 1
ATOM 3024 O O . ALA A 1 368 ? 23.257 34.424 29.949 1.00 23.95 368 ALA A O 1
ATOM 3026 N N . HIS A 1 369 ? 22.113 35.257 31.713 1.00 22.61 369 HIS A N 1
ATOM 3027 C CA . HIS A 1 369 ? 20.874 35.341 30.934 1.00 25.99 369 HIS A CA 1
ATOM 3028 C C . HIS A 1 369 ? 21.027 36.266 29.738 1.00 23.81 369 HIS A C 1
ATOM 3029 O O . HIS A 1 369 ? 20.182 36.131 28.845 1.00 24.81 369 HIS A O 1
ATOM 3036 N N . PHE A 1 370 ? 22.010 37.175 29.662 1.00 22.20 370 PHE A N 1
ATOM 3037 C CA . PHE A 1 370 ? 22.166 37.977 28.447 1.00 18.21 370 PHE A CA 1
ATOM 3038 C C . PHE A 1 370 ? 22.794 37.169 27.317 1.00 17.39 370 PHE A C 1
ATOM 3039 O O . PHE A 1 370 ? 22.600 37.504 26.140 1.00 18.58 370 PHE A O 1
ATOM 3047 N N . ASN A 1 371 ? 23.618 36.164 27.665 1.00 16.72 371 ASN A N 1
ATOM 3048 C CA . ASN A 1 371 ? 24.393 35.419 26.686 1.00 16.09 371 ASN A CA 1
ATOM 3049 C C . ASN A 1 371 ? 25.192 36.338 25.752 1.00 14.65 371 ASN A C 1
ATOM 3050 O O . ASN A 1 371 ? 25.222 36.130 24.527 1.00 15.89 371 ASN A O 1
ATOM 3055 N N . VAL A 1 372 ? 25.822 37.329 26.388 1.00 15.45 372 VAL A N 1
ATOM 3056 C CA . VAL A 1 372 ? 26.698 38.303 25.688 1.00 14.05 372 VAL A CA 1
ATOM 3057 C C . VAL A 1 372 ? 28.087 38.340 26.333 1.00 14.51 372 VAL A C 1
ATOM 3058 O O . VAL A 1 372 ? 28.211 38.275 27.572 1.00 16.11 372 VAL A O 1
ATOM 3062 N N . GLN A 1 373 ? 29.111 38.465 25.472 1.00 13.32 373 GLN A N 1
ATOM 3063 C CA . GLN A 1 373 ? 30.476 38.818 25.985 1.00 13.01 373 GLN A CA 1
ATOM 3064 C C . GLN A 1 373 ? 30.847 40.114 25.261 1.00 11.85 373 GLN A C 1
ATOM 3065 O O . GLN A 1 373 ? 31.049 40.094 24.066 1.00 13.29 373 GLN A O 1
ATOM 3071 N N . ALA A 1 374 ? 30.973 41.177 26.020 1.00 11.71 374 ALA A N 1
ATOM 3072 C CA . ALA A 1 374 ? 31.246 42.472 25.397 1.00 12.07 374 ALA A CA 1
ATOM 3073 C C . ALA A 1 374 ? 32.549 43.021 25.908 1.00 11.23 374 ALA A C 1
ATOM 3074 O O . ALA A 1 374 ? 32.915 42.854 27.062 1.00 12.11 374 ALA A O 1
ATOM 3076 N N A GLN A 1 375 ? 33.224 43.756 25.005 0.44 11.14 375 GLN A N 1
ATOM 3077 N N B GLN A 1 375 ? 33.280 43.723 25.025 0.56 11.58 375 GLN A N 1
ATOM 3078 C CA A GLN A 1 375 ? 34.529 44.309 25.333 0.44 10.98 375 GLN A CA 1
ATOM 3079 C CA B GLN A 1 375 ? 34.599 44.232 25.417 0.56 12.06 375 GLN A CA 1
ATOM 3080 C C A GLN A 1 375 ? 34.921 45.439 24.385 0.44 9.44 375 GLN A C 1
ATOM 3081 C C B GLN A 1 375 ? 34.967 45.369 24.451 0.56 11.23 375 GLN A C 1
ATOM 3082 O O A GLN A 1 375 ? 34.448 45.589 23.276 0.44 12.28 375 GLN A O 1
ATOM 3083 O O B GLN A 1 375 ? 34.404 45.395 23.373 0.56 11.54 375 GLN A O 1
ATOM 3094 N N . PHE A 1 376 ? 35.878 46.243 24.848 1.00 11.21 376 PHE A N 1
ATOM 3095 C CA . PHE A 1 376 ? 36.477 47.155 23.854 1.00 11.10 376 PHE A CA 1
ATOM 3096 C C . PHE A 1 376 ? 37.273 46.355 22.876 1.00 11.53 376 PHE A C 1
ATOM 3097 O O . PHE A 1 376 ? 37.905 45.359 23.244 1.00 13.65 376 PHE A O 1
ATOM 3105 N N . GLY A 1 377 ? 37.248 46.819 21.627 1.00 11.43 377 GLY A N 1
ATOM 3106 C CA . GLY A 1 377 ? 37.995 46.054 20.607 1.00 12.40 377 GLY A CA 1
ATOM 3107 C C . GLY A 1 377 ? 38.455 47.065 19.543 1.00 11.08 377 GLY A C 1
ATOM 3108 O O . GLY A 1 377 ? 38.153 48.249 19.556 1.00 11.78 377 GLY A O 1
ATOM 3109 N N . THR A 1 378 ? 39.213 46.479 18.603 1.00 13.12 378 THR A N 1
ATOM 3110 C CA . THR A 1 378 ? 39.592 47.237 17.413 1.00 12.07 378 THR A CA 1
ATOM 3111 C C . THR A 1 378 ? 38.844 46.699 16.200 1.00 10.97 378 THR A C 1
ATOM 3112 O O . THR A 1 378 ? 38.172 45.668 16.228 1.00 11.76 378 THR A O 1
ATOM 3116 N N . LEU A 1 379 ? 38.991 47.429 15.082 1.00 10.19 379 LEU A N 1
ATOM 3117 C CA . LEU A 1 379 ? 38.310 46.995 13.862 1.00 10.46 379 LEU A CA 1
ATOM 3118 C C . LEU A 1 379 ? 38.831 45.654 13.362 1.00 10.14 379 LEU A C 1
ATOM 3119 O O . LEU A 1 379 ? 38.094 44.781 12.932 1.00 10.83 379 LEU A O 1
ATOM 3124 N N . GLN A 1 380 ? 40.167 45.466 13.394 1.00 10.43 380 GLN A N 1
ATOM 3125 C CA . GLN A 1 380 ? 40.721 44.167 12.945 1.00 10.56 380 GLN A CA 1
ATOM 3126 C C . GLN A 1 380 ? 40.248 43.021 13.828 1.00 10.52 380 GLN A C 1
ATOM 3127 O O . GLN A 1 380 ? 40.004 41.933 13.341 1.00 11.52 380 GLN A O 1
ATOM 3133 N N . GLU A 1 381 ? 40.106 43.287 15.120 1.00 11.05 381 GLU A N 1
ATOM 3134 C CA . GLU A 1 381 ? 39.593 42.244 16.008 1.00 11.00 381 GLU A CA 1
ATOM 3135 C C . GLU A 1 381 ? 38.182 41.825 15.594 1.00 11.37 381 GLU A C 1
ATOM 3136 O O . GLU A 1 381 ? 37.836 40.634 15.605 1.00 12.58 381 GLU A O 1
ATOM 3142 N N . TYR A 1 382 ? 37.319 42.786 15.255 1.00 9.89 382 TYR A N 1
ATOM 3143 C CA . TYR A 1 382 ? 35.960 42.500 14.781 1.00 9.84 382 TYR A CA 1
ATOM 3144 C C . TYR A 1 382 ? 36.068 41.625 13.556 1.00 9.82 382 TYR A C 1
ATOM 3145 O O . TYR A 1 382 ? 35.441 40.562 13.462 1.00 10.84 382 TYR A O 1
ATOM 3154 N N . PHE A 1 383 ? 36.789 42.038 12.532 1.00 9.61 383 PHE A N 1
ATOM 3155 C CA . PHE A 1 383 ? 36.825 41.269 11.278 1.00 10.23 383 PHE A CA 1
ATOM 3156 C C . PHE A 1 383 ? 37.426 39.889 11.499 1.00 10.58 383 PHE A C 1
ATOM 3157 O O . PHE A 1 383 ? 36.954 38.907 10.881 1.00 11.96 383 PHE A O 1
ATOM 3165 N N . ASP A 1 384 ? 38.481 39.777 12.316 1.00 10.66 384 ASP A N 1
ATOM 3166 C CA . ASP A 1 384 ? 39.018 38.445 12.559 1.00 12.24 384 ASP A CA 1
ATOM 3167 C C . ASP A 1 384 ? 37.970 37.542 13.155 1.00 11.95 384 ASP A C 1
ATOM 3168 O O . ASP A 1 384 ? 37.875 36.365 12.731 1.00 13.77 384 ASP A O 1
ATOM 3173 N N . ALA A 1 385 ? 37.194 38.053 14.091 1.00 11.37 385 ALA A N 1
ATOM 3174 C CA . ALA A 1 385 ? 36.177 37.188 14.728 1.00 12.38 385 ALA A CA 1
ATOM 3175 C C . ALA A 1 385 ? 35.069 36.873 13.724 1.00 11.94 385 ALA A C 1
ATOM 3176 O O . ALA A 1 385 ? 34.561 35.748 13.719 1.00 12.93 385 ALA A O 1
ATOM 3178 N N . VAL A 1 386 ? 34.679 37.815 12.844 1.00 11.72 386 VAL A N 1
ATOM 3179 C CA . VAL A 1 386 ? 33.664 37.487 11.843 1.00 11.77 386 VAL A CA 1
ATOM 3180 C C . VAL A 1 386 ? 34.140 36.353 10.955 1.00 13.12 386 VAL A C 1
ATOM 3181 O O . VAL A 1 386 ? 33.390 35.410 10.611 1.00 14.01 386 VAL A O 1
ATOM 3185 N N . HIS A 1 387 ? 35.419 36.431 10.538 1.00 12.78 387 HIS A N 1
ATOM 3186 C CA . HIS A 1 387 ? 35.864 35.373 9.609 1.00 13.58 387 HIS A CA 1
ATOM 3187 C C . HIS A 1 387 ? 36.095 34.065 10.325 1.00 13.55 387 HIS A C 1
ATOM 3188 O O . HIS A 1 387 ? 35.943 33.000 9.690 1.00 15.33 387 HIS A O 1
ATOM 3195 N N . GLN A 1 388 ? 36.423 34.082 11.603 1.00 13.52 388 GLN A N 1
ATOM 3196 C CA . GLN A 1 388 ? 36.425 32.846 12.379 1.00 14.88 388 GLN A CA 1
ATOM 3197 C C . GLN A 1 388 ? 35.021 32.221 12.384 1.00 16.27 388 GLN A C 1
ATOM 3198 O O . GLN A 1 388 ? 34.881 31.015 12.233 1.00 20.45 388 GLN A O 1
ATOM 3204 N N . ALA A 1 389 ? 33.980 33.032 12.544 1.00 15.53 389 ALA A N 1
ATOM 3205 C CA . ALA A 1 389 ? 32.589 32.496 12.488 1.00 17.25 389 ALA A CA 1
ATOM 3206 C C . ALA A 1 389 ? 32.263 31.942 11.114 1.00 18.48 389 ALA A C 1
ATOM 3207 O O . ALA A 1 389 ? 31.614 30.908 10.975 1.00 21.25 389 ALA A O 1
ATOM 3209 N N . GLU A 1 390 ? 32.709 32.632 10.070 1.00 18.02 390 GLU A N 1
ATOM 3210 C CA . GLU A 1 390 ? 32.465 32.174 8.701 1.00 20.37 390 GLU A CA 1
ATOM 3211 C C . GLU A 1 390 ? 33.150 30.849 8.452 1.00 21.88 390 GLU A C 1
ATOM 3212 O O . GLU A 1 390 ? 32.579 29.909 7.906 1.00 23.90 390 GLU A O 1
ATOM 3218 N N . ARG A 1 391 ? 34.392 30.725 8.903 1.00 20.74 391 ARG A N 1
ATOM 3219 C CA . ARG A 1 391 ? 35.135 29.464 8.761 1.00 24.36 391 ARG A CA 1
ATOM 3220 C C . ARG A 1 391 ? 34.498 28.323 9.562 1.00 25.01 391 ARG A C 1
ATOM 3221 O O . ARG A 1 391 ? 34.593 27.147 9.173 1.00 36.63 391 ARG A O 1
ATOM 3229 N N . ALA A 1 392 ? 33.866 28.664 10.674 1.00 25.75 392 ALA A N 1
ATOM 3230 C CA . ALA A 1 392 ? 33.181 27.674 11.504 1.00 30.00 392 ALA A CA 1
ATOM 3231 C C . ALA A 1 392 ? 31.852 27.264 10.880 1.00 30.49 392 ALA A C 1
ATOM 3232 O O . ALA A 1 392 ? 31.107 26.478 11.461 1.00 40.70 392 ALA A O 1
ATOM 3234 N N . GLY A 1 393 ? 31.556 27.822 9.711 1.00 26.84 393 GLY A N 1
ATOM 3235 C CA . GLY A 1 393 ? 30.327 27.540 8.997 1.00 26.57 393 GLY A CA 1
ATOM 3236 C C . GLY A 1 393 ? 29.086 28.204 9.540 1.00 24.41 393 GLY A C 1
ATOM 3237 O O . GLY A 1 393 ? 27.991 27.779 9.231 1.00 26.99 393 GLY A O 1
ATOM 3238 N N . GLN A 1 394 ? 29.234 29.255 10.340 1.00 24.10 394 GLN A N 1
ATOM 3239 C CA . GLN A 1 394 ? 28.045 29.971 10.769 1.00 27.41 394 GLN A CA 1
ATOM 3240 C C . GLN A 1 394 ? 27.357 30.939 9.830 1.00 23.38 394 GLN A C 1
ATOM 3241 O O . GLN A 1 394 ? 26.222 31.309 10.066 1.00 31.26 394 GLN A O 1
ATOM 3247 N N . ALA A 1 395 ? 28.036 31.328 8.754 1.00 22.56 395 ALA A N 1
ATOM 3248 C CA . ALA A 1 395 ? 27.511 32.302 7.810 1.00 23.60 395 ALA A CA 1
ATOM 3249 C C . ALA A 1 395 ? 28.187 32.126 6.455 1.00 20.54 395 ALA A C 1
ATOM 3250 O O . ALA A 1 395 ? 29.347 31.749 6.394 1.00 21.21 395 ALA A O 1
ATOM 3252 N N A GLU A 1 396 ? 27.462 32.434 5.399 0.55 22.34 396 GLU A N 1
ATOM 3253 N N B GLU A 1 396 ? 27.496 32.461 5.361 0.45 22.82 396 GLU A N 1
ATOM 3254 C CA A GLU A 1 396 ? 28.168 32.638 4.141 0.55 20.49 396 GLU A CA 1
ATOM 3255 C CA B GLU A 1 396 ? 28.065 32.569 4.028 0.45 20.98 396 GLU A CA 1
ATOM 3256 C C A GLU A 1 396 ? 27.787 34.059 3.788 0.55 18.73 396 GLU A C 1
ATOM 3257 C C B GLU A 1 396 ? 27.644 33.888 3.405 0.45 21.09 396 GLU A C 1
ATOM 3258 O O A GLU A 1 396 ? 26.740 34.507 4.289 0.55 18.00 396 GLU A O 1
ATOM 3259 O O B GLU A 1 396 ? 26.470 34.244 3.293 0.45 26.28 396 GLU A O 1
ATOM 3270 N N . PHE A 1 397 ? 28.596 34.703 2.969 1.00 14.67 397 PHE A N 1
ATOM 3271 C CA . PHE A 1 397 ? 28.279 36.061 2.633 1.00 14.75 397 PHE A CA 1
ATOM 3272 C C . PHE A 1 397 ? 27.908 36.216 1.165 1.00 13.67 397 PHE A C 1
ATOM 3273 O O . PHE A 1 397 ? 28.461 35.525 0.287 1.00 15.08 397 PHE A O 1
ATOM 3281 N N . PRO A 1 398 ? 27.019 37.163 0.892 1.00 12.18 398 PRO A N 1
ATOM 3282 C CA . PRO A 1 398 ? 26.690 37.436 -0.500 1.00 12.99 398 PRO A CA 1
ATOM 3283 C C . PRO A 1 398 ? 27.808 38.162 -1.256 1.00 10.77 398 PRO A C 1
ATOM 3284 O O . PRO A 1 398 ? 28.606 38.828 -0.617 1.00 11.40 398 PRO A O 1
ATOM 3288 N N . THR A 1 399 ? 27.747 38.019 -2.591 1.00 11.37 399 THR A N 1
ATOM 3289 C CA . THR A 1 399 ? 28.637 38.771 -3.473 1.00 10.70 399 THR A CA 1
ATOM 3290 C C . THR A 1 399 ? 27.886 39.986 -3.989 1.00 10.79 399 THR A C 1
ATOM 3291 O O . THR A 1 399 ? 26.643 39.947 -4.138 1.00 11.97 399 THR A O 1
ATOM 3295 N N . LEU A 1 400 ? 28.649 41.067 -4.227 1.00 9.18 400 LEU A N 1
ATOM 3296 C CA . LEU A 1 400 ? 28.032 42.332 -4.649 1.00 9.33 400 LEU A CA 1
ATOM 3297 C C . LEU A 1 400 ? 28.959 42.991 -5.647 1.00 8.65 400 LEU A C 1
ATOM 3298 O O . LEU A 1 400 ? 30.171 42.967 -5.516 1.00 9.45 400 LEU A O 1
ATOM 3303 N N . SER A 1 401 ? 28.376 43.622 -6.672 1.00 9.12 401 SER A N 1
ATOM 3304 C CA . SER A 1 401 ? 29.135 44.599 -7.488 1.00 8.85 401 SER A CA 1
ATOM 3305 C C . SER A 1 401 ? 28.271 45.843 -7.660 1.00 8.49 401 SER A C 1
ATOM 3306 O O . SER A 1 401 ? 27.024 45.826 -7.506 1.00 9.41 401 SER A O 1
ATOM 3309 N N . GLY A 1 402 ? 28.966 46.924 -8.012 1.00 8.92 402 GLY A N 1
ATOM 3310 C CA . GLY A 1 402 ? 28.291 48.217 -8.278 1.00 9.63 402 GLY A CA 1
ATOM 3311 C C . GLY A 1 402 ? 28.904 49.301 -7.384 1.00 9.19 402 GLY A C 1
ATOM 3312 O O . GLY A 1 402 ? 29.957 49.106 -6.762 1.00 9.82 402 GLY A O 1
ATOM 3313 N N . ASP A 1 403 ? 28.261 50.449 -7.348 1.00 8.75 403 ASP A N 1
ATOM 3314 C CA . ASP A 1 403 ? 28.726 51.555 -6.496 1.00 8.36 403 ASP A CA 1
ATOM 3315 C C . ASP A 1 403 ? 27.592 52.007 -5.596 1.00 8.63 403 ASP A C 1
ATOM 3316 O O . ASP A 1 403 ? 26.482 51.424 -5.607 1.00 10.15 403 ASP A O 1
ATOM 3321 N N . PHE A 1 404 ? 27.877 53.000 -4.792 1.00 8.29 404 PHE A N 1
ATOM 3322 C CA . PHE A 1 404 ? 26.937 53.568 -3.841 1.00 8.46 404 PHE A CA 1
ATOM 3323 C C . PHE A 1 404 ? 26.846 55.070 -3.994 1.00 8.22 404 PHE A C 1
ATOM 3324 O O . PHE A 1 404 ? 26.943 55.823 -3.039 1.00 9.52 404 PHE A O 1
ATOM 3332 N N . PHE A 1 405 ? 26.595 55.466 -5.261 1.00 8.91 405 PHE A N 1
ATOM 3333 C CA . PHE A 1 405 ? 26.227 56.842 -5.572 1.00 8.50 405 PHE A CA 1
ATOM 3334 C C . PHE A 1 405 ? 24.836 56.816 -6.236 1.00 8.68 405 PHE A C 1
ATOM 3335 O O . PHE A 1 405 ? 24.551 55.842 -6.941 1.00 9.76 405 PHE A O 1
ATOM 3343 N N . THR A 1 406 ? 24.050 57.879 -6.154 1.00 8.96 406 THR A N 1
ATOM 3344 C CA . THR A 1 406 ? 24.266 59.085 -5.364 1.00 8.76 406 THR A CA 1
ATOM 3345 C C . THR A 1 406 ? 23.636 58.943 -3.995 1.00 8.92 406 THR A C 1
ATOM 3346 O O . THR A 1 406 ? 22.470 58.546 -3.823 1.00 9.94 406 THR A O 1
ATOM 3350 N N . TYR A 1 407 ? 24.417 59.254 -2.972 1.00 9.33 407 TYR A N 1
ATOM 3351 C CA . TYR A 1 407 ? 23.980 59.189 -1.577 1.00 9.03 407 TYR A CA 1
ATOM 3352 C C . TYR A 1 407 ? 22.853 60.178 -1.297 1.00 9.61 407 TYR A C 1
ATOM 3353 O O . TYR A 1 407 ? 22.900 61.326 -1.739 1.00 10.43 407 TYR A O 1
ATOM 3362 N N . ALA A 1 408 ? 21.833 59.716 -0.574 1.00 9.93 408 ALA A N 1
ATOM 3363 C CA . ALA A 1 408 ? 20.891 60.600 0.132 1.00 9.90 408 ALA A CA 1
ATOM 3364 C C . ALA A 1 408 ? 20.815 60.131 1.576 1.00 10.41 408 ALA A C 1
ATOM 3365 O O . ALA A 1 408 ? 20.703 58.923 1.828 1.00 11.23 408 ALA A O 1
ATOM 3367 N N . ASP A 1 409 ? 20.906 61.065 2.518 1.00 10.92 409 ASP A N 1
ATOM 3368 C CA . ASP A 1 409 ? 20.835 60.669 3.935 1.00 11.11 409 ASP A CA 1
ATOM 3369 C C . ASP A 1 409 ? 19.380 60.750 4.420 1.00 11.39 409 ASP A C 1
ATOM 3370 O O . ASP A 1 409 ? 19.120 60.102 5.465 1.00 13.28 409 ASP A O 1
ATOM 3375 N N . ARG A 1 410 ? 18.513 61.485 3.748 1.00 11.33 410 ARG A N 1
ATOM 3376 C CA . ARG A 1 410 ? 17.111 61.552 4.133 1.00 12.51 410 ARG A CA 1
ATOM 3377 C C . ARG A 1 410 ? 16.300 62.190 3.034 1.00 12.71 410 ARG A C 1
ATOM 3378 O O . ARG A 1 410 ? 16.819 62.957 2.234 1.00 13.91 410 ARG A O 1
ATOM 3386 N N A SER A 1 411 ? 15.013 61.860 3.007 0.51 12.85 411 SER A N 1
ATOM 3387 N N B SER A 1 411 ? 15.014 61.848 3.029 0.49 13.37 411 SER A N 1
ATOM 3388 C CA A SER A 1 411 ? 14.018 62.388 2.080 0.51 12.87 411 SER A CA 1
ATOM 3389 C CA B SER A 1 411 ? 14.067 62.540 2.160 0.49 14.41 411 SER A CA 1
ATOM 3390 C C A SER A 1 411 ? 14.598 62.539 0.689 0.51 13.20 411 SER A C 1
ATOM 3391 C C B SER A 1 411 ? 14.566 62.568 0.733 0.49 13.90 411 SER A C 1
ATOM 3392 O O A SER A 1 411 ? 15.132 61.551 0.160 0.51 15.17 411 SER A O 1
ATOM 3393 O O B SER A 1 411 ? 15.010 61.516 0.262 0.49 13.00 411 SER A O 1
ATOM 3398 N N . ASP A 1 412 ? 14.531 63.723 0.094 1.00 12.75 412 ASP A N 1
ATOM 3399 C CA . ASP A 1 412 ? 15.041 63.919 -1.264 1.00 12.78 412 ASP A CA 1
ATOM 3400 C C . ASP A 1 412 ? 16.382 64.616 -1.265 1.00 11.38 412 ASP A C 1
ATOM 3401 O O . ASP A 1 412 ? 16.776 65.236 -2.268 1.00 12.27 412 ASP A O 1
ATOM 3406 N N . ASN A 1 413 ? 17.076 64.539 -0.117 1.00 11.60 413 ASN A N 1
ATOM 3407 C CA . ASN A 1 413 ? 18.345 65.303 0.026 1.00 11.28 413 ASN A CA 1
ATOM 3408 C C . ASN A 1 413 ? 19.504 64.459 -0.518 1.00 10.65 413 ASN A C 1
ATOM 3409 O O . ASN A 1 413 ? 20.190 63.781 0.278 1.00 11.11 413 ASN A O 1
ATOM 3414 N N . TYR A 1 414 ? 19.679 64.541 -1.822 1.00 10.69 414 TYR A N 1
ATOM 3415 C CA . TYR A 1 414 ? 20.746 63.833 -2.549 1.00 10.57 414 TYR A CA 1
ATOM 3416 C C . TYR A 1 414 ? 21.991 64.738 -2.585 1.00 9.48 414 TYR A C 1
ATOM 3417 O O . TYR A 1 414 ? 21.914 65.909 -2.904 1.00 10.26 414 TYR A O 1
ATOM 3426 N N . TRP A 1 415 ? 23.118 64.069 -2.277 1.00 9.52 415 TRP A N 1
ATOM 3427 C CA . TRP A 1 415 ? 24.382 64.782 -2.150 1.00 9.21 415 TRP A CA 1
ATOM 3428 C C . TRP A 1 415 ? 25.130 64.824 -3.493 1.00 8.95 415 TRP A C 1
ATOM 3429 O O . TRP A 1 415 ? 26.258 64.422 -3.624 1.00 11.66 415 TRP A O 1
ATOM 3440 N N . SER A 1 416 ? 24.456 65.384 -4.517 1.00 9.24 416 SER A N 1
ATOM 3441 C CA . SER A 1 416 ? 25.114 65.532 -5.821 1.00 8.96 416 SER A CA 1
ATOM 3442 C C . SER A 1 416 ? 25.678 66.929 -5.997 1.00 8.87 416 SER A C 1
ATOM 3443 O O . SER A 1 416 ? 26.401 67.157 -6.981 1.00 9.75 416 SER A O 1
ATOM 3446 N N . GLY A 1 417 ? 25.449 67.887 -5.062 1.00 8.73 417 GLY A N 1
ATOM 3447 C CA . GLY A 1 417 ? 26.024 69.225 -5.245 1.00 9.85 417 GLY A CA 1
ATOM 3448 C C . GLY A 1 417 ? 27.558 69.195 -5.161 1.00 8.01 417 GLY A C 1
ATOM 3449 O O . GLY A 1 417 ? 28.238 69.927 -5.897 1.00 8.79 417 GLY A O 1
ATOM 3450 N N . TYR A 1 418 ? 28.113 68.367 -4.299 1.00 7.65 418 TYR A N 1
ATOM 3451 C CA . TYR A 1 418 ? 29.576 68.400 -4.087 1.00 7.89 418 TYR A CA 1
ATOM 3452 C C . TYR A 1 418 ? 30.311 67.756 -5.233 1.00 7.60 418 TYR A C 1
ATOM 3453 O O . TYR A 1 418 ? 31.556 67.818 -5.250 1.00 8.26 418 TYR A O 1
ATOM 3462 N N . TYR A 1 419 ? 29.623 67.182 -6.219 1.00 8.06 419 TYR A N 1
ATOM 3463 C CA . TYR A 1 419 ? 30.294 66.782 -7.447 1.00 8.22 419 TYR A CA 1
ATOM 3464 C C . TYR A 1 419 ? 30.784 68.010 -8.219 1.00 7.82 419 TYR A C 1
ATOM 3465 O O . TYR A 1 419 ? 31.635 67.810 -9.085 1.00 8.77 419 TYR A O 1
ATOM 3474 N N . THR A 1 420 ? 30.304 69.201 -7.859 1.00 8.10 420 THR A N 1
ATOM 3475 C CA . THR A 1 420 ? 30.678 70.412 -8.588 1.00 7.99 420 THR A CA 1
ATOM 3476 C C . THR A 1 420 ? 31.234 71.499 -7.679 1.00 8.07 420 THR A C 1
ATOM 3477 O O . THR A 1 420 ? 32.015 72.345 -8.181 1.00 9.19 420 THR A O 1
ATOM 3481 N N . SER A 1 421 ? 30.894 71.514 -6.387 1.00 8.11 421 SER A N 1
ATOM 3482 C CA . SER A 1 421 ? 31.252 72.668 -5.557 1.00 8.07 421 SER A CA 1
ATOM 3483 C C . SER A 1 421 ? 32.723 72.978 -5.591 1.00 8.42 421 SER A C 1
ATOM 3484 O O . SER A 1 421 ? 33.565 72.111 -5.522 1.00 8.50 421 SER A O 1
ATOM 3487 N N . ARG A 1 422 ? 33.025 74.279 -5.630 1.00 8.17 422 ARG A N 1
ATOM 3488 C CA . ARG A 1 422 ? 34.429 74.764 -5.666 1.00 8.66 422 ARG A CA 1
ATOM 3489 C C . ARG A 1 422 ? 35.153 74.117 -6.847 1.00 8.21 422 ARG A C 1
ATOM 3490 O O . ARG A 1 422 ? 36.175 73.437 -6.718 1.00 8.40 422 ARG A O 1
ATOM 3498 N N . PRO A 1 423 ? 34.669 74.385 -8.066 1.00 8.03 423 PRO A N 1
ATOM 3499 C CA . PRO A 1 423 ? 35.284 73.739 -9.231 1.00 7.75 423 PRO A CA 1
ATOM 3500 C C . PRO A 1 423 ? 36.651 74.234 -9.583 1.00 8.11 423 PRO A C 1
ATOM 3501 O O . PRO A 1 423 ? 37.389 73.494 -10.245 1.00 8.52 423 PRO A O 1
ATOM 3505 N N . TYR A 1 424 ? 37.046 75.420 -9.148 1.00 8.30 424 TYR A N 1
ATOM 3506 C CA . TYR A 1 424 ? 38.446 75.849 -9.396 1.00 8.65 424 TYR A CA 1
ATOM 3507 C C . TYR A 1 424 ? 39.401 74.830 -8.793 1.00 8.55 424 TYR A C 1
ATOM 3508 O O . TYR A 1 424 ? 40.403 74.460 -9.411 1.00 8.68 424 TYR A O 1
ATOM 3517 N N . HIS A 1 425 ? 39.106 74.406 -7.581 1.00 8.61 425 HIS A N 1
ATOM 3518 C CA . HIS A 1 425 ? 40.036 73.530 -6.866 1.00 8.48 425 HIS A CA 1
ATOM 3519 C C . HIS A 1 425 ? 39.919 72.087 -7.338 1.00 7.96 425 HIS A C 1
ATOM 3520 O O . HIS A 1 425 ? 40.886 71.334 -7.293 1.00 8.32 425 HIS A O 1
ATOM 3527 N N . LYS A 1 426 ? 38.736 71.717 -7.831 1.00 7.97 426 LYS A N 1
ATOM 3528 C CA . LYS A 1 426 ? 38.594 70.436 -8.507 1.00 7.95 426 LYS A CA 1
ATOM 3529 C C . LYS A 1 426 ? 39.489 70.377 -9.724 1.00 7.98 426 LYS A C 1
ATOM 3530 O O . LYS A 1 426 ? 40.126 69.342 -9.985 1.00 8.38 426 LYS A O 1
ATOM 3536 N N . ARG A 1 427 ? 39.529 71.450 -10.499 1.00 8.01 427 ARG A N 1
ATOM 3537 C CA . ARG A 1 427 ? 40.421 71.485 -11.648 1.00 8.29 427 ARG A CA 1
ATOM 3538 C C . ARG A 1 427 ? 41.888 71.498 -11.215 1.00 8.23 427 ARG A C 1
ATOM 3539 O O . ARG A 1 427 ? 42.716 70.813 -11.791 1.00 7.98 427 ARG A O 1
ATOM 3547 N N . MET A 1 428 ? 42.187 72.282 -10.189 1.00 8.15 428 MET A N 1
ATOM 3548 C CA . MET A 1 428 ? 43.573 72.340 -9.682 1.00 8.31 428 MET A CA 1
ATOM 3549 C C . MET A 1 428 ? 44.030 70.965 -9.247 1.00 8.41 428 MET A C 1
ATOM 3550 O O . MET A 1 428 ? 45.220 70.626 -9.424 1.00 8.42 428 MET A O 1
ATOM 3555 N N . ASP A 1 429 ? 43.174 70.124 -8.654 1.00 8.39 429 ASP A N 1
ATOM 3556 C CA . ASP A 1 429 ? 43.547 68.776 -8.235 1.00 8.27 429 ASP A CA 1
ATOM 3557 C C . ASP A 1 429 ? 44.099 67.986 -9.415 1.00 7.60 429 ASP A C 1
ATOM 3558 O O . ASP A 1 429 ? 45.116 67.289 -9.276 1.00 7.77 429 ASP A O 1
ATOM 3563 N N . ARG A 1 430 ? 43.436 68.094 -10.562 1.00 7.36 430 ARG A N 1
ATOM 3564 C CA . ARG A 1 430 ? 43.857 67.384 -11.763 1.00 7.90 430 ARG A CA 1
ATOM 3565 C C . ARG A 1 430 ? 45.217 67.875 -12.246 1.00 7.72 430 ARG A C 1
ATOM 3566 O O . ARG A 1 430 ? 46.077 67.079 -12.622 1.00 8.40 430 ARG A O 1
ATOM 3574 N N . VAL A 1 431 ? 45.407 69.191 -12.233 1.00 8.39 431 VAL A N 1
ATOM 3575 C CA . VAL A 1 431 ? 46.655 69.776 -12.673 1.00 8.26 431 VAL A CA 1
ATOM 3576 C C . VAL A 1 431 ? 47.782 69.275 -11.777 1.00 7.94 431 VAL A C 1
ATOM 3577 O O . VAL A 1 431 ? 48.802 68.778 -12.258 1.00 8.79 431 VAL A O 1
ATOM 3581 N N . LEU A 1 432 ? 47.589 69.381 -10.472 1.00 7.83 432 LEU A N 1
ATOM 3582 C CA . LEU A 1 432 ? 48.637 68.924 -9.546 1.00 8.46 432 LEU A CA 1
ATOM 3583 C C . LEU A 1 432 ? 48.843 67.408 -9.631 1.00 7.87 432 LEU A C 1
ATOM 3584 O O . LEU A 1 432 ? 49.972 66.959 -9.510 1.00 8.42 432 LEU A O 1
ATOM 3589 N N . MET A 1 433 ? 47.781 66.650 -9.867 1.00 7.72 433 MET A N 1
ATOM 3590 C CA . MET A 1 433 ? 47.923 65.193 -10.060 1.00 8.28 433 MET A CA 1
ATOM 3591 C C . MET A 1 433 ? 48.998 64.921 -11.100 1.00 7.39 433 MET A C 1
ATOM 3592 O O . MET A 1 433 ? 49.891 64.076 -10.933 1.00 8.33 433 MET A O 1
ATOM 3597 N N . HIS A 1 434 ? 48.874 65.630 -12.216 1.00 7.88 434 HIS A N 1
ATOM 3598 C CA . HIS A 1 434 ? 49.785 65.392 -13.314 1.00 8.58 434 HIS A CA 1
ATOM 3599 C C . HIS A 1 434 ? 51.196 65.912 -13.017 1.00 7.78 434 HIS A C 1
ATOM 3600 O O . HIS A 1 434 ? 52.184 65.264 -13.372 1.00 9.10 434 HIS A O 1
ATOM 3607 N N . TYR A 1 435 ? 51.294 67.079 -12.382 1.00 8.49 435 TYR A N 1
ATOM 3608 C CA A TYR A 1 435 ? 52.594 67.655 -12.028 0.46 8.95 435 TYR A CA 1
ATOM 3609 C CA B TYR A 1 435 ? 52.660 67.567 -12.128 0.54 9.40 435 TYR A CA 1
ATOM 3610 C C . TYR A 1 435 ? 53.324 66.744 -11.044 1.00 8.24 435 TYR A C 1
ATOM 3611 O O . TYR A 1 435 ? 54.552 66.604 -11.148 1.00 8.86 435 TYR A O 1
ATOM 3628 N N . VAL A 1 436 ? 52.627 66.149 -10.102 1.00 8.48 436 VAL A N 1
ATOM 3629 C CA . VAL A 1 436 ? 53.309 65.207 -9.197 1.00 8.75 436 VAL A CA 1
ATOM 3630 C C . VAL A 1 436 ? 53.808 64.017 -9.978 1.00 8.03 436 VAL A C 1
ATOM 3631 O O . VAL A 1 436 ? 54.980 63.627 -9.802 1.00 8.58 436 VAL A O 1
ATOM 3635 N N . ARG A 1 437 ? 52.980 63.421 -10.827 1.00 7.94 437 ARG A N 1
ATOM 3636 C CA . ARG A 1 437 ? 53.473 62.287 -11.627 1.00 8.33 437 ARG A CA 1
ATOM 3637 C C . ARG A 1 437 ? 54.688 62.699 -12.416 1.00 8.73 437 ARG A C 1
ATOM 3638 O O . ARG A 1 437 ? 55.686 61.949 -12.474 1.00 8.86 437 ARG A O 1
ATOM 3646 N N . ALA A 1 438 ? 54.623 63.864 -13.104 1.00 8.61 438 ALA A N 1
ATOM 3647 C CA . ALA A 1 438 ? 55.745 64.223 -13.989 1.00 9.02 438 ALA A CA 1
ATOM 3648 C C . ALA A 1 438 ? 56.997 64.512 -13.207 1.00 8.65 438 ALA A C 1
ATOM 3649 O O . ALA A 1 438 ? 58.114 64.193 -13.626 1.00 9.56 438 ALA A O 1
ATOM 3651 N N . ALA A 1 439 ? 56.853 65.175 -12.020 1.00 8.89 439 ALA A N 1
ATOM 3652 C CA . ALA A 1 439 ? 58.052 65.474 -11.199 1.00 9.00 439 ALA A CA 1
ATOM 3653 C C . ALA A 1 439 ? 58.669 64.228 -10.642 1.00 8.85 439 ALA A C 1
ATOM 3654 O O . ALA A 1 439 ? 59.907 64.097 -10.617 1.00 9.47 439 ALA A O 1
ATOM 3656 N N . GLU A 1 440 ? 57.854 63.267 -10.185 1.00 8.36 440 GLU A N 1
ATOM 3657 C CA . GLU A 1 440 ? 58.432 62.033 -9.655 1.00 9.18 440 GLU A CA 1
ATOM 3658 C C . GLU A 1 440 ? 59.055 61.251 -10.785 1.00 8.63 440 GLU A C 1
ATOM 3659 O O . GLU A 1 440 ? 60.124 60.637 -10.574 1.00 9.50 440 GLU A O 1
ATOM 3665 N N . MET A 1 441 ? 58.460 61.217 -11.962 1.00 8.79 441 MET A N 1
ATOM 3666 C CA . MET A 1 441 ? 59.020 60.425 -13.073 1.00 9.02 441 MET A CA 1
ATOM 3667 C C . MET A 1 441 ? 60.303 61.094 -13.578 1.00 8.54 441 MET A C 1
ATOM 3668 O O . MET A 1 441 ? 61.343 60.403 -13.695 1.00 10.49 441 MET A O 1
ATOM 3673 N N . LEU A 1 442 ? 60.282 62.379 -13.872 1.00 9.32 442 LEU A N 1
ATOM 3674 C CA . LEU A 1 442 ? 61.487 63.032 -14.415 1.00 9.78 442 LEU A CA 1
ATOM 3675 C C . LEU A 1 442 ? 62.656 62.919 -13.478 1.00 9.56 442 LEU A C 1
ATOM 3676 O O . LEU A 1 442 ? 63.811 62.767 -13.936 1.00 10.95 442 LEU A O 1
ATOM 3681 N N . SER A 1 443 ? 62.405 63.031 -12.164 1.00 9.52 443 SER A N 1
ATOM 3682 C CA . SER A 1 443 ? 63.522 62.969 -11.232 1.00 9.93 443 SER A CA 1
ATOM 3683 C C . SER A 1 443 ? 63.912 61.556 -10.876 1.00 10.64 443 SER A C 1
ATOM 3684 O O . SER A 1 443 ? 65.038 61.370 -10.299 1.00 11.67 443 SER A O 1
ATOM 3687 N N . ALA A 1 444 ? 63.125 60.548 -11.218 1.00 10.16 444 ALA A N 1
ATOM 3688 C CA . ALA A 1 444 ? 63.457 59.167 -10.866 1.00 10.68 444 ALA A CA 1
ATOM 3689 C C . ALA A 1 444 ? 64.643 58.631 -11.674 1.00 10.13 444 ALA A C 1
ATOM 3690 O O . ALA A 1 444 ? 65.261 57.653 -11.216 1.00 11.93 444 ALA A O 1
ATOM 3692 N N . TRP A 1 445 ? 64.884 59.198 -12.855 1.00 11.30 445 TRP A N 1
ATOM 3693 C CA . TRP A 1 445 ? 65.933 58.621 -13.717 1.00 11.64 445 TRP A CA 1
ATOM 3694 C C . TRP A 1 445 ? 67.325 58.683 -13.086 1.00 12.04 445 TRP A C 1
ATOM 3695 O O . TRP A 1 445 ? 68.190 57.907 -13.487 1.00 14.29 445 TRP A O 1
ATOM 3706 N N . HIS A 1 446 ? 67.542 59.635 -12.182 1.00 13.03 446 HIS A N 1
ATOM 3707 C CA . HIS A 1 446 ? 68.808 59.759 -11.527 1.00 14.09 446 HIS A CA 1
ATOM 3708 C C . HIS A 1 446 ? 68.653 59.658 -10.012 1.00 13.09 446 HIS A C 1
ATOM 3709 O O . HIS A 1 446 ? 67.597 59.917 -9.455 1.00 14.08 446 HIS A O 1
ATOM 3716 N N . SER A 1 447 ? 69.746 59.313 -9.329 1.00 15.12 447 SER A N 1
ATOM 3717 C CA . SER A 1 447 ? 69.901 59.639 -7.908 1.00 15.10 447 SER A CA 1
ATOM 3718 C C . SER A 1 447 ? 70.369 61.075 -7.720 1.00 15.08 447 SER A C 1
ATOM 3719 O O . SER A 1 447 ? 71.188 61.566 -8.496 1.00 17.59 447 SER A O 1
ATOM 3722 N N . TRP A 1 448 ? 69.873 61.746 -6.690 1.00 13.56 448 TRP A N 1
ATOM 3723 C CA . TRP A 1 448 ? 70.237 63.153 -6.501 1.00 13.81 448 TRP A CA 1
ATOM 3724 C C . TRP A 1 448 ? 70.903 63.327 -5.170 1.00 15.89 448 TRP A C 1
ATOM 3725 O O . TRP A 1 448 ? 70.501 62.774 -4.158 1.00 16.48 448 TRP A O 1
ATOM 3736 N N . ASP A 1 449 ? 71.949 64.156 -5.185 1.00 16.88 449 ASP A N 1
ATOM 3737 C CA . ASP A 1 449 ? 72.529 64.550 -3.902 1.00 19.07 449 ASP A CA 1
ATOM 3738 C C . ASP A 1 449 ? 71.506 65.206 -2.992 1.00 17.40 449 ASP A C 1
ATOM 3739 O O . ASP A 1 449 ? 70.599 65.914 -3.506 1.00 17.41 449 ASP A O 1
ATOM 3744 N N . GLY A 1 450 ? 71.643 64.993 -1.681 1.00 19.18 450 GLY A N 1
ATOM 3745 C CA . GLY A 1 450 ? 70.653 65.582 -0.773 1.00 22.24 450 GLY A CA 1
ATOM 3746 C C . GLY A 1 450 ? 70.619 67.099 -0.875 1.00 19.36 450 GLY A C 1
ATOM 3747 O O . GLY A 1 450 ? 69.555 67.724 -0.577 1.00 21.25 450 GLY A O 1
ATOM 3748 N N . MET A 1 451 ? 71.692 67.755 -1.315 1.00 21.33 451 MET A N 1
ATOM 3749 C CA . MET A 1 451 ? 71.664 69.206 -1.489 1.00 23.43 451 MET A CA 1
ATOM 3750 C C . MET A 1 451 ? 70.654 69.706 -2.512 1.00 18.92 451 MET A C 1
ATOM 3751 O O . MET A 1 451 ? 70.240 70.882 -2.433 1.00 23.75 451 MET A O 1
ATOM 3756 N N . ALA A 1 452 ? 70.276 68.807 -3.422 1.00 17.67 452 ALA A N 1
ATOM 3757 C CA . ALA A 1 452 ? 69.301 69.198 -4.459 1.00 16.40 452 ALA A CA 1
ATOM 3758 C C . ALA A 1 452 ? 67.900 69.291 -3.903 1.00 14.31 452 ALA A C 1
ATOM 3759 O O . ALA A 1 452 ? 67.024 69.817 -4.608 1.00 16.11 452 ALA A O 1
ATOM 3761 N N . ARG A 1 453 ? 67.664 68.756 -2.711 1.00 14.18 453 ARG A N 1
ATOM 3762 C CA . ARG A 1 453 ? 66.361 68.880 -2.052 1.00 13.57 453 ARG A CA 1
ATOM 3763 C C . ARG A 1 453 ? 65.217 68.248 -2.857 1.00 13.49 453 ARG A C 1
ATOM 3764 O O . ARG A 1 453 ? 64.073 68.672 -2.737 1.00 15.35 453 ARG A O 1
ATOM 3772 N N . ILE A 1 454 ? 65.530 67.252 -3.680 1.00 12.45 454 ILE A N 1
ATOM 3773 C CA . ILE A 1 454 ? 64.497 66.624 -4.528 1.00 12.22 454 ILE A CA 1
ATOM 3774 C C . ILE A 1 454 ? 63.502 65.865 -3.671 1.00 11.75 454 ILE A C 1
ATOM 3775 O O . ILE A 1 454 ? 62.295 66.056 -3.831 1.00 12.20 454 ILE A O 1
ATOM 3780 N N . GLU A 1 455 ? 63.972 65.009 -2.774 1.00 12.35 455 GLU A N 1
ATOM 3781 C CA . GLU A 1 455 ? 63.060 64.254 -1.951 1.00 12.61 455 GLU A CA 1
ATOM 3782 C C . GLU A 1 455 ? 62.217 65.154 -1.080 1.00 12.72 455 GLU A C 1
ATOM 3783 O O . GLU A 1 455 ? 61.013 64.905 -0.869 1.00 13.05 455 GLU A O 1
ATOM 3789 N N . GLU A 1 456 ? 62.765 66.236 -0.558 1.00 13.24 456 GLU A N 1
ATOM 3790 C CA . GLU A 1 456 ? 62.018 67.184 0.243 1.00 13.01 456 GLU A CA 1
ATOM 3791 C C . GLU A 1 456 ? 60.887 67.818 -0.546 1.00 11.78 456 GLU A C 1
ATOM 3792 O O . GLU A 1 456 ? 59.747 67.858 -0.081 1.00 12.98 456 GLU A O 1
ATOM 3798 N N . ARG A 1 457 ? 61.205 68.318 -1.731 1.00 11.07 457 ARG A N 1
ATOM 3799 C CA . ARG A 1 457 ? 60.187 68.957 -2.558 1.00 11.36 457 ARG A CA 1
ATOM 3800 C C . ARG A 1 457 ? 59.091 67.958 -2.972 1.00 10.53 457 ARG A C 1
ATOM 3801 O O . ARG A 1 457 ? 57.911 68.286 -2.951 1.00 10.74 457 ARG A O 1
ATOM 3809 N N . LEU A 1 458 ? 59.481 66.747 -3.346 1.00 10.73 458 LEU A N 1
ATOM 3810 C CA . LEU A 1 458 ? 58.463 65.744 -3.760 1.00 10.03 458 LEU A CA 1
ATOM 3811 C C . LEU A 1 458 ? 57.620 65.307 -2.601 1.00 9.92 458 LEU A C 1
ATOM 3812 O O . LEU A 1 458 ? 56.407 65.094 -2.761 1.00 10.88 458 LEU A O 1
ATOM 3817 N N . GLU A 1 459 ? 58.202 65.146 -1.411 1.00 9.95 459 GLU A N 1
ATOM 3818 C CA . GLU A 1 459 ? 57.379 64.783 -0.243 1.00 11.25 459 GLU A CA 1
ATOM 3819 C C . GLU A 1 459 ? 56.363 65.868 0.015 1.00 11.09 459 GLU A C 1
ATOM 3820 O O . GLU A 1 459 ? 55.187 65.578 0.296 1.00 10.51 459 GLU A O 1
ATOM 3826 N N . GLN A 1 460 ? 56.777 67.135 -0.048 1.00 10.91 460 GLN A N 1
ATOM 3827 C CA . GLN A 1 460 ? 55.836 68.231 0.143 1.00 11.26 460 GLN A CA 1
ATOM 3828 C C . GLN A 1 460 ? 54.699 68.175 -0.896 1.00 10.32 460 GLN A C 1
ATOM 3829 O O . GLN A 1 460 ? 53.520 68.277 -0.543 1.00 11.07 460 GLN A O 1
ATOM 3835 N N . ALA A 1 461 ? 55.054 67.997 -2.162 1.00 9.57 461 ALA A N 1
ATOM 3836 C CA . ALA A 1 461 ? 54.046 67.973 -3.208 1.00 9.87 461 ALA A CA 1
ATOM 3837 C C . ALA A 1 461 ? 53.075 66.794 -3.011 1.00 8.65 461 ALA A C 1
ATOM 3838 O O . ALA A 1 461 ? 51.873 66.967 -3.087 1.00 9.46 461 ALA A O 1
ATOM 3840 N N . ARG A 1 462 ? 53.606 65.611 -2.736 1.00 9.07 462 ARG A N 1
ATOM 3841 C CA . ARG A 1 462 ? 52.729 64.452 -2.532 1.00 8.62 462 ARG A CA 1
ATOM 3842 C C . ARG A 1 462 ? 51.812 64.703 -1.336 1.00 8.75 462 ARG A C 1
ATOM 3843 O O . ARG A 1 462 ? 50.647 64.288 -1.367 1.00 8.82 462 ARG A O 1
ATOM 3851 N N . ARG A 1 463 ? 52.328 65.307 -0.275 1.00 9.26 463 ARG A N 1
ATOM 3852 C CA . ARG A 1 463 ? 51.516 65.446 0.919 1.00 9.09 463 ARG A CA 1
ATOM 3853 C C . ARG A 1 463 ? 50.430 66.499 0.761 1.00 9.52 463 ARG A C 1
ATOM 3854 O O . ARG A 1 463 ? 49.332 66.328 1.289 1.00 10.19 463 ARG A O 1
ATOM 3862 N N . GLU A 1 464 ? 50.708 67.583 0.038 1.00 9.49 464 GLU A N 1
ATOM 3863 C CA . GLU A 1 464 ? 49.644 68.586 -0.106 1.00 9.97 464 GLU A CA 1
ATOM 3864 C C . GLU A 1 464 ? 48.572 68.087 -1.066 1.00 9.70 464 GLU A C 1
ATOM 3865 O O . GLU A 1 464 ? 47.374 68.325 -0.831 1.00 9.95 464 GLU A O 1
ATOM 3871 N N . LEU A 1 465 ? 48.950 67.339 -2.120 1.00 8.36 465 LEU A N 1
ATOM 3872 C CA . LEU A 1 465 ? 47.911 66.772 -2.996 1.00 8.49 465 LEU A CA 1
ATOM 3873 C C . LEU A 1 465 ? 47.147 65.708 -2.237 1.00 7.80 465 LEU A C 1
ATOM 3874 O O . LEU A 1 465 ? 45.920 65.604 -2.345 1.00 8.16 465 LEU A O 1
ATOM 3879 N N . SER A 1 466 ? 47.850 64.909 -1.440 1.00 7.80 466 SER A N 1
ATOM 3880 C CA . SER A 1 466 ? 47.206 63.859 -0.662 1.00 8.33 466 SER A CA 1
ATOM 3881 C C . SER A 1 466 ? 46.190 64.443 0.325 1.00 7.62 466 SER A C 1
ATOM 3882 O O . SER A 1 466 ? 45.082 63.930 0.485 1.00 8.16 466 SER A O 1
ATOM 3885 N N . LEU A 1 467 ? 46.574 65.546 0.976 1.00 7.75 467 LEU A N 1
ATOM 3886 C CA . LEU A 1 467 ? 45.685 66.187 1.935 1.00 8.31 467 LEU A CA 1
ATOM 3887 C C . LEU A 1 467 ? 44.396 66.622 1.257 1.00 8.01 467 LEU A C 1
ATOM 3888 O O . LEU A 1 467 ? 43.305 66.481 1.808 1.00 8.27 467 LEU A O 1
ATOM 3893 N N . PHE A 1 468 ? 44.493 67.129 0.041 1.00 7.57 468 PHE A N 1
ATOM 3894 C CA . PHE A 1 468 ? 43.324 67.639 -0.681 1.00 7.91 468 PHE A CA 1
ATOM 3895 C C . PHE A 1 468 ? 42.377 66.521 -1.073 1.00 7.74 468 PHE A C 1
ATOM 3896 O O . PHE A 1 468 ? 41.191 66.821 -1.383 1.00 8.73 468 PHE A O 1
ATOM 3904 N N . GLN A 1 469 ? 42.810 65.263 -1.050 1.00 7.43 469 GLN A N 1
ATOM 3905 C CA . GLN A 1 469 ? 41.860 64.183 -1.353 1.00 7.45 469 GLN A CA 1
ATOM 3906 C C . GLN A 1 469 ? 40.856 63.994 -0.209 1.00 7.38 469 GLN A C 1
ATOM 3907 O O . GLN A 1 469 ? 39.891 63.227 -0.396 1.00 8.00 469 GLN A O 1
ATOM 3913 N N . HIS A 1 470 ? 41.071 64.643 0.925 1.00 7.48 470 HIS A N 1
ATOM 3914 C CA . HIS A 1 470 ? 40.106 64.606 2.019 1.00 7.59 470 HIS A CA 1
ATOM 3915 C C . HIS A 1 470 ? 38.660 64.848 1.537 1.00 7.58 470 HIS A C 1
ATOM 3916 O O . HIS A 1 470 ? 38.413 65.600 0.604 1.00 7.64 470 HIS A O 1
ATOM 3923 N N . HIS A 1 471 ? 37.713 64.204 2.216 1.00 7.97 471 HIS A N 1
ATOM 3924 C CA . HIS A 1 471 ? 36.297 64.340 1.854 1.00 7.99 471 HIS A CA 1
ATOM 3925 C C . HIS A 1 471 ? 35.693 65.692 2.216 1.00 8.74 471 HIS A C 1
ATOM 3926 O O . HIS A 1 471 ? 34.507 65.877 1.963 1.00 9.13 471 HIS A O 1
ATOM 3933 N N . ASP A 1 472 ? 36.469 66.649 2.735 1.00 8.10 472 ASP A N 1
ATOM 3934 C CA . ASP A 1 472 ? 36.066 68.067 2.705 1.00 8.87 472 ASP A CA 1
ATOM 3935 C C . ASP A 1 472 ? 37.012 68.933 1.877 1.00 8.36 472 ASP A C 1
ATOM 3936 O O . ASP A 1 472 ? 36.865 70.162 1.911 1.00 10.48 472 ASP A O 1
ATOM 3941 N N . GLY A 1 473 ? 37.926 68.322 1.145 1.00 7.89 473 GLY A N 1
ATOM 3942 C CA . GLY A 1 473 ? 38.912 69.079 0.342 1.00 8.66 473 GLY A CA 1
ATOM 3943 C C . GLY A 1 473 ? 38.405 69.161 -1.090 1.00 7.72 473 GLY A C 1
ATOM 3944 O O . GLY A 1 473 ? 37.665 70.098 -1.446 1.00 8.31 473 GLY A O 1
ATOM 3945 N N . ILE A 1 474 ? 38.707 68.162 -1.915 1.00 7.87 474 ILE A N 1
ATOM 3946 C CA . ILE A 1 474 ? 38.293 68.158 -3.327 1.00 7.55 474 ILE A CA 1
ATOM 3947 C C . ILE A 1 474 ? 36.804 68.255 -3.447 1.00 7.81 474 ILE A C 1
ATOM 3948 O O . ILE A 1 474 ? 36.320 68.765 -4.491 1.00 8.59 474 ILE A O 1
ATOM 3953 N N . THR A 1 475 ? 36.050 67.813 -2.454 1.00 7.60 475 THR A N 1
ATOM 3954 C CA . THR A 1 475 ? 34.584 67.926 -2.500 1.00 7.90 475 THR A CA 1
ATOM 3955 C C . THR A 1 475 ? 34.067 69.346 -2.491 1.00 8.26 475 THR A C 1
ATOM 3956 O O . THR A 1 475 ? 32.883 69.535 -2.823 1.00 8.47 475 THR A O 1
ATOM 3960 N N . GLY A 1 476 ? 34.882 70.326 -2.094 1.00 7.70 476 GLY A N 1
ATOM 3961 C CA . GLY A 1 476 ? 34.313 71.681 -2.075 1.00 8.86 476 GLY A CA 1
ATOM 3962 C C . GLY A 1 476 ? 33.360 71.904 -0.923 1.00 7.70 476 GLY A C 1
ATOM 3963 O O . GLY A 1 476 ? 32.466 72.745 -1.025 1.00 8.78 476 GLY A O 1
ATOM 3964 N N . THR A 1 477 ? 33.513 71.171 0.178 1.00 8.01 477 THR A N 1
ATOM 3965 C CA . THR A 1 477 ? 32.599 71.310 1.310 1.00 8.44 477 THR A CA 1
ATOM 3966 C C . THR A 1 477 ? 33.257 71.913 2.542 1.00 8.57 477 THR A C 1
ATOM 3967 O O . THR A 1 477 ? 32.727 71.756 3.641 1.00 10.18 477 THR A O 1
ATOM 3971 N N . ALA A 1 478 ? 34.366 72.650 2.387 1.00 8.58 478 ALA A N 1
ATOM 3972 C CA . ALA A 1 478 ? 35.019 73.307 3.533 1.00 9.28 478 ALA A CA 1
ATOM 3973 C C . ALA A 1 478 ? 34.697 74.795 3.632 1.00 9.25 478 ALA A C 1
ATOM 3974 O O . ALA A 1 478 ? 34.222 75.412 2.672 1.00 9.50 478 ALA A O 1
ATOM 3976 N N . LYS A 1 479 ? 34.964 75.374 4.803 1.00 9.28 479 LYS A N 1
ATOM 3977 C CA . LYS A 1 479 ? 34.730 76.822 4.912 1.00 10.47 479 LYS A CA 1
ATOM 3978 C C . LYS A 1 479 ? 35.666 77.576 4.004 1.00 9.50 479 LYS A C 1
ATOM 3979 O O . LYS A 1 479 ? 36.759 77.094 3.646 1.00 10.16 479 LYS A O 1
ATOM 3985 N N . THR A 1 480 ? 35.287 78.793 3.646 1.00 10.95 480 THR A N 1
ATOM 3986 C CA . THR A 1 480 ? 36.073 79.606 2.718 1.00 12.36 480 THR A CA 1
ATOM 3987 C C . THR A 1 480 ? 37.544 79.701 3.102 1.00 10.45 480 THR A C 1
ATOM 3988 O O . THR A 1 480 ? 38.436 79.517 2.262 1.00 11.12 480 THR A O 1
ATOM 3992 N N . HIS A 1 481 ? 37.852 79.953 4.390 1.00 10.83 481 HIS A N 1
ATOM 3993 C CA . HIS A 1 481 ? 39.283 80.129 4.741 1.00 11.86 481 HIS A CA 1
ATOM 3994 C C . HIS A 1 481 ? 40.027 78.798 4.687 1.00 11.50 481 HIS A C 1
ATOM 3995 O O . HIS A 1 481 ? 41.262 78.786 4.539 1.00 11.31 481 HIS A O 1
ATOM 4002 N N . VAL A 1 482 ? 39.280 77.707 4.793 1.00 10.54 482 VAL A N 1
ATOM 4003 C CA . VAL A 1 482 ? 39.930 76.365 4.652 1.00 9.55 482 VAL A CA 1
ATOM 4004 C C . VAL A 1 482 ? 40.212 76.044 3.191 1.00 8.96 482 VAL A C 1
ATOM 4005 O O . VAL A 1 482 ? 41.313 75.551 2.912 1.00 10.05 482 VAL A O 1
ATOM 4009 N N . VAL A 1 483 ? 39.292 76.399 2.294 1.00 9.48 483 VAL A N 1
ATOM 4010 C CA . VAL A 1 483 ? 39.559 76.274 0.881 1.00 9.70 483 VAL A CA 1
ATOM 4011 C C . VAL A 1 483 ? 40.790 77.095 0.512 1.00 10.25 483 VAL A C 1
ATOM 4012 O O . VAL A 1 483 ? 41.656 76.606 -0.220 1.00 10.34 483 VAL A O 1
ATOM 4016 N N . VAL A 1 484 ? 40.932 78.325 1.098 1.00 10.31 484 VAL A N 1
ATOM 4017 C CA . VAL A 1 484 ? 42.154 79.107 0.797 1.00 10.93 484 VAL A CA 1
ATOM 4018 C C . VAL A 1 484 ? 43.401 78.372 1.257 1.00 10.69 484 VAL A C 1
ATOM 4019 O O . VAL A 1 484 ? 44.411 78.369 0.546 1.00 11.23 484 VAL A O 1
ATOM 4023 N N . ASP A 1 485 ? 43.350 77.732 2.420 1.00 10.36 485 ASP A N 1
ATOM 4024 C CA . ASP A 1 485 ? 44.511 76.954 2.902 1.00 10.43 485 ASP A CA 1
ATOM 4025 C C . ASP A 1 485 ? 44.835 75.828 1.976 1.00 9.68 485 ASP A C 1
ATOM 4026 O O . ASP A 1 485 ? 46.012 75.617 1.646 1.00 10.39 485 ASP A O 1
ATOM 4031 N N . TYR A 1 486 ? 43.829 75.084 1.520 1.00 9.04 486 TYR A N 1
ATOM 4032 C CA . TYR A 1 486 ? 44.100 74.005 0.580 1.00 9.20 486 TYR A CA 1
ATOM 4033 C C . TYR A 1 486 ? 44.730 74.545 -0.699 1.00 9.30 486 TYR A C 1
ATOM 4034 O O . TYR A 1 486 ? 45.648 73.943 -1.236 1.00 10.86 486 TYR A O 1
ATOM 4043 N N . GLU A 1 487 ? 44.217 75.674 -1.195 1.00 9.49 487 GLU A N 1
ATOM 4044 C CA . GLU A 1 487 ? 44.735 76.217 -2.438 1.00 9.75 487 GLU A CA 1
ATOM 4045 C C . GLU A 1 487 ? 46.195 76.647 -2.256 1.00 9.93 487 GLU A C 1
ATOM 4046 O O . GLU A 1 487 ? 47.010 76.420 -3.150 1.00 11.33 487 GLU A O 1
ATOM 4052 N N . GLN A 1 488 ? 46.501 77.300 -1.137 1.00 10.45 488 GLN A N 1
ATOM 4053 C CA . GLN A 1 488 ? 47.866 77.768 -0.881 1.00 11.53 488 GLN A CA 1
ATOM 4054 C C . GLN A 1 488 ? 48.798 76.589 -0.815 1.00 10.49 488 GLN A C 1
ATOM 4055 O O . GLN A 1 488 ? 49.890 76.642 -1.362 1.00 10.78 488 GLN A O 1
ATOM 4061 N N . ARG A 1 489 ? 48.358 75.528 -0.148 1.00 10.33 489 ARG A N 1
ATOM 4062 C CA . ARG A 1 489 ? 49.180 74.285 -0.062 1.00 10.21 489 ARG A CA 1
ATOM 4063 C C . ARG A 1 489 ? 49.408 73.735 -1.449 1.00 9.76 489 ARG A C 1
ATOM 4064 O O . ARG A 1 489 ? 50.526 73.325 -1.785 1.00 10.54 489 ARG A O 1
ATOM 4072 N N . MET A 1 490 ? 48.317 73.662 -2.275 1.00 9.43 490 MET A N 1
ATOM 4073 C CA . MET A 1 490 ? 48.520 73.087 -3.608 1.00 9.44 490 MET A CA 1
ATOM 4074 C C . MET A 1 490 ? 49.409 74.005 -4.460 1.00 9.91 490 MET A C 1
ATOM 4075 O O . MET A 1 490 ? 50.145 73.483 -5.317 1.00 10.21 490 MET A O 1
ATOM 4080 N N A GLN A 1 491 ? 49.366 75.316 -4.274 0.64 10.00 491 GLN A N 1
ATOM 4081 N N B GLN A 1 491 ? 49.350 75.314 -4.271 0.36 10.19 491 GLN A N 1
ATOM 4082 C CA A GLN A 1 491 ? 50.271 76.173 -5.067 0.64 10.70 491 GLN A CA 1
ATOM 4083 C CA B GLN A 1 491 ? 50.220 76.236 -5.025 0.36 12.13 491 GLN A CA 1
ATOM 4084 C C A GLN A 1 491 ? 51.705 75.908 -4.660 0.64 11.04 491 GLN A C 1
ATOM 4085 C C B GLN A 1 491 ? 51.683 75.958 -4.637 0.36 12.12 491 GLN A C 1
ATOM 4086 O O A GLN A 1 491 ? 52.585 75.845 -5.512 0.64 12.46 491 GLN A O 1
ATOM 4087 O O B GLN A 1 491 ? 52.536 75.921 -5.493 0.36 11.81 491 GLN A O 1
ATOM 4098 N N . GLU A 1 492 ? 51.934 75.747 -3.359 1.00 10.99 492 GLU A N 1
ATOM 4099 C CA . GLU A 1 492 ? 53.327 75.430 -2.973 1.00 12.30 492 GLU A CA 1
ATOM 4100 C C . GLU A 1 492 ? 53.744 74.122 -3.565 1.00 11.39 492 GLU A C 1
ATOM 4101 O O . GLU A 1 492 ? 54.902 73.942 -4.028 1.00 11.85 492 GLU A O 1
ATOM 4107 N N . ALA A 1 493 ? 52.826 73.143 -3.635 1.00 10.63 493 ALA A N 1
ATOM 4108 C CA . ALA A 1 493 ? 53.145 71.848 -4.243 1.00 9.42 493 ALA A CA 1
ATOM 4109 C C . ALA A 1 493 ? 53.412 72.029 -5.719 1.00 9.47 493 ALA A C 1
ATOM 4110 O O . ALA A 1 493 ? 54.351 71.355 -6.232 1.00 9.55 493 ALA A O 1
ATOM 4112 N N . LEU A 1 494 ? 52.678 72.853 -6.457 1.00 9.41 494 LEU A N 1
ATOM 4113 C CA . LEU A 1 494 ? 52.969 73.050 -7.876 1.00 10.09 494 LEU A CA 1
ATOM 4114 C C . LEU A 1 494 ? 54.378 73.644 -8.067 1.00 9.23 494 LEU A C 1
ATOM 4115 O O . LEU A 1 494 ? 55.094 73.249 -8.979 1.00 10.18 494 LEU A O 1
ATOM 4120 N N . LYS A 1 495 ? 54.723 74.608 -7.202 1.00 9.75 495 LYS A N 1
ATOM 4121 C CA . LYS A 1 495 ? 56.051 75.218 -7.266 1.00 10.87 495 LYS A CA 1
ATOM 4122 C C . LYS A 1 495 ? 57.127 74.192 -7.013 1.00 9.76 495 LYS A C 1
ATOM 4123 O O . LYS A 1 495 ? 58.185 74.191 -7.646 1.00 11.13 495 LYS A O 1
ATOM 4129 N N . ALA A 1 496 ? 56.894 73.301 -6.064 1.00 9.77 496 ALA A N 1
ATOM 4130 C CA . ALA A 1 496 ? 57.835 72.229 -5.774 1.00 9.47 496 ALA A CA 1
ATOM 4131 C C . ALA A 1 496 ? 57.995 71.294 -6.971 1.00 9.64 496 ALA A C 1
ATOM 4132 O O . ALA A 1 496 ? 59.105 70.910 -7.331 1.00 10.23 496 ALA A O 1
ATOM 4134 N N . CYS A 1 497 ? 56.878 70.926 -7.600 1.00 9.76 497 CYS A N 1
ATOM 4135 C CA . CYS A 1 497 ? 56.969 70.090 -8.791 1.00 9.23 497 CYS A CA 1
ATOM 4136 C C . CYS A 1 497 ? 57.710 70.796 -9.900 1.00 9.77 497 CYS A C 1
ATOM 4137 O O . CYS A 1 497 ? 58.537 70.133 -10.542 1.00 10.15 497 CYS A O 1
ATOM 4140 N N . GLN A 1 498 ? 57.425 72.060 -10.136 1.00 10.00 498 GLN A N 1
ATOM 4141 C CA . GLN A 1 498 ? 58.149 72.773 -11.173 1.00 9.94 498 GLN A CA 1
ATOM 4142 C C . GLN A 1 498 ? 59.657 72.738 -10.906 1.00 10.23 498 GLN A C 1
ATOM 4143 O O . GLN A 1 498 ? 60.438 72.524 -11.828 1.00 10.33 498 GLN A O 1
ATOM 4149 N N . MET A 1 499 ? 60.059 72.977 -9.653 1.00 9.98 499 MET A N 1
ATOM 4150 C CA . MET A 1 499 ? 61.517 73.004 -9.355 1.00 10.72 499 MET A CA 1
ATOM 4151 C C . MET A 1 499 ? 62.139 71.667 -9.694 1.00 10.70 499 MET A C 1
ATOM 4152 O O . MET A 1 499 ? 63.181 71.637 -10.303 1.00 11.71 499 MET A O 1
ATOM 4157 N N . VAL A 1 500 ? 61.494 70.598 -9.226 1.00 9.91 500 VAL A N 1
ATOM 4158 C CA . VAL A 1 500 ? 62.072 69.262 -9.476 1.00 9.67 500 VAL A CA 1
ATOM 4159 C C . VAL A 1 500 ? 62.071 68.994 -10.954 1.00 10.39 500 VAL A C 1
ATOM 4160 O O . VAL A 1 500 ? 63.076 68.457 -11.469 1.00 11.31 500 VAL A O 1
ATOM 4164 N N . MET A 1 501 ? 60.994 69.255 -11.639 1.00 10.32 501 MET A N 1
ATOM 4165 C CA . MET A 1 501 ? 60.941 68.954 -13.098 1.00 10.25 501 MET A CA 1
ATOM 4166 C C . MET A 1 501 ? 62.022 69.724 -13.831 1.00 11.01 501 MET A C 1
ATOM 4167 O O . MET A 1 501 ? 62.684 69.128 -14.680 1.00 10.86 501 MET A O 1
ATOM 4172 N N . GLN A 1 502 ? 62.190 71.008 -13.559 1.00 10.89 502 GLN A N 1
ATOM 4173 C CA . GLN A 1 502 ? 63.137 71.762 -14.411 1.00 11.02 502 GLN A CA 1
ATOM 4174 C C . GLN A 1 502 ? 64.589 71.391 -14.088 1.00 11.30 502 GLN A C 1
ATOM 4175 O O . GLN A 1 502 ? 65.396 71.321 -14.990 1.00 11.89 502 GLN A O 1
ATOM 4181 N N . GLN A 1 503 ? 64.878 71.105 -12.806 1.00 10.84 503 GLN A N 1
ATOM 4182 C CA . GLN A 1 503 ? 66.244 70.614 -12.515 1.00 11.15 503 GLN A CA 1
ATOM 4183 C C . GLN A 1 503 ? 66.479 69.288 -13.253 1.00 10.33 503 GLN A C 1
ATOM 4184 O O . GLN A 1 503 ? 67.595 69.026 -13.760 1.00 12.03 503 GLN A O 1
ATOM 4190 N N . SER A 1 504 ? 65.454 68.431 -13.292 1.00 10.58 504 SER A N 1
ATOM 4191 C CA . SER A 1 504 ? 65.593 67.128 -13.965 1.00 10.33 504 SER A CA 1
ATOM 4192 C C . SER A 1 504 ? 65.780 67.245 -15.480 1.00 11.05 504 SER A C 1
ATOM 4193 O O . SER A 1 504 ? 66.647 66.551 -16.039 1.00 11.55 504 SER A O 1
ATOM 4196 N N . VAL A 1 505 ? 65.031 68.152 -16.109 1.00 10.75 505 VAL A N 1
ATOM 4197 C CA . VAL A 1 505 ? 65.215 68.365 -17.547 1.00 12.00 505 VAL A CA 1
ATOM 4198 C C . VAL A 1 505 ? 66.644 68.871 -17.818 1.00 10.93 505 VAL A C 1
ATOM 4199 O O . VAL A 1 505 ? 67.276 68.394 -18.767 1.00 12.54 505 VAL A O 1
ATOM 4203 N N A TYR A 1 506 ? 67.097 69.819 -17.007 0.52 10.96 506 TYR A N 1
ATOM 4204 N N B TYR A 1 506 ? 67.139 69.849 -17.039 0.48 11.16 506 TYR A N 1
ATOM 4205 C CA A TYR A 1 506 ? 68.455 70.341 -17.243 0.52 12.64 506 TYR A CA 1
ATOM 4206 C CA B TYR A 1 506 ? 68.515 70.354 -17.242 0.48 13.40 506 TYR A CA 1
ATOM 4207 C C A TYR A 1 506 ? 69.498 69.240 -17.118 0.52 14.46 506 TYR A C 1
ATOM 4208 C C B TYR A 1 506 ? 69.462 69.153 -17.205 0.48 12.12 506 TYR A C 1
ATOM 4209 O O A TYR A 1 506 ? 70.488 69.177 -17.865 0.52 13.29 506 TYR A O 1
ATOM 4210 O O B TYR A 1 506 ? 70.292 68.953 -18.098 0.48 14.07 506 TYR A O 1
ATOM 4227 N N . ARG A 1 507 ? 69.278 68.303 -16.203 1.00 12.69 507 ARG A N 1
ATOM 4228 C CA . ARG A 1 507 ? 70.220 67.182 -16.048 1.00 12.24 507 ARG A CA 1
ATOM 4229 C C . ARG A 1 507 ? 70.129 66.167 -17.189 1.00 11.15 507 ARG A C 1
ATOM 4230 O O . ARG A 1 507 ? 71.126 65.668 -17.678 1.00 14.09 507 ARG A O 1
ATOM 4238 N N . LEU A 1 508 ? 68.912 65.857 -17.610 1.00 11.25 508 LEU A N 1
ATOM 4239 C CA . LEU A 1 508 ? 68.678 64.830 -18.622 1.00 11.36 508 LEU A CA 1
ATOM 4240 C C . LEU A 1 508 ? 69.101 65.303 -19.997 1.00 11.79 508 LEU A C 1
ATOM 4241 O O . LEU A 1 508 ? 69.347 64.418 -20.845 1.00 14.93 508 LEU A O 1
ATOM 4246 N N . LEU A 1 509 ? 69.175 66.584 -20.255 1.00 11.71 509 LEU A N 1
ATOM 4247 C CA . LEU A 1 509 ? 69.449 67.087 -21.609 1.00 12.41 509 LEU A CA 1
ATOM 4248 C C . LEU A 1 509 ? 70.731 67.937 -21.651 1.00 12.47 509 LEU A C 1
ATOM 4249 O O . LEU A 1 509 ? 70.905 68.681 -22.627 1.00 14.38 509 LEU A O 1
ATOM 4254 N N . THR A 1 510 ? 71.625 67.843 -20.677 1.00 12.63 510 THR A N 1
ATOM 4255 C CA . THR A 1 510 ? 72.880 68.546 -20.853 1.00 13.74 510 THR A CA 1
ATOM 4256 C C . THR A 1 510 ? 74.005 67.510 -20.866 1.00 14.33 510 THR A C 1
ATOM 4257 O O . THR A 1 510 ? 74.002 66.520 -20.108 1.00 15.51 510 THR A O 1
ATOM 4261 N N . LYS A 1 511 ? 74.985 67.741 -21.729 1.00 15.63 511 LYS A N 1
ATOM 4262 C CA . LYS A 1 511 ? 76.138 66.841 -21.859 1.00 16.93 511 LYS A CA 1
ATOM 4263 C C . LYS A 1 511 ? 76.741 66.587 -20.496 1.00 16.52 511 LYS A C 1
ATOM 4264 O O . LYS A 1 511 ? 77.021 67.547 -19.781 1.00 16.65 511 LYS A O 1
ATOM 4270 N N . PRO A 1 512 ? 76.925 65.352 -20.059 1.00 19.10 512 PRO A N 1
ATOM 4271 C CA . PRO A 1 512 ? 77.344 65.108 -18.679 1.00 19.06 512 PRO A CA 1
ATOM 4272 C C . PRO A 1 512 ? 78.617 65.795 -18.264 1.00 19.97 512 PRO A C 1
ATOM 4273 O O . PRO A 1 512 ? 78.664 66.232 -17.097 1.00 19.34 512 PRO A O 1
ATOM 4277 N N . SER A 1 513 ? 79.632 65.918 -19.132 1.00 18.57 513 SER A N 1
ATOM 4278 C CA . SER A 1 513 ? 80.854 66.601 -18.692 1.00 16.78 513 SER A CA 1
ATOM 4279 C C . SER A 1 513 ? 80.728 68.108 -18.684 1.00 17.08 513 SER A C 1
ATOM 4280 O O . SER A 1 513 ? 81.681 68.745 -18.257 1.00 17.96 513 SER A O 1
ATOM 4283 N N . ILE A 1 514 ? 79.581 68.650 -19.075 1.00 14.85 514 ILE A N 1
ATOM 4284 C CA . ILE A 1 514 ? 79.308 70.086 -19.019 1.00 16.09 514 ILE A CA 1
ATOM 4285 C C . ILE A 1 514 ? 78.351 70.461 -17.879 1.00 14.32 514 ILE A C 1
ATOM 4286 O O . ILE A 1 514 ? 78.423 71.528 -17.315 1.00 17.26 514 ILE A O 1
ATOM 4291 N N . TYR A 1 515 ? 77.455 69.547 -17.541 1.00 15.79 515 TYR A N 1
ATOM 4292 C CA . TYR A 1 515 ? 76.439 69.787 -16.507 1.00 13.55 515 TYR A CA 1
ATOM 4293 C C . TYR A 1 515 ? 77.017 70.331 -15.206 1.00 13.76 515 TYR A C 1
ATOM 4294 O O . TYR A 1 515 ? 77.891 69.720 -14.605 1.00 15.33 515 TYR A O 1
ATOM 4303 N N . SER A 1 516 ? 76.512 71.492 -14.770 1.00 14.01 516 SER A N 1
ATOM 4304 C CA . SER A 1 516 ? 77.064 72.182 -13.586 1.00 15.03 516 SER A CA 1
ATOM 4305 C C . SER A 1 516 ? 75.946 72.874 -12.834 1.00 14.64 516 SER A C 1
ATOM 4306 O O . SER A 1 516 ? 75.729 74.078 -12.899 1.00 17.41 516 SER A O 1
ATOM 4309 N N . PRO A 1 517 ? 75.137 72.030 -12.149 1.00 15.78 517 PRO A N 1
ATOM 4310 C CA . PRO A 1 517 ? 73.928 72.547 -11.567 1.00 15.68 517 PRO A CA 1
ATOM 4311 C C . PRO A 1 517 ? 74.150 73.416 -10.310 1.00 17.98 517 PRO A C 1
ATOM 4312 O O . PRO A 1 517 ? 75.058 73.147 -9.495 1.00 20.89 517 PRO A O 1
ATOM 4316 N N . ASP A 1 518 ? 73.304 74.421 -10.222 1.00 18.77 518 ASP A N 1
ATOM 4317 C CA . ASP A 1 518 ? 72.981 75.166 -8.995 1.00 20.21 518 ASP A CA 1
ATOM 4318 C C . ASP A 1 518 ? 71.571 74.707 -8.640 1.00 17.12 518 ASP A C 1
ATOM 4319 O O . ASP A 1 518 ? 70.654 75.027 -9.412 1.00 17.69 518 ASP A O 1
ATOM 4324 N N . PHE A 1 519 ? 71.429 73.945 -7.549 1.00 17.49 519 PHE A N 1
ATOM 4325 C CA . PHE A 1 519 ? 70.109 73.354 -7.297 1.00 16.18 519 PHE A CA 1
ATOM 4326 C C . PHE A 1 519 ? 69.073 74.374 -6.893 1.00 16.13 519 PHE A C 1
ATOM 4327 O O . PHE A 1 519 ? 67.916 73.987 -6.736 1.00 19.24 519 PHE A O 1
ATOM 4335 N N . SER A 1 520 ? 69.412 75.624 -6.724 1.00 18.04 520 SER A N 1
ATOM 4336 C CA . SER A 1 520 ? 68.453 76.691 -6.374 1.00 18.84 520 SER A CA 1
ATOM 4337 C C . SER A 1 520 ? 68.067 77.447 -7.640 1.00 18.74 520 SER A C 1
ATOM 4338 O O . SER A 1 520 ? 67.139 78.256 -7.581 1.00 19.90 520 SER A O 1
ATOM 4341 N N . PHE A 1 521 ? 68.717 77.237 -8.780 1.00 17.06 521 PHE A N 1
ATOM 4342 C CA . PHE A 1 521 ? 68.489 78.067 -9.973 1.00 18.28 521 PHE A CA 1
ATOM 4343 C C . PHE A 1 521 ? 67.320 77.578 -10.812 1.00 14.96 521 PHE A C 1
ATOM 4344 O O . PHE A 1 521 ? 67.058 76.375 -10.806 1.00 17.50 521 PHE A O 1
ATOM 4352 N N . SER A 1 522 ? 66.672 78.467 -11.573 1.00 18.21 522 SER A N 1
ATOM 4353 C CA . SER A 1 522 ? 65.626 78.098 -12.522 1.00 18.75 522 SER A CA 1
ATOM 4354 C C . SER A 1 522 ? 66.228 78.058 -13.924 1.00 16.00 522 SER A C 1
ATOM 4355 O O . SER A 1 522 ? 66.383 79.072 -14.588 1.00 21.21 522 SER A O 1
ATOM 4358 N N . TYR A 1 523 ? 66.578 76.856 -14.365 1.00 13.08 523 TYR A N 1
ATOM 4359 C CA . TYR A 1 523 ? 67.029 76.648 -15.722 1.00 12.11 523 TYR A CA 1
ATOM 4360 C C . TYR A 1 523 ? 65.910 76.714 -16.719 1.00 11.89 523 TYR A C 1
ATOM 4361 O O . TYR A 1 523 ? 66.104 77.142 -17.873 1.00 12.82 523 TYR A O 1
ATOM 4370 N N . PHE A 1 524 ? 64.721 76.259 -16.317 1.00 12.64 524 PHE A N 1
ATOM 4371 C CA . PHE A 1 524 ? 63.543 76.370 -17.165 1.00 12.74 524 PHE A CA 1
ATOM 4372 C C . PHE A 1 524 ? 62.353 76.863 -16.339 1.00 12.42 524 PHE A C 1
ATOM 4373 O O . PHE A 1 524 ? 62.323 76.578 -15.142 1.00 14.54 524 PHE A O 1
ATOM 4381 N N . THR A 1 525 ? 61.429 77.517 -17.041 1.00 14.35 525 THR A N 1
ATOM 4382 C CA . THR A 1 525 ? 60.101 77.668 -16.387 1.00 15.95 525 THR A CA 1
ATOM 4383 C C . THR A 1 525 ? 59.079 76.849 -17.137 1.00 13.70 525 THR A C 1
ATOM 4384 O O . THR A 1 525 ? 59.187 76.668 -18.371 1.00 15.25 525 THR A O 1
ATOM 4388 N N . LEU A 1 526 ? 58.104 76.374 -16.414 1.00 13.81 526 LEU A N 1
ATOM 4389 C CA . LEU A 1 526 ? 56.989 75.685 -17.088 1.00 12.98 526 LEU A CA 1
ATOM 4390 C C . LEU A 1 526 ? 56.086 76.692 -17.754 1.00 13.08 526 LEU A C 1
ATOM 4391 O O . LEU A 1 526 ? 55.809 77.745 -17.150 1.00 17.48 526 LEU A O 1
ATOM 4396 N N . ASP A 1 527 ? 55.556 76.293 -18.900 1.00 12.20 527 ASP A N 1
ATOM 4397 C CA . ASP A 1 527 ? 54.504 77.079 -19.564 1.00 13.12 527 ASP A CA 1
ATOM 4398 C C . ASP A 1 527 ? 53.266 76.212 -19.651 1.00 12.46 527 ASP A C 1
ATOM 4399 O O . ASP A 1 527 ? 53.335 75.101 -20.155 1.00 19.55 527 ASP A O 1
ATOM 4404 N N . ASP A 1 528 ? 52.183 76.606 -19.064 1.00 12.13 528 ASP A N 1
ATOM 4405 C CA . ASP A 1 528 ? 50.978 75.790 -19.041 1.00 12.74 528 ASP A CA 1
ATOM 4406 C C . ASP A 1 528 ? 49.896 76.647 -19.645 1.00 12.44 528 ASP A C 1
ATOM 4407 O O . ASP A 1 528 ? 49.527 77.675 -19.074 1.00 13.97 528 ASP A O 1
ATOM 4412 N N . SER A 1 529 ? 49.365 76.211 -20.772 1.00 13.17 529 SER A N 1
ATOM 4413 C CA . SER A 1 529 ? 48.323 76.942 -21.482 1.00 14.70 529 SER A CA 1
ATOM 4414 C C . SER A 1 529 ? 46.955 76.839 -20.838 1.00 12.67 529 SER A C 1
ATOM 4415 O O . SER A 1 529 ? 46.074 77.649 -21.157 1.00 19.91 529 SER A O 1
ATOM 4418 N N . ARG A 1 530 ? 46.776 75.900 -19.920 1.00 11.54 530 ARG A N 1
ATOM 4419 C CA . ARG A 1 530 ? 45.436 75.578 -19.468 1.00 11.99 530 ARG A CA 1
ATOM 4420 C C . ARG A 1 530 ? 45.273 75.667 -17.978 1.00 12.97 530 ARG A C 1
ATOM 4421 O O . ARG A 1 530 ? 44.224 75.327 -17.455 1.00 20.79 530 ARG A O 1
ATOM 4429 N N . TRP A 1 531 ? 46.296 76.130 -17.284 1.00 11.75 531 TRP A N 1
ATOM 4430 C CA . TRP A 1 531 ? 46.157 76.326 -15.838 1.00 12.01 531 TRP A CA 1
ATOM 4431 C C . TRP A 1 531 ? 47.059 77.479 -15.439 1.00 13.01 531 TRP A C 1
ATOM 4432 O O . TRP A 1 531 ? 48.273 77.388 -15.677 1.00 14.69 531 TRP A O 1
ATOM 4443 N N . PRO A 1 532 ? 46.567 78.503 -14.769 1.00 13.90 532 PRO A N 1
ATOM 4444 C CA . PRO A 1 532 ? 45.158 78.640 -14.380 1.00 15.04 532 PRO A CA 1
ATOM 4445 C C . PRO A 1 532 ? 44.239 78.980 -15.546 1.00 16.25 532 PRO A C 1
ATOM 4446 O O . PRO A 1 532 ? 43.055 78.875 -15.427 1.00 22.76 532 PRO A O 1
ATOM 4450 N N . GLY A 1 533 ? 44.821 79.300 -16.669 1.00 18.28 533 GLY A N 1
ATOM 4451 C CA . GLY A 1 533 ? 44.063 79.518 -17.856 1.00 23.80 533 GLY A CA 1
ATOM 4452 C C . GLY A 1 533 ? 43.720 80.942 -18.082 1.00 38.94 533 GLY A C 1
ATOM 4453 O O . GLY A 1 533 ? 43.657 81.760 -17.181 1.00 41.97 533 GLY A O 1
ATOM 4454 N N . SER A 1 534 ? 43.578 81.265 -19.354 1.00 51.83 534 SER A N 1
ATOM 4455 C CA . SER A 1 534 ? 43.571 82.656 -19.727 1.00 54.26 534 SER A CA 1
ATOM 4456 C C . SER A 1 534 ? 42.205 83.159 -19.389 1.00 62.59 534 SER A C 1
ATOM 4457 O O . SER A 1 534 ? 41.235 82.411 -19.440 1.00 69.73 534 SER A O 1
ATOM 4460 N N . GLY A 1 535 ? 42.135 84.424 -19.017 1.00 20.00 535 GLY A N 1
ATOM 4461 C CA . GLY A 1 535 ? 41.065 84.910 -18.177 1.00 20.00 535 GLY A CA 1
ATOM 4462 C C . GLY A 1 535 ? 41.016 84.479 -16.726 1.00 20.00 535 GLY A C 1
ATOM 4463 O O . GLY A 1 535 ? 40.179 84.988 -15.953 1.00 20.00 535 GLY A O 1
ATOM 4464 N N . VAL A 1 536 ? 41.886 83.538 -16.351 1.00 20.00 536 VAL A N 1
ATOM 4465 C CA . VAL A 1 536 ? 42.008 83.108 -14.966 1.00 20.00 536 VAL A CA 1
ATOM 4466 C C . VAL A 1 536 ? 43.210 83.826 -14.322 1.00 20.00 536 VAL A C 1
ATOM 4467 O O . VAL A 1 536 ? 43.066 84.468 -13.282 1.00 20.00 536 VAL A O 1
ATOM 4471 N N . GLU A 1 537 ? 44.381 83.731 -14.949 1.00 20.00 537 GLU A N 1
ATOM 4472 C CA . GLU A 1 537 ? 45.618 84.413 -14.479 1.00 20.00 537 GLU A CA 1
ATOM 4473 C C . GLU A 1 537 ? 46.473 84.783 -15.715 1.00 20.00 537 GLU A C 1
ATOM 4474 O O . GLU A 1 537 ? 46.573 83.984 -16.628 1.00 20.00 537 GLU A O 1
ATOM 4480 N N . ASP A 1 538 ? 47.108 85.966 -15.746 1.00 20.00 538 ASP A N 1
ATOM 4481 C CA . ASP A 1 538 ? 48.083 86.263 -16.849 1.00 20.00 538 ASP A CA 1
ATOM 4482 C C . ASP A 1 538 ? 49.493 85.748 -16.565 1.00 20.00 538 ASP A C 1
ATOM 4483 O O . ASP A 1 538 ? 50.469 86.523 -16.495 1.00 20.00 538 ASP A O 1
ATOM 4488 N N . SER A 1 539 ? 49.584 84.421 -16.388 1.00 67.21 539 SER A N 1
ATOM 4489 C CA . SER A 1 539 ? 50.708 83.760 -15.701 1.00 54.86 539 SER A CA 1
ATOM 4490 C C . SER A 1 539 ? 51.754 83.489 -16.769 1.00 53.92 539 SER A C 1
ATOM 4491 O O . SER A 1 539 ? 52.941 83.413 -16.460 1.00 65.21 539 SER A O 1
ATOM 4494 N N . ARG A 1 540 ? 51.289 83.367 -18.003 1.00 46.22 540 ARG A N 1
ATOM 4495 C CA . ARG A 1 540 ? 52.108 82.831 -19.059 1.00 33.94 540 ARG A CA 1
ATOM 4496 C C . ARG A 1 540 ? 53.158 83.817 -19.466 1.00 28.59 540 ARG A C 1
ATOM 4497 O O . ARG A 1 540 ? 52.870 84.967 -19.776 1.00 34.32 540 ARG A O 1
ATOM 4505 N N . THR A 1 541 ? 54.388 83.339 -19.435 1.00 26.07 541 THR A N 1
ATOM 4506 C CA . THR A 1 541 ? 55.500 84.140 -19.865 1.00 23.64 541 THR A CA 1
ATOM 4507 C C . THR A 1 541 ? 55.592 84.201 -21.380 1.00 22.31 541 THR A C 1
ATOM 4508 O O . THR A 1 541 ? 55.352 83.233 -22.093 1.00 29.01 541 THR A O 1
ATOM 4512 N N . THR A 1 542 ? 55.946 85.372 -21.863 1.00 18.17 542 THR A N 1
ATOM 4513 C CA . THR A 1 542 ? 56.217 85.543 -23.268 1.00 16.60 542 THR A CA 1
ATOM 4514 C C . THR A 1 542 ? 57.695 85.313 -23.518 1.00 14.57 542 THR A C 1
ATOM 4515 O O . THR A 1 542 ? 58.539 85.820 -22.794 1.00 19.71 542 THR A O 1
ATOM 4519 N N . ILE A 1 543 ? 57.992 84.524 -24.533 1.00 13.27 543 ILE A N 1
ATOM 4520 C CA . ILE A 1 543 ? 59.377 84.381 -25.010 1.00 13.48 543 ILE A CA 1
ATOM 4521 C C . ILE A 1 543 ? 59.728 85.618 -25.799 1.00 13.58 543 ILE A C 1
ATOM 4522 O O . ILE A 1 543 ? 59.133 85.986 -26.803 1.00 14.57 543 ILE A O 1
ATOM 4527 N N . ILE A 1 544 ? 60.717 86.371 -25.288 1.00 13.13 544 ILE A N 1
ATOM 4528 C CA . ILE A 1 544 ? 61.081 87.668 -25.842 1.00 13.86 544 ILE A CA 1
ATOM 4529 C C . ILE A 1 544 ? 62.290 87.494 -26.727 1.00 14.23 544 ILE A C 1
ATOM 4530 O O . ILE A 1 544 ? 63.438 87.162 -26.332 1.00 15.77 544 ILE A O 1
ATOM 4535 N N . LEU A 1 545 ? 62.004 87.694 -28.008 1.00 13.85 545 LEU A N 1
ATOM 4536 C CA . LEU A 1 545 ? 63.022 87.605 -29.048 1.00 14.53 545 LEU A CA 1
ATOM 4537 C C . LEU A 1 545 ? 63.184 88.948 -29.759 1.00 14.79 545 LEU A C 1
ATOM 4538 O O . LEU A 1 545 ? 62.227 89.735 -29.823 1.00 18.04 545 LEU A O 1
ATOM 4543 N N . GLY A 1 546 ? 64.351 89.168 -30.323 1.00 15.34 546 GLY A N 1
ATOM 4544 C CA . GLY A 1 546 ? 64.507 90.473 -31.034 1.00 15.86 546 GLY A CA 1
ATOM 4545 C C . GLY A 1 546 ? 65.938 90.508 -31.502 1.00 16.51 546 GLY A C 1
ATOM 4546 O O . GLY A 1 546 ? 66.882 89.999 -30.918 1.00 15.71 546 GLY A O 1
ATOM 4547 N N . GLU A 1 547 ? 66.127 91.193 -32.649 1.00 16.75 547 GLU A N 1
ATOM 4548 C CA . GLU A 1 547 ? 67.468 91.290 -33.266 1.00 21.74 547 GLU A CA 1
ATOM 4549 C C . GLU A 1 547 ? 68.478 91.920 -32.337 1.00 17.69 547 GLU A C 1
ATOM 4550 O O . GLU A 1 547 ? 69.681 91.614 -32.395 1.00 29.54 547 GLU A O 1
ATOM 4556 N N . ASP A 1 548 ? 68.027 92.821 -31.493 1.00 17.28 548 ASP A N 1
ATOM 4557 C CA . ASP A 1 548 ? 68.958 93.553 -30.595 1.00 18.91 548 ASP A CA 1
ATOM 4558 C C . ASP A 1 548 ? 68.913 92.975 -29.199 1.00 20.02 548 ASP A C 1
ATOM 4559 O O . ASP A 1 548 ? 69.394 93.556 -28.203 1.00 27.83 548 ASP A O 1
ATOM 4564 N N . ILE A 1 549 ? 68.384 91.753 -29.009 1.00 17.74 549 ILE A N 1
ATOM 4565 C CA . ILE A 1 549 ? 68.419 91.156 -27.667 1.00 17.84 549 ILE A CA 1
ATOM 4566 C C . ILE A 1 549 ? 68.688 89.653 -27.652 1.00 18.86 549 ILE A C 1
ATOM 4567 O O . ILE A 1 549 ? 69.498 89.196 -26.867 1.00 20.47 549 ILE A O 1
ATOM 4572 N N . LEU A 1 550 ? 68.008 88.868 -28.485 1.00 15.33 550 LEU A N 1
ATOM 4573 C CA . LEU A 1 550 ? 68.069 87.424 -28.375 1.00 16.17 550 LEU A CA 1
ATOM 4574 C C . LEU A 1 550 ? 67.447 86.850 -29.628 1.00 14.64 550 LEU A C 1
ATOM 4575 O O . LEU A 1 550 ? 66.244 87.067 -29.836 1.00 18.15 550 LEU A O 1
ATOM 4580 N N . PRO A 1 551 ? 68.157 86.180 -30.498 1.00 15.20 551 PRO A N 1
ATOM 4581 C CA . PRO A 1 551 ? 67.528 85.668 -31.716 1.00 16.55 551 PRO A CA 1
ATOM 4582 C C . PRO A 1 551 ? 66.701 84.403 -31.565 1.00 14.18 551 PRO A C 1
ATOM 4583 O O . PRO A 1 551 ? 65.842 84.162 -32.438 1.00 16.31 551 PRO A O 1
ATOM 4587 N N . SER A 1 552 ? 66.971 83.593 -30.538 1.00 13.66 552 SER A N 1
ATOM 4588 C CA . SER A 1 552 ? 66.307 82.290 -30.487 1.00 13.81 552 SER A CA 1
ATOM 4589 C C . SER A 1 552 ? 66.211 81.808 -29.022 1.00 12.26 552 SER A C 1
ATOM 4590 O O . SER A 1 552 ? 66.879 82.292 -28.163 1.00 13.41 552 SER A O 1
ATOM 4593 N N . LYS A 1 553 ? 65.343 80.808 -28.879 1.00 12.53 553 LYS A N 1
ATOM 4594 C CA . LYS A 1 553 ? 65.056 80.212 -27.578 1.00 13.08 553 LYS A CA 1
ATOM 4595 C C . LYS A 1 553 ? 64.776 78.724 -27.687 1.00 12.55 553 LYS A C 1
ATOM 4596 O O . LYS A 1 553 ? 63.972 78.340 -28.538 1.00 13.34 553 LYS A O 1
ATOM 4602 N N . HIS A 1 554 ? 65.436 77.954 -26.827 1.00 11.72 554 HIS A N 1
ATOM 4603 C CA . HIS A 1 554 ? 65.157 76.536 -26.662 1.00 11.91 554 HIS A CA 1
ATOM 4604 C C . HIS A 1 554 ? 63.926 76.314 -25.790 1.00 11.22 554 HIS A C 1
ATOM 4605 O O . HIS A 1 554 ? 63.752 76.945 -24.758 1.00 11.74 554 HIS A O 1
ATOM 4612 N N . VAL A 1 555 ? 63.104 75.385 -26.244 1.00 11.06 555 VAL A N 1
ATOM 4613 C CA . VAL A 1 555 ? 61.962 74.882 -25.460 1.00 10.84 555 VAL A CA 1
ATOM 4614 C C . VAL A 1 555 ? 62.069 73.373 -25.450 1.00 11.70 555 VAL A C 1
ATOM 4615 O O . VAL A 1 555 ? 62.620 72.768 -26.386 1.00 12.46 555 VAL A O 1
ATOM 4619 N N . VAL A 1 556 ? 61.526 72.758 -24.373 1.00 10.03 556 VAL A N 1
ATOM 4620 C CA . VAL A 1 556 ? 61.602 71.307 -24.225 1.00 9.38 556 VAL A CA 1
ATOM 4621 C C . VAL A 1 556 ? 60.206 70.781 -23.826 1.00 8.95 556 VAL A C 1
ATOM 4622 O O . VAL A 1 556 ? 59.567 71.396 -22.971 1.00 10.08 556 VAL A O 1
ATOM 4626 N N . MET A 1 557 ? 59.801 69.709 -24.488 1.00 9.17 557 MET A N 1
ATOM 4627 C CA . MET A 1 557 ? 58.525 69.068 -24.100 1.00 9.61 557 MET A CA 1
ATOM 4628 C C . MET A 1 557 ? 58.849 67.725 -23.436 1.00 8.96 557 MET A C 1
ATOM 4629 O O . MET A 1 557 ? 59.739 67.002 -23.879 1.00 10.50 557 MET A O 1
ATOM 4634 N N . HIS A 1 558 ? 58.068 67.407 -22.406 1.00 9.09 558 HIS A N 1
ATOM 4635 C CA . HIS A 1 558 ? 58.129 66.130 -21.720 1.00 8.60 558 HIS A CA 1
ATOM 4636 C C . HIS A 1 558 ? 56.828 65.393 -21.970 1.00 8.99 558 HIS A C 1
ATOM 4637 O O . HIS A 1 558 ? 55.726 65.969 -21.935 1.00 9.99 558 HIS A O 1
ATOM 4644 N N . ASN A 1 559 ? 56.970 64.070 -22.165 1.00 9.02 559 ASN A N 1
ATOM 4645 C CA . ASN A 1 559 ? 55.829 63.175 -22.386 1.00 8.85 559 ASN A CA 1
ATOM 4646 C C . ASN A 1 559 ? 55.850 62.097 -21.332 1.00 8.37 559 ASN A C 1
ATOM 4647 O O . ASN A 1 559 ? 56.617 61.131 -21.423 1.00 10.07 559 ASN A O 1
ATOM 4652 N N . THR A 1 560 ? 54.981 62.189 -20.311 1.00 8.53 560 THR A N 1
ATOM 4653 C CA . THR A 1 560 ? 55.011 61.201 -19.223 1.00 9.11 560 THR A CA 1
ATOM 4654 C C . THR A 1 560 ? 54.429 59.864 -19.644 1.00 9.21 560 THR A C 1
ATOM 4655 O O . THR A 1 560 ? 54.624 58.887 -18.898 1.00 9.38 560 THR A O 1
ATOM 4659 N N . LEU A 1 561 ? 53.697 59.803 -20.761 1.00 9.39 561 LEU A N 1
ATOM 4660 C CA . LEU A 1 561 ? 53.112 58.508 -21.163 1.00 9.48 561 LEU A CA 1
ATOM 4661 C C . LEU A 1 561 ? 54.124 57.613 -21.863 1.00 9.92 561 LEU A C 1
ATOM 4662 O O . LEU A 1 561 ? 55.012 58.107 -22.563 1.00 9.72 561 LEU A O 1
ATOM 4667 N N . PRO A 1 562 ? 53.999 56.302 -21.674 1.00 10.38 562 PRO A N 1
ATOM 4668 C CA . PRO A 1 562 ? 54.983 55.370 -22.243 1.00 9.98 562 PRO A CA 1
ATOM 4669 C C . PRO A 1 562 ? 54.719 54.989 -23.692 1.00 10.24 562 PRO A C 1
ATOM 4670 O O . PRO A 1 562 ? 54.882 53.835 -24.070 1.00 11.69 562 PRO A O 1
ATOM 4674 N N . HIS A 1 563 ? 54.384 55.963 -24.535 1.00 10.64 563 HIS A N 1
ATOM 4675 C CA . HIS A 1 563 ? 54.337 55.716 -25.977 1.00 11.06 563 HIS A CA 1
ATOM 4676 C C . HIS A 1 563 ? 54.775 57.009 -26.660 1.00 11.38 563 HIS A C 1
ATOM 4677 O O . HIS A 1 563 ? 54.583 58.085 -26.100 1.00 11.52 563 HIS A O 1
ATOM 4684 N N . TRP A 1 564 ? 55.317 56.918 -27.873 1.00 11.88 564 TRP A N 1
ATOM 4685 C CA . TRP A 1 564 ? 55.595 58.143 -28.622 1.00 12.69 564 TRP A CA 1
ATOM 4686 C C . TRP A 1 564 ? 54.325 58.951 -28.760 1.00 12.06 564 TRP A C 1
ATOM 4687 O O . TRP A 1 564 ? 53.213 58.434 -28.999 1.00 12.80 564 TRP A O 1
ATOM 4698 N N . ARG A 1 565 ? 54.444 60.260 -28.614 1.00 12.22 565 ARG A N 1
ATOM 4699 C CA . ARG A 1 565 ? 53.252 61.101 -28.687 1.00 11.85 565 ARG A CA 1
ATOM 4700 C C . ARG A 1 565 ? 53.535 62.374 -29.456 1.00 11.89 565 ARG A C 1
ATOM 4701 O O . ARG A 1 565 ? 54.553 63.004 -29.258 1.00 14.02 565 ARG A O 1
ATOM 4709 N N . GLU A 1 566 ? 52.607 62.728 -30.328 1.00 13.20 566 GLU A N 1
ATOM 4710 C CA . GLU A 1 566 ? 52.562 64.037 -30.952 1.00 13.76 566 GLU A CA 1
ATOM 4711 C C . GLU A 1 566 ? 51.387 64.837 -30.336 1.00 14.42 566 GLU A C 1
ATOM 4712 O O . GLU A 1 566 ? 50.298 64.325 -30.075 1.00 16.50 566 GLU A O 1
ATOM 4718 N N . GLN A 1 567 ? 51.673 66.102 -30.118 1.00 13.01 567 GLN A N 1
ATOM 4719 C CA . GLN A 1 567 ? 50.631 66.974 -29.629 1.00 12.62 567 GLN A CA 1
ATOM 4720 C C . GLN A 1 567 ? 50.942 68.384 -30.084 1.00 12.22 567 GLN A C 1
ATOM 4721 O O . GLN A 1 567 ? 52.153 68.741 -30.049 1.00 12.97 567 GLN A O 1
ATOM 4727 N N . LEU A 1 568 ? 49.976 69.167 -30.483 1.00 11.77 568 LEU A N 1
ATOM 4728 C CA . LEU A 1 568 ? 50.297 70.581 -30.713 1.00 11.43 568 LEU A CA 1
ATOM 4729 C C . LEU A 1 568 ? 50.604 71.225 -29.381 1.00 11.04 568 LEU A C 1
ATOM 4730 O O . LEU A 1 568 ? 49.897 70.988 -28.397 1.00 13.99 568 LEU A O 1
ATOM 4735 N N . VAL A 1 569 ? 51.603 72.088 -29.403 1.00 10.49 569 VAL A N 1
ATOM 4736 C CA . VAL A 1 569 ? 51.990 72.904 -28.246 1.00 10.70 569 VAL A CA 1
ATOM 4737 C C . VAL A 1 569 ? 52.036 74.344 -28.695 1.00 10.19 569 VAL A C 1
ATOM 4738 O O . VAL A 1 569 ? 52.336 74.640 -29.833 1.00 13.96 569 VAL A O 1
ATOM 4742 N N . ASP A 1 570 ? 51.705 75.245 -27.781 1.00 11.19 570 ASP A N 1
ATOM 4743 C CA . ASP A 1 570 ? 51.735 76.673 -28.088 1.00 11.79 570 ASP A CA 1
ATOM 4744 C C . ASP A 1 570 ? 52.577 77.440 -27.078 1.00 11.35 570 ASP A C 1
ATOM 4745 O O . ASP A 1 570 ? 52.648 77.066 -25.921 1.00 14.13 570 ASP A O 1
ATOM 4750 N N . PHE A 1 571 ? 53.232 78.497 -27.552 1.00 11.17 571 PHE A N 1
ATOM 4751 C CA . PHE A 1 571 ? 53.944 79.389 -26.667 1.00 11.27 571 PHE A CA 1
ATOM 4752 C C . PHE A 1 571 ? 53.612 80.825 -27.067 1.00 11.89 571 PHE A C 1
ATOM 4753 O O . PHE A 1 571 ? 53.274 81.111 -28.213 1.00 13.55 571 PHE A O 1
ATOM 4761 N N . TYR A 1 572 ? 53.759 81.743 -26.092 1.00 11.70 572 TYR A N 1
ATOM 4762 C CA . TYR A 1 572 ? 53.651 83.165 -26.426 1.00 11.75 572 TYR A CA 1
ATOM 4763 C C . TYR A 1 572 ? 55.013 83.692 -26.832 1.00 11.72 572 TYR A C 1
ATOM 4764 O O . TYR A 1 572 ? 55.983 83.349 -26.156 1.00 12.81 572 TYR A O 1
ATOM 4773 N N . VAL A 1 573 ? 55.038 84.505 -27.890 1.00 12.07 573 VAL A N 1
ATOM 4774 C CA . VAL A 1 573 ? 56.304 85.036 -28.395 1.00 12.98 573 VAL A CA 1
ATOM 4775 C C . VAL A 1 573 ? 56.098 86.519 -28.697 1.00 11.76 573 VAL A C 1
ATOM 4776 O O . VAL A 1 573 ? 54.989 86.973 -28.961 1.00 14.09 573 VAL A O 1
ATOM 4780 N N . SER A 1 574 ? 57.199 87.254 -28.681 1.00 13.33 574 SER A N 1
ATOM 4781 C CA . SER A 1 574 ? 57.085 88.710 -28.819 1.00 13.29 574 SER A CA 1
ATOM 4782 C C . SER A 1 574 ? 57.096 89.194 -30.255 1.00 14.85 574 SER A C 1
ATOM 4783 O O . SER A 1 574 ? 57.111 90.398 -30.478 1.00 19.67 574 SER A O 1
ATOM 4786 N N . SER A 1 575 ? 57.047 88.329 -31.252 1.00 15.63 575 SER A N 1
ATOM 4787 C CA . SER A 1 575 ? 57.018 88.664 -32.672 1.00 16.03 575 SER A CA 1
ATOM 4788 C C . SER A 1 575 ? 56.165 87.615 -33.404 1.00 15.59 575 SER A C 1
ATOM 4789 O O . SER A 1 575 ? 56.199 86.463 -33.018 1.00 15.78 575 SER A O 1
ATOM 4792 N N . PRO A 1 576 ? 55.487 87.997 -34.467 1.00 16.52 576 PRO A N 1
ATOM 4793 C CA . PRO A 1 576 ? 54.753 86.986 -35.246 1.00 16.18 576 PRO A CA 1
ATOM 4794 C C . PRO A 1 576 ? 55.716 86.291 -36.197 1.00 16.01 576 PRO A C 1
ATOM 4795 O O . PRO A 1 576 ? 55.331 85.272 -36.828 1.00 18.14 576 PRO A O 1
ATOM 4799 N N . PHE A 1 577 ? 56.950 86.792 -36.381 1.00 15.88 577 PHE A N 1
ATOM 4800 C CA . PHE A 1 577 ? 57.868 86.230 -37.372 1.00 16.93 577 PHE A CA 1
ATOM 4801 C C . PHE A 1 577 ? 58.849 85.279 -36.680 1.00 15.81 577 PHE A C 1
ATOM 4802 O O . PHE A 1 577 ? 60.029 85.598 -36.442 1.00 17.04 577 PHE A O 1
ATOM 4810 N N . VAL A 1 578 ? 58.312 84.077 -36.368 1.00 14.67 578 VAL A N 1
ATOM 4811 C CA . VAL A 1 578 ? 59.037 83.072 -35.613 1.00 13.34 578 VAL A CA 1
ATOM 4812 C C . VAL A 1 578 ? 58.895 81.748 -36.358 1.00 14.62 578 VAL A C 1
ATOM 4813 O O . VAL A 1 578 ? 57.854 81.408 -36.884 1.00 16.34 578 VAL A O 1
ATOM 4817 N N . SER A 1 579 ? 59.998 81.029 -36.420 1.00 15.86 579 SER A N 1
ATOM 4818 C CA . SER A 1 579 ? 59.958 79.703 -36.981 1.00 17.91 579 SER A CA 1
ATOM 4819 C C . SER A 1 579 ? 60.555 78.704 -36.027 1.00 15.41 579 SER A C 1
ATOM 4820 O O . SER A 1 579 ? 61.302 79.048 -35.134 1.00 16.42 579 SER A O 1
ATOM 4823 N N . VAL A 1 580 ? 60.206 77.452 -36.255 1.00 12.79 580 VAL A N 1
ATOM 4824 C CA . VAL A 1 580 ? 60.516 76.391 -35.325 1.00 12.77 580 VAL A CA 1
ATOM 4825 C C . VAL A 1 580 ? 61.407 75.393 -36.035 1.00 12.88 580 VAL A C 1
ATOM 4826 O O . VAL A 1 580 ? 61.174 75.063 -37.174 1.00 14.87 580 VAL A O 1
ATOM 4830 N N . THR A 1 581 ? 62.434 74.919 -35.338 1.00 13.12 581 THR A N 1
ATOM 4831 C CA . THR A 1 581 ? 63.197 73.761 -35.789 1.00 13.84 581 THR A CA 1
ATOM 4832 C C . THR A 1 581 ? 63.329 72.721 -34.681 1.00 12.58 581 THR A C 1
ATOM 4833 O O . THR A 1 581 ? 63.167 73.034 -33.501 1.00 13.73 581 THR A O 1
ATOM 4837 N N . ASP A 1 582 ? 63.623 71.485 -35.069 1.00 14.62 582 ASP A N 1
ATOM 4838 C CA . ASP A 1 582 ? 64.154 70.496 -34.138 1.00 17.61 582 ASP A CA 1
ATOM 4839 C C . ASP A 1 582 ? 65.675 70.581 -34.053 1.00 20.46 582 ASP A C 1
ATOM 4840 O O . ASP A 1 582 ? 66.318 71.219 -34.885 1.00 19.91 582 ASP A O 1
ATOM 4845 N N . LEU A 1 583 ? 66.242 69.933 -33.040 1.00 30.65 583 LEU A N 1
ATOM 4846 C CA . LEU A 1 583 ? 67.681 69.982 -32.810 1.00 34.67 583 LEU A CA 1
ATOM 4847 C C . LEU A 1 583 ? 68.417 68.993 -33.707 1.00 30.89 583 LEU A C 1
ATOM 4848 O O . LEU A 1 583 ? 69.471 68.472 -33.340 1.00 32.06 583 LEU A O 1
ATOM 4853 N N . ALA A 1 584 ? 67.856 68.738 -34.884 1.00 24.71 584 ALA A N 1
ATOM 4854 C CA . ALA A 1 584 ? 68.656 68.509 -36.081 1.00 19.24 584 ALA A CA 1
ATOM 4855 C C . ALA A 1 584 ? 68.460 69.629 -37.098 1.00 15.09 584 ALA A C 1
ATOM 4856 O O . ALA A 1 584 ? 68.963 69.558 -38.219 1.00 16.18 584 ALA A O 1
ATOM 4858 N N . ASN A 1 585 ? 67.726 70.662 -36.699 1.00 15.10 585 ASN A N 1
ATOM 4859 C CA . ASN A 1 585 ? 67.617 71.878 -37.496 1.00 16.50 585 ASN A CA 1
ATOM 4860 C C . ASN A 1 585 ? 66.767 71.674 -38.745 1.00 15.32 585 ASN A C 1
ATOM 4861 O O . ASN A 1 585 ? 66.739 72.525 -39.634 1.00 21.25 585 ASN A O 1
ATOM 4866 N N . ASN A 1 586 ? 66.077 70.540 -38.806 1.00 15.88 586 ASN A N 1
ATOM 4867 C CA . ASN A 1 586 ? 64.864 70.424 -39.608 1.00 18.68 586 ASN A CA 1
ATOM 4868 C C . ASN A 1 586 ? 63.814 71.458 -39.218 1.00 16.92 586 ASN A C 1
ATOM 4869 O O . ASN A 1 586 ? 63.540 71.664 -38.036 1.00 16.53 586 ASN A O 1
ATOM 4874 N N . PRO A 1 587 ? 63.229 72.107 -40.220 1.00 18.78 587 PRO A N 1
ATOM 4875 C CA . PRO A 1 587 ? 62.063 72.990 -39.999 1.00 19.34 587 PRO A CA 1
ATOM 4876 C C . PRO A 1 587 ? 60.857 72.169 -39.533 1.00 17.79 587 PRO A C 1
ATOM 4877 O O . PRO A 1 587 ? 60.621 71.018 -39.907 1.00 20.74 587 PRO A O 1
ATOM 4881 N N . VAL A 1 588 ? 60.075 72.826 -38.676 1.00 15.01 588 VAL A N 1
ATOM 4882 C CA . VAL A 1 588 ? 58.836 72.276 -38.160 1.00 13.95 588 VAL A CA 1
ATOM 4883 C C . VAL A 1 588 ? 57.739 73.242 -38.562 1.00 14.54 588 VAL A C 1
ATOM 4884 O O . VAL A 1 588 ? 57.844 74.463 -38.282 1.00 15.91 588 VAL A O 1
ATOM 4888 N N . GLU A 1 589 ? 56.673 72.749 -39.202 1.00 15.46 589 GLU A N 1
ATOM 4889 C CA . GLU A 1 589 ? 55.575 73.601 -39.574 1.00 14.54 589 GLU A CA 1
ATOM 4890 C C . GLU A 1 589 ? 54.895 74.198 -38.342 1.00 14.21 589 GLU A C 1
ATOM 4891 O O . GLU A 1 589 ? 54.654 73.542 -37.312 1.00 13.90 589 GLU A O 1
ATOM 4897 N N . ALA A 1 590 ? 54.585 75.509 -38.443 1.00 13.81 590 ALA A N 1
ATOM 4898 C CA . ALA A 1 590 ? 54.075 76.216 -37.270 1.00 12.32 590 ALA A CA 1
ATOM 4899 C C . ALA A 1 590 ? 52.957 77.131 -37.751 1.00 12.11 590 ALA A C 1
ATOM 4900 O O . ALA A 1 590 ? 52.929 77.485 -38.942 1.00 14.71 590 ALA A O 1
ATOM 4902 N N . GLN A 1 591 ? 52.115 77.519 -36.826 1.00 11.89 591 GLN A N 1
ATOM 4903 C CA . GLN A 1 591 ? 51.039 78.482 -37.089 1.00 12.04 591 GLN A CA 1
ATOM 4904 C C . GLN A 1 591 ? 51.113 79.556 -36.033 1.00 11.90 591 GLN A C 1
ATOM 4905 O O . GLN A 1 591 ? 51.307 79.255 -34.839 1.00 14.48 591 GLN A O 1
ATOM 4911 N N . VAL A 1 592 ? 51.033 80.820 -36.451 1.00 12.38 592 VAL A N 1
ATOM 4912 C CA . VAL A 1 592 ? 50.946 81.896 -35.477 1.00 11.96 592 VAL A CA 1
ATOM 4913 C C . VAL A 1 592 ? 49.533 82.443 -35.494 1.00 12.49 592 VAL A C 1
ATOM 4914 O O . VAL A 1 592 ? 48.916 82.606 -36.552 1.00 13.60 592 VAL A O 1
ATOM 4918 N N . SER A 1 593 ? 49.024 82.710 -34.303 1.00 13.66 593 SER A N 1
ATOM 4919 C CA . SER A 1 593 ? 47.696 83.264 -34.090 1.00 14.57 593 SER A CA 1
ATOM 4920 C C . SER A 1 593 ? 47.855 84.438 -33.157 1.00 12.87 593 SER A C 1
ATOM 4921 O O . SER A 1 593 ? 48.848 84.566 -32.448 1.00 15.14 593 SER A O 1
ATOM 4924 N N . PRO A 1 594 ? 46.831 85.304 -33.091 1.00 13.97 594 PRO A N 1
ATOM 4925 C CA . PRO A 1 594 ? 46.912 86.376 -32.096 1.00 13.38 594 PRO A CA 1
ATOM 4926 C C . PRO A 1 594 ? 46.728 85.888 -30.681 1.00 13.10 594 PRO A C 1
ATOM 4927 O O . PRO A 1 594 ? 46.253 84.766 -30.472 1.00 14.62 594 PRO A O 1
ATOM 4931 N N . VAL A 1 595 ? 47.068 86.750 -29.716 1.00 13.53 595 VAL A N 1
ATOM 4932 C CA . VAL A 1 595 ? 46.714 86.487 -28.307 1.00 14.10 595 VAL A CA 1
ATOM 4933 C C . VAL A 1 595 ? 45.426 87.269 -28.043 1.00 14.63 595 VAL A C 1
ATOM 4934 O O . VAL A 1 595 ? 45.452 88.503 -28.033 1.00 17.52 595 VAL A O 1
ATOM 4938 N N . TRP A 1 596 ? 44.333 86.539 -27.902 1.00 13.95 596 TRP A N 1
ATOM 4939 C CA . TRP A 1 596 ? 43.030 87.121 -27.673 1.00 15.15 596 TRP A CA 1
ATOM 4940 C C . TRP A 1 596 ? 42.648 86.993 -26.197 1.00 16.55 596 TRP A C 1
ATOM 4941 O O . TRP A 1 596 ? 42.813 85.922 -25.580 1.00 20.48 596 TRP A O 1
ATOM 4952 N N A SER A 1 597 ? 42.141 88.061 -25.629 0.63 18.16 597 SER A N 1
ATOM 4953 N N B SER A 1 597 ? 42.132 88.071 -25.625 0.37 18.31 597 SER A N 1
ATOM 4954 C CA A SER A 1 597 ? 41.631 87.950 -24.274 0.63 17.98 597 SER A CA 1
ATOM 4955 C CA B SER A 1 597 ? 41.764 88.306 -24.238 0.37 17.37 597 SER A CA 1
ATOM 4956 C C A SER A 1 597 ? 40.228 88.570 -24.319 0.63 16.79 597 SER A C 1
ATOM 4957 C C B SER A 1 597 ? 40.313 88.778 -24.097 0.37 17.73 597 SER A C 1
ATOM 4958 O O A SER A 1 597 ? 39.965 89.423 -25.177 0.63 20.04 597 SER A O 1
ATOM 4959 O O B SER A 1 597 ? 39.979 89.841 -24.640 0.37 22.86 597 SER A O 1
ATOM 4964 N N . TRP A 1 598 ? 39.428 88.031 -23.428 1.00 17.31 598 TRP A N 1
ATOM 4965 C CA . TRP A 1 598 ? 38.036 88.437 -23.341 1.00 18.62 598 TRP A CA 1
ATOM 4966 C C . TRP A 1 598 ? 37.792 89.358 -22.172 1.00 20.90 598 TRP A C 1
ATOM 4967 O O . TRP A 1 598 ? 38.331 89.161 -21.106 1.00 26.02 598 TRP A O 1
ATOM 4978 N N . HIS A 1 599 ? 36.963 90.358 -22.408 1.00 23.08 599 HIS A N 1
ATOM 4979 C CA . HIS A 1 599 ? 36.790 91.450 -21.460 1.00 25.80 599 HIS A CA 1
ATOM 4980 C C . HIS A 1 599 ? 35.293 91.693 -21.276 1.00 21.73 599 HIS A C 1
ATOM 4981 O O . HIS A 1 599 ? 34.556 91.653 -22.281 1.00 25.29 599 HIS A O 1
ATOM 4988 N N . HIS A 1 600 ? 34.863 91.855 -20.034 1.00 22.60 600 HIS A N 1
ATOM 4989 C CA . HIS A 1 600 ? 33.536 92.374 -19.832 1.00 26.35 600 HIS A CA 1
ATOM 4990 C C . HIS A 1 600 ? 33.617 93.857 -19.800 1.00 29.98 600 HIS A C 1
ATOM 4991 O O . HIS A 1 600 ? 34.096 94.424 -18.829 1.00 33.90 600 HIS A O 1
ATOM 4998 N N . ASP A 1 601 ? 33.148 94.485 -20.859 1.00 24.60 601 ASP A N 1
ATOM 4999 C CA . ASP A 1 601 ? 33.280 95.949 -20.994 1.00 30.77 601 ASP A CA 1
ATOM 5000 C C . ASP A 1 601 ? 32.096 96.610 -20.306 1.00 29.83 601 ASP A C 1
ATOM 5001 O O . ASP A 1 601 ? 30.970 96.504 -20.807 1.00 30.24 601 ASP A O 1
ATOM 5006 N N . THR A 1 602 ? 32.368 97.256 -19.176 1.00 34.95 602 THR A N 1
ATOM 5007 C CA . THR A 1 602 ? 31.359 97.853 -18.330 1.00 38.21 602 THR A CA 1
ATOM 5008 C C . THR A 1 602 ? 30.799 99.114 -18.979 1.00 38.88 602 THR A C 1
ATOM 5009 O O . THR A 1 602 ? 29.731 99.555 -18.567 1.00 49.30 602 THR A O 1
ATOM 5013 N N . LEU A 1 603 ? 31.504 99.649 -19.983 1.00 37.26 603 LEU A N 1
ATOM 5014 C CA . LEU A 1 603 ? 30.892 100.785 -20.672 1.00 37.82 603 LEU A CA 1
ATOM 5015 C C . LEU A 1 603 ? 29.956 100.360 -21.785 1.00 34.79 603 LEU A C 1
ATOM 5016 O O . LEU A 1 603 ? 28.855 100.903 -21.898 1.00 44.86 603 LEU A O 1
ATOM 5021 N N . THR A 1 604 ? 30.265 99.424 -22.680 1.00 29.20 604 THR A N 1
ATOM 5022 C CA . THR A 1 604 ? 29.337 99.008 -23.718 1.00 28.83 604 THR A CA 1
ATOM 5023 C C . THR A 1 604 ? 28.419 97.869 -23.282 1.00 24.09 604 THR A C 1
ATOM 5024 O O . THR A 1 604 ? 27.486 97.524 -24.024 1.00 24.62 604 THR A O 1
ATOM 5028 N N . LYS A 1 605 ? 28.689 97.281 -22.121 1.00 21.43 605 LYS A N 1
ATOM 5029 C CA . LYS A 1 605 ? 27.859 96.166 -21.619 1.00 21.82 605 LYS A CA 1
ATOM 5030 C C . LYS A 1 605 ? 27.864 95.007 -22.594 1.00 20.76 605 LYS A C 1
ATOM 5031 O O . LYS A 1 605 ? 26.826 94.390 -22.844 1.00 25.56 605 LYS A O 1
ATOM 5037 N N . THR A 1 606 ? 29.071 94.763 -23.100 1.00 18.51 606 THR A N 1
ATOM 5038 C CA . THR A 1 606 ? 29.254 93.572 -23.922 1.00 17.81 606 THR A CA 1
ATOM 5039 C C . THR A 1 606 ? 30.478 92.833 -23.430 1.00 16.60 606 THR A C 1
ATOM 5040 O O . THR A 1 606 ? 31.382 93.347 -22.766 1.00 22.28 606 THR A O 1
ATOM 5044 N N . ILE A 1 607 ? 30.547 91.577 -23.802 1.00 18.20 607 ILE A N 1
ATOM 5045 C CA . ILE A 1 607 ? 31.723 90.705 -23.567 1.00 18.09 607 ILE A CA 1
ATOM 5046 C C . ILE A 1 607 ? 32.402 90.468 -24.910 1.00 17.06 607 ILE A C 1
ATOM 5047 O O . ILE A 1 607 ? 31.785 89.892 -25.782 1.00 16.29 607 ILE A O 1
ATOM 5052 N N . HIS A 1 608 ? 33.628 90.951 -25.072 1.00 16.24 608 HIS A N 1
ATOM 5053 C CA . HIS A 1 608 ? 34.250 90.935 -26.367 1.00 16.99 608 HIS A CA 1
ATOM 5054 C C . HIS A 1 608 ? 35.747 90.759 -26.255 1.00 16.54 608 HIS A C 1
ATOM 5055 O O . HIS A 1 608 ? 36.321 91.010 -25.225 1.00 20.38 608 HIS A O 1
ATOM 5062 N N . PRO A 1 609 ? 36.362 90.284 -27.316 1.00 16.02 609 PRO A N 1
ATOM 5063 C CA . PRO A 1 609 ? 37.797 90.026 -27.280 1.00 15.99 609 PRO A CA 1
ATOM 5064 C C . PRO A 1 609 ? 38.628 91.217 -27.742 1.00 18.18 609 PRO A C 1
ATOM 5065 O O . PRO A 1 609 ? 38.219 91.992 -28.578 1.00 23.09 609 PRO A O 1
ATOM 5069 N N . GLN A 1 610 ? 39.791 91.333 -27.133 1.00 17.99 610 GLN A N 1
ATOM 5070 C CA . GLN A 1 610 ? 40.775 92.270 -27.619 1.00 21.65 610 GLN A CA 1
ATOM 5071 C C . GLN A 1 610 ? 42.048 91.514 -27.921 1.00 17.79 610 GLN A C 1
ATOM 5072 O O . GLN A 1 610 ? 42.345 90.512 -27.298 1.00 18.15 610 GLN A O 1
ATOM 5078 N N . GLY A 1 611 ? 42.752 91.961 -28.933 1.00 18.12 611 GLY A N 1
ATOM 5079 C CA . GLY A 1 611 ? 43.977 91.247 -29.301 1.00 15.79 611 GLY A CA 1
ATOM 5080 C C . GLY A 1 611 ? 45.218 92.031 -28.881 1.00 17.79 611 GLY A C 1
ATOM 5081 O O . GLY A 1 611 ? 45.226 93.257 -28.865 1.00 20.02 611 GLY A O 1
ATOM 5082 N N . SER A 1 612 ? 46.266 91.278 -28.548 1.00 19.19 612 SER A N 1
ATOM 5083 C CA . SER A 1 612 ? 47.526 91.930 -28.226 1.00 20.95 612 SER A CA 1
ATOM 5084 C C . SER A 1 612 ? 48.215 92.493 -29.466 1.00 21.01 612 SER A C 1
ATOM 5085 O O . SER A 1 612 ? 48.121 91.880 -30.560 1.00 19.56 612 SER A O 1
ATOM 5088 N N . THR A 1 613 ? 48.909 93.609 -29.324 1.00 26.41 613 THR A N 1
ATOM 5089 C CA . THR A 1 613 ? 49.645 94.141 -30.471 1.00 29.66 613 THR A CA 1
ATOM 5090 C C . THR A 1 613 ? 51.161 93.935 -30.303 1.00 31.13 613 THR A C 1
ATOM 5091 O O . THR A 1 613 ? 51.976 94.462 -31.057 1.00 38.72 613 THR A O 1
ATOM 5095 N N . THR A 1 614 ? 51.569 93.145 -29.312 1.00 27.68 614 THR A N 1
ATOM 5096 C CA . THR A 1 614 ? 53.008 92.889 -29.081 1.00 27.57 614 THR A CA 1
ATOM 5097 C C . THR A 1 614 ? 53.310 91.450 -28.661 1.00 24.86 614 THR A C 1
ATOM 5098 O O . THR A 1 614 ? 54.474 91.082 -28.504 1.00 32.36 614 THR A O 1
ATOM 5102 N N . LYS A 1 615 ? 52.300 90.616 -28.487 1.00 21.10 615 LYS A N 1
ATOM 5103 C CA . LYS A 1 615 ? 52.486 89.214 -28.151 1.00 19.59 615 LYS A CA 1
ATOM 5104 C C . LYS A 1 615 ? 51.627 88.382 -29.094 1.00 16.73 615 LYS A C 1
ATOM 5105 O O . LYS A 1 615 ? 50.544 88.768 -29.460 1.00 18.55 615 LYS A O 1
ATOM 5111 N N . TYR A 1 616 ? 52.153 87.223 -29.440 1.00 15.04 616 TYR A N 1
ATOM 5112 C CA . TYR A 1 616 ? 51.544 86.344 -30.432 1.00 13.85 616 TYR A CA 1
ATOM 5113 C C . TYR A 1 616 ? 51.650 84.924 -29.926 1.00 13.82 616 TYR A C 1
ATOM 5114 O O . TYR A 1 616 ? 52.526 84.618 -29.106 1.00 14.59 616 TYR A O 1
ATOM 5123 N N . ARG A 1 617 ? 50.826 84.023 -30.446 1.00 13.57 617 ARG A N 1
ATOM 5124 C CA . ARG A 1 617 ? 50.884 82.602 -30.084 1.00 13.57 617 ARG A CA 1
ATOM 5125 C C . ARG A 1 617 ? 51.487 81.830 -31.240 1.00 14.38 617 ARG A C 1
ATOM 5126 O O . ARG A 1 617 ? 50.988 81.917 -32.347 1.00 18.89 617 ARG A O 1
ATOM 5134 N N . ILE A 1 618 ? 52.525 81.039 -30.978 1.00 12.65 618 ILE A N 1
ATOM 5135 C CA . ILE A 1 618 ? 52.987 80.134 -32.002 1.00 12.68 618 ILE A CA 1
ATOM 5136 C C . ILE A 1 618 ? 52.666 78.720 -31.591 1.00 12.47 618 ILE A C 1
ATOM 5137 O O . ILE A 1 618 ? 52.843 78.344 -30.432 1.00 13.51 618 ILE A O 1
ATOM 5142 N N . ILE A 1 619 ? 52.200 77.953 -32.551 1.00 12.81 619 ILE A N 1
ATOM 5143 C CA . ILE A 1 619 ? 51.703 76.589 -32.353 1.00 12.87 619 ILE A CA 1
ATOM 5144 C C . ILE A 1 619 ? 52.427 75.645 -33.293 1.00 11.76 619 ILE A C 1
ATOM 5145 O O . ILE A 1 619 ? 52.620 75.940 -34.481 1.00 13.06 619 ILE A O 1
ATOM 5150 N N . PHE A 1 620 ? 52.871 74.492 -32.803 1.00 10.98 620 PHE A N 1
ATOM 5151 C CA . PHE A 1 620 ? 53.484 73.518 -33.694 1.00 11.36 620 PHE A CA 1
ATOM 5152 C C . PHE A 1 620 ? 53.343 72.133 -33.086 1.00 11.54 620 PHE A C 1
ATOM 5153 O O . PHE A 1 620 ? 53.029 72.026 -31.861 1.00 12.27 620 PHE A O 1
ATOM 5161 N N . LYS A 1 621 ? 53.561 71.113 -33.904 1.00 11.59 621 LYS A N 1
ATOM 5162 C CA . LYS A 1 621 ? 53.400 69.759 -33.376 1.00 12.44 621 LYS A CA 1
ATOM 5163 C C . LYS A 1 621 ? 54.705 69.300 -32.772 1.00 12.90 621 LYS A C 1
ATOM 5164 O O . LYS A 1 621 ? 55.708 69.247 -33.486 1.00 16.20 621 LYS A O 1
ATOM 5170 N N . ALA A 1 622 ? 54.674 68.990 -31.466 1.00 11.74 622 ALA A N 1
ATOM 5171 C CA . ALA A 1 622 ? 55.871 68.371 -30.868 1.00 11.58 622 ALA A CA 1
ATOM 5172 C C . ALA A 1 622 ? 55.741 66.855 -30.899 1.00 12.44 622 ALA A C 1
ATOM 5173 O O . ALA A 1 622 ? 54.648 66.351 -30.686 1.00 15.78 622 ALA A O 1
ATOM 5175 N N . ARG A 1 623 ? 56.842 66.164 -31.172 1.00 12.06 623 ARG A N 1
ATOM 5176 C CA . ARG A 1 623 ? 56.864 64.711 -31.204 1.00 11.99 623 ARG A CA 1
ATOM 5177 C C . ARG A 1 623 ? 57.845 64.266 -30.142 1.00 11.88 623 ARG A C 1
ATOM 5178 O O . ARG A 1 623 ? 59.012 64.634 -30.174 1.00 14.97 623 ARG A O 1
ATOM 5186 N N . VAL A 1 624 ? 57.352 63.513 -29.167 1.00 11.72 624 VAL A N 1
ATOM 5187 C CA . VAL A 1 624 ? 58.179 63.270 -27.961 1.00 11.08 624 VAL A CA 1
ATOM 5188 C C . VAL A 1 624 ? 58.278 61.771 -27.641 1.00 11.02 624 VAL A C 1
ATOM 5189 O O . VAL A 1 624 ? 57.245 61.085 -27.731 1.00 11.14 624 VAL A O 1
ATOM 5193 N N . PRO A 1 625 ? 59.439 61.273 -27.282 1.00 10.94 625 PRO A N 1
ATOM 5194 C CA . PRO A 1 625 ? 59.581 59.839 -27.015 1.00 11.67 625 PRO A CA 1
ATOM 5195 C C . PRO A 1 625 ? 58.737 59.388 -25.815 1.00 10.32 625 PRO A C 1
ATOM 5196 O O . PRO A 1 625 ? 58.318 60.193 -24.969 1.00 9.97 625 PRO A O 1
ATOM 5200 N N . PRO A 1 626 ? 58.579 58.082 -25.683 1.00 11.13 626 PRO A N 1
ATOM 5201 C CA . PRO A 1 626 ? 57.866 57.530 -24.515 1.00 10.57 626 PRO A CA 1
ATOM 5202 C C . PRO A 1 626 ? 58.597 57.976 -23.265 1.00 10.05 626 PRO A C 1
ATOM 5203 O O . PRO A 1 626 ? 59.825 57.785 -23.194 1.00 10.64 626 PRO A O 1
ATOM 5207 N N . MET A 1 627 ? 57.918 58.489 -22.263 1.00 9.15 627 MET A N 1
ATOM 5208 C CA . MET A 1 627 ? 58.516 58.871 -20.985 1.00 9.56 627 MET A CA 1
ATOM 5209 C C . MET A 1 627 ? 59.776 59.710 -21.216 1.00 9.96 627 MET A C 1
ATOM 5210 O O . MET A 1 627 ? 60.793 59.561 -20.528 1.00 11.33 627 MET A O 1
ATOM 5215 N N . GLY A 1 628 ? 59.667 60.603 -22.203 1.00 9.81 628 GLY A N 1
ATOM 5216 C CA . GLY A 1 628 ? 60.916 61.256 -22.685 1.00 11.44 628 GLY A CA 1
ATOM 5217 C C . GLY A 1 628 ? 60.767 62.740 -22.913 1.00 9.74 628 GLY A C 1
ATOM 5218 O O . GLY A 1 628 ? 59.794 63.386 -22.503 1.00 10.40 628 GLY A O 1
ATOM 5219 N N . LEU A 1 629 ? 61.787 63.304 -23.545 1.00 9.97 629 LEU A N 1
ATOM 5220 C CA . LEU A 1 629 ? 61.921 64.747 -23.779 1.00 10.10 629 LEU A CA 1
ATOM 5221 C C . LEU A 1 629 ? 62.355 65.059 -25.193 1.00 10.76 629 LEU A C 1
ATOM 5222 O O . LEU A 1 629 ? 63.112 64.259 -25.822 1.00 12.02 629 LEU A O 1
ATOM 5227 N N . ALA A 1 630 ? 61.899 66.189 -25.711 1.00 10.22 630 ALA A N 1
ATOM 5228 C CA . ALA A 1 630 ? 62.297 66.591 -27.059 1.00 11.33 630 ALA A CA 1
ATOM 5229 C C . ALA A 1 630 ? 62.475 68.099 -27.052 1.00 10.93 630 ALA A C 1
ATOM 5230 O O . ALA A 1 630 ? 61.679 68.856 -26.498 1.00 11.41 630 ALA A O 1
ATOM 5232 N N . THR A 1 631 ? 63.558 68.552 -27.661 1.00 11.11 631 THR A N 1
ATOM 5233 C CA . THR A 1 631 ? 63.926 69.971 -27.641 1.00 11.29 631 THR A CA 1
ATOM 5234 C C . THR A 1 631 ? 63.658 70.586 -29.000 1.00 11.88 631 THR A C 1
ATOM 5235 O O . THR A 1 631 ? 63.937 69.987 -30.049 1.00 13.22 631 THR A O 1
ATOM 5239 N N . TYR A 1 632 ? 63.118 71.806 -28.981 1.00 11.38 632 TYR A N 1
ATOM 5240 C CA . TYR A 1 632 ? 62.905 72.565 -30.215 1.00 11.51 632 TYR A CA 1
ATOM 5241 C C . TYR A 1 632 ? 63.483 73.957 -30.009 1.00 11.27 632 TYR A C 1
ATOM 5242 O O . TYR A 1 632 ? 63.755 74.383 -28.880 1.00 12.42 632 TYR A O 1
ATOM 5251 N N . VAL A 1 633 ? 63.655 74.665 -31.129 1.00 12.59 633 VAL A N 1
ATOM 5252 C CA . VAL A 1 633 ? 64.224 76.001 -31.083 1.00 11.86 633 VAL A CA 1
ATOM 5253 C C . VAL A 1 633 ? 63.254 76.972 -31.802 1.00 11.53 633 VAL A C 1
ATOM 5254 O O . VAL A 1 633 ? 62.781 76.649 -32.916 1.00 12.87 633 VAL A O 1
ATOM 5258 N N . LEU A 1 634 ? 62.956 78.104 -31.176 1.00 12.08 634 LEU A N 1
ATOM 5259 C CA . LEU A 1 634 ? 62.117 79.147 -31.793 1.00 12.26 634 LEU A CA 1
ATOM 5260 C C . LEU A 1 634 ? 63.060 80.269 -32.218 1.00 12.93 634 LEU A C 1
ATOM 5261 O O . LEU A 1 634 ? 63.818 80.732 -31.374 1.00 13.45 634 LEU A O 1
ATOM 5266 N N . THR A 1 635 ? 63.012 80.700 -33.474 1.00 12.77 635 THR A N 1
ATOM 5267 C CA . THR A 1 635 ? 63.972 81.749 -33.961 1.00 12.79 635 THR A CA 1
ATOM 5268 C C . THR A 1 635 ? 63.204 82.865 -34.608 1.00 14.60 635 THR A C 1
ATOM 5269 O O . THR A 1 635 ? 62.283 82.633 -35.434 1.00 16.55 635 THR A O 1
ATOM 5273 N N . ILE A 1 636 ? 63.599 84.109 -34.276 1.00 15.20 636 ILE A N 1
ATOM 5274 C CA . ILE A 1 636 ? 62.948 85.226 -34.949 1.00 15.00 636 ILE A CA 1
ATOM 5275 C C . ILE A 1 636 ? 63.563 85.486 -36.317 1.00 15.70 636 ILE A C 1
ATOM 5276 O O . ILE A 1 636 ? 64.763 85.193 -36.557 1.00 17.78 636 ILE A O 1
ATOM 5281 N N . SER A 1 637 ? 62.725 86.079 -37.194 1.00 18.00 637 SER A N 1
ATOM 5282 C CA . SER A 1 637 ? 63.267 86.616 -38.447 1.00 22.98 637 SER A CA 1
ATOM 5283 C C . SER A 1 637 ? 62.591 87.955 -38.752 1.00 23.49 637 SER A C 1
ATOM 5284 O O . SER A 1 637 ? 61.705 88.356 -38.024 1.00 24.70 637 SER A O 1
ATOM 5287 N N . ASP A 1 638 ? 63.041 88.619 -39.834 1.00 26.34 638 ASP A N 1
ATOM 5288 C CA . ASP A 1 638 ? 62.583 89.946 -40.165 1.00 32.44 638 ASP A CA 1
ATOM 5289 C C . ASP A 1 638 ? 61.261 89.959 -40.952 1.00 34.97 638 ASP A C 1
ATOM 5290 O O . ASP A 1 638 ? 60.673 91.026 -41.120 1.00 50.65 638 ASP A O 1
ATOM 5295 N N . SER A 1 639 ? 60.833 88.802 -41.407 1.00 32.98 639 SER A N 1
ATOM 5296 C CA . SER A 1 639 ? 59.602 88.717 -42.171 1.00 28.64 639 SER A CA 1
ATOM 5297 C C . SER A 1 639 ? 59.007 87.318 -42.089 1.00 28.35 639 SER A C 1
ATOM 5298 O O . SER A 1 639 ? 59.608 86.471 -41.401 1.00 24.79 639 SER A O 1
ATOM 5301 N N . LYS A 1 640 ? 57.884 87.078 -42.752 1.00 26.21 640 LYS A N 1
ATOM 5302 C CA . LYS A 1 640 ? 57.236 85.776 -42.671 1.00 25.53 640 LYS A CA 1
ATOM 5303 C C . LYS A 1 640 ? 58.224 84.656 -42.984 1.00 22.95 640 LYS A C 1
ATOM 5304 O O . LYS A 1 640 ? 58.778 84.607 -44.067 1.00 26.06 640 LYS A O 1
ATOM 5310 N N . PRO A 1 641 ? 58.422 83.733 -42.046 1.00 23.03 641 PRO A N 1
ATOM 5311 C CA . PRO A 1 641 ? 59.228 82.556 -42.319 1.00 22.38 641 PRO A CA 1
ATOM 5312 C C . PRO A 1 641 ? 58.532 81.561 -43.229 1.00 21.37 641 PRO A C 1
ATOM 5313 O O . PRO A 1 641 ? 57.318 81.384 -43.318 1.00 21.84 641 PRO A O 1
ATOM 5317 N N . GLU A 1 642 ? 59.359 80.811 -43.919 1.00 21.90 642 GLU A N 1
ATOM 5318 C CA . GLU A 1 642 ? 58.791 79.880 -44.885 1.00 22.51 642 GLU A CA 1
ATOM 5319 C C . GLU A 1 642 ? 57.877 78.823 -44.298 1.00 21.12 642 GLU A C 1
ATOM 5320 O O . GLU A 1 642 ? 56.934 78.408 -44.966 1.00 25.39 642 GLU A O 1
ATOM 5326 N N . HIS A 1 643 ? 58.128 78.329 -43.110 1.00 17.82 643 HIS A N 1
ATOM 5327 C CA . HIS A 1 643 ? 57.344 77.204 -42.569 1.00 17.99 643 HIS A CA 1
ATOM 5328 C C . HIS A 1 643 ? 56.384 77.612 -41.466 1.00 17.40 643 HIS A C 1
ATOM 5329 O O . HIS A 1 643 ? 55.928 76.744 -40.712 1.00 16.82 643 HIS A O 1
ATOM 5336 N N . THR A 1 644 ? 56.071 78.888 -41.400 1.00 15.18 644 THR A N 1
ATOM 5337 C CA . THR A 1 644 ? 55.113 79.429 -40.439 1.00 15.38 644 THR A CA 1
ATOM 5338 C C . THR A 1 644 ? 53.943 80.023 -41.229 1.00 14.75 644 THR A C 1
ATOM 5339 O O . THR A 1 644 ? 54.180 80.885 -42.084 1.00 18.92 644 THR A O 1
ATOM 5343 N N . SER A 1 645 ? 52.725 79.633 -40.929 1.00 13.75 645 SER A N 1
ATOM 5344 C CA . SER A 1 645 ? 51.507 80.260 -41.473 1.00 14.77 645 SER A CA 1
ATOM 5345 C C . SER A 1 645 ? 50.815 81.090 -40.418 1.00 13.65 645 SER A C 1
ATOM 5346 O O . SER A 1 645 ? 51.147 81.009 -39.230 1.00 14.51 645 SER A O 1
ATOM 5349 N N . TYR A 1 646 ? 49.843 81.880 -40.866 1.00 14.22 646 TYR A N 1
ATOM 5350 C CA . TYR A 1 646 ? 49.151 82.819 -39.976 1.00 13.86 646 TYR A CA 1
ATOM 5351 C C . TYR A 1 646 ? 47.665 82.570 -40.039 1.00 15.00 646 TYR A C 1
ATOM 5352 O O . TYR A 1 646 ? 47.089 82.425 -41.129 1.00 20.01 646 TYR A O 1
ATOM 5361 N N . ALA A 1 647 ? 46.982 82.486 -38.914 1.00 13.46 647 ALA A N 1
ATOM 5362 C CA . ALA A 1 647 ? 45.529 82.269 -38.894 1.00 13.13 647 ALA A CA 1
ATOM 5363 C C . ALA A 1 647 ? 44.796 83.492 -39.349 1.00 13.16 647 ALA A C 1
ATOM 5364 O O . ALA A 1 647 ? 45.193 84.635 -39.151 1.00 15.08 647 ALA A O 1
ATOM 5366 N N . SER A 1 648 ? 43.670 83.262 -39.994 1.00 13.90 648 SER A N 1
ATOM 5367 C CA . SER A 1 648 ? 42.739 84.362 -40.221 1.00 13.79 648 SER A CA 1
ATOM 5368 C C . SER A 1 648 ? 41.852 84.494 -39.007 1.00 12.53 648 SER A C 1
ATOM 5369 O O . SER A 1 648 ? 41.687 83.559 -38.215 1.00 13.28 648 SER A O 1
ATOM 5372 N N . ASN A 1 649 ? 41.246 85.690 -38.819 1.00 12.93 649 ASN A N 1
ATOM 5373 C CA . ASN A 1 649 ? 40.374 85.961 -37.683 1.00 12.29 649 ASN A CA 1
ATOM 5374 C C . ASN A 1 649 ? 39.141 86.725 -38.179 1.00 12.78 649 ASN A C 1
ATOM 5375 O O . ASN A 1 649 ? 39.258 87.647 -38.967 1.00 14.36 649 ASN A O 1
ATOM 5380 N N . LEU A 1 650 ? 38.007 86.297 -37.696 1.00 12.18 650 LEU A N 1
ATOM 5381 C CA . LEU A 1 650 ? 36.721 86.869 -38.066 1.00 12.79 650 LEU A CA 1
ATOM 5382 C C . LEU A 1 650 ? 35.954 87.111 -36.781 1.00 12.89 650 LEU A C 1
ATOM 5383 O O . LEU A 1 650 ? 35.689 86.201 -36.011 1.00 13.77 650 LEU A O 1
ATOM 5388 N N . LEU A 1 651 ? 35.585 88.356 -36.555 1.00 13.53 651 LEU A N 1
ATOM 5389 C CA . LEU A 1 651 ? 34.783 88.754 -35.418 1.00 14.38 651 LEU A CA 1
ATOM 5390 C C . LEU A 1 651 ? 33.328 89.003 -35.856 1.00 15.29 651 LEU A C 1
ATOM 5391 O O . LEU A 1 651 ? 33.141 89.882 -36.708 1.00 18.31 651 LEU A O 1
ATOM 5396 N N . LEU A 1 652 ? 32.427 88.191 -35.360 1.00 15.47 652 LEU A N 1
ATOM 5397 C CA . LEU A 1 652 ? 31.015 88.285 -35.712 1.00 15.99 652 LEU A CA 1
ATOM 5398 C C . LEU A 1 652 ? 30.296 89.012 -34.592 1.00 16.97 652 LEU A C 1
ATOM 5399 O O . LEU A 1 652 ? 30.178 88.563 -33.447 1.00 19.44 652 LEU A O 1
ATOM 5404 N N . ARG A 1 653 ? 29.754 90.188 -34.960 1.00 17.36 653 ARG A N 1
ATOM 5405 C CA . ARG A 1 653 ? 28.965 90.979 -34.032 1.00 20.73 653 ARG A CA 1
ATOM 5406 C C . ARG A 1 653 ? 28.379 92.138 -34.819 1.00 20.87 653 ARG A C 1
ATOM 5407 O O . ARG A 1 653 ? 29.000 92.612 -35.775 1.00 25.06 653 ARG A O 1
ATOM 5415 N N . LYS A 1 654 ? 27.222 92.603 -34.389 1.00 22.42 654 LYS A N 1
ATOM 5416 C CA . LYS A 1 654 ? 26.758 93.880 -34.926 1.00 27.35 654 LYS A CA 1
ATOM 5417 C C . LYS A 1 654 ? 27.607 94.971 -34.262 1.00 29.06 654 LYS A C 1
ATOM 5418 O O . LYS A 1 654 ? 28.256 94.831 -33.208 1.00 34.18 654 LYS A O 1
ATOM 5424 N N A ASN A 1 655 ? 27.650 96.107 -34.934 0.60 30.26 655 ASN A N 1
ATOM 5425 N N B ASN A 1 655 ? 27.609 96.089 -34.960 0.40 29.17 655 ASN A N 1
ATOM 5426 C CA A ASN A 1 655 ? 28.387 97.259 -34.424 0.60 28.93 655 ASN A CA 1
ATOM 5427 C CA B ASN A 1 655 ? 28.332 97.272 -34.530 0.40 28.55 655 ASN A CA 1
ATOM 5428 C C A ASN A 1 655 ? 29.820 96.949 -34.044 0.60 28.67 655 ASN A C 1
ATOM 5429 C C B ASN A 1 655 ? 29.769 96.993 -34.112 0.40 28.63 655 ASN A C 1
ATOM 5430 O O A ASN A 1 655 ? 30.239 97.215 -32.944 0.60 31.25 655 ASN A O 1
ATOM 5431 O O B ASN A 1 655 ? 30.148 97.330 -32.992 0.40 28.23 655 ASN A O 1
ATOM 5440 N N . PRO A 1 656 ? 30.583 96.393 -34.964 1.00 26.38 656 PRO A N 1
ATOM 5441 C CA . PRO A 1 656 ? 31.984 96.127 -34.624 1.00 23.08 656 PRO A CA 1
ATOM 5442 C C . PRO A 1 656 ? 32.771 97.431 -34.642 1.00 22.94 656 PRO A C 1
ATOM 5443 O O . PRO A 1 656 ? 32.452 98.488 -35.203 1.00 21.47 656 PRO A O 1
ATOM 5447 N N . THR A 1 657 ? 33.896 97.295 -33.950 1.00 23.17 657 THR A N 1
ATOM 5448 C CA . THR A 1 657 ? 34.939 98.267 -33.989 1.00 20.22 657 THR A CA 1
ATOM 5449 C C . THR A 1 657 ? 36.244 97.541 -34.350 1.00 20.54 657 THR A C 1
ATOM 5450 O O . THR A 1 657 ? 36.410 96.313 -34.313 1.00 22.63 657 THR A O 1
ATOM 5454 N N . SER A 1 658 ? 37.238 98.343 -34.727 1.00 16.65 658 SER A N 1
ATOM 5455 C CA . SER A 1 658 ? 38.462 97.786 -35.223 1.00 18.22 658 SER A CA 1
ATOM 5456 C C . SER A 1 658 ? 39.220 96.981 -34.145 1.00 18.26 658 SER A C 1
ATOM 5457 O O . SER A 1 658 ? 38.972 97.182 -32.961 1.00 21.69 658 SER A O 1
ATOM 5460 N N . LEU A 1 659 ? 40.113 96.109 -34.690 1.00 17.33 659 LEU A N 1
ATOM 5461 C CA . LEU A 1 659 ? 40.935 95.223 -33.847 1.00 19.39 659 LEU A CA 1
ATOM 5462 C C . LEU A 1 659 ? 42.348 95.136 -34.433 1.00 19.81 659 LEU A C 1
ATOM 5463 O O . LEU A 1 659 ? 42.688 94.197 -35.156 1.00 21.25 659 LEU A O 1
ATOM 5468 N N . PRO A 1 660 ? 43.149 96.156 -34.155 1.00 20.68 660 PRO A N 1
ATOM 5469 C CA . PRO A 1 660 ? 44.534 96.118 -34.625 1.00 21.46 660 PRO A CA 1
ATOM 5470 C C . PRO A 1 660 ? 45.340 95.066 -33.882 1.00 21.20 660 PRO A C 1
ATOM 5471 O O . PRO A 1 660 ? 45.088 94.748 -32.713 1.00 22.07 660 PRO A O 1
ATOM 5475 N N . LEU A 1 661 ? 46.335 94.542 -34.562 1.00 21.81 661 LEU A N 1
ATOM 5476 C CA . LEU A 1 661 ? 47.091 93.397 -33.981 1.00 21.17 661 LEU A CA 1
ATOM 5477 C C . LEU A 1 661 ? 48.590 93.639 -34.111 1.00 27.64 661 LEU A C 1
ATOM 5478 O O . LEU A 1 661 ? 49.345 92.667 -34.286 1.00 23.29 661 LEU A O 1
ATOM 5483 N N . GLY A 1 662 ? 49.034 94.898 -34.096 1.00 34.79 662 GLY A N 1
ATOM 5484 C CA . GLY A 1 662 ? 50.492 95.109 -34.260 1.00 37.87 662 GLY A CA 1
ATOM 5485 C C . GLY A 1 662 ? 51.068 94.553 -35.543 1.00 38.46 662 GLY A C 1
ATOM 5486 O O . GLY A 1 662 ? 50.557 94.767 -36.660 1.00 40.81 662 GLY A O 1
ATOM 5487 N N . GLN A 1 663 ? 52.173 93.821 -35.429 1.00 36.53 663 GLN A N 1
ATOM 5488 C CA . GLN A 1 663 ? 52.818 93.302 -36.634 1.00 34.77 663 GLN A CA 1
ATOM 5489 C C . GLN A 1 663 ? 52.164 92.094 -37.264 1.00 29.36 663 GLN A C 1
ATOM 5490 O O . GLN A 1 663 ? 52.663 91.590 -38.259 1.00 30.58 663 GLN A O 1
ATOM 5496 N N . TYR A 1 664 ? 51.099 91.557 -36.717 1.00 24.65 664 TYR A N 1
ATOM 5497 C CA . TYR A 1 664 ? 50.422 90.341 -37.276 1.00 22.36 664 TYR A CA 1
ATOM 5498 C C . TYR A 1 664 ? 50.023 90.523 -38.716 1.00 21.57 664 TYR A C 1
ATOM 5499 O O . TYR A 1 664 ? 49.424 91.568 -39.064 1.00 26.06 664 TYR A O 1
ATOM 5508 N N . PRO A 1 665 ? 50.404 89.624 -39.627 1.00 22.93 665 PRO A N 1
ATOM 5509 C CA . PRO A 1 665 ? 50.270 89.958 -41.063 1.00 24.63 665 PRO A CA 1
ATOM 5510 C C . PRO A 1 665 ? 48.876 89.852 -41.673 1.00 25.31 665 PRO A C 1
ATOM 5511 O O . PRO A 1 665 ? 48.714 90.220 -42.847 1.00 31.47 665 PRO A O 1
ATOM 5515 N N . GLU A 1 666 ? 47.822 89.440 -40.982 1.00 24.21 666 GLU A N 1
ATOM 5516 C CA . GLU A 1 666 ? 46.495 89.263 -41.619 1.00 22.28 666 GLU A CA 1
ATOM 5517 C C . GLU A 1 666 ? 45.580 90.194 -40.851 1.00 21.51 666 GLU A C 1
ATOM 5518 O O . GLU A 1 666 ? 45.514 90.101 -39.597 1.00 21.87 666 GLU A O 1
ATOM 5524 N N . ASP A 1 667 ? 44.863 91.077 -41.522 1.00 19.12 667 ASP A N 1
ATOM 5525 C CA . ASP A 1 667 ? 43.918 91.934 -40.835 1.00 19.05 667 ASP A CA 1
ATOM 5526 C C . ASP A 1 667 ? 42.677 91.174 -40.365 1.00 18.56 667 ASP A C 1
ATOM 5527 O O . ASP A 1 667 ? 42.179 90.309 -41.079 1.00 17.91 667 ASP A O 1
ATOM 5532 N N . VAL A 1 668 ? 42.175 91.509 -39.188 1.00 17.40 668 VAL A N 1
ATOM 5533 C CA . VAL A 1 668 ? 40.925 90.904 -38.713 1.00 15.19 668 VAL A CA 1
ATOM 5534 C C . VAL A 1 668 ? 39.761 91.292 -39.624 1.00 15.23 668 VAL A C 1
ATOM 5535 O O . VAL A 1 668 ? 39.718 92.448 -40.095 1.00 16.56 668 VAL A O 1
ATOM 5539 N N . LYS A 1 669 ? 38.857 90.346 -39.866 1.00 14.33 669 LYS A N 1
ATOM 5540 C CA . LYS A 1 669 ? 37.657 90.580 -40.674 1.00 14.35 669 LYS A CA 1
ATOM 5541 C C . LYS A 1 669 ? 36.482 90.639 -39.718 1.00 14.36 669 LYS A C 1
ATOM 5542 O O . LYS A 1 669 ? 36.502 90.031 -38.625 1.00 14.09 669 LYS A O 1
ATOM 5548 N N . PHE A 1 670 ? 35.420 91.284 -40.176 1.00 15.78 670 PHE A N 1
ATOM 5549 C CA . PHE A 1 670 ? 34.232 91.491 -39.372 1.00 14.87 670 PHE A CA 1
ATOM 5550 C C . PHE A 1 670 ? 32.984 91.099 -40.134 1.00 16.10 670 PHE A C 1
ATOM 5551 O O . PHE A 1 670 ? 32.979 91.109 -41.371 1.00 16.99 670 PHE A O 1
ATOM 5559 N N . GLY A 1 671 ? 31.914 90.732 -39.423 1.00 17.57 671 GLY A N 1
ATOM 5560 C CA . GLY A 1 671 ? 30.657 90.417 -40.112 1.00 18.45 671 GLY A CA 1
ATOM 5561 C C . GLY A 1 671 ? 29.573 90.374 -39.065 1.00 15.54 671 GLY A C 1
ATOM 5562 O O . GLY A 1 671 ? 29.853 90.305 -37.870 1.00 16.27 671 GLY A O 1
ATOM 5563 N N . ASP A 1 672 ? 28.333 90.392 -39.534 1.00 17.36 672 ASP A N 1
ATOM 5564 C CA . ASP A 1 672 ? 27.220 90.112 -38.625 1.00 17.91 672 ASP A CA 1
ATOM 5565 C C . ASP A 1 672 ? 27.198 88.639 -38.228 1.00 16.47 672 ASP A C 1
ATOM 5566 O O . ASP A 1 672 ? 27.689 87.792 -38.977 1.00 16.88 672 ASP A O 1
ATOM 5571 N N . PRO A 1 673 ? 26.602 88.314 -37.068 1.00 16.56 673 PRO A N 1
ATOM 5572 C CA . PRO A 1 673 ? 26.527 86.937 -36.622 1.00 17.11 673 PRO A CA 1
ATOM 5573 C C . PRO A 1 673 ? 25.895 86.084 -37.689 1.00 17.41 673 PRO A C 1
ATOM 5574 O O . PRO A 1 673 ? 24.921 86.475 -38.366 1.00 18.73 673 PRO A O 1
ATOM 5578 N N . ARG A 1 674 ? 26.450 84.913 -37.896 1.00 17.06 674 ARG A N 1
ATOM 5579 C CA . ARG A 1 674 ? 25.938 83.952 -38.925 1.00 17.29 674 ARG A CA 1
ATOM 5580 C C . ARG A 1 674 ? 26.456 82.579 -38.528 1.00 17.73 674 ARG A C 1
ATOM 5581 O O . ARG A 1 674 ? 27.403 82.401 -37.764 1.00 17.07 674 ARG A O 1
ATOM 5589 N N . GLU A 1 675 ? 25.784 81.598 -39.103 1.00 16.31 675 GLU A N 1
ATOM 5590 C CA . GLU A 1 675 ? 26.252 80.231 -38.927 1.00 17.34 675 GLU A CA 1
ATOM 5591 C C . GLU A 1 675 ? 27.575 80.043 -39.690 1.00 16.80 675 GLU A C 1
ATOM 5592 O O . GLU A 1 675 ? 27.824 80.674 -40.722 1.00 21.03 675 GLU A O 1
ATOM 5598 N N . ILE A 1 676 ? 28.418 79.179 -39.134 1.00 18.03 676 ILE A N 1
ATOM 5599 C CA . ILE A 1 676 ? 29.703 78.962 -39.783 1.00 19.69 676 ILE A CA 1
ATOM 5600 C C . ILE A 1 676 ? 30.086 77.498 -39.627 1.00 17.44 676 ILE A C 1
ATOM 5601 O O . ILE A 1 676 ? 29.607 76.805 -38.723 1.00 17.87 676 ILE A O 1
ATOM 5606 N N A SER A 1 677 ? 30.943 77.058 -40.530 0.63 15.48 677 SER A N 1
ATOM 5607 N N B SER A 1 677 ? 30.968 77.092 -40.526 0.37 15.09 677 SER A N 1
ATOM 5608 C CA A SER A 1 677 ? 31.455 75.690 -40.487 0.63 16.41 677 SER A CA 1
ATOM 5609 C CA B SER A 1 677 ? 31.515 75.747 -40.522 0.37 16.39 677 SER A CA 1
ATOM 5610 C C A SER A 1 677 ? 32.977 75.741 -40.622 0.63 16.48 677 SER A C 1
ATOM 5611 C C B SER A 1 677 ? 33.034 75.778 -40.622 0.37 16.22 677 SER A C 1
ATOM 5612 O O A SER A 1 677 ? 33.532 76.610 -41.325 0.63 19.73 677 SER A O 1
ATOM 5613 O O B SER A 1 677 ? 33.631 76.641 -41.276 0.37 20.84 677 SER A O 1
ATOM 5618 N N . LEU A 1 678 ? 33.644 74.788 -39.971 1.00 16.22 678 LEU A N 1
ATOM 5619 C CA . LEU A 1 678 ? 35.096 74.716 -39.985 1.00 15.75 678 LEU A CA 1
ATOM 5620 C C . LEU A 1 678 ? 35.555 73.271 -40.087 1.00 14.98 678 LEU A C 1
ATOM 5621 O O . LEU A 1 678 ? 34.870 72.376 -39.547 1.00 16.49 678 LEU A O 1
ATOM 5626 N N . ARG A 1 679 ? 36.689 73.090 -40.757 1.00 15.64 679 ARG A N 1
ATOM 5627 C CA . ARG A 1 679 ? 37.314 71.765 -40.840 1.00 16.63 679 ARG A CA 1
ATOM 5628 C C . ARG A 1 679 ? 38.827 71.957 -40.733 1.00 15.81 679 ARG A C 1
ATOM 5629 O O . ARG A 1 679 ? 39.398 72.715 -41.537 1.00 20.92 679 ARG A O 1
ATOM 5637 N N . VAL A 1 680 ? 39.459 71.292 -39.771 1.00 15.25 680 VAL A N 1
ATOM 5638 C CA . VAL A 1 680 ? 40.914 71.239 -39.705 1.00 15.94 680 VAL A CA 1
ATOM 5639 C C . VAL A 1 680 ? 41.439 69.894 -40.194 1.00 18.11 680 VAL A C 1
ATOM 5640 O O . VAL A 1 680 ? 40.957 68.840 -39.779 1.00 18.29 680 VAL A O 1
ATOM 5644 N N . GLY A 1 681 ? 42.431 69.937 -41.078 1.00 20.07 681 GLY A N 1
ATOM 5645 C CA . GLY A 1 681 ? 43.084 68.731 -41.551 1.00 27.34 681 GLY A CA 1
ATOM 5646 C C . GLY A 1 681 ? 42.119 67.775 -42.225 1.00 29.49 681 GLY A C 1
ATOM 5647 O O . GLY A 1 681 ? 41.235 68.194 -42.972 1.00 30.40 681 GLY A O 1
ATOM 5648 N N . ASN A 1 682 ? 42.291 66.484 -41.961 1.00 34.92 682 ASN A N 1
ATOM 5649 C CA . ASN A 1 682 ? 41.362 65.472 -42.448 1.00 39.77 682 ASN A CA 1
ATOM 5650 C C . ASN A 1 682 ? 40.142 65.327 -41.544 1.00 38.32 682 ASN A C 1
ATOM 5651 O O . ASN A 1 682 ? 39.228 64.557 -41.838 1.00 40.95 682 ASN A O 1
ATOM 5656 N N . GLY A 1 683 ? 40.135 66.073 -40.444 1.00 30.78 683 GLY A N 1
ATOM 5657 C CA . GLY A 1 683 ? 39.286 65.754 -39.312 1.00 28.93 683 GLY A CA 1
ATOM 5658 C C . GLY A 1 683 ? 37.820 66.021 -39.593 1.00 24.15 683 GLY A C 1
ATOM 5659 O O . GLY A 1 683 ? 37.412 66.149 -40.747 1.00 27.73 683 GLY A O 1
ATOM 5660 N N . PRO A 1 684 ? 37.025 66.105 -38.531 1.00 19.33 684 PRO A N 1
ATOM 5661 C CA . PRO A 1 684 ? 35.600 66.388 -38.661 1.00 17.96 684 PRO A CA 1
ATOM 5662 C C . PRO A 1 684 ? 35.348 67.812 -39.129 1.00 16.35 684 PRO A C 1
ATOM 5663 O O . PRO A 1 684 ? 36.177 68.687 -38.957 1.00 17.52 684 PRO A O 1
ATOM 5667 N N . THR A 1 685 ? 34.203 67.994 -39.757 1.00 16.39 685 THR A N 1
ATOM 5668 C CA . THR A 1 685 ? 33.636 69.317 -40.038 1.00 15.81 685 THR A CA 1
ATOM 5669 C C . THR A 1 685 ? 32.574 69.670 -38.981 1.00 15.30 685 THR A C 1
ATOM 5670 O O . THR A 1 685 ? 31.626 68.879 -38.775 1.00 17.02 685 THR A O 1
ATOM 5674 N N . LEU A 1 686 ? 32.752 70.820 -38.336 1.00 13.43 686 LEU A N 1
ATOM 5675 C CA . LEU A 1 686 ? 31.907 71.235 -37.274 1.00 14.09 686 LEU A CA 1
ATOM 5676 C C . LEU A 1 686 ? 31.143 72.478 -37.754 1.00 13.95 686 LEU A C 1
ATOM 5677 O O . LEU A 1 686 ? 31.764 73.393 -38.315 1.00 15.56 686 LEU A O 1
ATOM 5682 N N . ALA A 1 687 ? 29.832 72.460 -37.513 1.00 13.81 687 ALA A N 1
ATOM 5683 C CA . ALA A 1 687 ? 28.983 73.621 -37.809 1.00 13.84 687 ALA A CA 1
ATOM 5684 C C . ALA A 1 687 ? 28.515 74.247 -36.480 1.00 13.76 687 ALA A C 1
ATOM 5685 O O . ALA A 1 687 ? 28.208 73.578 -35.479 1.00 15.63 687 ALA A O 1
ATOM 5687 N N . PHE A 1 688 ? 28.459 75.588 -36.543 1.00 12.84 688 PHE A N 1
ATOM 5688 C CA . PHE A 1 688 ? 28.137 76.411 -35.378 1.00 12.71 688 PHE A CA 1
ATOM 5689 C C . PHE A 1 688 ? 26.933 77.292 -35.630 1.00 12.93 688 PHE A C 1
ATOM 5690 O O . PHE A 1 688 ? 26.767 77.809 -36.748 1.00 15.38 688 PHE A O 1
ATOM 5698 N N . SER A 1 689 ? 26.141 77.556 -34.598 1.00 14.51 689 SER A N 1
ATOM 5699 C CA . SER A 1 689 ? 25.010 78.489 -34.701 1.00 14.82 689 SER A CA 1
ATOM 5700 C C . SER A 1 689 ? 25.566 79.889 -34.734 1.00 14.15 689 SER A C 1
ATOM 5701 O O . SER A 1 689 ? 26.732 80.151 -34.464 1.00 14.14 689 SER A O 1
ATOM 5704 N N . GLU A 1 690 ? 24.688 80.835 -35.038 1.00 15.90 690 GLU A N 1
ATOM 5705 C CA . GLU A 1 690 ? 25.148 82.247 -35.014 1.00 16.71 690 GLU A CA 1
ATOM 5706 C C . GLU A 1 690 ? 25.492 82.704 -33.590 1.00 15.57 690 GLU A C 1
ATOM 5707 O O . GLU A 1 690 ? 26.099 83.800 -33.491 1.00 15.62 690 GLU A O 1
ATOM 5713 N N . GLN A 1 691 ? 25.124 81.963 -32.547 1.00 16.14 691 GLN A N 1
ATOM 5714 C CA . GLN A 1 691 ? 25.614 82.290 -31.211 1.00 16.79 691 GLN A CA 1
ATOM 5715 C C . GLN A 1 691 ? 26.909 81.600 -30.858 1.00 14.37 691 GLN A C 1
ATOM 5716 O O . GLN A 1 691 ? 27.321 81.626 -29.709 1.00 16.57 691 GLN A O 1
ATOM 5722 N N . GLY A 1 692 ? 27.549 80.992 -31.841 1.00 13.41 692 GLY A N 1
ATOM 5723 C CA . GLY A 1 692 ? 28.907 80.418 -31.581 1.00 13.47 692 GLY A CA 1
ATOM 5724 C C . GLY A 1 692 ? 28.932 79.077 -30.899 1.00 12.72 692 GLY A C 1
ATOM 5725 O O . GLY A 1 692 ? 29.969 78.657 -30.380 1.00 14.96 692 GLY A O 1
ATOM 5726 N N . LEU A 1 693 ? 27.816 78.357 -30.917 1.00 11.72 693 LEU A N 1
ATOM 5727 C CA . LEU A 1 693 ? 27.680 77.062 -30.257 1.00 13.10 693 LEU A CA 1
ATOM 5728 C C . LEU A 1 693 ? 27.550 75.974 -31.281 1.00 12.67 693 LEU A C 1
ATOM 5729 O O . LEU A 1 693 ? 26.812 76.117 -32.276 1.00 13.70 693 LEU A O 1
ATOM 5734 N N . LEU A 1 694 ? 28.219 74.873 -31.027 1.00 12.02 694 LEU A N 1
ATOM 5735 C CA . LEU A 1 694 ? 28.155 73.728 -31.930 1.00 12.02 694 LEU A CA 1
ATOM 5736 C C . LEU A 1 694 ? 26.720 73.325 -32.204 1.00 12.60 694 LEU A C 1
ATOM 5737 O O . LEU A 1 694 ? 25.905 73.281 -31.272 1.00 13.30 694 LEU A O 1
ATOM 5742 N N . LYS A 1 695 ? 26.475 72.995 -33.495 1.00 12.45 695 LYS A N 1
ATOM 5743 C CA . LYS A 1 695 ? 25.173 72.429 -33.848 1.00 14.71 695 LYS A CA 1
ATOM 5744 C C . LYS A 1 695 ? 25.290 71.080 -34.540 1.00 15.60 695 LYS A C 1
ATOM 5745 O O . LYS A 1 695 ? 24.324 70.329 -34.475 1.00 18.50 695 LYS A O 1
ATOM 5751 N N . SER A 1 696 ? 26.414 70.774 -35.185 1.00 15.08 696 SER A N 1
ATOM 5752 C CA . SER A 1 696 ? 26.514 69.455 -35.819 1.00 15.41 696 SER A CA 1
ATOM 5753 C C . SER A 1 696 ? 27.973 69.115 -36.067 1.00 15.52 696 SER A C 1
ATOM 5754 O O . SER A 1 696 ? 28.868 69.977 -36.113 1.00 14.90 696 SER A O 1
ATOM 5757 N N . ILE A 1 697 ? 28.235 67.799 -36.184 1.00 15.53 697 ILE A N 1
ATOM 5758 C CA . ILE A 1 697 ? 29.538 67.228 -36.459 1.00 15.50 697 ILE A CA 1
ATOM 5759 C C . ILE A 1 697 ? 29.394 66.295 -37.655 1.00 16.78 697 ILE A C 1
ATOM 5760 O O . ILE A 1 697 ? 28.524 65.412 -37.649 1.00 18.07 697 ILE A O 1
ATOM 5765 N N . GLN A 1 698 ? 30.215 66.512 -38.669 1.00 17.07 698 GLN A N 1
ATOM 5766 C CA . GLN A 1 698 ? 30.325 65.615 -39.802 1.00 17.72 698 GLN A CA 1
ATOM 5767 C C . GLN A 1 698 ? 31.668 64.908 -39.778 1.00 17.41 698 GLN A C 1
ATOM 5768 O O . GLN A 1 698 ? 32.698 65.526 -39.962 1.00 19.72 698 GLN A O 1
ATOM 5774 N N . LEU A 1 699 ? 31.665 63.590 -39.556 1.00 20.64 699 LEU A N 1
ATOM 5775 C CA . LEU A 1 699 ? 32.943 62.907 -39.323 1.00 23.47 699 LEU A CA 1
ATOM 5776 C C . LEU A 1 699 ? 33.783 62.868 -40.585 1.00 26.75 699 LEU A C 1
ATOM 5777 O O . LEU A 1 699 ? 34.991 63.098 -40.457 1.00 27.17 699 LEU A O 1
ATOM 5782 N N . THR A 1 700 ? 33.158 62.625 -41.737 1.00 28.05 700 THR A N 1
ATOM 5783 C CA . THR A 1 700 ? 33.935 62.377 -42.958 1.00 35.60 700 THR A CA 1
ATOM 5784 C C . THR A 1 700 ? 33.359 63.236 -44.078 1.00 31.88 700 THR A C 1
ATOM 5785 O O . THR A 1 700 ? 32.215 63.628 -43.911 1.00 36.40 700 THR A O 1
ATOM 5789 N N . GLN A 1 701 ? 34.119 63.551 -45.122 1.00 38.29 701 GLN A N 1
ATOM 5790 C CA . GLN A 1 701 ? 33.681 64.333 -46.282 1.00 51.91 701 GLN A CA 1
ATOM 5791 C C . GLN A 1 701 ? 32.257 64.057 -46.793 1.00 54.03 701 GLN A C 1
ATOM 5792 O O . GLN A 1 701 ? 31.544 64.939 -47.255 1.00 59.67 701 GLN A O 1
ATOM 5798 N N . ASP A 1 702 ? 31.883 62.802 -46.653 1.00 51.12 702 ASP A N 1
ATOM 5799 C CA . ASP A 1 702 ? 30.800 62.095 -47.260 1.00 60.06 702 ASP A CA 1
ATOM 5800 C C . ASP A 1 702 ? 29.618 61.822 -46.351 1.00 56.91 702 ASP A C 1
ATOM 5801 O O . ASP A 1 702 ? 28.452 61.673 -46.737 1.00 75.79 702 ASP A O 1
ATOM 5806 N N . SER A 1 703 ? 29.967 61.726 -45.079 1.00 49.20 703 SER A N 1
ATOM 5807 C CA . SER A 1 703 ? 29.023 61.315 -44.048 1.00 42.65 703 SER A CA 1
ATOM 5808 C C . SER A 1 703 ? 28.068 62.439 -43.686 1.00 36.46 703 SER A C 1
ATOM 5809 O O . SER A 1 703 ? 28.231 63.625 -44.034 1.00 37.90 703 SER A O 1
ATOM 5812 N N . PRO A 1 704 ? 26.989 62.126 -42.951 1.00 36.35 704 PRO A N 1
ATOM 5813 C CA . PRO A 1 704 ? 26.011 63.145 -42.567 1.00 36.97 704 PRO A CA 1
ATOM 5814 C C . PRO A 1 704 ? 26.430 64.141 -41.494 1.00 27.95 704 PRO A C 1
ATOM 5815 O O . PRO A 1 704 ? 27.276 63.880 -40.657 1.00 25.11 704 PRO A O 1
ATOM 5819 N N . HIS A 1 705 ? 25.783 65.333 -41.504 1.00 26.21 705 HIS A N 1
ATOM 5820 C CA . HIS A 1 705 ? 25.953 66.247 -40.384 1.00 24.70 705 HIS A CA 1
ATOM 5821 C C . HIS A 1 705 ? 25.110 65.771 -39.195 1.00 24.66 705 HIS A C 1
ATOM 5822 O O . HIS A 1 705 ? 23.899 65.920 -39.201 1.00 34.48 705 HIS A O 1
ATOM 5829 N N . VAL A 1 706 ? 25.723 65.218 -38.173 1.00 20.47 706 VAL A N 1
ATOM 5830 C CA . VAL A 1 706 ? 25.068 64.636 -37.038 1.00 17.67 706 VAL A CA 1
ATOM 5831 C C . VAL A 1 706 ? 24.758 65.759 -36.083 1.00 16.37 706 VAL A C 1
ATOM 5832 O O . VAL A 1 706 ? 25.648 66.455 -35.653 1.00 16.71 706 VAL A O 1
ATOM 5836 N N . PRO A 1 707 ? 23.489 65.969 -35.756 1.00 17.38 707 PRO A N 1
ATOM 5837 C CA . PRO A 1 707 ? 23.165 67.019 -34.789 1.00 17.94 707 PRO A CA 1
ATOM 5838 C C . PRO A 1 707 ? 23.773 66.757 -33.410 1.00 17.21 707 PRO A C 1
ATOM 5839 O O . PRO A 1 707 ? 23.621 65.722 -32.762 1.00 18.05 707 PRO A O 1
ATOM 5843 N N . VAL A 1 708 ? 24.534 67.776 -32.970 1.00 16.01 708 VAL A N 1
ATOM 5844 C CA . VAL A 1 708 ? 25.169 67.763 -31.659 1.00 14.70 708 VAL A CA 1
ATOM 5845 C C . VAL A 1 708 ? 25.140 69.229 -31.243 1.00 14.36 708 VAL A C 1
ATOM 5846 O O . VAL A 1 708 ? 25.913 70.041 -31.776 1.00 16.24 708 VAL A O 1
ATOM 5850 N N A HIS A 1 709 ? 24.262 69.550 -30.314 0.69 13.72 709 HIS A N 1
ATOM 5851 N N B HIS A 1 709 ? 24.201 69.571 -30.380 0.31 12.79 709 HIS A N 1
ATOM 5852 C CA A HIS A 1 709 ? 23.956 70.944 -29.973 0.69 13.38 709 HIS A CA 1
ATOM 5853 C CA B HIS A 1 709 ? 24.054 70.981 -30.018 0.31 14.78 709 HIS A CA 1
ATOM 5854 C C A HIS A 1 709 ? 24.384 71.305 -28.567 0.69 13.99 709 HIS A C 1
ATOM 5855 C C B HIS A 1 709 ? 24.591 71.162 -28.610 0.31 11.79 709 HIS A C 1
ATOM 5856 O O A HIS A 1 709 ? 23.840 70.715 -27.613 0.69 14.27 709 HIS A O 1
ATOM 5857 O O B HIS A 1 709 ? 24.341 70.330 -27.735 0.31 13.73 709 HIS A O 1
ATOM 5870 N N . PHE A 1 710 ? 25.328 72.239 -28.391 1.00 12.72 710 PHE A N 1
ATOM 5871 C CA . PHE A 1 710 ? 25.666 72.701 -27.045 1.00 12.69 710 PHE A CA 1
ATOM 5872 C C . PHE A 1 710 ? 24.678 73.785 -26.622 1.00 12.77 710 PHE A C 1
ATOM 5873 O O . PHE A 1 710 ? 24.256 74.652 -27.444 1.00 14.95 710 PHE A O 1
ATOM 5881 N N . LYS A 1 711 ? 24.313 73.789 -25.368 1.00 12.47 711 LYS A N 1
ATOM 5882 C CA . LYS A 1 711 ? 23.375 74.754 -24.765 1.00 13.38 711 LYS A CA 1
ATOM 5883 C C . LYS A 1 711 ? 23.806 74.975 -23.337 1.00 12.80 711 LYS A C 1
ATOM 5884 O O . LYS A 1 711 ? 24.222 74.038 -22.656 1.00 16.47 711 LYS A O 1
ATOM 5890 N N . PHE A 1 712 ? 23.702 76.193 -22.853 1.00 11.73 712 PHE A N 1
ATOM 5891 C CA . PHE A 1 712 ? 23.913 76.514 -21.446 1.00 11.84 712 PHE A CA 1
ATOM 5892 C C . PHE A 1 712 ? 22.575 76.826 -20.776 1.00 11.74 712 PHE A C 1
ATOM 5893 O O . PHE A 1 712 ? 21.766 77.590 -21.327 1.00 14.08 712 PHE A O 1
ATOM 5901 N N . LEU A 1 713 ? 22.363 76.261 -19.599 1.00 11.69 713 LEU A N 1
ATOM 5902 C CA . LEU A 1 713 ? 21.115 76.457 -18.861 1.00 12.32 713 LEU A CA 1
ATOM 5903 C C . LEU A 1 713 ? 21.445 76.747 -17.399 1.00 10.99 713 LEU A C 1
ATOM 5904 O O . LEU A 1 713 ? 22.614 76.617 -17.016 1.00 12.47 713 LEU A O 1
ATOM 5909 N N . LYS A 1 714 ? 20.467 77.131 -16.590 1.00 11.53 714 LYS A N 1
ATOM 5910 C CA . LYS A 1 714 ? 20.648 77.454 -15.197 1.00 12.92 714 LYS A CA 1
ATOM 5911 C C . LYS A 1 714 ? 19.604 76.709 -14.388 1.00 12.08 714 LYS A C 1
ATOM 5912 O O . LYS A 1 714 ? 18.419 76.665 -14.713 1.00 14.71 714 LYS A O 1
ATOM 5918 N N . TYR A 1 715 ? 20.072 76.120 -13.296 1.00 11.95 715 TYR A N 1
ATOM 5919 C CA . TYR A 1 715 ? 19.217 75.680 -12.210 1.00 11.58 715 TYR A CA 1
ATOM 5920 C C . TYR A 1 715 ? 19.159 76.724 -11.112 1.00 11.70 715 TYR A C 1
ATOM 5921 O O . TYR A 1 715 ? 20.126 77.429 -10.862 1.00 13.26 715 TYR A O 1
ATOM 5930 N N . GLY A 1 716 ? 18.028 76.800 -10.433 1.00 12.70 716 GLY A N 1
ATOM 5931 C CA . GLY A 1 716 ? 17.922 77.695 -9.258 1.00 13.33 716 GLY A CA 1
ATOM 5932 C C . GLY A 1 716 ? 17.747 76.860 -7.999 1.00 13.02 716 GLY A C 1
ATOM 5933 O O . GLY A 1 716 ? 18.046 75.653 -7.936 1.00 14.96 716 GLY A O 1
ATOM 5934 N N . VAL A 1 717 ? 17.243 77.564 -6.961 1.00 13.68 717 VAL A N 1
ATOM 5935 C CA . VAL A 1 717 ? 17.108 76.994 -5.590 1.00 13.77 717 VAL A CA 1
ATOM 5936 C C . VAL A 1 717 ? 15.657 77.143 -5.160 1.00 14.55 717 VAL A C 1
ATOM 5937 O O . VAL A 1 717 ? 14.945 78.068 -5.573 1.00 19.58 717 VAL A O 1
ATOM 5941 N N . ARG A 1 718 ? 15.187 76.271 -4.302 1.00 14.75 718 ARG A N 1
ATOM 5942 C CA . ARG A 1 718 ? 13.772 76.295 -3.883 1.00 15.43 718 ARG A CA 1
ATOM 5943 C C . ARG A 1 718 ? 13.492 77.433 -2.954 1.00 17.76 718 ARG A C 1
ATOM 5944 O O . ARG A 1 718 ? 14.281 77.761 -2.103 1.00 25.87 718 ARG A O 1
ATOM 5952 N N . SER A 1 719 ? 12.340 78.057 -3.141 1.00 20.04 719 SER A N 1
ATOM 5953 C CA . SER A 1 719 ? 12.046 79.185 -2.242 1.00 25.23 719 SER A CA 1
ATOM 5954 C C . SER A 1 719 ? 11.322 78.684 -1.008 1.00 29.79 719 SER A C 1
ATOM 5955 O O . SER A 1 719 ? 11.206 79.355 0.017 1.00 36.87 719 SER A O 1
ATOM 5958 N N . HIS A 1 720 ? 10.776 77.481 -1.085 1.00 32.05 720 HIS A N 1
ATOM 5959 C CA . HIS A 1 720 ? 10.358 76.814 0.133 1.00 39.85 720 HIS A CA 1
ATOM 5960 C C . HIS A 1 720 ? 10.942 75.421 0.243 1.00 43.91 720 HIS A C 1
ATOM 5961 O O . HIS A 1 720 ? 11.230 74.770 -0.751 1.00 42.22 720 HIS A O 1
ATOM 5968 N N . GLY A 1 721 ? 11.077 74.969 1.475 1.00 35.45 721 GLY A N 1
ATOM 5969 C CA . GLY A 1 721 ? 11.683 73.686 1.729 1.00 31.82 721 GLY A CA 1
ATOM 5970 C C . GLY A 1 721 ? 13.194 73.763 1.669 1.00 29.17 721 GLY A C 1
ATOM 5971 O O . GLY A 1 721 ? 13.786 74.811 1.881 1.00 28.20 721 GLY A O 1
ATOM 5972 N N . ASP A 1 722 ? 13.821 72.633 1.394 1.00 22.77 722 ASP A N 1
ATOM 5973 C CA . ASP A 1 722 ? 15.248 72.525 1.645 1.00 18.06 722 ASP A CA 1
ATOM 5974 C C . ASP A 1 722 ? 16.036 73.240 0.552 1.00 16.33 722 ASP A C 1
ATOM 5975 O O . ASP A 1 722 ? 15.726 73.135 -0.615 1.00 17.48 722 ASP A O 1
ATOM 5980 N N A ARG A 1 723 ? 17.115 73.896 0.963 0.58 15.56 723 ARG A N 1
ATOM 5981 N N B ARG A 1 723 ? 17.114 73.896 0.962 0.42 16.02 723 ARG A N 1
ATOM 5982 C CA A ARG A 1 723 ? 17.946 74.679 0.052 0.58 15.26 723 ARG A CA 1
ATOM 5983 C CA B ARG A 1 723 ? 17.936 74.683 0.048 0.42 15.27 723 ARG A CA 1
ATOM 5984 C C A ARG A 1 723 ? 19.196 73.922 -0.369 0.58 14.17 723 ARG A C 1
ATOM 5985 C C B ARG A 1 723 ? 19.199 73.935 -0.366 0.42 14.41 723 ARG A C 1
ATOM 5986 O O A ARG A 1 723 ? 19.830 73.281 0.448 0.58 13.14 723 ARG A O 1
ATOM 5987 O O B ARG A 1 723 ? 19.831 73.294 0.452 0.42 14.90 723 ARG A O 1
ATOM 6002 N N . SER A 1 724 ? 19.546 74.039 -1.640 1.00 12.75 724 SER A N 1
ATOM 6003 C CA . SER A 1 724 ? 20.863 73.579 -2.098 1.00 12.05 724 SER A CA 1
ATOM 6004 C C . SER A 1 724 ? 21.969 74.275 -1.335 1.00 12.09 724 SER A C 1
ATOM 6005 O O . SER A 1 724 ? 21.853 75.458 -0.995 1.00 15.34 724 SER A O 1
ATOM 6008 N N . GLY A 1 725 ? 23.098 73.571 -1.133 1.00 11.14 725 GLY A N 1
ATOM 6009 C CA . GLY A 1 725 ? 24.253 74.196 -0.499 1.00 11.60 725 GLY A CA 1
ATOM 6010 C C . GLY A 1 725 ? 25.489 73.407 -1.041 1.00 10.54 725 GLY A C 1
ATOM 6011 O O . GLY A 1 725 ? 25.402 72.774 -2.105 1.00 11.34 725 GLY A O 1
ATOM 6012 N N . ALA A 1 726 ? 26.606 73.465 -0.309 1.00 9.82 726 ALA A N 1
ATOM 6013 C CA . ALA A 1 726 ? 27.822 72.832 -0.860 1.00 9.31 726 ALA A CA 1
ATOM 6014 C C . ALA A 1 726 ? 27.686 71.331 -1.108 1.00 8.67 726 ALA A C 1
ATOM 6015 O O . ALA A 1 726 ? 28.349 70.783 -1.975 1.00 9.72 726 ALA A O 1
ATOM 6017 N N . TYR A 1 727 ? 26.833 70.685 -0.290 1.00 9.24 727 TYR A N 1
ATOM 6018 C CA . TYR A 1 727 ? 26.648 69.245 -0.428 1.00 9.00 727 TYR A CA 1
ATOM 6019 C C . TYR A 1 727 ? 25.494 68.875 -1.323 1.00 8.57 727 TYR A C 1
ATOM 6020 O O . TYR A 1 727 ? 25.616 68.011 -2.205 1.00 9.63 727 TYR A O 1
ATOM 6029 N N . LEU A 1 728 ? 24.335 69.505 -1.033 1.00 9.23 728 LEU A N 1
ATOM 6030 C CA . LEU A 1 728 ? 23.064 69.072 -1.635 1.00 9.64 728 LEU A CA 1
ATOM 6031 C C . LEU A 1 728 ? 22.709 69.826 -2.913 1.00 9.78 728 LEU A C 1
ATOM 6032 O O . LEU A 1 728 ? 22.934 71.062 -2.965 1.00 11.27 728 LEU A O 1
ATOM 6037 N N . PHE A 1 729 ? 22.169 69.092 -3.876 1.00 9.96 729 PHE A N 1
ATOM 6038 C CA . PHE A 1 729 ? 21.628 69.691 -5.065 1.00 10.37 729 PHE A CA 1
ATOM 6039 C C . PHE A 1 729 ? 20.099 69.522 -5.003 1.00 10.63 729 PHE A C 1
ATOM 6040 O O . PHE A 1 729 ? 19.601 68.402 -5.093 1.00 11.97 729 PHE A O 1
ATOM 6048 N N . LEU A 1 730 ? 19.385 70.636 -4.805 1.00 11.32 730 LEU A N 1
ATOM 6049 C CA . LEU A 1 730 ? 17.926 70.591 -4.632 1.00 11.87 730 LEU A CA 1
ATOM 6050 C C . LEU A 1 730 ? 17.343 71.636 -5.576 1.00 12.03 730 LEU A C 1
ATOM 6051 O O . LEU A 1 730 ? 16.898 72.729 -5.199 1.00 12.96 730 LEU A O 1
ATOM 6056 N N . PRO A 1 731 ? 17.338 71.310 -6.874 1.00 11.81 731 PRO A N 1
ATOM 6057 C CA . PRO A 1 731 ? 16.934 72.354 -7.845 1.00 12.36 731 PRO A CA 1
ATOM 6058 C C . PRO A 1 731 ? 15.442 72.629 -7.721 1.00 13.73 731 PRO A C 1
ATOM 6059 O O . PRO A 1 731 ? 14.620 71.789 -7.330 1.00 14.38 731 PRO A O 1
ATOM 6063 N N . ASN A 1 732 ? 15.073 73.819 -8.195 1.00 14.01 732 ASN A N 1
ATOM 6064 C CA . ASN A 1 732 ? 13.655 74.173 -8.255 1.00 16.95 732 ASN A CA 1
ATOM 6065 C C . ASN A 1 732 ? 13.159 73.784 -9.629 1.00 15.62 732 ASN A C 1
ATOM 6066 O O . ASN A 1 732 ? 12.736 74.678 -10.388 1.00 22.45 732 ASN A O 1
ATOM 6071 N N . GLY A 1 733 ? 13.232 72.557 -10.039 1.00 15.71 733 GLY A N 1
ATOM 6072 C CA . GLY A 1 733 ? 12.754 72.104 -11.326 1.00 17.87 733 GLY A CA 1
ATOM 6073 C C . GLY A 1 733 ? 13.894 72.037 -12.329 1.00 14.28 733 GLY A C 1
ATOM 6074 O O . GLY A 1 733 ? 15.044 72.427 -12.042 1.00 14.15 733 GLY A O 1
ATOM 6075 N N . PRO A 1 734 ? 13.544 71.527 -13.507 1.00 13.56 734 PRO A N 1
ATOM 6076 C CA . PRO A 1 734 ? 14.518 71.432 -14.599 1.00 14.23 734 PRO A CA 1
ATOM 6077 C C . PRO A 1 734 ? 15.093 72.799 -14.915 1.00 13.22 734 PRO A C 1
ATOM 6078 O O . PRO A 1 734 ? 14.513 73.850 -14.676 1.00 14.38 734 PRO A O 1
ATOM 6082 N N . ALA A 1 735 ? 16.277 72.744 -15.535 1.00 13.62 735 ALA A N 1
ATOM 6083 C CA . ALA A 1 735 ? 17.023 73.940 -15.890 1.00 14.23 735 ALA A CA 1
ATOM 6084 C C . ALA A 1 735 ? 16.337 74.775 -16.938 1.00 13.77 735 ALA A C 1
ATOM 6085 O O . ALA A 1 735 ? 15.636 74.239 -17.802 1.00 16.99 735 ALA A O 1
ATOM 6087 N N . SER A 1 736 ? 16.591 76.091 -16.858 1.00 14.81 736 SER A N 1
ATOM 6088 C CA . SER A 1 736 ? 16.041 77.098 -17.770 1.00 16.33 736 SER A CA 1
ATOM 6089 C C . SER A 1 736 ? 17.152 77.608 -18.650 1.00 15.06 736 SER A C 1
ATOM 6090 O O . SER A 1 736 ? 18.244 77.818 -18.197 1.00 14.57 736 SER A O 1
ATOM 6093 N N . PRO A 1 737 ? 16.936 77.828 -19.959 1.00 17.62 737 PRO A N 1
ATOM 6094 C CA . PRO A 1 737 ? 18.043 78.284 -20.791 1.00 18.17 737 PRO A CA 1
ATOM 6095 C C . PRO A 1 737 ? 18.626 79.599 -20.312 1.00 19.57 737 PRO A C 1
ATOM 6096 O O . PRO A 1 737 ? 17.835 80.477 -19.952 1.00 21.73 737 PRO A O 1
ATOM 6100 N N . VAL A 1 738 ? 19.977 79.734 -20.361 1.00 17.77 738 VAL A N 1
ATOM 6101 C CA . VAL A 1 738 ? 20.583 81.077 -20.173 1.00 16.31 738 VAL A CA 1
ATOM 6102 C C . VAL A 1 738 ? 20.135 81.951 -21.345 1.00 18.96 738 VAL A C 1
ATOM 6103 O O . VAL A 1 738 ? 20.243 81.606 -22.544 1.00 19.08 738 VAL A O 1
ATOM 6107 N N . GLU A 1 739 ? 19.664 83.164 -21.082 1.00 19.67 739 GLU A N 1
ATOM 6108 C CA . GLU A 1 739 ? 19.394 84.137 -22.102 1.00 19.10 739 GLU A CA 1
ATOM 6109 C C . GLU A 1 739 ? 20.698 84.692 -22.694 1.00 19.59 739 GLU A C 1
ATOM 6110 O O . GLU A 1 739 ? 21.447 85.288 -21.916 1.00 21.29 739 GLU A O 1
ATOM 6116 N N . LEU A 1 740 ? 20.941 84.429 -23.979 1.00 20.19 740 LEU A N 1
ATOM 6117 C CA . LEU A 1 740 ? 22.260 84.772 -24.517 1.00 19.74 740 LEU A CA 1
ATOM 6118 C C . LEU A 1 740 ? 22.365 86.130 -25.161 1.00 21.53 740 LEU A C 1
ATOM 6119 O O . LEU A 1 740 ? 23.497 86.527 -25.424 1.00 23.76 740 LEU A O 1
ATOM 6124 N N . GLY A 1 741 ? 21.265 86.813 -25.419 1.00 23.02 741 GLY A N 1
ATOM 6125 C CA . GLY A 1 741 ? 21.355 88.078 -26.165 1.00 24.84 741 GLY A CA 1
ATOM 6126 C C . GLY A 1 741 ? 21.908 87.798 -27.566 1.00 23.64 741 GLY A C 1
ATOM 6127 O O . GLY A 1 741 ? 21.571 86.784 -28.188 1.00 24.39 741 GLY A O 1
ATOM 6128 N N A GLN A 1 742 ? 22.750 88.696 -28.040 0.40 24.08 742 GLN A N 1
ATOM 6129 N N B GLN A 1 742 ? 22.752 88.684 -28.051 0.60 23.81 742 GLN A N 1
ATOM 6130 C CA A GLN A 1 742 ? 23.463 88.584 -29.303 0.40 22.57 742 GLN A CA 1
ATOM 6131 C CA B GLN A 1 742 ? 23.493 88.603 -29.303 0.60 22.49 742 GLN A CA 1
ATOM 6132 C C A GLN A 1 742 ? 24.962 88.599 -29.008 0.40 20.23 742 GLN A C 1
ATOM 6133 C C B GLN A 1 742 ? 24.976 88.629 -28.945 0.60 20.42 742 GLN A C 1
ATOM 6134 O O A GLN A 1 742 ? 25.650 89.614 -29.165 0.40 22.90 742 GLN A O 1
ATOM 6135 O O B GLN A 1 742 ? 25.677 89.647 -28.957 0.60 21.64 742 GLN A O 1
ATOM 6146 N N . PRO A 1 743 ? 25.490 87.453 -28.570 1.00 16.99 743 PRO A N 1
ATOM 6147 C CA . PRO A 1 743 ? 26.880 87.428 -28.105 1.00 15.59 743 PRO A CA 1
ATOM 6148 C C . PRO A 1 743 ? 27.863 87.604 -29.256 1.00 14.71 743 PRO A C 1
ATOM 6149 O O . PRO A 1 743 ? 27.646 87.345 -30.449 1.00 17.55 743 PRO A O 1
ATOM 6153 N N . VAL A 1 744 ? 29.065 88.088 -28.842 1.00 13.52 744 VAL A N 1
ATOM 6154 C CA . VAL A 1 744 ? 30.163 88.257 -29.825 1.00 13.04 744 VAL A CA 1
ATOM 6155 C C . VAL A 1 744 ? 30.902 86.948 -30.043 1.00 11.14 744 VAL A C 1
ATOM 6156 O O . VAL A 1 744 ? 31.240 86.245 -29.105 1.00 12.98 744 VAL A O 1
ATOM 6160 N N . VAL A 1 745 ? 31.132 86.591 -31.304 1.00 11.66 745 VAL A N 1
ATOM 6161 C CA . VAL A 1 745 ? 31.732 85.335 -31.687 1.00 11.10 745 VAL A CA 1
ATOM 6162 C C . VAL A 1 745 ? 33.010 85.585 -32.431 1.00 11.35 745 VAL A C 1
ATOM 6163 O O . VAL A 1 745 ? 33.033 86.430 -33.323 1.00 13.31 745 VAL A O 1
ATOM 6167 N N . LEU A 1 746 ? 34.088 84.930 -32.044 1.00 11.36 746 LEU A N 1
ATOM 6168 C CA . LEU A 1 746 ? 35.410 85.089 -32.671 1.00 11.23 746 LEU A CA 1
ATOM 6169 C C . LEU A 1 746 ? 35.806 83.767 -33.322 1.00 10.97 746 LEU A C 1
ATOM 6170 O O . LEU A 1 746 ? 35.901 82.780 -32.596 1.00 11.49 746 LEU A O 1
ATOM 6175 N N . VAL A 1 747 ? 36.083 83.790 -34.597 1.00 11.14 747 VAL A N 1
ATOM 6176 C CA . VAL A 1 747 ? 36.457 82.613 -35.368 1.00 11.20 747 VAL A CA 1
ATOM 6177 C C . VAL A 1 747 ? 37.905 82.795 -35.800 1.00 11.46 747 VAL A C 1
ATOM 6178 O O . VAL A 1 747 ? 38.240 83.780 -36.471 1.00 13.91 747 VAL A O 1
ATOM 6182 N N . THR A 1 748 ? 38.736 81.857 -35.388 1.00 11.69 748 THR A N 1
ATOM 6183 C CA . THR A 1 748 ? 40.134 81.869 -35.806 1.00 12.04 748 THR A CA 1
ATOM 6184 C C . THR A 1 748 ? 40.348 80.634 -36.672 1.00 12.55 748 THR A C 1
ATOM 6185 O O . THR A 1 748 ? 40.027 79.543 -36.225 1.00 14.89 748 THR A O 1
ATOM 6189 N N . LYS A 1 749 ? 40.828 80.787 -37.901 1.00 12.59 749 LYS A N 1
ATOM 6190 C CA . LYS A 1 749 ? 40.980 79.688 -38.822 1.00 12.67 749 LYS A CA 1
ATOM 6191 C C . LYS A 1 749 ? 42.440 79.557 -39.211 1.00 13.04 749 LYS A C 1
ATOM 6192 O O . LYS A 1 749 ? 43.040 80.481 -39.806 1.00 14.24 749 LYS A O 1
ATOM 6198 N N . GLY A 1 750 ? 43.030 78.419 -38.887 1.00 13.37 750 GLY A N 1
ATOM 6199 C CA . GLY A 1 750 ? 44.441 78.202 -39.216 1.00 15.93 750 GLY A CA 1
ATOM 6200 C C . GLY A 1 750 ? 44.631 76.809 -39.775 1.00 14.74 750 GLY A C 1
ATOM 6201 O O . GLY A 1 750 ? 43.760 75.946 -39.659 1.00 16.18 750 GLY A O 1
ATOM 6202 N N . LYS A 1 751 ? 45.789 76.578 -40.388 1.00 15.36 751 LYS A N 1
ATOM 6203 C CA . LYS A 1 751 ? 46.105 75.261 -40.953 1.00 16.14 751 LYS A CA 1
ATOM 6204 C C . LYS A 1 751 ? 46.201 74.191 -39.875 1.00 13.79 751 LYS A C 1
ATOM 6205 O O . LYS A 1 751 ? 45.828 73.047 -40.093 1.00 17.04 751 LYS A O 1
ATOM 6211 N N . LEU A 1 752 ? 46.728 74.573 -38.727 1.00 13.15 752 LEU A N 1
ATOM 6212 C CA . LEU A 1 752 ? 46.974 73.570 -37.662 1.00 13.08 752 LEU A CA 1
ATOM 6213 C C . LEU A 1 752 ? 45.912 73.629 -36.584 1.00 12.58 752 LEU A C 1
ATOM 6214 O O . LEU A 1 752 ? 45.684 72.623 -35.947 1.00 13.05 752 LEU A O 1
AT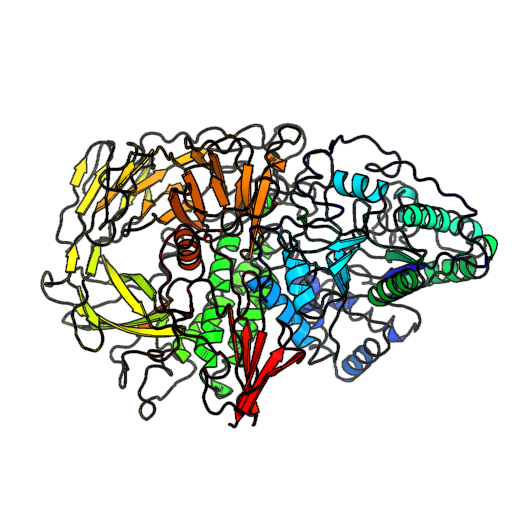OM 6219 N N . GLU A 1 753 ? 45.308 74.796 -36.344 1.00 12.50 753 GLU A N 1
ATOM 6220 C CA . GLU A 1 753 ? 44.355 74.942 -35.233 1.00 12.30 753 GLU A CA 1
ATOM 6221 C C . GLU A 1 753 ? 43.367 76.009 -35.617 1.00 12.35 753 GLU A C 1
ATOM 6222 O O . GLU A 1 753 ? 43.751 77.113 -36.032 1.00 14.77 753 GLU A O 1
ATOM 6228 N N . SER A 1 754 ? 42.076 75.691 -35.491 1.00 11.23 754 SER A N 1
ATOM 6229 C CA . SER A 1 754 ? 40.999 76.653 -35.639 1.00 10.91 754 SER A CA 1
ATOM 6230 C C . SER A 1 754 ? 40.153 76.664 -34.385 1.00 10.11 754 SER A C 1
ATOM 6231 O O . SER A 1 754 ? 40.154 75.727 -33.588 1.00 12.24 754 SER A O 1
ATOM 6234 N N A SER A 1 755 ? 39.379 77.728 -34.194 0.70 11.71 755 SER A N 1
ATOM 6235 N N B SER A 1 755 ? 39.404 77.748 -34.194 0.30 12.52 755 SER A N 1
ATOM 6236 C CA A SER A 1 755 ? 38.523 77.740 -33.022 0.70 10.93 755 SER A CA 1
ATOM 6237 C CA B SER A 1 755 ? 38.625 77.925 -32.973 0.30 12.56 755 SER A CA 1
ATOM 6238 C C A SER A 1 755 ? 37.387 78.745 -33.200 0.70 12.11 755 SER A C 1
ATOM 6239 C C B SER A 1 755 ? 37.372 78.755 -33.230 0.30 10.48 755 SER A C 1
ATOM 6240 O O A SER A 1 755 ? 37.511 79.733 -33.953 0.70 13.59 755 SER A O 1
ATOM 6241 O O B SER A 1 755 ? 37.368 79.636 -34.101 0.30 10.32 755 SER A O 1
ATOM 6246 N N . VAL A 1 756 ? 36.334 78.493 -32.450 1.00 9.63 756 VAL A N 1
ATOM 6247 C CA . VAL A 1 756 ? 35.183 79.400 -32.361 1.00 10.17 756 VAL A CA 1
ATOM 6248 C C . VAL A 1 756 ? 35.049 79.704 -30.881 1.00 10.07 756 VAL A C 1
ATOM 6249 O O . VAL A 1 756 ? 34.890 78.784 -30.053 1.00 11.75 756 VAL A O 1
ATOM 6253 N N . SER A 1 757 ? 35.074 80.985 -30.517 1.00 10.24 757 SER A N 1
ATOM 6254 C CA . SER A 1 757 ? 34.962 81.387 -29.122 1.00 11.05 757 SER A CA 1
ATOM 6255 C C . SER A 1 757 ? 33.794 82.369 -28.998 1.00 10.30 757 SER A C 1
ATOM 6256 O O . SER A 1 757 ? 33.657 83.236 -29.867 1.00 12.67 757 SER A O 1
ATOM 6259 N N . VAL A 1 758 ? 33.009 82.286 -27.929 1.00 10.85 758 VAL A N 1
ATOM 6260 C CA . VAL A 1 758 ? 31.881 83.181 -27.771 1.00 11.37 758 VAL A CA 1
ATOM 6261 C C . VAL A 1 758 ? 31.774 83.623 -26.324 1.00 10.15 758 VAL A C 1
ATOM 6262 O O . VAL A 1 758 ? 31.915 82.847 -25.371 1.00 11.63 758 VAL A O 1
ATOM 6266 N N . GLY A 1 759 ? 31.520 84.911 -26.127 1.00 11.24 759 GLY A N 1
ATOM 6267 C CA . GLY A 1 759 ? 31.379 85.469 -24.800 1.00 11.68 759 GLY A CA 1
ATOM 6268 C C . GLY A 1 759 ? 29.931 85.434 -24.378 1.00 11.47 759 GLY A C 1
ATOM 6269 O O . GLY A 1 759 ? 29.140 86.311 -24.747 1.00 13.64 759 GLY A O 1
ATOM 6270 N N . LEU A 1 760 ? 29.559 84.392 -23.650 1.00 12.58 760 LEU A N 1
ATOM 6271 C CA . LEU A 1 760 ? 28.205 84.247 -23.150 1.00 13.08 760 LEU A CA 1
ATOM 6272 C C . LEU A 1 760 ? 28.096 84.763 -21.741 1.00 12.45 760 LEU A C 1
ATOM 6273 O O . LEU A 1 760 ? 29.106 84.863 -21.033 1.00 13.83 760 LEU A O 1
ATOM 6278 N N . PRO A 1 761 ? 26.905 84.994 -21.220 1.00 14.52 761 PRO A N 1
ATOM 6279 C CA . PRO A 1 761 ? 26.820 85.384 -19.794 1.00 15.77 761 PRO A CA 1
ATOM 6280 C C . PRO A 1 761 ? 27.362 84.252 -18.926 1.00 13.76 761 PRO A C 1
ATOM 6281 O O . PRO A 1 761 ? 26.938 83.095 -18.959 1.00 17.26 761 PRO A O 1
ATOM 6285 N N . SER A 1 762 ? 28.346 84.618 -18.126 1.00 14.75 762 SER A N 1
ATOM 6286 C CA . SER A 1 762 ? 29.101 83.823 -17.184 1.00 14.50 762 SER A CA 1
ATOM 6287 C C . SER A 1 762 ? 30.051 82.823 -17.815 1.00 11.79 762 SER A C 1
ATOM 6288 O O . SER A 1 762 ? 30.714 82.107 -17.003 1.00 12.36 762 SER A O 1
ATOM 6291 N N . VAL A 1 763 ? 30.133 82.690 -19.146 1.00 10.74 763 VAL A N 1
ATOM 6292 C CA . VAL A 1 763 ? 31.010 81.691 -19.749 1.00 10.57 763 VAL A CA 1
ATOM 6293 C C . VAL A 1 763 ? 31.603 82.167 -21.055 1.00 10.10 763 VAL A C 1
ATOM 6294 O O . VAL A 1 763 ? 30.865 82.522 -21.984 1.00 12.64 763 VAL A O 1
ATOM 6298 N N . VAL A 1 764 ? 32.941 82.184 -21.115 1.00 10.26 764 VAL A N 1
ATOM 6299 C CA . VAL A 1 764 ? 33.568 82.306 -22.449 1.00 10.45 764 VAL A CA 1
ATOM 6300 C C . VAL A 1 764 ? 33.770 80.885 -22.918 1.00 10.26 764 VAL A C 1
ATOM 6301 O O . VAL A 1 764 ? 34.534 80.093 -22.320 1.00 10.84 764 VAL A O 1
ATOM 6305 N N . HIS A 1 765 ? 33.020 80.510 -23.949 1.00 10.83 765 HIS A N 1
ATOM 6306 C CA . HIS A 1 765 ? 32.927 79.127 -24.431 1.00 9.81 765 HIS A CA 1
ATOM 6307 C C . HIS A 1 765 ? 33.716 79.012 -25.730 1.00 9.77 765 HIS A C 1
ATOM 6308 O O . HIS A 1 765 ? 33.562 79.845 -26.624 1.00 11.45 765 HIS A O 1
ATOM 6315 N N A GLN A 1 766 ? 34.617 78.041 -25.808 0.54 9.56 766 GLN A N 1
ATOM 6316 N N B GLN A 1 766 ? 34.608 78.025 -25.821 0.46 9.49 766 GLN A N 1
ATOM 6317 C CA A GLN A 1 766 ? 35.504 77.905 -26.948 0.54 9.11 766 GLN A CA 1
ATOM 6318 C CA B GLN A 1 766 ? 35.500 77.930 -26.959 0.46 10.83 766 GLN A CA 1
ATOM 6319 C C A GLN A 1 766 ? 35.493 76.472 -27.424 0.54 8.81 766 GLN A C 1
ATOM 6320 C C B GLN A 1 766 ? 35.636 76.497 -27.434 0.46 10.09 766 GLN A C 1
ATOM 6321 O O A GLN A 1 766 ? 35.566 75.552 -26.634 0.54 8.44 766 GLN A O 1
ATOM 6322 O O B GLN A 1 766 ? 35.936 75.601 -26.623 0.46 10.86 766 GLN A O 1
ATOM 6333 N N . THR A 1 767 ? 35.423 76.310 -28.723 1.00 10.06 767 THR A N 1
ATOM 6334 C CA . THR A 1 767 ? 35.551 75.026 -29.410 1.00 10.73 767 THR A CA 1
ATOM 6335 C C . THR A 1 767 ? 36.813 75.083 -30.259 1.00 10.29 767 THR A C 1
ATOM 6336 O O . THR A 1 767 ? 36.931 75.990 -31.123 1.00 12.00 767 THR A O 1
ATOM 6340 N N . ILE A 1 768 ? 37.766 74.191 -30.024 1.00 11.03 768 ILE A N 1
ATOM 6341 C CA . ILE A 1 768 ? 39.064 74.213 -30.654 1.00 10.42 768 ILE A CA 1
ATOM 6342 C C . ILE A 1 768 ? 39.241 72.951 -31.468 1.00 10.95 768 ILE A C 1
ATOM 6343 O O . ILE A 1 768 ? 38.932 71.867 -30.958 1.00 12.50 768 ILE A O 1
ATOM 6348 N N A MET A 1 769 ? 39.639 73.105 -32.713 0.44 10.77 769 MET A N 1
ATOM 6349 N N B MET A 1 769 ? 39.775 73.120 -32.656 0.56 11.41 769 MET A N 1
ATOM 6350 C CA A MET A 1 769 ? 39.720 72.000 -33.666 0.44 11.10 769 MET A CA 1
ATOM 6351 C CA B MET A 1 769 ? 39.977 72.060 -33.638 0.56 10.49 769 MET A CA 1
ATOM 6352 C C A MET A 1 769 ? 41.162 71.850 -34.118 0.44 11.41 769 MET A C 1
ATOM 6353 C C B MET A 1 769 ? 41.426 71.939 -34.041 0.56 11.42 769 MET A C 1
ATOM 6354 O O A MET A 1 769 ? 41.730 72.811 -34.666 0.44 9.93 769 MET A O 1
ATOM 6355 O O B MET A 1 769 ? 42.024 72.964 -34.399 0.56 12.73 769 MET A O 1
ATOM 6364 N N A ARG A 1 770 ? 41.787 70.693 -33.916 0.68 12.86 770 ARG A N 1
ATOM 6365 N N B ARG A 1 770 ? 41.929 70.724 -33.978 0.32 11.37 770 ARG A N 1
ATOM 6366 C CA A ARG A 1 770 ? 43.168 70.468 -34.346 0.68 12.85 770 ARG A CA 1
ATOM 6367 C CA B ARG A 1 770 ? 43.278 70.456 -34.371 0.32 13.96 770 ARG A CA 1
ATOM 6368 C C A ARG A 1 770 ? 43.302 69.285 -35.286 0.68 13.39 770 ARG A C 1
ATOM 6369 C C B ARG A 1 770 ? 43.330 69.262 -35.301 0.32 15.01 770 ARG A C 1
ATOM 6370 O O A ARG A 1 770 ? 44.394 68.810 -35.569 0.68 15.07 770 ARG A O 1
ATOM 6371 O O B ARG A 1 770 ? 44.399 68.762 -35.606 0.32 13.68 770 ARG A O 1
ATOM 6386 N N . GLY A 1 771 ? 42.177 68.818 -35.778 1.00 15.22 771 GLY A N 1
ATOM 6387 C CA . GLY A 1 771 ? 42.211 67.730 -36.766 1.00 17.26 771 GLY A CA 1
ATOM 6388 C C . GLY A 1 771 ? 41.578 66.500 -36.202 1.00 20.86 771 GLY A C 1
ATOM 6389 O O . GLY A 1 771 ? 41.269 65.582 -37.039 1.00 29.82 771 GLY A O 1
ATOM 6390 N N . GLY A 1 772 ? 41.379 66.387 -34.900 1.00 23.09 772 GLY A N 1
ATOM 6391 C CA . GLY A 1 772 ? 40.620 65.258 -34.381 1.00 22.71 772 GLY A CA 1
ATOM 6392 C C . GLY A 1 772 ? 39.380 65.691 -33.619 1.00 17.54 772 GLY A C 1
ATOM 6393 O O . GLY A 1 772 ? 38.739 66.686 -33.969 1.00 16.64 772 GLY A O 1
ATOM 6394 N N . ALA A 1 773 ? 39.036 64.961 -32.559 1.00 15.18 773 ALA A N 1
ATOM 6395 C CA . ALA A 1 773 ? 37.920 65.399 -31.729 1.00 14.28 773 ALA A CA 1
ATOM 6396 C C . ALA A 1 773 ? 38.178 66.795 -31.195 1.00 12.11 773 ALA A C 1
ATOM 6397 O O . ALA A 1 773 ? 39.304 67.133 -30.792 1.00 12.40 773 ALA A O 1
ATOM 6399 N N . PRO A 1 774 ? 37.190 67.664 -31.190 1.00 11.48 774 PRO A N 1
ATOM 6400 C CA . PRO A 1 774 ? 37.417 69.014 -30.708 1.00 11.75 774 PRO A CA 1
ATOM 6401 C C . PRO A 1 774 ? 37.702 69.013 -29.203 1.00 10.46 774 PRO A C 1
ATOM 6402 O O . PRO A 1 774 ? 37.384 68.115 -28.439 1.00 11.34 774 PRO A O 1
ATOM 6406 N N . GLU A 1 775 ? 38.333 70.107 -28.808 1.00 10.21 775 GLU A N 1
ATOM 6407 C CA . GLU A 1 775 ? 38.568 70.461 -27.424 1.00 10.01 775 GLU A CA 1
ATOM 6408 C C . GLU A 1 775 ? 37.595 71.582 -27.095 1.00 10.16 775 GLU A C 1
ATOM 6409 O O . GLU A 1 775 ? 37.395 72.505 -27.865 1.00 14.24 775 GLU A O 1
ATOM 6415 N N . ILE A 1 776 ? 36.946 71.514 -25.957 1.00 9.44 776 ILE A N 1
ATOM 6416 C CA . ILE A 1 776 ? 36.075 72.567 -25.474 1.00 9.76 776 ILE A CA 1
ATOM 6417 C C . ILE A 1 776 ? 36.725 73.181 -24.249 1.00 9.00 776 ILE A C 1
ATOM 6418 O O . ILE A 1 776 ? 37.182 72.435 -23.380 1.00 9.66 776 ILE A O 1
ATOM 6423 N N . ARG A 1 777 ? 36.785 74.505 -24.177 1.00 9.29 777 ARG A N 1
ATOM 6424 C CA . ARG A 1 777 ? 37.247 75.203 -22.977 1.00 9.93 777 ARG A CA 1
ATOM 6425 C C . ARG A 1 777 ? 36.178 76.203 -22.566 1.00 10.12 777 ARG A C 1
ATOM 6426 O O . ARG A 1 777 ? 35.694 76.968 -23.396 1.00 12.46 777 ARG A O 1
ATOM 6434 N N . ASN A 1 778 ? 35.794 76.180 -21.300 1.00 9.27 778 ASN A N 1
ATOM 6435 C CA . ASN A 1 778 ? 34.867 77.161 -20.781 1.00 9.17 778 ASN A CA 1
ATOM 6436 C C . ASN A 1 778 ? 35.554 77.963 -19.694 1.00 8.81 778 ASN A C 1
ATOM 6437 O O . ASN A 1 778 ? 35.971 77.378 -18.680 1.00 10.24 778 ASN A O 1
ATOM 6442 N N . LEU A 1 779 ? 35.642 79.278 -19.874 1.00 9.63 779 LEU A N 1
ATOM 6443 C CA . LEU A 1 779 ? 36.107 80.110 -18.755 1.00 9.30 779 LEU A CA 1
ATOM 6444 C C . LEU A 1 779 ? 34.846 80.552 -18.035 1.00 8.84 779 LEU A C 1
ATOM 6445 O O . LEU A 1 779 ? 34.081 81.357 -18.569 1.00 10.27 779 LEU A O 1
ATOM 6450 N N . VAL A 1 780 ? 34.652 79.957 -16.868 1.00 10.03 780 VAL A N 1
ATOM 6451 C CA . VAL A 1 780 ? 33.380 80.104 -16.162 1.00 10.57 780 VAL A CA 1
ATOM 6452 C C . VAL A 1 780 ? 33.523 81.089 -15.010 1.00 10.48 780 VAL A C 1
ATOM 6453 O O . VAL A 1 780 ? 34.327 80.873 -14.088 1.00 11.32 780 VAL A O 1
ATOM 6457 N N . ASP A 1 781 ? 32.755 82.169 -15.091 1.00 11.12 781 ASP A N 1
ATOM 6458 C CA . ASP A 1 781 ? 32.766 83.201 -14.030 1.00 10.78 781 ASP A CA 1
ATOM 6459 C C . ASP A 1 781 ? 31.349 83.513 -13.668 1.00 11.51 781 ASP A C 1
ATOM 6460 O O . ASP A 1 781 ? 30.677 84.337 -14.338 1.00 13.06 781 ASP A O 1
ATOM 6465 N N . ILE A 1 782 ? 30.810 82.860 -12.679 1.00 11.09 782 ILE A N 1
ATOM 6466 C CA . ILE A 1 782 ? 29.408 82.986 -12.266 1.00 11.60 782 ILE A CA 1
ATOM 6467 C C . ILE A 1 782 ? 29.170 84.258 -11.520 1.00 17.05 782 ILE A C 1
ATOM 6468 O O . ILE A 1 782 ? 28.003 84.586 -11.256 1.00 20.07 782 ILE A O 1
ATOM 6473 N N . GLY A 1 783 ? 30.233 85.007 -11.262 1.00 15.94 783 GLY A N 1
ATOM 6474 C CA . GLY A 1 783 ? 29.990 86.419 -10.940 1.00 18.38 783 GLY A CA 1
ATOM 6475 C C . GLY A 1 783 ? 29.211 86.505 -9.636 1.00 18.19 783 GLY A C 1
ATOM 6476 O O . GLY A 1 783 ? 29.494 85.819 -8.634 1.00 22.55 783 GLY A O 1
ATOM 6477 N N . SER A 1 784 ? 28.196 87.338 -9.649 1.00 23.94 784 SER A N 1
ATOM 6478 C CA . SER A 1 784 ? 27.424 87.556 -8.420 1.00 25.84 784 SER A CA 1
ATOM 6479 C C . SER A 1 784 ? 26.048 86.930 -8.624 1.00 20.84 784 SER A C 1
ATOM 6480 O O . SER A 1 784 ? 25.079 87.360 -8.004 1.00 21.83 784 SER A O 1
ATOM 6483 N N . LEU A 1 785 ? 25.958 85.907 -9.492 1.00 19.06 785 LEU A N 1
ATOM 6484 C CA . LEU A 1 785 ? 24.654 85.276 -9.677 1.00 18.98 785 LEU A CA 1
ATOM 6485 C C . LEU A 1 785 ? 24.237 84.338 -8.558 1.00 23.94 785 LEU A C 1
ATOM 6486 O O . LEU A 1 785 ? 24.372 83.083 -8.593 1.00 20.08 785 LEU A O 1
ATOM 6491 N N . ASP A 1 786 ? 23.636 84.895 -7.530 1.00 26.33 786 ASP A N 1
ATOM 6492 C CA . ASP A 1 786 ? 23.307 84.074 -6.384 1.00 25.06 786 ASP A CA 1
ATOM 6493 C C . ASP A 1 786 ? 22.269 83.014 -6.739 1.00 18.76 786 ASP A C 1
ATOM 6494 O O . ASP A 1 786 ? 21.428 83.183 -7.601 1.00 19.85 786 ASP A O 1
ATOM 6499 N N . ASN A 1 787 ? 22.373 81.921 -6.024 1.00 15.70 787 ASN A N 1
ATOM 6500 C CA . ASN A 1 787 ? 21.431 80.803 -6.095 1.00 13.44 787 ASN A CA 1
ATOM 6501 C C . ASN A 1 787 ? 21.234 80.327 -7.518 1.00 11.72 787 ASN A C 1
ATOM 6502 O O . ASN A 1 787 ? 20.119 80.116 -8.032 1.00 14.74 787 ASN A O 1
ATOM 6507 N N . THR A 1 788 ? 22.352 80.105 -8.183 1.00 12.32 788 THR A N 1
ATOM 6508 C CA . THR A 1 788 ? 22.366 79.679 -9.581 1.00 12.53 788 THR A CA 1
ATOM 6509 C C . THR A 1 788 ? 23.386 78.566 -9.788 1.00 11.16 788 THR A C 1
ATOM 6510 O O . THR A 1 788 ? 24.486 78.648 -9.219 1.00 11.71 788 THR A O 1
ATOM 6514 N N . GLU A 1 789 ? 23.038 77.563 -10.566 1.00 10.27 789 GLU A N 1
ATOM 6515 C CA . GLU A 1 789 ? 23.982 76.554 -11.003 1.00 10.86 789 GLU A CA 1
ATOM 6516 C C . GLU A 1 789 ? 23.959 76.584 -12.527 1.00 10.85 789 GLU A C 1
ATOM 6517 O O . GLU A 1 789 ? 22.891 76.498 -13.135 1.00 12.47 789 GLU A O 1
ATOM 6523 N N A ILE A 1 790 ? 25.127 76.737 -13.139 0.41 10.13 790 ILE A N 1
ATOM 6524 N N B ILE A 1 790 ? 25.129 76.703 -13.136 0.59 10.02 790 ILE A N 1
ATOM 6525 C CA A ILE A 1 790 ? 25.203 76.824 -14.600 0.41 10.22 790 ILE A CA 1
ATOM 6526 C CA B ILE A 1 790 ? 25.233 76.807 -14.601 0.59 10.24 790 ILE A CA 1
ATOM 6527 C C A ILE A 1 790 ? 25.574 75.445 -15.143 0.41 10.10 790 ILE A C 1
ATOM 6528 C C B ILE A 1 790 ? 25.590 75.430 -15.140 0.59 9.97 790 ILE A C 1
ATOM 6529 O O A ILE A 1 790 ? 26.579 74.873 -14.698 0.41 10.71 790 ILE A O 1
ATOM 6530 O O B ILE A 1 790 ? 26.582 74.838 -14.685 0.59 10.49 790 ILE A O 1
ATOM 6539 N N . VAL A 1 791 ? 24.784 74.911 -16.073 1.00 10.13 791 VAL A N 1
ATOM 6540 C CA . VAL A 1 791 ? 25.001 73.598 -16.670 1.00 10.08 791 VAL A CA 1
ATOM 6541 C C . VAL A 1 791 ? 25.268 73.744 -18.153 1.00 9.90 791 VAL A C 1
ATOM 6542 O O . VAL A 1 791 ? 24.696 74.607 -18.854 1.00 10.83 791 VAL A O 1
ATOM 6546 N N . MET A 1 792 ? 26.174 72.907 -18.646 1.00 9.78 792 MET A N 1
ATOM 6547 C CA . MET A 1 792 ? 26.419 72.781 -20.084 1.00 9.75 792 MET A CA 1
ATOM 6548 C C . MET A 1 792 ? 25.751 71.484 -20.540 1.00 9.93 792 MET A C 1
ATOM 6549 O O . MET A 1 792 ? 26.083 70.409 -20.001 1.00 10.32 792 MET A O 1
ATOM 6554 N N . ARG A 1 793 ? 24.823 71.590 -21.485 1.00 11.80 793 ARG A N 1
ATOM 6555 C CA . ARG A 1 793 ? 24.137 70.413 -21.984 1.00 10.47 793 ARG A CA 1
ATOM 6556 C C . ARG A 1 793 ? 24.475 70.178 -23.439 1.00 10.54 793 ARG A C 1
ATOM 6557 O O . ARG A 1 793 ? 24.668 71.146 -24.235 1.00 12.19 793 ARG A O 1
ATOM 6565 N N . LEU A 1 794 ? 24.523 68.919 -23.850 1.00 10.84 794 LEU A N 1
ATOM 6566 C CA . LEU A 1 794 ? 24.605 68.483 -25.234 1.00 10.79 794 LEU A CA 1
ATOM 6567 C C . LEU A 1 794 ? 23.311 67.799 -25.601 1.00 11.39 794 LEU A C 1
ATOM 6568 O O . LEU A 1 794 ? 22.878 66.922 -24.873 1.00 11.70 794 LEU A O 1
ATOM 6573 N N . GLU A 1 795 ? 22.735 68.218 -26.718 1.00 12.65 795 GLU A N 1
ATOM 6574 C CA . GLU A 1 795 ? 21.511 67.566 -27.222 1.00 13.48 795 GLU A CA 1
ATOM 6575 C C . GLU A 1 795 ? 21.822 66.869 -28.539 1.00 13.67 795 GLU A C 1
ATOM 6576 O O . GLU A 1 795 ? 22.328 67.515 -29.460 1.00 15.18 795 GLU A O 1
ATOM 6582 N N . THR A 1 796 ? 21.443 65.590 -28.658 1.00 13.61 796 THR A N 1
ATOM 6583 C CA . THR A 1 796 ? 21.678 64.836 -29.874 1.00 13.80 796 THR A CA 1
ATOM 6584 C C . THR A 1 796 ? 20.439 64.011 -30.188 1.00 15.15 796 THR A C 1
ATOM 6585 O O . THR A 1 796 ? 19.453 63.999 -29.430 1.00 18.07 796 THR A O 1
ATOM 6589 N N . HIS A 1 797 ? 20.532 63.278 -31.308 1.00 15.81 797 HIS A N 1
ATOM 6590 C CA . HIS A 1 797 ? 19.502 62.310 -31.706 1.00 19.90 797 HIS A CA 1
ATOM 6591 C C . HIS A 1 797 ? 19.877 60.886 -31.389 1.00 19.38 797 HIS A C 1
ATOM 6592 O O . HIS A 1 797 ? 19.264 59.962 -31.890 1.00 23.81 797 HIS A O 1
ATOM 6599 N N . ILE A 1 798 ? 20.913 60.706 -30.558 1.00 14.74 798 ILE A N 1
ATOM 6600 C CA . ILE A 1 798 ? 21.333 59.346 -30.195 1.00 13.99 798 ILE A CA 1
ATOM 6601 C C . ILE A 1 798 ? 20.220 58.710 -29.379 1.00 14.30 798 ILE A C 1
ATOM 6602 O O . ILE A 1 798 ? 19.732 59.351 -28.404 1.00 15.18 798 ILE A O 1
ATOM 6607 N N . ASP A 1 799 ? 19.813 57.512 -29.732 1.00 14.57 799 ASP A N 1
ATOM 6608 C CA . ASP A 1 799 ? 18.654 56.901 -29.054 1.00 15.12 799 ASP A CA 1
ATOM 6609 C C . ASP A 1 799 ? 19.087 56.114 -27.810 1.00 13.00 799 ASP A C 1
ATOM 6610 O O . ASP A 1 799 ? 19.044 54.904 -27.758 1.00 13.48 799 ASP A O 1
ATOM 6615 N N . SER A 1 800 ? 19.554 56.891 -26.794 1.00 13.24 800 SER A N 1
ATOM 6616 C CA . SER A 1 800 ? 20.126 56.260 -25.590 1.00 12.16 800 SER A CA 1
ATOM 6617 C C . SER A 1 800 ? 19.053 55.897 -24.602 1.00 12.09 800 SER A C 1
ATOM 6618 O O . SER A 1 800 ? 19.338 55.073 -23.696 1.00 13.50 800 SER A O 1
ATOM 6621 N N . GLY A 1 801 ? 17.839 56.423 -24.699 1.00 12.32 801 GLY A N 1
ATOM 6622 C CA . GLY A 1 801 ? 16.795 56.040 -23.803 1.00 13.34 801 GLY A CA 1
ATOM 6623 C C . GLY A 1 801 ? 17.014 56.543 -22.401 1.00 11.99 801 GLY A C 1
ATOM 6624 O O . GLY A 1 801 ? 17.118 57.760 -22.255 1.00 15.60 801 GLY A O 1
ATOM 6625 N N . ASP A 1 802 ? 17.162 55.655 -21.444 1.00 11.75 802 ASP A N 1
ATOM 6626 C CA . ASP A 1 802 ? 17.452 56.032 -20.078 1.00 11.99 802 ASP A CA 1
ATOM 6627 C C . ASP A 1 802 ? 18.875 55.605 -19.648 1.00 12.02 802 ASP A C 1
ATOM 6628 O O . ASP A 1 802 ? 19.178 55.683 -18.441 1.00 13.65 802 ASP A O 1
ATOM 6633 N N . ILE A 1 803 ? 19.707 55.176 -20.596 1.00 11.21 803 ILE A N 1
ATOM 6634 C CA . ILE A 1 803 ? 21.033 54.699 -20.228 1.00 11.13 803 ILE A CA 1
ATOM 6635 C C . ILE A 1 803 ? 22.091 55.732 -20.531 1.00 10.48 803 ILE A C 1
ATOM 6636 O O . ILE A 1 803 ? 22.060 56.443 -21.555 1.00 10.59 803 ILE A O 1
ATOM 6641 N N . PHE A 1 804 ? 23.087 55.813 -19.644 1.00 10.30 804 PHE A N 1
ATOM 6642 C CA . PHE A 1 804 ? 24.283 56.633 -19.907 1.00 9.61 804 PHE A CA 1
ATOM 6643 C C . PHE A 1 804 ? 25.404 56.015 -19.084 1.00 8.74 804 PHE A C 1
ATOM 6644 O O . PHE A 1 804 ? 25.152 55.143 -18.258 1.00 10.76 804 PHE A O 1
ATOM 6652 N N . TYR A 1 805 ? 26.611 56.485 -19.313 1.00 9.20 805 TYR A N 1
ATOM 6653 C CA . TYR A 1 805 ? 27.792 55.916 -18.641 1.00 8.81 805 TYR A CA 1
ATOM 6654 C C . TYR A 1 805 ? 28.614 57.055 -18.074 1.00 8.86 805 TYR A C 1
ATOM 6655 O O . TYR A 1 805 ? 28.786 58.094 -18.723 1.00 9.52 805 TYR A O 1
ATOM 6664 N N . THR A 1 806 ? 29.095 56.829 -16.849 1.00 8.88 806 THR A N 1
ATOM 6665 C CA . THR A 1 806 ? 29.966 57.814 -16.213 1.00 8.67 806 THR A CA 1
ATOM 6666 C C . THR A 1 806 ? 31.133 57.041 -15.629 1.00 8.37 806 THR A C 1
ATOM 6667 O O . THR A 1 806 ? 31.056 55.858 -15.386 1.00 10.44 806 THR A O 1
ATOM 6671 N N . ASP A 1 807 ? 32.245 57.729 -15.378 1.00 8.85 807 ASP A N 1
ATOM 6672 C CA . ASP A 1 807 ? 33.379 57.004 -14.828 1.00 9.72 807 ASP A CA 1
ATOM 6673 C C . ASP A 1 807 ? 33.396 57.076 -13.299 1.00 8.11 807 ASP A C 1
ATOM 6674 O O . ASP A 1 807 ? 32.767 57.916 -12.651 1.00 8.63 807 ASP A O 1
ATOM 6679 N N . LEU A 1 808 ? 34.181 56.145 -12.723 1.00 8.64 808 LEU A N 1
ATOM 6680 C CA . LEU A 1 808 ? 34.444 56.158 -11.302 1.00 8.53 808 LEU A CA 1
ATOM 6681 C C . LEU A 1 808 ? 35.952 56.360 -11.164 1.00 7.98 808 LEU A C 1
ATOM 6682 O O . LEU A 1 808 ? 36.772 55.522 -11.606 1.00 8.27 808 LEU A O 1
ATOM 6687 N N . ASN A 1 809 ? 36.301 57.520 -10.603 1.00 7.60 809 ASN A N 1
ATOM 6688 C CA . ASN A 1 809 ? 37.691 57.832 -10.258 1.00 7.23 809 ASN A CA 1
ATOM 6689 C C . ASN A 1 809 ? 38.670 57.717 -11.422 1.00 7.58 809 ASN A C 1
ATOM 6690 O O . ASN A 1 809 ? 39.841 57.434 -11.206 1.00 8.27 809 ASN A O 1
ATOM 6695 N N . GLY A 1 810 ? 38.200 57.940 -12.644 1.00 8.05 810 GLY A N 1
ATOM 6696 C CA . GLY A 1 810 ? 39.139 57.851 -13.756 1.00 9.10 810 GLY A CA 1
ATOM 6697 C C . GLY A 1 810 ? 39.605 56.440 -14.051 1.00 9.66 810 GLY A C 1
ATOM 6698 O O . GLY A 1 810 ? 40.535 56.265 -14.842 1.00 11.28 810 GLY A O 1
ATOM 6699 N N . LEU A 1 811 ? 38.983 55.408 -13.431 1.00 9.01 811 LEU A N 1
ATOM 6700 C CA . LEU A 1 811 ? 39.426 54.046 -13.531 1.00 9.02 811 LEU A CA 1
ATOM 6701 C C . LEU A 1 811 ? 38.572 53.171 -14.414 1.00 8.83 811 LEU A C 1
ATOM 6702 O O . LEU A 1 811 ? 39.067 52.248 -15.064 1.00 13.09 811 LEU A O 1
ATOM 6707 N N . GLN A 1 812 ? 37.262 53.373 -14.359 1.00 8.39 812 GLN A N 1
ATOM 6708 C CA . GLN A 1 812 ? 36.305 52.441 -14.997 1.00 8.69 812 GLN A CA 1
ATOM 6709 C C . GLN A 1 812 ? 35.060 53.260 -15.321 1.00 8.68 812 GLN A C 1
ATOM 6710 O O . GLN A 1 812 ? 34.781 54.261 -14.681 1.00 10.95 812 GLN A O 1
ATOM 6716 N N . PHE A 1 813 ? 34.317 52.782 -16.301 1.00 8.87 813 PHE A N 1
ATOM 6717 C CA . PHE A 1 813 ? 33.051 53.405 -16.668 1.00 8.79 813 PHE A CA 1
ATOM 6718 C C . PHE A 1 813 ? 31.922 52.447 -16.281 1.00 9.11 813 PHE A C 1
ATOM 6719 O O . PHE A 1 813 ? 31.940 51.242 -16.569 1.00 11.57 813 PHE A O 1
ATOM 6727 N N . ILE A 1 814 ? 30.936 52.996 -15.596 1.00 8.69 814 ILE A N 1
ATOM 6728 C CA . ILE A 1 814 ? 29.827 52.229 -15.052 1.00 8.86 814 ILE A CA 1
ATOM 6729 C C . ILE A 1 814 ? 28.538 52.675 -15.734 1.00 9.69 814 ILE A C 1
ATOM 6730 O O . ILE A 1 814 ? 28.293 53.869 -15.970 1.00 9.38 814 ILE A O 1
ATOM 6735 N N . LYS A 1 815 ? 27.693 51.712 -16.079 1.00 9.39 815 LYS A N 1
ATOM 6736 C CA . LYS A 1 815 ? 26.382 51.980 -16.630 1.00 9.53 815 LYS A CA 1
ATOM 6737 C C . LYS A 1 815 ? 25.474 52.595 -15.581 1.00 8.65 815 LYS A C 1
ATOM 6738 O O . LYS A 1 815 ? 25.363 52.100 -14.458 1.00 9.84 815 LYS A O 1
ATOM 6744 N N . ARG A 1 816 ? 24.840 53.696 -16.016 1.00 9.32 816 ARG A N 1
ATOM 6745 C CA . ARG A 1 816 ? 23.820 54.372 -15.211 1.00 9.39 816 ARG A CA 1
ATOM 6746 C C . ARG A 1 816 ? 22.473 54.240 -15.919 1.00 9.46 816 ARG A C 1
ATOM 6747 O O . ARG A 1 816 ? 22.424 54.188 -17.159 1.00 10.40 816 ARG A O 1
ATOM 6755 N N . ARG A 1 817 ? 21.423 54.176 -15.130 1.00 9.73 817 ARG A N 1
ATOM 6756 C CA . ARG A 1 817 ? 20.079 54.261 -15.673 1.00 10.38 817 ARG A CA 1
ATOM 6757 C C . ARG A 1 817 ? 19.344 55.409 -15.004 1.00 10.06 817 ARG A C 1
ATOM 6758 O O . ARG A 1 817 ? 19.201 55.456 -13.806 1.00 10.89 817 ARG A O 1
ATOM 6766 N N . ARG A 1 818 ? 18.900 56.353 -15.816 1.00 10.15 818 ARG A N 1
ATOM 6767 C CA . ARG A 1 818 ? 18.066 57.435 -15.310 1.00 10.87 818 ARG A CA 1
ATOM 6768 C C . ARG A 1 818 ? 16.758 56.841 -14.796 1.00 11.20 818 ARG A C 1
ATOM 6769 O O . ARG A 1 818 ? 16.134 56.060 -15.504 1.00 14.62 818 ARG A O 1
ATOM 6777 N N . LEU A 1 819 ? 16.345 57.204 -13.588 1.00 11.96 819 LEU A N 1
ATOM 6778 C CA . LEU A 1 819 ? 15.125 56.602 -13.040 1.00 13.99 819 LEU A CA 1
ATOM 6779 C C . LEU A 1 819 ? 14.126 57.708 -12.744 1.00 14.16 819 LEU A C 1
ATOM 6780 O O . LEU A 1 819 ? 14.401 58.625 -11.935 1.00 15.83 819 LEU A O 1
ATOM 6785 N N . ASP A 1 820 ? 12.982 57.654 -13.383 1.00 15.91 820 ASP A N 1
ATOM 6786 C CA . ASP A 1 820 ? 12.033 58.699 -13.146 1.00 17.94 820 ASP A CA 1
ATOM 6787 C C . ASP A 1 820 ? 11.335 58.539 -11.810 1.00 15.31 820 ASP A C 1
ATOM 6788 O O . ASP A 1 820 ? 10.710 59.473 -11.349 1.00 17.42 820 ASP A O 1
ATOM 6793 N N . LYS A 1 821 ? 11.502 57.393 -11.145 1.00 14.90 821 LYS A N 1
ATOM 6794 C CA . LYS A 1 821 ? 10.995 57.273 -9.785 1.00 15.61 821 LYS A CA 1
ATOM 6795 C C . LYS A 1 821 ? 11.856 58.037 -8.784 1.00 17.08 821 LYS A C 1
ATOM 6796 O O . LYS A 1 821 ? 11.494 58.155 -7.620 1.00 20.39 821 LYS A O 1
ATOM 6802 N N . LEU A 1 822 ? 13.010 58.549 -9.240 1.00 14.87 822 LEU A N 1
ATOM 6803 C CA . LEU A 1 822 ? 13.871 59.362 -8.364 1.00 15.50 822 LEU A CA 1
ATOM 6804 C C . LEU A 1 822 ? 13.864 60.794 -8.860 1.00 15.00 822 LEU A C 1
ATOM 6805 O O . LEU A 1 822 ? 13.655 61.037 -10.039 1.00 15.61 822 LEU A O 1
ATOM 6810 N N . PRO A 1 823 ? 14.117 61.757 -7.974 1.00 14.49 823 PRO A N 1
ATOM 6811 C CA . PRO A 1 823 ? 14.120 63.162 -8.414 1.00 15.02 823 PRO A CA 1
ATOM 6812 C C . PRO A 1 823 ? 15.374 63.494 -9.225 1.00 13.00 823 PRO A C 1
ATOM 6813 O O . PRO A 1 823 ? 16.340 62.734 -9.233 1.00 12.54 823 PRO A O 1
ATOM 6817 N N . LEU A 1 824 ? 15.340 64.635 -9.923 1.00 13.25 824 LEU A N 1
ATOM 6818 C CA . LEU A 1 824 ? 16.384 65.002 -10.862 1.00 12.61 824 LEU A CA 1
ATOM 6819 C C . LEU A 1 824 ? 17.760 64.878 -10.218 1.00 11.48 824 LEU A C 1
ATOM 6820 O O . LEU A 1 824 ? 18.672 64.305 -10.820 1.00 12.05 824 LEU A O 1
ATOM 6825 N N . GLN A 1 825 ? 17.906 65.418 -9.005 1.00 11.45 825 GLN A N 1
ATOM 6826 C CA . GLN A 1 825 ? 19.230 65.465 -8.339 1.00 11.22 825 GLN A CA 1
ATOM 6827 C C . GLN A 1 825 ? 19.766 64.090 -7.987 1.00 10.88 825 GLN A C 1
ATOM 6828 O O . GLN A 1 825 ? 20.981 63.926 -7.806 1.00 10.69 825 GLN A O 1
ATOM 6834 N N . ALA A 1 826 ? 18.900 63.056 -7.942 1.00 11.85 826 ALA A N 1
ATOM 6835 C CA . ALA A 1 826 ? 19.350 61.669 -7.692 1.00 10.44 826 ALA A CA 1
ATOM 6836 C C . ALA A 1 826 ? 19.914 61.055 -8.975 1.00 10.74 826 ALA A C 1
ATOM 6837 O O . ALA A 1 826 ? 20.667 60.095 -8.909 1.00 12.10 826 ALA A O 1
ATOM 6839 N N . ASN A 1 827 ? 19.533 61.650 -10.130 1.00 10.78 827 ASN A N 1
ATOM 6840 C CA . ASN A 1 827 ? 20.051 61.129 -11.400 1.00 11.19 827 ASN A CA 1
ATOM 6841 C C . ASN A 1 827 ? 21.369 61.809 -11.806 1.00 10.07 827 ASN A C 1
ATOM 6842 O O . ASN A 1 827 ? 21.879 61.489 -12.880 1.00 11.79 827 ASN A O 1
ATOM 6847 N N . TYR A 1 828 ? 21.866 62.698 -10.952 1.00 10.82 828 TYR A N 1
ATOM 6848 C CA . TYR A 1 828 ? 23.212 63.256 -11.120 1.00 9.49 828 TYR A CA 1
ATOM 6849 C C . TYR A 1 828 ? 24.225 62.342 -10.482 1.00 9.20 828 TYR A C 1
ATOM 6850 O O . TYR A 1 828 ? 23.998 61.793 -9.400 1.00 10.40 828 TYR A O 1
ATOM 6859 N N . TYR A 1 829 ? 25.353 62.175 -11.157 1.00 9.37 829 TYR A N 1
ATOM 6860 C CA . TYR A 1 829 ? 26.443 61.291 -10.735 1.00 9.20 829 TYR A CA 1
ATOM 6861 C C . TYR A 1 829 ? 27.760 62.070 -10.867 1.00 8.77 829 TYR A C 1
ATOM 6862 O O . TYR A 1 829 ? 27.833 63.061 -11.613 1.00 9.48 829 TYR A O 1
ATOM 6871 N N . PRO A 1 830 ? 28.775 61.586 -10.211 1.00 9.18 830 PRO A N 1
ATOM 6872 C CA . PRO A 1 830 ? 30.109 62.195 -10.385 1.00 10.11 830 PRO A CA 1
ATOM 6873 C C . PRO A 1 830 ? 30.532 61.970 -11.819 1.00 8.69 830 PRO A C 1
ATOM 6874 O O . PRO A 1 830 ? 30.357 60.869 -12.413 1.00 10.05 830 PRO A O 1
ATOM 6878 N N . ILE A 1 831 ? 31.143 62.989 -12.421 1.00 8.79 831 ILE A N 1
ATOM 6879 C CA . ILE A 1 831 ? 31.832 62.831 -13.693 1.00 8.19 831 ILE A CA 1
ATOM 6880 C C . ILE A 1 831 ? 33.306 63.149 -13.460 1.00 8.32 831 ILE A C 1
ATOM 6881 O O . ILE A 1 831 ? 33.773 64.238 -13.789 1.00 9.25 831 ILE A O 1
ATOM 6886 N N . PRO A 1 832 ? 34.035 62.210 -12.853 1.00 8.49 832 PRO A N 1
ATOM 6887 C CA . PRO A 1 832 ? 35.439 62.524 -12.526 1.00 8.97 832 PRO A CA 1
ATOM 6888 C C . PRO A 1 832 ? 36.302 62.634 -13.733 1.00 9.64 832 PRO A C 1
ATOM 6889 O O . PRO A 1 832 ? 37.285 63.390 -13.599 1.00 12.75 832 PRO A O 1
ATOM 6893 N N . SER A 1 833 ? 36.002 61.967 -14.848 1.00 8.66 833 SER A N 1
ATOM 6894 C CA . SER A 1 833 ? 36.809 62.108 -16.057 1.00 9.59 833 SER A CA 1
ATOM 6895 C C . SER A 1 833 ? 36.071 61.918 -17.353 1.00 8.11 833 SER A C 1
ATOM 6896 O O . SER A 1 833 ? 36.625 62.286 -18.396 1.00 8.95 833 SER A O 1
ATOM 6899 N N . GLY A 1 834 ? 34.854 61.393 -17.328 1.00 8.17 834 GLY A N 1
ATOM 6900 C CA . GLY A 1 834 ? 34.177 61.295 -18.633 1.00 9.07 834 GLY A CA 1
ATOM 6901 C C . GLY A 1 834 ? 32.784 60.720 -18.482 1.00 8.06 834 GLY A C 1
ATOM 6902 O O . GLY A 1 834 ? 32.415 60.106 -17.469 1.00 8.60 834 GLY A O 1
ATOM 6903 N N . MET A 1 835 ? 32.030 60.858 -19.554 1.00 8.47 835 MET A N 1
ATOM 6904 C CA . MET A 1 835 ? 30.670 60.303 -19.600 1.00 9.31 835 MET A CA 1
ATOM 6905 C C . MET A 1 835 ? 30.361 60.074 -21.087 1.00 8.52 835 MET A C 1
ATOM 6906 O O . MET A 1 835 ? 30.893 60.725 -21.975 1.00 9.55 835 MET A O 1
ATOM 6911 N N . PHE A 1 836 ? 29.416 59.142 -21.326 1.00 9.27 836 PHE A N 1
ATOM 6912 C CA . PHE A 1 836 ? 29.000 58.952 -22.739 1.00 8.81 836 PHE A CA 1
ATOM 6913 C C . PHE A 1 836 ? 27.563 58.439 -22.772 1.00 9.48 836 PHE A C 1
ATOM 6914 O O . PHE A 1 836 ? 27.029 57.856 -21.816 1.00 9.90 836 PHE A O 1
ATOM 6922 N N . ILE A 1 837 ? 26.946 58.639 -23.940 1.00 9.24 837 ILE A N 1
ATOM 6923 C CA . ILE A 1 837 ? 25.696 58.009 -24.320 1.00 9.69 837 ILE A CA 1
ATOM 6924 C C . ILE A 1 837 ? 25.920 57.321 -25.673 1.00 9.86 837 ILE A C 1
ATOM 6925 O O . ILE A 1 837 ? 26.728 57.752 -26.487 1.00 11.03 837 ILE A O 1
ATOM 6930 N N . GLU A 1 838 ? 25.104 56.275 -25.913 1.00 10.67 838 GLU A N 1
ATOM 6931 C CA . GLU A 1 838 ? 25.214 55.573 -27.187 1.00 10.66 838 GLU A CA 1
ATOM 6932 C C . GLU A 1 838 ? 23.907 54.869 -27.515 1.00 11.81 838 GLU A C 1
ATOM 6933 O O . GLU A 1 838 ? 23.069 54.610 -26.662 1.00 12.35 838 GLU A O 1
ATOM 6939 N N . ASP A 1 839 ? 23.832 54.576 -28.815 1.00 12.85 839 ASP A N 1
ATOM 6940 C CA . ASP A 1 839 ? 22.751 53.647 -29.258 1.00 13.27 839 ASP A CA 1
ATOM 6941 C C . ASP A 1 839 ? 23.458 52.592 -30.070 1.00 13.57 839 ASP A C 1
ATOM 6942 O O . ASP A 1 839 ? 24.650 52.392 -29.933 1.00 15.18 839 ASP A O 1
ATOM 6947 N N . ALA A 1 840 ? 22.700 51.856 -30.905 1.00 14.95 840 ALA A N 1
ATOM 6948 C CA . ALA A 1 840 ? 23.329 50.779 -31.678 1.00 15.93 840 ALA A CA 1
ATOM 6949 C C . ALA A 1 840 ? 24.427 51.293 -32.596 1.00 14.08 840 ALA A C 1
ATOM 6950 O O . ALA A 1 840 ? 25.373 50.557 -32.887 1.00 17.98 840 ALA A O 1
ATOM 6952 N N . ASN A 1 841 ? 24.279 52.540 -33.050 1.00 14.06 841 ASN A N 1
ATOM 6953 C CA . ASN A 1 841 ? 25.173 53.024 -34.119 1.00 14.24 841 ASN A CA 1
ATOM 6954 C C . ASN A 1 841 ? 26.139 54.147 -33.746 1.00 13.06 841 ASN A C 1
ATOM 6955 O O . ASN A 1 841 ? 27.180 54.251 -34.379 1.00 14.23 841 ASN A O 1
ATOM 6960 N N . THR A 1 842 ? 25.785 54.965 -32.780 1.00 12.06 842 THR A N 1
ATOM 6961 C CA . THR A 1 842 ? 26.492 56.219 -32.526 1.00 12.07 842 THR A CA 1
ATOM 6962 C C . THR A 1 842 ? 26.739 56.370 -31.048 1.00 11.87 842 THR A C 1
ATOM 6963 O O . THR A 1 842 ? 25.877 56.061 -30.230 1.00 13.45 842 THR A O 1
ATOM 6967 N N . ARG A 1 843 ? 27.937 56.904 -30.743 1.00 10.48 843 ARG A N 1
ATOM 6968 C CA . ARG A 1 843 ? 28.283 57.232 -29.332 1.00 10.60 843 ARG A CA 1
ATOM 6969 C C . ARG A 1 843 ? 28.786 58.672 -29.291 1.00 10.05 843 ARG A C 1
ATOM 6970 O O . ARG A 1 843 ? 29.474 59.128 -30.220 1.00 10.94 843 ARG A O 1
ATOM 6978 N N . LEU A 1 844 ? 28.420 59.392 -28.226 1.00 10.61 844 LEU A N 1
ATOM 6979 C CA . LEU A 1 844 ? 29.034 60.691 -27.915 1.00 10.47 844 LEU A CA 1
ATOM 6980 C C . LEU A 1 844 ? 29.659 60.603 -26.540 1.00 10.14 844 LEU A C 1
ATOM 6981 O O . LEU A 1 844 ? 28.970 60.268 -25.585 1.00 9.86 844 LEU A O 1
ATOM 6986 N N . THR A 1 845 ? 30.969 60.876 -26.516 1.00 9.93 845 THR A N 1
ATOM 6987 C CA . THR A 1 845 ? 31.707 60.810 -25.244 1.00 9.92 845 THR A CA 1
ATOM 6988 C C . THR A 1 845 ? 32.238 62.224 -24.928 1.00 9.47 845 THR A C 1
ATOM 6989 O O . THR A 1 845 ? 32.836 62.883 -25.818 1.00 10.56 845 THR A O 1
ATOM 6993 N N . LEU A 1 846 ? 32.046 62.645 -23.706 1.00 9.37 846 LEU A N 1
ATOM 6994 C CA . LEU A 1 846 ? 32.584 63.927 -23.234 1.00 9.14 846 LEU A CA 1
ATOM 6995 C C . LEU A 1 846 ? 33.603 63.587 -22.155 1.00 8.24 846 LEU A C 1
ATOM 6996 O O . LEU A 1 846 ? 33.254 63.017 -21.125 1.00 9.52 846 LEU A O 1
ATOM 7001 N N . LEU A 1 847 ? 34.864 63.905 -22.441 1.00 8.39 847 LEU A N 1
ATOM 7002 C CA . LEU A 1 847 ? 35.959 63.702 -21.494 1.00 8.42 847 LEU A CA 1
ATOM 7003 C C . LEU A 1 847 ? 36.229 65.019 -20.780 1.00 8.57 847 LEU A C 1
ATOM 7004 O O . LEU A 1 847 ? 36.123 66.085 -21.403 1.00 9.15 847 LEU A O 1
ATOM 7009 N N A THR A 1 848 ? 36.577 64.950 -19.485 0.77 8.47 848 THR A N 1
ATOM 7010 N N B THR A 1 848 ? 36.667 64.881 -19.534 0.23 7.98 848 THR A N 1
ATOM 7011 C CA A THR A 1 848 ? 36.797 66.175 -18.706 0.77 9.14 848 THR A CA 1
ATOM 7012 C CA B THR A 1 848 ? 36.784 66.050 -18.672 0.23 7.95 848 THR A CA 1
ATOM 7013 C C A THR A 1 848 ? 38.228 66.212 -18.187 0.77 8.42 848 THR A C 1
ATOM 7014 C C B THR A 1 848 ? 38.108 66.223 -17.959 0.23 8.60 848 THR A C 1
ATOM 7015 O O A THR A 1 848 ? 38.885 65.201 -17.968 0.77 9.47 848 THR A O 1
ATOM 7016 O O B THR A 1 848 ? 38.638 65.251 -17.414 0.23 9.49 848 THR A O 1
ATOM 7023 N N . GLY A 1 849 ? 38.641 67.453 -17.929 1.00 8.03 849 GLY A N 1
ATOM 7024 C CA . GLY A 1 849 ? 39.912 67.724 -17.257 1.00 8.48 849 GLY A CA 1
ATOM 7025 C C . GLY A 1 849 ? 39.729 68.041 -15.779 1.00 7.50 849 GLY A C 1
ATOM 7026 O O . GLY A 1 849 ? 40.684 68.509 -15.135 1.00 8.68 849 GLY A O 1
ATOM 7027 N N . GLN A 1 850 ? 38.526 67.806 -15.274 1.00 7.88 850 GLN A N 1
ATOM 7028 C CA . GLN A 1 850 ? 38.213 68.148 -13.882 1.00 8.31 850 GLN A CA 1
ATOM 7029 C C . GLN A 1 850 ? 36.970 67.391 -13.508 1.00 7.78 850 GLN A C 1
ATOM 7030 O O . GLN A 1 850 ? 36.083 67.202 -14.354 1.00 8.71 850 GLN A O 1
ATOM 7036 N N . PRO A 1 851 ? 36.836 66.975 -12.266 1.00 7.08 851 PRO A N 1
ATOM 7037 C CA . PRO A 1 851 ? 35.586 66.305 -11.848 1.00 7.78 851 PRO A CA 1
ATOM 7038 C C . PRO A 1 851 ? 34.485 67.332 -11.652 1.00 7.98 851 PRO A C 1
ATOM 7039 O O . PRO A 1 851 ? 34.662 68.352 -11.005 1.00 8.16 851 PRO A O 1
ATOM 7043 N N . LEU A 1 852 ? 33.305 66.989 -12.226 1.00 8.20 852 LEU A N 1
ATOM 7044 C CA . LEU A 1 852 ? 32.101 67.826 -12.099 1.00 8.20 852 LEU A CA 1
ATOM 7045 C C . LEU A 1 852 ? 30.903 66.899 -11.993 1.00 9.14 852 LEU A C 1
ATOM 7046 O O . LEU A 1 852 ? 31.031 65.684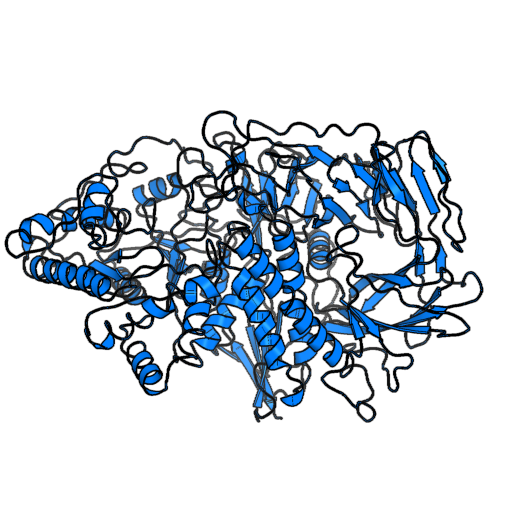 -12.211 1.00 14.45 852 LEU A O 1
ATOM 7051 N N . GLY A 1 853 ? 29.738 67.392 -11.675 1.00 8.12 853 GLY A N 1
ATOM 7052 C CA . GLY A 1 853 ? 28.531 66.549 -11.626 1.00 8.35 853 GLY A CA 1
ATOM 7053 C C . GLY A 1 853 ? 27.840 66.547 -12.966 1.00 8.08 853 GLY A C 1
ATOM 7054 O O . GLY A 1 853 ? 27.848 67.538 -13.716 1.00 9.14 853 GLY A O 1
ATOM 7055 N N . GLY A 1 854 ? 27.126 65.446 -13.291 1.00 8.74 854 GLY A N 1
ATOM 7056 C CA . GLY A 1 854 ? 26.431 65.439 -14.582 1.00 1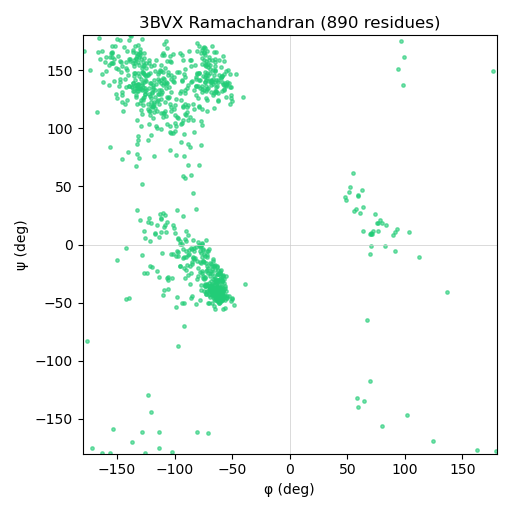0.06 854 GLY A CA 1
ATOM 7057 C C . GLY A 1 854 ? 25.441 64.339 -14.659 1.00 8.96 854 GLY A C 1
ATOM 7058 O O . GLY A 1 854 ? 25.275 63.506 -13.754 1.00 9.27 854 GLY A O 1
ATOM 7059 N N . SER A 1 855 ? 24.739 64.322 -15.806 1.00 9.29 855 SER A N 1
ATOM 7060 C CA . SER A 1 855 ? 23.673 63.334 -15.978 1.00 9.94 855 SER A CA 1
ATOM 7061 C C . SER A 1 855 ? 23.348 63.263 -17.451 1.00 9.48 855 SER A C 1
ATOM 7062 O O . SER A 1 855 ? 23.868 63.963 -18.290 1.00 10.79 855 SER A O 1
ATOM 7065 N N . SER A 1 856 ? 22.352 62.380 -17.715 1.00 11.28 856 SER A N 1
ATOM 7066 C CA . SER A 1 856 ? 21.622 62.408 -19.010 1.00 11.36 856 SER A CA 1
ATOM 7067 C C . SER A 1 856 ? 20.149 62.431 -18.607 1.00 11.29 856 SER A C 1
ATOM 7068 O O . SER A 1 856 ? 19.595 61.362 -18.184 1.00 12.81 856 SER A O 1
ATOM 7071 N N . LEU A 1 857 ? 19.496 63.560 -18.664 1.00 11.46 857 LEU A N 1
ATOM 7072 C CA . LEU A 1 857 ? 18.136 63.675 -18.147 1.00 12.54 857 LEU A CA 1
ATOM 7073 C C . LEU A 1 857 ? 17.073 63.373 -19.178 1.00 12.68 857 LEU A C 1
ATOM 7074 O O . LEU A 1 857 ? 15.894 63.341 -18.822 1.00 13.62 857 LEU A O 1
ATOM 7079 N N . ALA A 1 858 ? 17.477 63.157 -20.414 1.00 13.16 858 ALA A N 1
ATOM 7080 C CA . ALA A 1 858 ? 16.559 62.716 -21.464 1.00 13.46 858 ALA A CA 1
ATOM 7081 C C . ALA A 1 858 ? 17.377 61.981 -22.500 1.00 12.99 858 ALA A C 1
ATOM 7082 O O . ALA A 1 858 ? 18.585 62.184 -22.608 1.00 13.24 858 ALA A O 1
ATOM 7084 N N . SER A 1 859 ? 16.718 61.108 -23.253 1.00 13.53 859 SER A N 1
ATOM 7085 C CA . SER A 1 859 ? 17.384 60.379 -24.294 1.00 13.54 859 SER A CA 1
ATOM 7086 C C . SER A 1 859 ? 18.135 61.332 -25.211 1.00 13.08 859 SER A C 1
ATOM 7087 O O . SER A 1 859 ? 17.618 62.398 -25.614 1.00 14.76 859 SER A O 1
ATOM 7090 N N . GLY A 1 860 ? 19.386 60.978 -25.560 1.00 13.10 860 GLY A N 1
ATOM 7091 C CA . GLY A 1 860 ? 20.187 61.778 -26.472 1.00 13.84 860 GLY A CA 1
ATOM 7092 C C . GLY A 1 860 ? 20.900 62.961 -25.802 1.00 12.99 860 GLY A C 1
ATOM 7093 O O . GLY A 1 860 ? 21.647 63.644 -26.506 1.00 13.41 860 GLY A O 1
ATOM 7094 N N . GLU A 1 861 ? 20.716 63.180 -24.484 1.00 12.85 861 GLU A N 1
ATOM 7095 C CA . GLU A 1 861 ? 21.399 64.319 -23.846 1.00 11.31 861 GLU A CA 1
ATOM 7096 C C . GLU A 1 861 ? 22.531 63.899 -22.942 1.00 11.63 861 GLU A C 1
ATOM 7097 O O . GLU A 1 861 ? 22.567 62.806 -22.366 1.00 12.54 861 GLU A O 1
ATOM 7103 N N . LEU A 1 862 ? 23.501 64.778 -22.818 1.00 10.84 862 LEU A N 1
ATOM 7104 C CA . LEU A 1 862 ? 24.496 64.721 -21.740 1.00 10.77 862 LEU A CA 1
ATOM 7105 C C . LEU A 1 862 ? 24.506 66.107 -21.096 1.00 9.75 862 LEU A C 1
ATOM 7106 O O . LEU A 1 862 ? 24.310 67.127 -21.812 1.00 10.73 862 LEU A O 1
ATOM 7111 N N . GLU A 1 863 ? 24.773 66.217 -19.815 1.00 9.44 863 GLU A N 1
ATOM 7112 C CA . GLU A 1 863 ? 24.932 67.552 -19.230 1.00 9.85 863 GLU A CA 1
ATOM 7113 C C . GLU A 1 863 ? 25.916 67.441 -18.091 1.00 9.33 863 GLU A C 1
ATOM 7114 O O . GLU A 1 863 ? 26.036 66.415 -17.429 1.00 8.94 863 GLU A O 1
ATOM 7120 N N . ILE A 1 864 ? 26.602 68.568 -17.881 1.00 9.59 864 ILE A N 1
ATOM 7121 C CA . ILE A 1 864 ? 27.662 68.589 -16.842 1.00 9.39 864 ILE A CA 1
ATOM 7122 C C . ILE A 1 864 ? 27.663 70.001 -16.223 1.00 8.83 864 ILE A C 1
ATOM 7123 O O . ILE A 1 864 ? 27.671 71.033 -16.960 1.00 9.15 864 ILE A O 1
ATOM 7128 N N . MET A 1 865 ? 27.607 70.043 -14.911 1.00 8.57 865 MET A N 1
ATOM 7129 C CA . MET A 1 865 ? 27.543 71.324 -14.206 1.00 8.91 865 MET A CA 1
ATOM 7130 C C . MET A 1 865 ? 28.877 72.011 -14.233 1.00 8.65 865 MET A C 1
ATOM 7131 O O . MET A 1 865 ? 29.933 71.390 -14.072 1.00 10.88 865 MET A O 1
ATOM 7136 N N . GLN A 1 866 ? 28.858 73.329 -14.430 1.00 8.73 866 GLN A N 1
ATOM 7137 C CA . GLN A 1 866 ? 30.082 74.126 -14.548 1.00 8.63 866 GLN A CA 1
ATOM 7138 C C . GLN A 1 866 ? 30.449 74.815 -13.239 1.00 9.17 866 GLN A C 1
ATOM 7139 O O . GLN A 1 866 ? 31.645 74.803 -12.875 1.00 9.68 866 GLN A O 1
ATOM 7145 N N . ASP A 1 867 ? 29.463 75.432 -12.566 1.00 9.91 867 ASP A N 1
ATOM 7146 C CA . ASP A 1 867 ? 29.744 76.055 -11.276 1.00 9.24 867 ASP A CA 1
ATOM 7147 C C . ASP A 1 867 ? 28.374 76.260 -10.643 1.00 8.91 867 ASP A C 1
ATOM 7148 O O . ASP A 1 867 ? 27.318 76.165 -11.267 1.00 9.78 867 ASP A O 1
ATOM 7153 N N . ARG A 1 868 ? 28.433 76.554 -9.358 1.00 9.02 868 ARG A N 1
ATOM 7154 C CA . ARG A 1 868 ? 27.230 76.764 -8.551 1.00 9.55 868 ARG A CA 1
ATOM 7155 C C . ARG A 1 868 ? 27.542 77.782 -7.468 1.00 9.42 868 ARG A C 1
ATOM 7156 O O . ARG A 1 868 ? 28.608 77.708 -6.828 1.00 10.56 868 ARG A O 1
ATOM 7164 N N . ARG A 1 869 ? 26.605 78.730 -7.269 1.00 10.22 869 ARG A N 1
ATOM 7165 C CA . ARG A 1 869 ? 26.784 79.823 -6.281 1.00 10.54 869 ARG A CA 1
ATOM 7166 C C . ARG A 1 869 ? 25.527 79.813 -5.438 1.00 11.51 869 ARG A C 1
ATOM 7167 O O . ARG A 1 869 ? 24.428 80.009 -6.020 1.00 12.40 869 ARG A O 1
ATOM 7175 N N . LEU A 1 870 ? 25.665 79.511 -4.162 1.00 13.37 870 LEU A N 1
ATOM 7176 C CA . LEU A 1 870 ? 24.513 79.233 -3.284 1.00 13.14 870 LEU A CA 1
ATOM 7177 C C . LEU A 1 870 ? 24.584 80.057 -2.022 1.00 12.82 870 LEU A C 1
ATOM 7178 O O . LEU A 1 870 ? 25.574 80.003 -1.306 1.00 14.17 870 LEU A O 1
ATOM 7183 N N . ALA A 1 871 ? 23.506 80.807 -1.790 1.00 13.50 871 ALA A N 1
ATOM 7184 C CA . ALA A 1 871 ? 23.537 81.683 -0.625 1.00 16.43 871 ALA A CA 1
ATOM 7185 C C . ALA A 1 871 ? 23.334 81.016 0.726 1.00 18.14 871 ALA A C 1
ATOM 7186 O O . ALA A 1 871 ? 23.753 81.547 1.769 1.00 20.55 871 ALA A O 1
ATOM 7188 N N . SER A 1 872 ? 22.666 79.849 0.690 1.00 17.04 872 SER A N 1
ATOM 7189 C CA . SER A 1 872 ? 22.301 79.228 1.975 1.00 17.25 872 SER A CA 1
ATOM 7190 C C . SER A 1 872 ? 23.184 78.047 2.319 1.00 14.93 872 SER A C 1
ATOM 7191 O O . SER A 1 872 ? 23.771 77.376 1.482 1.00 16.65 872 SER A O 1
ATOM 7194 N N . ASP A 1 873 ? 23.191 77.795 3.637 1.00 15.66 873 ASP A N 1
ATOM 7195 C CA . ASP A 1 873 ? 23.717 76.556 4.149 1.00 14.61 873 ASP A CA 1
ATOM 7196 C C . ASP A 1 873 ? 22.706 75.426 4.037 1.00 14.67 873 ASP A C 1
ATOM 7197 O O . ASP A 1 873 ? 21.505 75.668 4.104 1.00 16.95 873 ASP A O 1
ATOM 7202 N N . ASP A 1 874 ? 23.246 74.227 3.830 1.00 12.71 874 ASP A N 1
ATOM 7203 C CA . ASP A 1 874 ? 22.380 73.077 3.585 1.00 12.97 874 ASP A CA 1
ATOM 7204 C C . ASP A 1 874 ? 22.347 72.114 4.760 1.00 12.56 874 ASP A C 1
ATOM 7205 O O . ASP A 1 874 ? 22.049 70.928 4.633 1.00 15.08 874 ASP A O 1
ATOM 7210 N N . GLU A 1 875 ? 22.630 72.632 5.964 1.00 13.27 875 GLU A N 1
ATOM 7211 C CA . GLU A 1 875 ? 22.349 71.932 7.218 1.00 15.52 875 GLU A CA 1
ATOM 7212 C C . GLU A 1 875 ? 23.128 70.632 7.394 1.00 15.07 875 GLU A C 1
ATOM 7213 O O . GLU A 1 875 ? 22.629 69.713 8.062 1.00 16.13 875 GLU A O 1
ATOM 7219 N N . ARG A 1 876 ? 24.345 70.568 6.871 1.00 12.81 876 ARG A N 1
ATOM 7220 C CA . ARG A 1 876 ? 25.187 69.371 7.013 1.00 13.20 876 ARG A CA 1
ATOM 7221 C C . ARG A 1 876 ? 26.443 69.701 7.801 1.00 12.84 876 ARG A C 1
ATOM 7222 O O . ARG A 1 876 ? 27.354 68.878 7.883 1.00 13.82 876 ARG A O 1
ATOM 7230 N N . GLY A 1 877 ? 26.541 70.893 8.398 1.00 13.23 877 GLY A N 1
ATOM 7231 C CA . GLY A 1 877 ? 27.578 71.252 9.333 1.00 13.67 877 GLY A CA 1
ATOM 7232 C C . GLY A 1 877 ? 28.547 72.300 8.839 1.00 13.30 877 GLY A C 1
ATOM 7233 O O . GLY A 1 877 ? 29.328 72.815 9.674 1.00 15.07 877 GLY A O 1
ATOM 7234 N N . LEU A 1 878 ? 28.502 72.635 7.550 1.00 13.38 878 LEU A N 1
ATOM 7235 C CA . LEU A 1 878 ? 29.461 73.614 7.022 1.00 13.07 878 LEU A CA 1
ATOM 7236 C C . LEU A 1 878 ? 29.198 74.998 7.559 1.00 13.85 878 LEU A C 1
ATOM 7237 O O . LEU A 1 878 ? 30.120 75.803 7.769 1.00 14.65 878 LEU A O 1
ATOM 7242 N N . GLY A 1 879 ? 27.912 75.380 7.717 1.00 14.17 879 GLY A N 1
ATOM 7243 C CA . GLY A 1 879 ? 27.675 76.716 8.325 1.00 15.49 879 GLY A CA 1
ATOM 7244 C C . GLY A 1 879 ? 27.880 77.870 7.351 1.00 13.98 879 GLY A C 1
ATOM 7245 O O . GLY A 1 879 ? 28.070 78.972 7.869 1.00 17.00 879 GLY A O 1
ATOM 7246 N N . GLN A 1 880 ? 27.813 77.635 6.056 1.00 13.43 880 GLN A N 1
ATOM 7247 C CA . GLN A 1 880 ? 27.898 78.711 5.069 1.00 13.09 880 GLN A CA 1
ATOM 7248 C C . GLN A 1 880 ? 27.398 78.146 3.733 1.00 13.67 880 GLN A C 1
ATOM 7249 O O . GLN A 1 880 ? 27.364 76.934 3.565 1.00 16.60 880 GLN A O 1
ATOM 7255 N N . GLY A 1 881 ? 27.002 79.042 2.851 1.00 17.21 881 GLY A N 1
ATOM 7256 C CA . GLY A 1 881 ? 26.735 78.722 1.455 1.00 19.18 881 GLY A CA 1
ATOM 7257 C C . GLY A 1 881 ? 28.071 78.684 0.714 1.00 14.53 881 GLY A C 1
ATOM 7258 O O . GLY A 1 881 ? 29.158 78.536 1.248 1.00 17.68 881 GLY A O 1
ATOM 7259 N N . VAL A 1 882 ? 27.927 78.787 -0.594 1.00 12.05 882 VAL A N 1
ATOM 7260 C CA . VAL A 1 882 ? 29.054 78.793 -1.540 1.00 12.74 882 VAL A CA 1
ATOM 7261 C C . VAL A 1 882 ? 29.009 80.102 -2.321 1.00 11.78 882 VAL A C 1
ATOM 7262 O O . VAL A 1 882 ? 28.292 80.235 -3.304 1.00 12.83 882 VAL A O 1
ATOM 7266 N N . LEU A 1 883 ? 29.757 81.088 -1.832 1.00 12.19 883 LEU A N 1
ATOM 7267 C CA . LEU A 1 883 ? 29.751 82.453 -2.385 1.00 13.44 883 LEU A CA 1
ATOM 7268 C C . LEU A 1 883 ? 31.164 82.931 -2.641 1.00 13.68 883 LEU A C 1
ATOM 7269 O O . LEU A 1 883 ? 31.417 84.127 -2.748 1.00 19.08 883 LEU A O 1
ATOM 7274 N N . ASP A 1 884 ? 32.083 82.000 -2.756 1.00 12.97 884 ASP A N 1
ATOM 7275 C CA . ASP A 1 884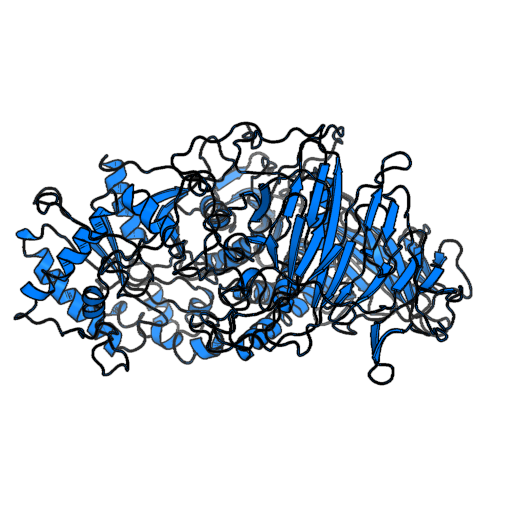 ? 33.512 82.291 -2.967 1.00 12.81 884 ASP A CA 1
ATOM 7276 C C . ASP A 1 884 ? 33.978 81.848 -4.354 1.00 12.06 884 ASP A C 1
ATOM 7277 O O . ASP A 1 884 ? 35.159 81.565 -4.582 1.00 13.44 884 ASP A O 1
ATOM 7282 N N . ASN A 1 885 ? 33.064 81.803 -5.305 1.00 11.72 885 ASN A N 1
ATOM 7283 C CA . ASN A 1 885 ? 33.433 81.422 -6.654 1.00 11.53 885 ASN A CA 1
ATOM 7284 C C . ASN A 1 885 ? 34.540 82.285 -7.229 1.00 11.58 885 ASN A C 1
ATOM 7285 O O . ASN A 1 885 ? 34.646 83.479 -6.901 1.00 12.77 885 ASN A O 1
ATOM 7290 N N . LYS A 1 886 ? 35.350 81.688 -8.092 1.00 12.05 886 LYS A N 1
ATOM 7291 C CA . LYS A 1 886 ? 36.331 82.457 -8.842 1.00 13.46 886 LYS A CA 1
ATOM 7292 C C . LYS A 1 886 ? 36.395 81.847 -10.243 1.00 11.28 886 LYS A C 1
ATOM 7293 O O . LYS A 1 886 ? 36.016 80.719 -10.477 1.00 12.24 886 LYS A O 1
ATOM 7299 N N . PRO A 1 887 ? 36.855 82.633 -11.230 1.00 11.01 887 PRO A N 1
ATOM 7300 C CA . PRO A 1 887 ? 36.910 82.112 -12.595 1.00 10.81 887 PRO A CA 1
ATOM 7301 C C . PRO A 1 887 ? 37.737 80.861 -12.716 1.00 10.81 887 PRO A C 1
ATOM 7302 O O . PRO A 1 887 ? 38.830 80.764 -12.155 1.00 11.95 887 PRO A O 1
ATOM 7306 N N . VAL A 1 888 ? 37.216 79.890 -13.479 1.00 9.81 888 VAL A N 1
ATOM 7307 C CA . VAL A 1 888 ? 37.875 78.599 -13.649 1.00 9.43 888 VAL A CA 1
ATOM 7308 C C . VAL A 1 888 ? 37.785 78.265 -15.128 1.00 9.32 888 VAL A C 1
ATOM 7309 O O . VAL A 1 888 ? 36.736 78.481 -15.778 1.00 10.26 888 VAL A O 1
ATOM 7313 N N . LEU A 1 889 ? 38.884 77.731 -15.668 1.00 8.78 889 LEU A N 1
ATOM 7314 C CA . LEU A 1 889 ? 38.891 77.257 -17.049 1.00 9.08 889 LEU A CA 1
ATOM 7315 C C . LEU A 1 889 ? 38.693 75.742 -17.079 1.00 8.87 889 LEU A C 1
ATOM 7316 O O . LEU A 1 889 ? 39.608 74.959 -16.736 1.00 11.04 889 LEU A O 1
ATOM 7321 N N . HIS A 1 890 ? 37.517 75.318 -17.390 1.00 8.60 890 HIS A N 1
ATOM 7322 C CA . HIS A 1 890 ? 37.203 73.898 -17.543 1.00 8.11 890 HIS A CA 1
ATOM 7323 C C . HIS A 1 890 ? 37.547 73.454 -18.931 1.00 8.45 890 HIS A C 1
ATOM 7324 O O . HIS A 1 890 ? 37.325 74.184 -19.918 1.00 9.56 890 HIS A O 1
ATOM 7331 N N . ILE A 1 891 ? 38.097 72.223 -19.060 1.00 7.97 891 ILE A N 1
ATOM 7332 C CA . ILE A 1 891 ? 38.533 71.715 -20.348 1.00 7.90 891 ILE A CA 1
ATOM 7333 C C . ILE A 1 891 ? 37.896 70.347 -20.577 1.00 8.07 891 ILE A C 1
ATOM 7334 O O . ILE A 1 891 ? 37.632 69.565 -19.665 1.00 8.69 891 ILE A O 1
ATOM 7339 N N . TYR A 1 892 ? 37.644 70.061 -21.840 1.00 7.79 892 TYR A N 1
ATOM 7340 C CA . TYR A 1 892 ? 36.971 68.869 -22.295 1.00 8.03 892 TYR A CA 1
ATOM 7341 C C . TYR A 1 892 ? 37.454 68.437 -23.669 1.00 8.32 892 TYR A C 1
ATOM 7342 O O . TYR A 1 892 ? 38.022 69.251 -24.421 1.00 8.95 892 TYR A O 1
ATOM 7351 N N . ARG A 1 893 ? 37.164 67.162 -24.008 1.00 8.27 893 ARG A N 1
ATOM 7352 C CA . ARG A 1 893 ? 37.233 66.725 -25.397 1.00 8.58 893 ARG A CA 1
ATOM 7353 C C . ARG A 1 893 ? 35.879 66.104 -25.715 1.00 9.35 893 ARG A C 1
ATOM 7354 O O . ARG A 1 893 ? 35.250 65.485 -24.840 1.00 9.59 893 ARG A O 1
ATOM 7362 N N . LEU A 1 894 ? 35.447 66.287 -26.963 1.00 10.28 894 LEU A N 1
ATOM 7363 C CA . LEU A 1 894 ? 34.118 65.807 -27.370 1.00 10.57 894 LEU A CA 1
ATOM 7364 C C . LEU A 1 894 ? 34.312 64.841 -28.547 1.00 10.25 894 LEU A C 1
ATOM 7365 O O . LEU A 1 894 ? 34.735 65.292 -29.616 1.00 12.38 894 LEU A O 1
ATOM 7370 N N . VAL A 1 895 ? 33.971 63.579 -28.317 1.00 10.18 895 VAL A N 1
ATOM 7371 C CA . VAL A 1 895 ? 34.259 62.530 -29.318 1.00 11.30 895 VAL A CA 1
ATOM 7372 C C . VAL A 1 895 ? 32.958 61.901 -29.793 1.00 11.50 895 VAL A C 1
ATOM 7373 O O . VAL A 1 895 ? 32.294 61.175 -29.043 1.00 11.71 895 VAL A O 1
ATOM 7377 N N . LEU A 1 896 ? 32.591 62.198 -31.034 1.00 11.75 896 LEU A N 1
ATOM 7378 C CA . LEU A 1 896 ? 31.472 61.560 -31.690 1.00 11.37 896 LEU A CA 1
ATOM 7379 C C . LEU A 1 896 ? 32.029 60.408 -32.517 1.00 12.16 896 LEU A C 1
ATOM 7380 O O . LEU A 1 896 ? 32.985 60.640 -33.292 1.00 13.81 896 LEU A O 1
ATOM 7385 N N . GLU A 1 897 ? 31.415 59.209 -32.347 1.00 11.50 897 GLU A N 1
ATOM 7386 C CA . GLU A 1 897 ? 31.977 58.049 -33.042 1.00 13.61 897 GLU A CA 1
ATOM 7387 C C . GLU A 1 897 ? 30.872 57.146 -33.549 1.00 12.29 897 GLU A C 1
ATOM 7388 O O . GLU A 1 897 ? 29.809 57.023 -32.916 1.00 13.34 897 GLU A O 1
ATOM 7394 N N . LYS A 1 898 ? 31.140 56.451 -34.644 1.00 12.57 898 LYS A N 1
ATOM 7395 C CA . LYS A 1 898 ? 30.325 55.309 -35.053 1.00 14.55 898 LYS A CA 1
ATOM 7396 C C . LYS A 1 898 ? 30.750 54.084 -34.277 1.00 16.78 898 LYS A C 1
ATOM 7397 O O . LYS A 1 898 ? 31.927 53.749 -34.232 1.00 22.61 898 LYS A O 1
ATOM 7403 N N . VAL A 1 899 ? 29.787 53.408 -33.676 1.00 14.78 899 VAL A N 1
ATOM 7404 C CA . VAL A 1 899 ? 30.141 52.247 -32.824 1.00 14.97 899 VAL A CA 1
ATOM 7405 C C . VAL A 1 899 ? 29.390 50.974 -33.222 1.00 15.93 899 VAL A C 1
ATOM 7406 O O . VAL A 1 899 ? 29.441 49.978 -32.504 1.00 15.50 899 VAL A O 1
ATOM 7410 N N . ASN A 1 900 ? 28.729 50.975 -34.387 1.00 15.47 900 ASN A N 1
ATOM 7411 C CA . ASN A 1 900 ? 27.977 49.764 -34.749 1.00 18.25 900 ASN A CA 1
ATOM 7412 C C . ASN A 1 900 ? 28.917 48.593 -35.020 1.00 17.15 900 ASN A C 1
ATOM 7413 O O . ASN A 1 900 ? 28.445 47.478 -34.923 1.00 21.22 900 ASN A O 1
ATOM 7418 N N . ASN A 1 901 ? 30.179 48.758 -35.324 1.00 14.91 901 ASN A N 1
ATOM 7419 C CA . ASN A 1 901 ? 31.066 47.615 -35.484 1.00 17.08 901 ASN A CA 1
ATOM 7420 C C . ASN A 1 901 ? 31.816 47.270 -34.214 1.00 14.81 901 ASN A C 1
ATOM 7421 O O . ASN A 1 901 ? 32.604 46.301 -34.262 1.00 16.72 901 ASN A O 1
ATOM 7426 N N . CYS A 1 902 ? 31.614 47.985 -33.124 1.00 15.26 902 CYS A N 1
ATOM 7427 C CA . CYS A 1 902 ? 32.384 47.717 -31.912 1.00 15.10 902 CYS A CA 1
ATOM 7428 C C . CYS A 1 902 ? 31.837 46.505 -31.167 1.00 14.49 902 CYS A C 1
ATOM 7429 O O . CYS A 1 902 ? 30.633 46.326 -31.059 1.00 18.85 902 CYS A O 1
ATOM 7432 N N . VAL A 1 903 ? 32.725 45.713 -30.611 1.00 13.35 903 VAL A N 1
ATOM 7433 C CA . VAL A 1 903 ? 32.305 44.618 -29.759 1.00 14.42 903 VAL A CA 1
ATOM 7434 C C . VAL A 1 903 ? 32.093 45.180 -28.367 1.00 13.73 903 VAL A C 1
ATOM 7435 O O . VAL A 1 903 ? 33.000 45.561 -27.603 1.00 17.98 903 VAL A O 1
ATOM 7439 N N . ARG A 1 904 ? 30.825 45.283 -28.007 1.00 14.45 904 ARG A N 1
ATOM 7440 C CA . ARG A 1 904 ? 30.442 45.900 -26.747 1.00 13.62 904 ARG A CA 1
ATOM 7441 C C . ARG A 1 904 ? 29.924 44.843 -25.796 1.00 12.85 904 ARG A C 1
ATOM 7442 O O . ARG A 1 904 ? 29.549 43.756 -26.218 1.00 15.30 904 ARG A O 1
ATOM 7450 N N . PRO A 1 905 ? 29.866 45.165 -24.515 1.00 12.34 905 PRO A N 1
ATOM 7451 C CA . PRO A 1 905 ? 29.255 44.240 -23.579 1.00 12.39 905 PRO A CA 1
ATOM 7452 C C . PRO A 1 905 ? 27.776 44.010 -23.926 1.00 13.01 905 PRO A C 1
ATOM 7453 O O . PRO A 1 905 ? 27.149 44.808 -24.603 1.00 15.93 905 PRO A O 1
ATOM 7457 N N . SER A 1 906 ? 27.256 42.879 -23.432 1.00 14.52 906 SER A N 1
ATOM 7458 C CA . SER A 1 906 ? 25.832 42.622 -23.573 1.00 17.07 906 SER A CA 1
ATOM 7459 C C . SER A 1 906 ? 24.998 43.612 -22.784 1.00 15.62 906 SER A C 1
ATOM 7460 O O . SER A 1 906 ? 25.477 44.300 -21.894 1.00 16.94 906 SER A O 1
ATOM 7463 N N . LYS A 1 907 ? 23.721 43.631 -23.099 1.00 18.30 907 LYS A N 1
ATOM 7464 C CA . LYS A 1 907 ? 22.776 44.538 -22.469 1.00 19.78 907 LYS A CA 1
ATOM 7465 C C . LYS A 1 907 ? 22.756 44.331 -20.961 1.00 17.69 907 LYS A C 1
ATOM 7466 O O . LYS A 1 907 ? 22.406 45.302 -20.318 1.00 25.22 907 LYS A O 1
ATOM 7472 N N . LEU A 1 908 ? 23.072 43.159 -20.399 1.00 17.90 908 LEU A N 1
ATOM 7473 C CA . LEU A 1 908 ? 23.010 42.976 -18.954 1.00 17.86 908 LEU A CA 1
ATOM 7474 C C . LEU A 1 908 ? 24.288 43.378 -18.254 1.00 16.67 908 LEU A C 1
ATOM 7475 O O . LEU A 1 908 ? 24.375 43.388 -17.032 1.00 19.76 908 LEU A O 1
ATOM 7480 N N . HIS A 1 909 ? 25.352 43.673 -18.986 1.00 14.83 909 HIS A N 1
ATOM 7481 C CA . HIS A 1 909 ? 26.638 43.918 -18.319 1.00 13.49 909 HIS A CA 1
ATOM 7482 C C . HIS A 1 909 ? 26.663 45.290 -17.673 1.00 12.78 909 HIS A C 1
ATOM 7483 O O . HIS A 1 909 ? 26.173 46.267 -18.258 1.00 13.65 909 HIS A O 1
ATOM 7490 N N . PRO A 1 910 ? 27.158 45.458 -16.471 1.00 11.37 910 PRO A N 1
ATOM 7491 C CA . PRO A 1 910 ? 27.115 46.748 -15.794 1.00 10.55 910 PRO A CA 1
ATOM 7492 C C . PRO A 1 910 ? 28.219 47.726 -16.196 1.00 9.83 910 PRO A C 1
ATOM 7493 O O . PRO A 1 910 ? 28.154 48.849 -15.670 1.00 10.32 910 PRO A O 1
ATOM 7497 N N . ALA A 1 911 ? 29.158 47.362 -17.063 1.00 10.55 911 ALA A N 1
ATOM 7498 C CA . ALA A 1 911 ? 30.260 48.273 -17.396 1.00 10.64 911 ALA A CA 1
ATOM 7499 C C . ALA A 1 911 ? 30.138 48.772 -18.810 1.00 10.68 911 ALA A C 1
ATOM 7500 O O . ALA A 1 911 ? 29.479 48.164 -19.681 1.00 12.06 911 ALA A O 1
ATOM 7502 N N . GLY A 1 912 ? 30.851 49.845 -19.100 1.00 10.25 912 GLY A N 1
ATOM 7503 C CA . GLY A 1 912 ? 31.128 50.231 -20.499 1.00 11.31 912 GLY A CA 1
ATOM 7504 C C . GLY A 1 912 ? 32.608 50.516 -20.619 1.00 9.69 912 GLY A C 1
ATOM 7505 O O . GLY A 1 912 ? 33.310 50.617 -19.603 1.00 10.35 912 GLY A O 1
ATOM 7506 N N . TYR A 1 913 ? 33.072 50.710 -21.858 1.00 9.74 913 TYR A N 1
ATOM 7507 C CA . TYR A 1 913 ? 34.510 50.898 -22.132 1.00 9.97 913 TYR A CA 1
ATOM 7508 C C . TYR A 1 913 ? 34.663 51.954 -23.194 1.00 10.22 913 TYR A C 1
ATOM 7509 O O . TYR A 1 913 ? 33.891 52.004 -24.154 1.00 11.87 913 TYR A O 1
ATOM 7518 N N . LEU A 1 914 ? 35.737 52.735 -23.075 1.00 10.21 914 LEU A N 1
ATOM 7519 C CA . LEU A 1 914 ? 36.057 53.719 -24.074 1.00 10.08 914 LEU A CA 1
ATOM 7520 C C . LEU A 1 914 ? 36.624 53.059 -25.342 1.00 9.59 914 LEU A C 1
ATOM 7521 O O . LEU A 1 914 ? 37.162 51.971 -25.321 1.00 11.68 914 LEU A O 1
ATOM 7526 N N . THR A 1 915 ? 36.518 53.813 -26.436 1.00 11.60 915 THR A N 1
ATOM 7527 C CA . THR A 1 915 ? 37.275 53.564 -27.624 1.00 11.88 915 THR A CA 1
ATOM 7528 C C . THR A 1 915 ? 38.698 54.133 -27.478 1.00 12.19 915 THR A C 1
ATOM 7529 O O . THR A 1 915 ? 38.982 54.958 -26.606 1.00 12.12 915 THR A O 1
ATOM 7533 N N . SER A 1 916 ? 39.567 53.720 -28.404 1.00 12.74 916 SER A N 1
ATOM 7534 C CA . SER A 1 916 ? 40.920 54.291 -28.423 1.00 13.09 916 SER A CA 1
ATOM 7535 C C . SER A 1 916 ? 40.906 55.801 -28.503 1.00 11.35 916 SER A C 1
ATOM 7536 O O . SER A 1 916 ? 41.631 56.477 -27.790 1.00 12.03 916 SER A O 1
ATOM 7539 N N . ALA A 1 917 ? 40.084 56.357 -29.386 1.00 11.71 917 ALA A N 1
ATOM 7540 C CA . ALA A 1 917 ? 40.160 57.816 -29.544 1.00 12.48 917 ALA A CA 1
ATOM 7541 C C . ALA A 1 917 ? 39.674 58.531 -28.297 1.00 10.78 917 ALA A C 1
ATOM 7542 O O . ALA A 1 917 ? 40.231 59.547 -27.921 1.00 11.14 917 ALA A O 1
ATOM 7544 N N . ALA A 1 918 ? 38.666 57.978 -27.605 1.00 10.77 918 ALA A N 1
ATOM 7545 C CA . ALA A 1 918 ? 38.211 58.655 -26.410 1.00 10.12 918 ALA A CA 1
ATOM 7546 C C . ALA A 1 918 ? 39.216 58.503 -25.277 1.00 9.27 918 ALA A C 1
ATOM 7547 O O . ALA A 1 918 ? 39.393 59.448 -24.487 1.00 10.38 918 ALA A O 1
ATOM 7549 N N . HIS A 1 919 ? 39.868 57.355 -25.188 1.00 9.96 919 HIS A N 1
ATOM 7550 C CA . HIS A 1 919 ? 40.912 57.188 -24.195 1.00 10.33 919 HIS A CA 1
ATOM 7551 C C . HIS A 1 919 ? 42.076 58.142 -24.434 1.00 9.29 919 HIS A C 1
ATOM 7552 O O . HIS A 1 919 ? 42.543 58.796 -23.510 1.00 10.33 919 HIS A O 1
ATOM 7559 N N . LYS A 1 920 ? 42.547 58.225 -25.669 1.00 9.83 920 LYS A N 1
ATOM 7560 C CA . LYS A 1 920 ? 43.620 59.190 -25.961 1.00 10.88 920 LYS A CA 1
ATOM 7561 C C . LYS A 1 920 ? 43.170 60.598 -25.674 1.00 9.44 920 LYS A C 1
ATOM 7562 O O . LYS A 1 920 ? 43.953 61.422 -25.207 1.00 10.17 920 LYS A O 1
ATOM 7568 N N . ALA A 1 921 ? 41.902 60.918 -25.957 1.00 9.65 921 ALA A N 1
ATOM 7569 C CA . ALA A 1 921 ? 41.419 62.274 -25.676 1.00 9.53 921 ALA A CA 1
ATOM 7570 C C . ALA A 1 921 ? 41.422 62.538 -24.162 1.00 9.13 921 ALA A C 1
ATOM 7571 O O . ALA A 1 921 ? 41.816 63.617 -23.726 1.00 9.42 921 ALA A O 1
ATOM 7573 N N . SER A 1 922 ? 41.073 61.549 -23.357 1.00 9.07 922 SER A N 1
ATOM 7574 C CA . SER A 1 922 ? 41.161 61.740 -21.902 1.00 8.98 922 SER A CA 1
ATOM 7575 C C . SER A 1 922 ? 42.601 61.944 -21.495 1.00 8.77 922 SER A C 1
ATOM 7576 O O . SER A 1 922 ? 42.916 62.844 -20.671 1.00 9.64 922 SER A O 1
ATOM 7579 N N . GLN A 1 923 ? 43.516 61.168 -22.047 1.00 8.92 923 GLN A N 1
ATOM 7580 C CA . GLN A 1 923 ? 44.921 61.372 -21.688 1.00 9.38 923 GLN A CA 1
ATOM 7581 C C . GLN A 1 923 ? 45.421 62.761 -22.091 1.00 9.20 923 GLN A C 1
ATOM 7582 O O . GLN A 1 923 ? 46.279 63.344 -21.421 1.00 10.19 923 GLN A O 1
ATOM 7588 N N . SER A 1 924 ? 44.897 63.300 -23.189 1.00 9.37 924 SER A N 1
ATOM 7589 C CA . SER A 1 924 ? 45.331 64.617 -23.661 1.00 9.76 924 SER A CA 1
ATOM 7590 C C . SER A 1 924 ? 44.922 65.686 -22.662 1.00 9.78 924 SER A C 1
ATOM 7591 O O . SER A 1 924 ? 45.568 66.755 -22.599 1.00 11.81 924 SER A O 1
ATOM 7594 N N . LEU A 1 925 ? 43.856 65.465 -21.893 1.00 9.70 925 LEU A N 1
ATOM 7595 C CA . LEU A 1 925 ? 43.401 66.400 -20.869 1.00 9.40 925 LEU A CA 1
ATOM 7596 C C . LEU A 1 925 ? 44.139 66.201 -19.570 1.00 10.55 925 LEU A C 1
ATOM 7597 O O . LEU A 1 925 ? 44.515 67.171 -18.908 1.00 12.23 925 LEU A O 1
ATOM 7602 N N . LEU A 1 926 ? 44.316 64.949 -19.155 1.00 9.34 926 LEU A N 1
ATOM 7603 C CA . LEU A 1 926 ? 44.851 64.710 -17.809 1.00 9.65 926 LEU A CA 1
ATOM 7604 C C . LEU A 1 926 ? 46.378 64.705 -17.779 1.00 8.78 926 LEU A C 1
ATOM 7605 O O . LEU A 1 926 ? 46.936 65.102 -16.753 1.00 10.48 926 LEU A O 1
ATOM 7610 N N . ASP A 1 927 ? 47.025 64.226 -18.825 1.00 8.87 927 ASP A N 1
ATOM 7611 C CA . ASP A 1 927 ? 48.488 64.155 -18.825 1.00 9.37 927 ASP A CA 1
ATOM 7612 C C . ASP A 1 927 ? 48.986 64.697 -20.153 1.00 9.38 927 ASP A C 1
ATOM 7613 O O . ASP A 1 927 ? 49.565 63.947 -20.973 1.00 10.03 927 ASP A O 1
ATOM 7618 N N . PRO A 1 928 ? 48.812 65.994 -20.378 1.00 9.43 928 PRO A N 1
ATOM 7619 C CA . PRO A 1 928 ? 49.333 66.597 -21.611 1.00 10.50 928 PRO A CA 1
ATOM 7620 C C . PRO A 1 928 ? 50.870 66.582 -21.603 1.00 9.69 928 PRO A C 1
ATOM 7621 O O . PRO A 1 928 ? 51.495 66.345 -20.589 1.00 10.17 928 PRO A O 1
ATOM 7625 N N . LEU A 1 929 ? 51.457 66.936 -22.748 1.00 10.34 929 LEU A N 1
ATOM 7626 C CA . LEU A 1 929 ? 52.904 67.237 -22.724 1.00 9.94 929 LEU A CA 1
ATOM 7627 C C . LEU A 1 929 ? 53.165 68.374 -21.771 1.00 9.45 929 LEU A C 1
ATOM 7628 O O . LEU A 1 929 ? 52.381 69.336 -21.675 1.00 12.38 929 LEU A O 1
ATOM 7633 N N . ASP A 1 930 ? 54.294 68.311 -21.074 1.00 10.33 930 ASP A N 1
ATOM 7634 C CA . ASP A 1 930 ? 54.784 69.445 -20.305 1.00 9.91 930 ASP A CA 1
ATOM 7635 C C . ASP A 1 930 ? 55.702 70.298 -21.152 1.00 10.15 930 ASP A C 1
ATOM 7636 O O . ASP A 1 930 ? 56.455 69.772 -21.962 1.00 12.67 930 ASP A O 1
ATOM 7641 N N . LYS A 1 931 ? 55.640 71.611 -20.947 1.00 9.98 931 LYS A N 1
ATOM 7642 C CA . LYS A 1 931 ? 56.407 72.531 -21.785 1.00 10.61 931 LYS A CA 1
ATOM 7643 C C . LYS A 1 931 ? 57.318 73.358 -20.893 1.00 10.31 931 LYS A C 1
ATOM 7644 O O . LYS A 1 931 ? 56.890 73.964 -19.920 1.00 12.56 931 LYS A O 1
ATOM 7650 N N . PHE A 1 932 ? 58.590 73.390 -21.267 1.00 10.30 932 PHE A N 1
ATOM 7651 C CA . PHE A 1 932 ? 59.643 74.102 -20.536 1.00 10.92 932 PHE A CA 1
ATOM 7652 C C . PHE A 1 932 ? 60.332 75.132 -21.447 1.00 10.27 932 PHE A C 1
ATOM 7653 O O . PHE A 1 932 ? 60.671 74.814 -22.581 1.00 12.56 932 PHE A O 1
ATOM 7661 N N . ILE A 1 933 ? 60.524 76.338 -20.883 1.00 10.93 933 ILE A N 1
ATOM 7662 C CA . ILE A 1 933 ? 61.216 77.379 -21.665 1.00 11.33 933 ILE A CA 1
ATOM 7663 C C . ILE A 1 933 ? 62.546 77.632 -21.026 1.00 11.00 933 ILE A C 1
ATOM 7664 O O . ILE A 1 933 ? 62.604 77.918 -19.809 1.00 12.17 933 ILE A O 1
ATOM 7669 N N . PHE A 1 934 ? 63.646 77.519 -21.781 1.00 11.98 934 PHE A N 1
ATOM 7670 C CA . PHE A 1 934 ? 64.960 77.738 -21.165 1.00 11.60 934 PHE A CA 1
ATOM 7671 C C . PHE A 1 934 ? 65.063 79.194 -20.686 1.00 11.31 934 PHE A C 1
ATOM 7672 O O . PHE A 1 934 ? 64.757 80.129 -21.413 1.00 14.02 934 PHE A O 1
ATOM 7680 N N . ALA A 1 935 ? 65.508 79.374 -19.438 1.00 12.63 935 ALA A N 1
ATOM 7681 C CA . ALA A 1 935 ? 65.379 80.701 -18.862 1.00 15.35 935 ALA A CA 1
ATOM 7682 C C . ALA A 1 935 ? 66.543 81.613 -19.219 1.00 18.75 935 ALA A C 1
ATOM 7683 O O . ALA A 1 935 ? 66.360 82.821 -19.173 1.00 32.19 935 ALA A O 1
ATOM 7685 N N . GLU A 1 936 ? 67.726 81.123 -19.536 1.00 16.93 936 GLU A N 1
ATOM 7686 C CA . GLU A 1 936 ? 68.835 82.051 -19.814 1.00 20.05 936 GLU A CA 1
ATOM 7687 C C . GLU A 1 936 ? 69.040 82.149 -21.300 1.00 17.96 936 GLU A C 1
ATOM 7688 O O . GLU A 1 936 ? 68.323 81.584 -22.131 1.00 20.53 936 GLU A O 1
ATOM 7694 N N . ASN A 1 937 ? 70.059 82.946 -21.698 1.00 18.14 937 ASN A N 1
ATOM 7695 C CA . ASN A 1 937 ? 70.158 83.205 -23.146 1.00 17.82 937 ASN A CA 1
ATOM 7696 C C . ASN A 1 937 ? 70.754 82.042 -23.916 1.00 17.63 937 ASN A C 1
ATOM 7697 O O . ASN A 1 937 ? 70.341 81.842 -25.051 1.00 18.76 937 ASN A O 1
ATOM 7702 N N . GLU A 1 938 ? 71.706 81.333 -23.292 1.00 16.98 938 GLU A N 1
ATOM 7703 C CA . GLU A 1 938 ? 72.356 80.221 -23.972 1.00 18.93 938 GLU A CA 1
ATOM 7704 C C . GLU A 1 938 ? 72.406 78.968 -23.097 1.00 18.73 938 GLU A C 1
ATOM 7705 O O . GLU A 1 938 ? 72.834 79.049 -21.945 1.00 20.75 938 GLU A O 1
ATOM 7711 N N . TRP A 1 939 ? 72.016 77.823 -23.645 1.00 21.87 939 TRP A N 1
ATOM 7712 C CA . TRP A 1 939 ? 72.129 76.521 -22.989 1.00 20.68 939 TRP A CA 1
ATOM 7713 C C . TRP A 1 939 ? 73.334 75.785 -23.545 1.00 22.97 939 TRP A C 1
ATOM 7714 O O . TRP A 1 939 ? 73.260 75.055 -24.529 1.00 23.48 939 TRP A O 1
ATOM 7725 N N . ILE A 1 940 ? 74.441 75.909 -22.805 1.00 23.31 940 ILE A N 1
ATOM 7726 C CA . ILE A 1 940 ? 75.627 75.204 -23.308 1.00 23.44 940 ILE A CA 1
ATOM 7727 C C . ILE A 1 940 ? 75.513 73.718 -23.070 1.00 23.58 940 ILE A C 1
ATOM 7728 O O . ILE A 1 940 ? 75.096 73.269 -22.003 1.00 22.79 940 ILE A O 1
ATOM 7733 N N . GLY A 1 941 ? 75.787 72.862 -24.012 1.00 22.38 941 GLY A N 1
ATOM 7734 C CA . GLY A 1 941 ? 75.784 71.395 -23.773 1.00 20.46 941 GLY A CA 1
ATOM 7735 C C . GLY A 1 941 ? 74.382 70.828 -24.040 1.00 18.40 941 GLY A C 1
ATOM 7736 O O . GLY A 1 941 ? 74.170 69.642 -23.756 1.00 17.73 941 GLY A O 1
ATOM 7737 N N . ALA A 1 942 ? 73.466 71.625 -24.583 1.00 18.91 942 ALA A N 1
ATOM 7738 C CA . ALA A 1 942 ? 72.086 71.136 -24.792 1.00 17.94 942 ALA A CA 1
ATOM 7739 C C . ALA A 1 942 ? 72.041 69.923 -25.712 1.00 18.96 942 ALA A C 1
ATOM 7740 O O . ALA A 1 942 ? 72.800 69.830 -26.709 1.00 20.88 942 ALA A O 1
ATOM 7742 N N . GLN A 1 943 ? 71.131 69.004 -25.395 1.00 17.77 943 GLN A N 1
ATOM 7743 C CA . GLN A 1 943 ? 70.881 67.828 -26.190 1.00 19.39 943 GLN A CA 1
ATOM 7744 C C . GLN A 1 943 ? 69.458 67.860 -26.734 1.00 16.82 943 GLN A C 1
ATOM 7745 O O . GLN A 1 943 ? 68.569 68.497 -26.162 1.00 20.27 943 GLN A O 1
ATOM 7751 N N . GLY A 1 944 ? 69.254 67.103 -27.798 1.00 18.61 944 GLY A N 1
ATOM 7752 C CA . GLY A 1 944 ? 68.002 67.224 -28.466 1.00 18.62 944 GLY A CA 1
ATOM 7753 C C . GLY A 1 944 ? 66.903 66.314 -27.984 1.00 16.11 944 GLY A C 1
ATOM 7754 O O . GLY A 1 944 ? 65.730 66.611 -28.261 1.00 19.72 944 GLY A O 1
ATOM 7755 N N . GLN A 1 945 ? 67.239 65.227 -27.338 1.00 14.75 945 GLN A N 1
ATOM 7756 C CA . GLN A 1 945 ? 66.179 64.283 -26.976 1.00 13.77 945 GLN A CA 1
ATOM 7757 C C . GLN A 1 945 ? 66.661 63.450 -25.816 1.00 13.82 945 GLN A C 1
ATOM 7758 O O . GLN A 1 945 ? 67.871 63.214 -25.647 1.00 16.86 945 GLN A O 1
ATOM 7764 N N . PHE A 1 946 ? 65.688 62.957 -25.058 1.00 13.00 946 PHE A N 1
ATOM 7765 C CA . PHE A 1 946 ? 65.902 61.934 -24.045 1.00 12.36 946 PHE A CA 1
ATOM 7766 C C . PHE A 1 946 ? 64.819 60.861 -24.199 1.00 12.20 946 PHE A C 1
ATOM 7767 O O . PHE A 1 946 ? 63.657 61.215 -24.379 1.00 12.49 946 PHE A O 1
ATOM 7775 N N . GLY A 1 947 ? 65.179 59.581 -24.102 1.00 12.70 947 GLY A N 1
ATOM 7776 C CA . GLY A 1 947 ? 64.193 58.520 -24.084 1.00 13.49 947 GLY A CA 1
ATOM 7777 C C . GLY A 1 947 ? 63.877 57.962 -25.445 1.00 13.93 947 GLY A C 1
ATOM 7778 O O . GLY A 1 947 ? 62.918 57.143 -25.549 1.00 15.16 947 GLY A O 1
ATOM 7779 N N . GLY A 1 948 ? 64.635 58.288 -26.482 1.00 14.58 948 GLY A N 1
ATOM 7780 C CA . GLY A 1 948 ? 64.334 57.719 -27.779 1.00 16.65 948 GLY A CA 1
ATOM 7781 C C . GLY A 1 948 ? 64.398 56.213 -27.873 1.00 18.61 948 GLY A C 1
ATOM 7782 O O . GLY A 1 948 ? 63.773 55.607 -28.775 1.00 24.41 948 GLY A O 1
ATOM 7783 N N . ASP A 1 949 ? 65.157 55.585 -26.950 1.00 18.64 949 ASP A N 1
ATOM 7784 C CA . ASP A 1 949 ? 65.150 54.123 -26.939 1.00 22.10 949 ASP A CA 1
ATOM 7785 C C . ASP A 1 949 ? 64.237 53.553 -25.882 1.00 21.41 949 ASP A C 1
ATOM 7786 O O . ASP A 1 949 ? 64.245 52.344 -25.623 1.00 25.53 949 ASP A O 1
ATOM 7791 N N . HIS A 1 950 ? 63.398 54.362 -25.229 1.00 16.70 950 HIS A N 1
ATOM 7792 C CA . HIS A 1 950 ? 62.358 53.781 -24.353 1.00 15.19 950 HIS A CA 1
ATOM 7793 C C . HIS A 1 950 ? 61.309 53.011 -25.170 1.00 14.35 950 HIS A C 1
ATOM 7794 O O . HIS A 1 950 ? 60.917 53.469 -26.211 1.00 15.74 950 HIS A O 1
ATOM 7801 N N . PRO A 1 951 ? 60.827 51.864 -24.685 1.00 14.92 951 PRO A N 1
ATOM 7802 C CA . PRO A 1 951 ? 59.783 51.125 -25.425 1.00 15.95 951 PRO A CA 1
ATOM 7803 C C . PRO A 1 951 ? 58.527 51.921 -25.550 1.00 13.32 951 PRO A C 1
ATOM 7804 O O . PRO A 1 951 ? 58.115 52.616 -24.574 1.00 16.08 951 PRO A O 1
ATOM 7808 N N . SER A 1 952 ? 57.915 51.838 -26.722 1.00 14.40 952 SER A N 1
ATOM 7809 C CA . SER A 1 952 ? 56.599 52.512 -26.955 1.00 13.59 952 SER A CA 1
ATOM 7810 C C . SER A 1 952 ? 55.527 51.435 -26.820 1.00 14.02 952 SER A C 1
ATOM 7811 O O . SER A 1 952 ? 55.326 50.589 -27.707 1.00 15.84 952 SER A O 1
ATOM 7814 N N . ALA A 1 953 ? 54.827 51.466 -25.691 1.00 14.37 953 ALA A N 1
ATOM 7815 C CA . ALA A 1 953 ? 53.980 50.351 -25.284 1.00 13.22 953 ALA A CA 1
ATOM 7816 C C . ALA A 1 953 ? 52.584 50.470 -25.886 1.00 12.19 953 ALA A C 1
ATOM 7817 O O . ALA A 1 953 ? 52.158 51.556 -26.279 1.00 13.44 953 ALA A O 1
ATOM 7819 N N . ARG A 1 954 ? 51.877 49.347 -25.955 1.00 12.34 954 ARG A N 1
ATOM 7820 C CA . ARG A 1 954 ? 50.527 49.325 -26.505 1.00 13.34 954 ARG A CA 1
ATOM 7821 C C . ARG A 1 954 ? 49.636 50.357 -25.822 1.00 12.21 954 ARG A C 1
ATOM 7822 O O . ARG A 1 954 ? 49.828 50.677 -24.649 1.00 12.13 954 ARG A O 1
ATOM 7830 N N . GLU A 1 955 ? 48.661 50.873 -26.563 1.00 12.56 955 GLU A N 1
ATOM 7831 C CA . GLU A 1 955 ? 48.084 52.180 -26.268 1.00 12.46 955 GLU A CA 1
ATOM 7832 C C . GLU A 1 955 ? 47.291 52.151 -24.965 1.00 11.39 955 GLU A C 1
ATOM 7833 O O . GLU A 1 955 ? 47.091 53.183 -24.326 1.00 13.10 955 GLU A O 1
ATOM 7839 N N . ASP A 1 956 ? 46.843 50.961 -24.578 1.00 11.85 956 ASP A N 1
ATOM 7840 C CA . ASP A 1 956 ? 46.012 50.806 -23.396 1.00 11.29 956 ASP A CA 1
ATOM 7841 C C . ASP A 1 956 ? 46.843 50.667 -22.115 1.00 11.38 956 ASP A C 1
ATOM 7842 O O . ASP A 1 956 ? 46.220 50.623 -21.001 1.00 12.50 956 ASP A O 1
ATOM 7847 N N . LEU A 1 957 ? 48.157 50.645 -22.206 1.00 10.14 957 LEU A N 1
ATOM 7848 C CA . LEU A 1 957 ? 48.990 50.515 -21.008 1.00 10.56 957 LEU A CA 1
ATOM 7849 C C . LEU A 1 957 ? 49.570 51.872 -20.585 1.00 10.61 957 LEU A C 1
ATOM 7850 O O . LEU A 1 957 ? 49.961 52.640 -21.445 1.00 11.95 957 LEU A O 1
ATOM 7855 N N . ASP A 1 958 ? 49.607 52.114 -19.285 1.00 9.92 958 ASP A N 1
ATOM 7856 C CA . ASP A 1 958 ? 50.207 53.337 -18.749 1.00 9.71 958 ASP A CA 1
ATOM 7857 C C . ASP A 1 958 ? 51.134 52.982 -17.623 1.00 9.41 958 ASP A C 1
ATOM 7858 O O . ASP A 1 958 ? 50.895 52.016 -16.863 1.00 10.44 958 ASP A O 1
ATOM 7863 N N . VAL A 1 959 ? 52.190 53.790 -17.515 1.00 10.06 959 VAL A N 1
ATOM 7864 C CA . VAL A 1 959 ? 53.045 53.813 -16.327 1.00 9.39 959 VAL A CA 1
ATOM 7865 C C . VAL A 1 959 ? 52.483 54.926 -15.459 1.00 9.44 959 VAL A C 1
ATOM 7866 O O . VAL A 1 959 ? 52.872 56.095 -15.544 1.00 10.81 959 VAL A O 1
ATOM 7870 N N . SER A 1 960 ? 51.517 54.572 -14.624 1.00 9.74 960 SER A N 1
ATOM 7871 C CA . SER A 1 960 ? 50.792 55.525 -13.814 1.00 9.60 960 SER A CA 1
ATOM 7872 C C . SER A 1 960 ? 51.683 56.229 -12.825 1.00 10.16 960 SER A C 1
ATOM 7873 O O . SER A 1 960 ? 51.470 57.423 -12.516 1.00 11.18 960 SER A O 1
ATOM 7876 N N . VAL A 1 961 ? 52.676 55.478 -12.270 1.00 9.28 961 VAL A N 1
ATOM 7877 C CA . VAL A 1 961 ? 53.629 56.015 -11.309 1.00 9.19 961 VAL A CA 1
ATOM 7878 C C . VAL A 1 961 ? 54.992 55.486 -11.674 1.00 9.17 961 VAL A C 1
ATOM 7879 O O . VAL A 1 961 ? 55.141 54.280 -11.917 1.00 9.18 961 VAL A O 1
ATOM 7883 N N . MET A 1 962 ? 56.005 56.373 -11.654 1.00 9.10 962 MET A N 1
ATOM 7884 C CA . MET A 1 962 ? 57.405 55.975 -11.585 1.00 8.89 962 MET A CA 1
ATOM 7885 C C . MET A 1 962 ? 58.002 56.793 -10.457 1.00 9.27 962 MET A C 1
ATOM 7886 O O . MET A 1 962 ? 57.895 58.016 -10.448 1.00 10.26 962 MET A O 1
ATOM 7891 N N . ARG A 1 963 ? 58.547 56.115 -9.451 1.00 9.63 963 ARG A N 1
ATOM 7892 C CA . ARG A 1 963 ? 59.022 56.778 -8.243 1.00 9.86 963 ARG A CA 1
ATOM 7893 C C . ARG A 1 963 ? 60.283 56.096 -7.733 1.00 9.09 963 ARG A C 1
ATOM 7894 O O . ARG A 1 963 ? 60.248 54.908 -7.412 1.00 9.98 963 ARG A O 1
ATOM 7902 N N . ARG A 1 964 ? 61.386 56.836 -7.629 1.00 10.23 964 ARG A N 1
ATOM 7903 C CA . ARG A 1 964 ? 62.577 56.264 -6.960 1.00 11.13 964 ARG A CA 1
ATOM 7904 C C . ARG A 1 964 ? 62.301 56.212 -5.492 1.00 10.22 964 ARG A C 1
ATOM 7905 O O . ARG A 1 964 ? 61.826 57.185 -4.918 1.00 11.48 964 ARG A O 1
ATOM 7913 N N . LEU A 1 965 ? 62.574 55.052 -4.888 1.00 11.17 965 LEU A N 1
ATOM 7914 C CA . LEU A 1 965 ? 62.173 54.757 -3.534 1.00 11.80 965 LEU A CA 1
ATOM 7915 C C . LEU A 1 965 ? 63.323 54.900 -2.549 1.00 12.28 965 LEU A C 1
ATOM 7916 O O . LEU A 1 965 ? 63.075 54.816 -1.315 1.00 14.92 965 LEU A O 1
ATOM 7921 N N . THR A 1 966 ? 64.554 55.101 -3.035 1.00 12.69 966 THR A N 1
ATOM 7922 C CA . THR A 1 966 ? 65.750 55.176 -2.188 1.00 12.72 966 THR A CA 1
ATOM 7923 C C . THR A 1 966 ? 66.452 56.499 -2.372 1.00 12.56 966 THR A C 1
ATOM 7924 O O . THR A 1 966 ? 66.448 57.032 -3.486 1.00 13.73 966 THR A O 1
ATOM 7928 N N . LYS A 1 967 ? 67.059 56.968 -1.298 1.00 14.02 967 LYS A N 1
ATOM 7929 C CA . LYS A 1 967 ? 67.934 58.139 -1.382 1.00 15.27 967 LYS A CA 1
ATOM 7930 C C . LYS A 1 967 ? 69.316 57.743 -1.895 1.00 14.24 967 LYS A C 1
ATOM 7931 O O . LYS A 1 967 ? 69.613 56.556 -2.047 1.00 14.53 967 LYS A O 1
ATOM 7937 N N . SER A 1 968 ? 70.163 58.743 -2.140 1.00 15.17 968 SER A N 1
ATOM 7938 C CA . SER A 1 968 ? 71.385 58.482 -2.880 1.00 17.26 968 SER A CA 1
ATOM 7939 C C . SER A 1 968 ? 72.380 57.645 -2.084 1.00 18.42 968 SER A C 1
ATOM 7940 O O . SER A 1 968 ? 73.222 56.984 -2.711 1.00 20.99 968 SER A O 1
ATOM 7943 N N . SER A 1 969 ? 72.309 57.657 -0.748 1.00 17.73 969 SER A N 1
ATOM 7944 C CA . SER A 1 969 ? 73.329 56.869 -0.026 1.00 21.15 969 SER A CA 1
ATOM 7945 C C . SER A 1 969 ? 73.032 55.376 -0.042 1.00 19.85 969 SER A C 1
ATOM 7946 O O . SER A 1 969 ? 73.884 54.589 0.377 1.00 23.76 969 SER A O 1
ATOM 7949 N N . ALA A 1 970 ? 71.903 54.895 -0.518 1.00 18.29 970 ALA A N 1
ATOM 7950 C CA . ALA A 1 970 ? 71.625 53.469 -0.591 1.00 17.82 970 ALA A CA 1
ATOM 7951 C C . ALA A 1 970 ? 72.460 52.779 -1.640 1.00 19.02 970 ALA A C 1
ATOM 7952 O O . ALA A 1 970 ? 72.491 53.159 -2.814 1.00 18.26 970 ALA A O 1
ATOM 7954 N N A LYS A 1 971 ? 73.141 51.724 -1.175 0.57 19.77 971 LYS A N 1
ATOM 7955 N N B LYS A 1 971 ? 73.201 51.711 -1.290 0.43 20.16 971 LYS A N 1
ATOM 7956 C CA A LYS A 1 971 ? 73.930 50.866 -2.032 0.57 20.17 971 LYS A CA 1
ATOM 7957 C CA B LYS A 1 971 ? 73.975 51.101 -2.381 0.43 20.51 971 LYS A CA 1
ATOM 7958 C C A LYS A 1 971 ? 73.060 50.282 -3.152 0.57 18.54 971 LYS A C 1
ATOM 7959 C C B LYS A 1 971 ? 73.054 50.235 -3.242 0.43 19.40 971 LYS A C 1
ATOM 7960 O O A LYS A 1 971 ? 73.455 50.342 -4.309 0.57 20.37 971 LYS A O 1
ATOM 7961 O O B LYS A 1 971 ? 73.393 49.995 -4.402 0.43 22.56 971 LYS A O 1
ATOM 7972 N N . THR A 1 972 ? 71.894 49.767 -2.760 1.00 18.50 972 THR A N 1
ATOM 7973 C CA . THR A 1 972 ? 70.932 49.148 -3.687 1.00 18.11 972 THR A CA 1
ATOM 7974 C C . THR A 1 972 ? 69.832 50.170 -3.963 1.00 16.81 972 THR A C 1
ATOM 7975 O O . THR A 1 972 ? 69.022 50.466 -3.076 1.00 18.19 972 THR A O 1
ATOM 7979 N N . GLN A 1 973 ? 69.797 50.777 -5.143 1.00 14.73 973 GLN A N 1
ATOM 7980 C CA . GLN A 1 973 ? 68.724 51.723 -5.482 1.00 13.35 973 GLN A CA 1
ATOM 7981 C C . GLN A 1 973 ? 67.494 50.937 -5.857 1.00 12.82 973 GLN A C 1
ATOM 7982 O O . GLN A 1 973 ? 67.585 49.817 -6.400 1.00 16.19 973 GLN A O 1
ATOM 7988 N N . ARG A 1 974 ? 66.327 51.497 -5.553 1.00 12.58 974 ARG A N 1
ATOM 7989 C CA . ARG A 1 974 ? 65.057 50.849 -5.857 1.00 12.73 974 ARG A CA 1
ATOM 7990 C C . ARG A 1 974 ? 64.154 51.864 -6.540 1.00 11.75 974 ARG A C 1
ATOM 7991 O O . ARG A 1 974 ? 64.055 52.995 -6.097 1.00 12.67 974 ARG A O 1
ATOM 7999 N N . VAL A 1 975 ? 63.511 51.435 -7.616 1.00 12.46 975 VAL A N 1
ATOM 8000 C CA . VAL A 1 975 ? 62.545 52.304 -8.345 1.00 12.47 975 VAL A CA 1
ATOM 8001 C C . VAL A 1 975 ? 61.245 51.540 -8.420 1.00 12.15 975 VAL A C 1
ATOM 8002 O O . VAL A 1 975 ? 61.203 50.362 -8.862 1.00 12.19 975 VAL A O 1
ATOM 8006 N N . GLY A 1 976 ? 60.155 52.220 -8.021 1.00 11.19 976 GLY A N 1
ATOM 8007 C CA . GLY A 1 976 ? 58.823 51.600 -8.110 1.00 10.71 976 GLY A CA 1
ATOM 8008 C C . GLY A 1 976 ? 58.041 52.140 -9.311 1.00 10.59 976 GLY A C 1
ATOM 8009 O O . GLY A 1 976 ? 58.095 53.300 -9.707 1.00 10.80 976 GLY A O 1
ATOM 8010 N N . TYR A 1 977 ? 57.253 51.205 -9.858 1.00 9.35 977 TYR A N 1
ATOM 8011 C CA . TYR A 1 977 ? 56.383 51.503 -10.990 1.00 9.04 977 TYR A CA 1
ATOM 8012 C C . TYR A 1 977 ? 54.981 50.971 -10.718 1.00 9.50 977 TYR A C 1
ATOM 8013 O O . TYR A 1 977 ? 54.852 49.860 -10.216 1.00 10.08 977 TYR A O 1
ATOM 8022 N N . VAL A 1 978 ? 53.971 51.771 -11.052 1.00 8.73 978 VAL A N 1
ATOM 8023 C CA . VAL A 1 978 ? 52.587 51.240 -11.043 1.00 9.33 978 VAL A CA 1
ATOM 8024 C C . VAL A 1 978 ? 52.180 51.190 -12.498 1.00 8.82 978 VAL A C 1
ATOM 8025 O O . VAL A 1 978 ? 52.257 52.232 -13.192 1.00 9.95 978 VAL A O 1
ATOM 8029 N N A LEU A 1 979 ? 51.798 50.046 -13.004 0.49 9.39 979 LEU A N 1
ATOM 8030 N N B LEU A 1 979 ? 51.818 50.012 -12.961 0.51 9.32 979 LEU A N 1
ATOM 8031 C CA A LEU A 1 979 ? 51.441 49.775 -14.392 0.49 10.38 979 LEU A CA 1
ATOM 8032 C CA B LEU A 1 979 ? 51.327 49.861 -14.319 0.51 10.05 979 LEU A CA 1
ATOM 8033 C C A LEU A 1 979 ? 49.950 49.503 -14.490 0.49 9.78 979 LEU A C 1
ATOM 8034 C C B LEU A 1 979 ? 49.825 49.643 -14.270 0.51 10.74 979 LEU A C 1
ATOM 8035 O O A LEU A 1 979 ? 49.488 48.525 -13.860 0.49 12.67 979 LEU A O 1
ATOM 8036 O O B LEU A 1 979 ? 49.312 48.893 -13.427 0.51 12.53 979 LEU A O 1
ATOM 8045 N N . HIS A 1 980 ? 49.178 50.329 -15.201 1.00 10.42 980 HIS A N 1
ATOM 8046 C CA . HIS A 1 980 ? 47.736 50.152 -15.327 1.00 10.49 980 HIS A CA 1
ATOM 8047 C C . HIS A 1 980 ? 47.366 49.898 -16.770 1.00 10.86 980 HIS A C 1
ATOM 8048 O O . HIS A 1 980 ? 47.777 50.660 -17.632 1.00 12.84 980 HIS A O 1
ATOM 8055 N N A ARG A 1 981 ? 46.624 48.833 -17.042 0.55 9.17 981 ARG A N 1
ATOM 8056 N N B ARG A 1 981 ? 46.604 48.851 -17.033 0.45 10.69 981 ARG A N 1
ATOM 8057 C CA A ARG A 1 981 ? 46.098 48.626 -18.383 0.55 10.09 981 ARG A CA 1
ATOM 8058 C CA B ARG A 1 981 ? 46.103 48.627 -18.374 0.45 9.87 981 ARG A CA 1
ATOM 8059 C C A ARG A 1 981 ? 44.596 48.837 -18.357 0.55 9.82 981 ARG A C 1
ATOM 8060 C C B ARG A 1 981 ? 44.597 48.837 -18.356 0.45 9.76 981 ARG A C 1
ATOM 8061 O O A ARG A 1 981 ? 43.905 48.196 -17.590 0.55 9.42 981 ARG A O 1
ATOM 8062 O O B ARG A 1 981 ? 43.905 48.195 -17.591 0.45 14.17 981 ARG A O 1
ATOM 8077 N N . THR A 1 982 ? 44.105 49.736 -19.196 1.00 10.00 982 THR A N 1
ATOM 8078 C CA . THR A 1 982 ? 42.667 49.922 -19.306 1.00 10.08 982 THR A CA 1
ATOM 8079 C C . THR A 1 982 ? 42.126 48.882 -20.267 1.00 11.05 982 THR A C 1
ATOM 8080 O O . THR A 1 982 ? 42.827 47.959 -20.668 1.00 14.38 982 THR A O 1
ATOM 8084 N N . ASN A 1 983 ? 40.839 48.984 -20.598 1.00 10.73 983 ASN A N 1
ATOM 8085 C CA . ASN A 1 983 ? 40.298 48.088 -21.635 1.00 10.84 983 ASN A CA 1
ATOM 8086 C C . ASN A 1 983 ? 39.607 48.967 -22.650 1.00 10.54 983 ASN A C 1
ATOM 8087 O O . ASN A 1 983 ? 38.708 49.728 -22.270 1.00 11.72 983 ASN A O 1
ATOM 8092 N N . LEU A 1 984 ? 40.005 48.849 -23.891 1.00 10.32 984 LEU A N 1
ATOM 8093 C CA . LEU A 1 984 ? 39.461 49.667 -24.970 1.00 11.36 984 LEU A CA 1
ATOM 8094 C C . LEU A 1 984 ? 38.603 48.798 -25.889 1.00 12.07 984 LEU A C 1
ATOM 8095 O O . LEU A 1 984 ? 38.881 47.615 -26.070 1.00 15.08 984 LEU A O 1
ATOM 8100 N N A MET A 1 985 ? 37.530 49.342 -26.399 0.65 14.58 985 MET A N 1
ATOM 8101 N N B MET A 1 985 ? 37.587 49.411 -26.460 0.35 14.02 985 MET A N 1
ATOM 8102 C CA A MET A 1 985 ? 36.725 48.488 -27.261 0.65 19.44 985 MET A CA 1
ATOM 8103 C CA B MET A 1 985 ? 36.687 48.822 -27.440 0.35 18.52 985 MET A CA 1
ATOM 8104 C C A MET A 1 985 ? 37.381 48.242 -28.609 0.65 20.85 985 MET A C 1
ATOM 8105 C C B MET A 1 985 ? 37.423 48.248 -28.636 0.35 19.64 985 MET A C 1
ATOM 8106 O O A MET A 1 985 ? 38.027 49.159 -29.102 0.65 22.94 985 MET A O 1
ATOM 8107 O O B MET A 1 985 ? 38.298 48.812 -29.283 0.35 22.55 985 MET A O 1
ATOM 8116 N N . GLN A 1 986 ? 36.975 47.106 -29.150 1.00 22.59 986 GLN A N 1
ATOM 8117 C CA . GLN A 1 986 ? 37.573 46.547 -30.343 1.00 21.28 986 GLN A CA 1
ATOM 8118 C C . GLN A 1 986 ? 36.580 46.932 -31.410 1.00 20.04 986 GLN A C 1
ATOM 8119 O O . GLN A 1 986 ? 35.460 46.441 -31.364 1.00 21.89 986 GLN A O 1
ATOM 8125 N N . CYS A 1 987 ? 36.968 47.823 -32.332 1.00 18.32 987 CYS A N 1
ATOM 8126 C CA . CYS A 1 987 ? 36.007 48.279 -33.328 1.00 22.14 987 CYS A CA 1
ATOM 8127 C C . CYS A 1 987 ? 36.516 48.009 -34.738 1.00 22.45 987 CYS A C 1
ATOM 8128 O O . CYS A 1 987 ? 36.031 48.641 -35.694 1.00 29.74 987 CYS A O 1
ATOM 8131 N N . GLY A 1 988 ? 37.473 47.099 -34.902 1.00 22.22 988 GLY A N 1
ATOM 8132 C CA . GLY A 1 988 ? 37.985 46.728 -36.215 1.00 28.26 988 GLY A CA 1
ATOM 8133 C C . GLY A 1 988 ? 39.197 47.474 -36.707 1.00 33.71 988 GLY A C 1
ATOM 8134 O O . GLY A 1 988 ? 39.593 47.377 -37.877 1.00 39.38 988 GLY A O 1
ATOM 8135 N N . THR A 1 989 ? 39.844 48.202 -35.798 1.00 34.28 989 THR A N 1
ATOM 8136 C CA . THR A 1 989 ? 41.046 48.849 -36.299 1.00 37.22 989 THR A CA 1
ATOM 8137 C C . THR A 1 989 ? 42.209 47.885 -36.053 1.00 41.02 989 THR A C 1
ATOM 8138 O O . THR A 1 989 ? 42.408 47.427 -34.935 1.00 46.97 989 THR A O 1
ATOM 8142 N N . PRO A 1 990 ? 42.885 47.500 -37.129 1.00 47.88 990 PRO A N 1
ATOM 8143 C CA . PRO A 1 990 ? 43.966 46.516 -37.041 1.00 57.22 990 PRO A CA 1
ATOM 8144 C C . PRO A 1 990 ? 45.006 46.985 -36.031 1.00 59.97 990 PRO A C 1
ATOM 8145 O O . PRO A 1 990 ? 45.333 48.165 -35.990 1.00 53.52 990 PRO A O 1
ATOM 8149 N N . GLU A 1 991 ? 45.489 46.070 -35.201 1.00 67.21 991 GLU A N 1
ATOM 8150 C CA . GLU A 1 991 ? 46.449 46.413 -34.164 1.00 75.25 991 GLU A CA 1
ATOM 8151 C C . GLU A 1 991 ? 47.814 46.693 -34.788 1.00 77.32 991 GLU A C 1
ATOM 8152 O O . GLU A 1 991 ? 48.265 45.953 -35.653 1.00 76.38 991 GLU A O 1
ATOM 8158 N N . GLU A 1 992 ? 48.476 47.750 -34.339 1.00 76.48 992 GLU A N 1
ATOM 8159 C CA . GLU A 1 992 ? 49.916 47.869 -34.564 1.00 75.69 992 GLU A CA 1
ATOM 8160 C C . GLU A 1 992 ? 50.719 46.884 -33.708 1.00 68.66 992 GLU A C 1
ATOM 8161 O O . GLU A 1 992 ? 50.483 46.787 -32.518 1.00 58.61 992 GLU A O 1
ATOM 8167 N N . HIS A 1 993 ? 51.690 46.183 -34.296 1.00 67.47 993 HIS A N 1
ATOM 8168 C CA . HIS A 1 993 ? 52.890 45.800 -33.535 1.00 65.01 993 HIS A CA 1
ATOM 8169 C C . HIS A 1 993 ? 53.273 46.984 -32.662 1.00 55.50 993 HIS A C 1
ATOM 8170 O O . HIS A 1 993 ? 53.423 48.093 -33.168 1.00 50.29 993 HIS A O 1
ATOM 8177 N N . THR A 1 994 ? 53.430 46.754 -31.363 1.00 44.63 994 THR A N 1
ATOM 8178 C CA . THR A 1 994 ? 54.101 47.714 -30.486 1.00 37.22 994 THR A CA 1
ATOM 8179 C C . THR A 1 994 ? 55.187 46.985 -29.700 1.00 32.70 994 THR A C 1
ATOM 8180 O O . THR A 1 994 ? 55.304 45.787 -29.820 1.00 41.08 994 THR A O 1
ATOM 8184 N N . GLN A 1 995 ? 55.966 47.678 -28.876 1.00 26.02 995 GLN A N 1
ATOM 8185 C CA . GLN A 1 995 ? 56.950 46.970 -28.101 1.00 22.53 995 GLN A CA 1
ATOM 8186 C C . GLN A 1 995 ? 56.518 46.651 -26.682 1.00 20.57 995 GLN A C 1
ATOM 8187 O O . GLN A 1 995 ? 55.812 47.409 -26.038 1.00 22.76 995 GLN A O 1
ATOM 8193 N N A LYS A 1 996 ? 57.000 45.523 -26.177 0.47 18.77 996 LYS A N 1
ATOM 8194 N N B LYS A 1 996 ? 56.954 45.493 -26.191 0.53 19.24 996 LYS A N 1
ATOM 8195 C CA A LYS A 1 996 ? 56.821 45.081 -24.803 0.47 19.82 996 LYS A CA 1
ATOM 8196 C CA B LYS A 1 996 ? 56.670 45.164 -24.797 0.53 19.38 996 LYS A CA 1
ATOM 8197 C C A LYS A 1 996 ? 57.523 46.058 -23.868 0.47 16.45 996 LYS A C 1
ATOM 8198 C C B LYS A 1 996 ? 57.447 46.170 -23.953 0.53 18.42 996 LYS A C 1
ATOM 8199 O O A LYS A 1 996 ? 58.711 46.317 -24.041 0.47 19.07 996 LYS A O 1
ATOM 8200 O O B LYS A 1 996 ? 58.569 46.534 -24.267 0.53 18.87 996 LYS A O 1
ATOM 8211 N N . LEU A 1 997 ? 56.767 46.541 -22.878 1.00 16.11 997 LEU A N 1
ATOM 8212 C CA . LEU A 1 997 ? 57.379 47.402 -21.864 1.00 16.36 997 LEU A CA 1
ATOM 8213 C C . LEU A 1 997 ? 57.691 46.546 -20.629 1.00 15.36 997 LEU A C 1
ATOM 8214 O O . LEU A 1 997 ? 56.775 45.991 -19.993 1.00 17.71 997 LEU A O 1
ATOM 8219 N N . ASP A 1 998 ? 58.954 46.457 -20.313 1.00 15.50 998 ASP A N 1
ATOM 8220 C CA . ASP A 1 998 ? 59.453 45.825 -19.084 1.00 15.74 998 ASP A CA 1
ATOM 8221 C C . ASP A 1 998 ? 60.024 46.930 -18.218 1.00 15.82 998 ASP A C 1
ATOM 8222 O O . ASP A 1 998 ? 61.177 47.347 -18.418 1.00 16.02 998 ASP A O 1
ATOM 8227 N N . VAL A 1 999 ? 59.203 47.368 -17.237 1.00 14.00 999 VAL A N 1
ATOM 8228 C CA . VAL A 1 999 ? 59.732 48.479 -16.467 1.00 14.24 999 VAL A CA 1
ATOM 8229 C C . VAL A 1 999 ? 60.998 48.208 -15.693 1.00 14.32 999 VAL A C 1
ATOM 8230 O O . VAL A 1 999 ? 61.759 49.109 -15.342 1.00 15.12 999 VAL A O 1
ATOM 8234 N N . CYS A 1 1000 ? 61.239 46.935 -15.346 1.00 15.11 1000 CYS A N 1
ATOM 8235 C CA . CYS A 1 1000 ? 62.427 46.669 -14.546 1.00 16.38 1000 CYS A CA 1
ATOM 8236 C C . CYS A 1 1000 ? 63.709 46.825 -15.334 1.00 16.96 1000 CYS A C 1
ATOM 8237 O O . CYS A 1 1000 ? 64.739 46.855 -14.686 1.00 18.44 1000 CYS A O 1
ATOM 8240 N N . HIS A 1 1001 ? 63.666 46.951 -16.655 1.00 17.54 1001 HIS A N 1
ATOM 8241 C CA . HIS A 1 1001 ? 64.927 47.196 -17.385 1.00 19.30 1001 HIS A CA 1
ATOM 8242 C C . HIS A 1 1001 ? 64.987 48.622 -17.921 1.00 18.86 1001 HIS A C 1
ATOM 8243 O O . HIS A 1 1001 ? 65.774 48.988 -18.800 1.00 21.82 1001 HIS A O 1
ATOM 8250 N N . LEU A 1 1002 ? 64.131 49.551 -17.395 1.00 17.75 1002 LEU A N 1
ATOM 8251 C CA . LEU A 1 1002 ? 64.199 50.924 -17.870 1.00 17.26 1002 LEU A CA 1
ATOM 8252 C C . LEU A 1 1002 ? 65.442 51.620 -17.331 1.00 20.39 1002 LEU A C 1
ATOM 8253 O O . LEU A 1 1002 ? 65.923 52.540 -17.991 1.00 23.82 1002 LEU A O 1
ATOM 8258 N N . LEU A 1 1003 ? 65.932 51.219 -16.190 1.00 18.43 1003 LEU A N 1
ATOM 8259 C CA . LEU A 1 1003 ? 67.185 51.730 -15.634 1.00 18.09 1003 LEU A CA 1
ATOM 8260 C C . LEU A 1 1003 ? 68.207 50.615 -15.701 1.00 20.52 1003 LEU A C 1
ATOM 8261 O O . LEU A 1 1003 ? 67.888 49.434 -15.587 1.00 21.63 1003 LEU A O 1
ATOM 8266 N N . PRO A 1 1004 ? 69.463 51.016 -15.871 1.00 22.32 1004 PRO A N 1
ATOM 8267 C CA . PRO A 1 1004 ? 70.531 50.029 -16.018 1.00 25.21 1004 PRO A CA 1
ATOM 8268 C C . PRO A 1 1004 ? 70.877 49.352 -14.707 1.00 22.88 1004 PRO A C 1
ATOM 8269 O O . PRO A 1 1004 ? 70.520 49.736 -13.605 1.00 21.62 1004 PRO A O 1
ATOM 8273 N N . ASN A 1 1005 ? 71.684 48.291 -14.883 1.00 26.30 1005 ASN A N 1
ATOM 8274 C CA . ASN A 1 1005 ? 72.264 47.509 -13.812 1.00 24.86 1005 ASN A CA 1
ATOM 8275 C C . ASN A 1 1005 ? 71.177 46.900 -12.926 1.00 25.77 1005 ASN A C 1
ATOM 8276 O O . ASN A 1 1005 ? 71.381 46.927 -11.714 1.00 23.23 1005 ASN A O 1
ATOM 8281 N N . VAL A 1 1006 ? 70.102 46.377 -13.527 1.00 22.80 1006 VAL A N 1
ATOM 8282 C CA . VAL A 1 1006 ? 69.073 45.791 -12.667 1.00 19.90 1006 VAL A CA 1
ATOM 8283 C C . VAL A 1 1006 ? 69.648 44.538 -12.032 1.00 20.93 1006 VAL A C 1
ATOM 8284 O O . VAL A 1 1006 ? 70.291 43.718 -12.679 1.00 25.15 1006 VAL A O 1
ATOM 8288 N N . ALA A 1 1007 ? 69.378 44.368 -10.737 1.00 19.79 1007 ALA A N 1
ATOM 8289 C CA . ALA A 1 1007 ? 69.822 43.227 -9.961 1.00 21.16 1007 ALA A CA 1
ATOM 8290 C C . ALA A 1 1007 ? 68.633 42.403 -9.484 1.00 21.02 1007 ALA A C 1
ATOM 8291 O O . ALA A 1 1007 ? 68.785 41.191 -9.201 1.00 27.28 1007 ALA A O 1
ATOM 8293 N N . ARG A 1 1008 ? 67.441 42.983 -9.398 1.00 17.91 1008 ARG A N 1
ATOM 8294 C CA . ARG A 1 1008 ? 66.273 42.223 -8.951 1.00 19.74 1008 ARG A CA 1
ATOM 8295 C C . ARG A 1 1008 ? 65.027 42.956 -9.440 1.00 17.49 1008 ARG A C 1
ATOM 8296 O O . ARG A 1 1008 ? 65.059 44.174 -9.596 1.00 17.53 1008 ARG A O 1
ATOM 8304 N N . CYS A 1 1009 ? 63.964 42.205 -9.706 1.00 15.76 1009 CYS A N 1
ATOM 8305 C CA . CYS A 1 1009 ? 62.649 42.777 -10.100 1.00 16.15 1009 CYS A CA 1
ATOM 8306 C C . CYS A 1 1009 ? 61.640 42.035 -9.243 1.00 14.75 1009 CYS A C 1
ATOM 8307 O O . CYS A 1 1009 ? 61.587 40.805 -9.275 1.00 15.48 1009 CYS A O 1
ATOM 8310 N N . GLU A 1 1010 ? 60.798 42.791 -8.529 1.00 13.95 1010 GLU A N 1
ATOM 8311 C CA . GLU A 1 1010 ? 59.781 42.220 -7.671 1.00 14.48 1010 GLU A CA 1
ATOM 8312 C C . GLU A 1 1010 ? 58.405 42.803 -8.018 1.00 11.67 1010 GLU A C 1
ATOM 8313 O O . GLU A 1 1010 ? 58.278 43.988 -8.247 1.00 14.37 1010 GLU A O 1
ATOM 8319 N N . ARG A 1 1011 ? 57.395 41.965 -8.008 1.00 11.82 1011 ARG A N 1
ATOM 8320 C CA . ARG A 1 1011 ? 56.021 42.482 -7.983 1.00 11.98 1011 ARG A CA 1
ATOM 8321 C C . ARG A 1 1011 ? 55.682 42.835 -6.536 1.00 11.26 1011 ARG A C 1
ATOM 8322 O O . ARG A 1 1011 ? 55.984 42.038 -5.619 1.00 13.13 1011 ARG A O 1
ATOM 8330 N N . THR A 1 1012 ? 55.049 43.959 -6.286 1.00 10.70 1012 THR A N 1
ATOM 8331 C CA . THR A 1 1012 ? 54.733 44.414 -4.932 1.00 10.61 1012 THR A CA 1
ATOM 8332 C C . THR A 1 1012 ? 53.253 44.788 -4.867 1.00 9.77 1012 THR A C 1
ATOM 8333 O O . THR A 1 1012 ? 52.551 44.966 -5.859 1.00 10.85 1012 THR A O 1
ATOM 8337 N N . THR A 1 1013 ? 52.790 44.990 -3.603 1.00 10.30 1013 THR A N 1
ATOM 8338 C CA . THR A 1 1013 ? 51.547 45.713 -3.438 1.00 10.44 1013 THR A CA 1
ATOM 8339 C C . THR A 1 1013 ? 51.638 47.114 -4.083 1.00 9.18 1013 THR A C 1
ATOM 8340 O O . THR A 1 1013 ? 52.764 47.620 -4.322 1.00 9.66 1013 THR A O 1
ATOM 8344 N N . LEU A 1 1014 ? 50.487 47.749 -4.330 1.00 9.04 1014 LEU A N 1
ATOM 8345 C CA . LEU A 1 1014 ? 50.535 49.029 -5.090 1.00 9.15 1014 LEU A CA 1
ATOM 8346 C C . LEU A 1 1014 ? 51.211 50.144 -4.334 1.00 8.78 1014 LEU A C 1
ATOM 8347 O O . LEU A 1 1014 ? 51.577 51.178 -4.914 1.00 9.07 1014 LEU A O 1
ATOM 8352 N N . THR A 1 1015 ? 51.332 50.007 -3.007 1.00 8.98 1015 THR A N 1
ATOM 8353 C CA . THR A 1 1015 ? 52.001 50.970 -2.159 1.00 8.91 1015 THR A CA 1
ATOM 8354 C C . THR A 1 1015 ? 53.514 50.733 -2.117 1.00 8.44 1015 THR A C 1
ATOM 8355 O O . THR A 1 1015 ? 54.199 51.508 -1.452 1.00 9.39 1015 THR A O 1
ATOM 8359 N N . PHE A 1 1016 ? 53.967 49.685 -2.762 1.00 9.21 1016 PHE A N 1
ATOM 8360 C CA . PHE A 1 1016 ? 55.373 49.256 -2.802 1.00 9.71 1016 PHE A CA 1
ATOM 8361 C C . PHE A 1 1016 ? 55.821 48.669 -1.454 1.00 10.10 1016 PHE A C 1
ATOM 8362 O O . PHE A 1 1016 ? 57.043 48.412 -1.302 1.00 11.75 1016 PHE A O 1
ATOM 8370 N N . LEU A 1 1017 ? 54.940 48.425 -0.484 1.00 10.01 1017 LEU A N 1
ATOM 8371 C CA . LEU A 1 1017 ? 55.420 48.079 0.859 1.00 11.56 1017 LEU A CA 1
ATOM 8372 C C . LEU A 1 1017 ? 55.573 46.612 1.105 1.00 13.55 1017 LEU A C 1
ATOM 8373 O O . LEU A 1 1017 ? 56.157 46.242 2.130 1.00 18.45 1017 LEU A O 1
ATOM 8378 N N . GLN A 1 1018 ? 55.088 45.738 0.233 1.00 11.61 1018 GLN A N 1
ATOM 8379 C CA . GLN A 1 1018 ? 55.260 44.288 0.428 1.00 13.24 1018 GLN A CA 1
ATOM 8380 C C . GLN A 1 1018 ? 55.646 43.618 -0.876 1.00 12.56 1018 GLN A C 1
ATOM 8381 O O . GLN A 1 1018 ? 55.016 43.851 -1.898 1.00 13.59 1018 GLN A O 1
ATOM 8387 N N . ASN A 1 1019 ? 56.677 42.784 -0.832 1.00 14.55 1019 ASN A N 1
ATOM 8388 C CA . ASN A 1 1019 ? 57.065 41.996 -1.987 1.00 15.61 1019 ASN A CA 1
ATOM 8389 C C . ASN A 1 1019 ? 56.163 40.785 -2.121 1.00 17.43 1019 ASN A C 1
ATOM 8390 O O . ASN A 1 1019 ? 56.006 40.030 -1.179 1.00 21.83 1019 ASN A O 1
ATOM 8395 N N . LEU A 1 1020 ? 55.565 40.612 -3.287 1.00 15.60 1020 LEU A N 1
ATOM 8396 C CA . LEU A 1 1020 ? 54.629 39.544 -3.563 1.00 18.07 1020 LEU A CA 1
ATOM 8397 C C . LEU A 1 1020 ? 55.252 38.479 -4.460 1.00 18.06 1020 LEU A C 1
ATOM 8398 O O . LEU A 1 1020 ? 54.830 37.317 -4.367 1.00 23.27 1020 LEU A O 1
ATOM 8403 N N . GLU A 1 1021 ? 56.205 38.793 -5.331 1.00 17.36 1021 GLU A N 1
ATOM 8404 C CA . GLU A 1 1021 ? 56.786 37.798 -6.232 1.00 17.79 1021 GLU A CA 1
ATOM 8405 C C . GLU A 1 1021 ? 58.168 38.271 -6.681 1.00 17.71 1021 GLU A C 1
ATOM 8406 O O . GLU A 1 1021 ? 58.373 39.434 -6.989 1.00 18.25 1021 GLU A O 1
ATOM 8412 N N . HIS A 1 1022 ? 59.165 37.396 -6.715 1.00 20.31 1022 HIS A N 1
ATOM 8413 C CA . HIS A 1 1022 ? 60.502 37.631 -7.221 1.00 20.94 1022 HIS A CA 1
ATOM 8414 C C . HIS A 1 1022 ? 60.452 37.200 -8.680 1.00 22.63 1022 HIS A C 1
ATOM 8415 O O . HIS A 1 1022 ? 60.104 36.048 -8.925 1.00 29.34 1022 HIS A O 1
ATOM 8422 N N . LEU A 1 1023 ? 60.702 38.109 -9.602 1.00 18.61 1023 LEU A N 1
ATOM 8423 C CA . LEU A 1 1023 ? 60.400 37.792 -10.981 1.00 19.00 1023 LEU A CA 1
ATOM 8424 C C . LEU A 1 1023 ? 61.588 37.252 -11.740 1.00 20.97 1023 LEU A C 1
ATOM 8425 O O . LEU A 1 1023 ? 62.673 37.810 -11.713 1.00 21.92 1023 LEU A O 1
ATOM 8430 N N . ASP A 1 1024 ? 61.319 36.164 -12.433 1.00 24.57 1024 ASP A N 1
ATOM 8431 C CA . ASP A 1 1024 ? 62.182 35.471 -13.349 1.00 30.67 1024 ASP A CA 1
ATOM 8432 C C . ASP A 1 1024 ? 62.773 36.437 -14.390 1.00 27.00 1024 ASP A C 1
ATOM 8433 O O . ASP A 1 1024 ? 62.089 37.243 -15.050 1.00 28.78 1024 ASP A O 1
ATOM 8438 N N . GLY A 1 1025 ? 64.098 36.350 -14.490 1.00 26.89 1025 GLY A N 1
ATOM 8439 C CA . GLY A 1 1025 ? 64.830 37.120 -15.504 1.00 28.87 1025 GLY A CA 1
ATOM 8440 C C . GLY A 1 1025 ? 64.863 38.604 -15.211 1.00 23.27 1025 GLY A C 1
ATOM 8441 O O . GLY A 1 1025 ? 65.285 39.370 -16.071 1.00 29.41 1025 GLY A O 1
ATOM 8442 N N . MET A 1 1026 ? 64.416 39.021 -14.033 1.00 23.18 1026 MET A N 1
ATOM 8443 C CA . MET A 1 1026 ? 64.265 40.429 -13.712 1.00 22.09 1026 MET A CA 1
ATOM 8444 C C . MET A 1 1026 ? 63.339 41.133 -14.685 1.00 18.65 1026 MET A C 1
ATOM 8445 O O . MET A 1 1026 ? 63.539 42.320 -14.926 1.00 22.44 1026 MET A O 1
ATOM 8450 N N . VAL A 1 1027 ? 62.360 40.416 -15.231 1.00 20.58 1027 VAL A N 1
ATOM 8451 C CA . VAL A 1 1027 ? 61.395 40.994 -16.177 1.00 19.94 1027 VAL A CA 1
ATOM 8452 C C . VAL A 1 1027 ? 60.041 41.210 -15.529 1.00 20.25 1027 VAL A C 1
ATOM 8453 O O . VAL A 1 1027 ? 59.437 40.294 -14.950 1.00 23.66 1027 VAL A O 1
ATOM 8457 N N . ALA A 1 1028 ? 59.522 42.428 -15.611 1.00 19.90 1028 ALA A N 1
ATOM 8458 C CA . ALA A 1 1028 ? 58.196 42.760 -15.067 1.00 19.53 1028 ALA A CA 1
ATOM 8459 C C . ALA A 1 1028 ? 57.198 42.493 -16.179 1.00 21.76 1028 ALA A C 1
ATOM 8460 O O . ALA A 1 1028 ? 57.220 43.198 -17.202 1.00 27.78 1028 ALA A O 1
ATOM 8462 N N . PRO A 1 1029 ? 56.327 41.517 -16.011 1.00 18.67 1029 PRO A N 1
ATOM 8463 C CA . PRO A 1 1029 ? 55.306 41.288 -17.054 1.00 20.25 1029 PRO A CA 1
ATOM 8464 C C . PRO A 1 1029 ? 54.340 42.457 -17.179 1.00 19.05 1029 PRO A C 1
ATOM 8465 O O . PRO A 1 1029 ? 54.125 43.215 -16.237 1.00 28.57 1029 PRO A O 1
ATOM 8469 N N . GLU A 1 1030 ? 53.751 42.651 -18.339 1.00 18.87 1030 GLU A N 1
ATOM 8470 C CA . GLU A 1 1030 ? 52.651 43.602 -18.488 1.00 21.78 1030 GLU A CA 1
ATOM 8471 C C . GLU A 1 1030 ? 51.403 42.967 -17.860 1.00 22.14 1030 GLU A C 1
ATOM 8472 O O . GLU A 1 1030 ? 51.312 41.729 -17.586 1.00 31.39 1030 GLU A O 1
ATOM 8478 N N . VAL A 1 1031 ? 50.428 43.793 -17.633 1.00 19.03 1031 VAL A N 1
ATOM 8479 C CA . VAL A 1 1031 ? 49.257 43.456 -16.885 1.00 16.61 1031 VAL A CA 1
ATOM 8480 C C . VAL A 1 1031 ? 48.098 43.246 -17.852 1.00 15.29 1031 VAL A C 1
ATOM 8481 O O . VAL A 1 1031 ? 48.133 43.650 -19.021 1.00 18.36 1031 VAL A O 1
ATOM 8485 N N . CYS A 1 1032 ? 47.065 42.580 -17.369 1.00 15.10 1032 CYS A N 1
ATOM 8486 C CA . CYS A 1 1032 ? 45.846 42.339 -18.113 1.00 14.97 1032 CYS A CA 1
ATOM 8487 C C . CYS A 1 1032 ? 44.942 43.555 -18.209 1.00 13.51 1032 CYS A C 1
ATOM 8488 O O . CYS A 1 1032 ? 45.060 44.444 -17.367 1.00 12.70 1032 CYS A O 1
ATOM 8491 N N . PRO A 1 1033 ? 44.014 43.591 -19.164 1.00 12.68 1033 PRO A N 1
ATOM 8492 C CA . PRO A 1 1033 ? 43.047 44.694 -19.186 1.00 12.73 1033 PRO A CA 1
ATOM 8493 C C . PRO A 1 1033 ? 42.282 44.824 -17.867 1.00 10.36 1033 PRO A C 1
ATOM 8494 O O . PRO A 1 1033 ? 41.821 43.842 -17.288 1.00 11.77 1033 PRO A O 1
ATOM 8498 N N . MET A 1 1034 ? 42.166 46.073 -17.452 1.00 10.04 1034 MET A N 1
ATOM 8499 C CA . MET A 1 1034 ? 41.541 46.480 -16.219 1.00 10.54 1034 MET A CA 1
ATOM 8500 C C . MET A 1 1034 ? 42.340 46.079 -14.976 1.00 12.22 1034 MET A C 1
ATOM 8501 O O . MET A 1 1034 ? 41.867 46.374 -13.881 1.00 19.89 1034 MET A O 1
ATOM 8506 N N . GLU A 1 1035 ? 43.558 45.600 -15.145 1.00 10.64 1035 GLU A N 1
ATOM 8507 C CA . GLU A 1 1035 ? 44.392 45.323 -13.999 1.00 11.59 1035 GLU A CA 1
ATOM 8508 C C . GLU A 1 1035 ? 45.462 46.390 -13.778 1.00 10.21 1035 GLU A C 1
ATOM 8509 O O . GLU A 1 1035 ? 45.830 47.122 -14.686 1.00 11.01 1035 GLU A O 1
ATOM 8515 N N . THR A 1 1036 ? 45.918 46.463 -12.538 1.00 11.08 1036 THR A N 1
ATOM 8516 C CA . THR A 1 1036 ? 46.941 47.375 -12.092 1.00 10.78 1036 THR A CA 1
ATOM 8517 C C . THR A 1 1036 ? 47.930 46.583 -11.277 1.00 10.85 1036 THR A C 1
ATOM 8518 O O . THR A 1 1036 ? 47.468 45.815 -10.419 1.00 12.32 1036 THR A O 1
ATOM 8522 N N . ALA A 1 1037 ? 49.210 46.734 -11.522 1.00 10.81 1037 ALA A N 1
ATOM 8523 C CA . ALA A 1 1037 ? 50.247 45.975 -10.793 1.00 11.53 1037 ALA A CA 1
ATOM 8524 C C . ALA A 1 1037 ? 51.333 46.968 -10.428 1.00 10.09 1037 ALA A C 1
ATOM 8525 O O . ALA A 1 1037 ? 51.471 48.004 -11.068 1.00 12.77 1037 ALA A O 1
ATOM 8527 N N . ALA A 1 1038 ? 52.124 46.602 -9.417 1.00 9.91 1038 ALA A N 1
ATOM 8528 C CA . ALA A 1 1038 ? 53.267 47.431 -9.055 1.00 9.88 1038 ALA A CA 1
ATOM 8529 C C . ALA A 1 1038 ? 54.497 46.513 -9.095 1.00 10.38 1038 ALA A C 1
ATOM 8530 O O . ALA A 1 1038 ? 54.470 45.348 -8.693 1.00 10.88 1038 ALA A O 1
ATOM 8532 N N . TYR A 1 1039 ? 55.593 47.119 -9.509 1.00 10.77 1039 TYR A N 1
ATOM 8533 C CA . TYR A 1 1039 ? 56.898 46.472 -9.564 1.00 11.29 1039 TYR A CA 1
ATOM 8534 C C . TYR A 1 1039 ? 57.952 47.373 -8.991 1.00 12.08 1039 TYR A C 1
ATOM 8535 O O . TYR A 1 1039 ? 57.883 48.583 -9.140 1.00 13.39 1039 TYR A O 1
ATOM 8544 N N . VAL A 1 1040 ? 58.943 46.738 -8.382 1.00 12.74 1040 VAL A N 1
ATOM 8545 C CA . VAL A 1 1040 ? 60.102 47.502 -7.928 1.00 12.63 1040 VAL A CA 1
ATOM 8546 C C . VAL A 1 1040 ? 61.345 46.862 -8.500 1.00 13.02 1040 VAL A C 1
ATOM 8547 O O . VAL A 1 1040 ? 61.561 45.654 -8.334 1.00 14.39 1040 VAL A O 1
ATOM 8551 N N . SER A 1 1041 ? 62.147 47.678 -9.169 1.00 13.25 1041 SER A N 1
ATOM 8552 C CA . SER A 1 1041 ? 63.435 47.205 -9.678 1.00 12.96 1041 SER A CA 1
ATOM 8553 C C . SER A 1 1041 ? 64.513 47.681 -8.706 1.00 13.63 1041 SER A C 1
ATOM 8554 O O . SER A 1 1041 ? 64.492 48.771 -8.158 1.00 13.79 1041 SER A O 1
ATOM 8557 N N . SER A 1 1042 ? 65.478 46.753 -8.485 1.00 14.61 1042 SER A N 1
ATOM 8558 C CA . SER A 1 1042 ? 66.630 47.075 -7.655 1.00 14.26 1042 SER A CA 1
ATOM 8559 C C . SER A 1 1042 ? 67.885 47.114 -8.517 1.00 15.98 1042 SER A C 1
ATOM 8560 O O . SER A 1 1042 ? 68.033 46.293 -9.401 1.00 18.19 1042 SER A O 1
ATOM 8563 N N . HIS A 1 1043 ? 68.770 48.073 -8.218 1.00 17.27 1043 HIS A N 1
ATOM 8564 C CA . HIS A 1 1043 ? 69.930 48.346 -9.073 1.00 19.83 1043 HIS A CA 1
ATOM 8565 C C . HIS A 1 1043 ? 71.161 48.464 -8.231 1.00 20.89 1043 HIS A C 1
ATOM 8566 O O . HIS A 1 1043 ? 71.160 49.099 -7.182 1.00 22.31 1043 HIS A O 1
ATOM 8573 N N . SER A 1 1044 ? 72.227 47.843 -8.735 1.00 20.98 1044 SER A N 1
ATOM 8574 C CA . SER A 1 1044 ? 73.466 48.016 -7.938 1.00 25.59 1044 SER A CA 1
ATOM 8575 C C . SER A 1 1044 ? 74.037 49.415 -8.173 1.00 33.07 1044 SER A C 1
ATOM 8576 O O . SER A 1 1044 ? 74.094 49.793 -9.346 1.00 26.76 1044 SER A O 1
ATOM 8579 N N . SER A 1 1045 ? 74.417 50.220 -7.161 1.00 27.18 1045 SER A N 1
ATOM 8580 C CA . SER A 1 1045 ? 74.913 51.601 -7.324 1.00 26.78 1045 SER A CA 1
ATOM 8581 C C . SER A 1 1045 ? 76.116 51.952 -6.476 1.00 32.60 1045 SER A C 1
ATOM 8582 O O . SER A 1 1045 ? 76.743 52.984 -6.804 1.00 35.51 1045 SER A O 1
#

Foldseek 3Di:
DFDDLFADFADFPAEPQVCVVVFFPDQQQQDLLRLAHDFDDDLVPFAQVRFFEEAAEEEAAEFCFFQDHNVRCLVPFVLLLVVLCLVVCLVPVQAAYEAEAQLSVVVNLVVDDPVSLVSVLVCDVVARYHYALQFNALFAFFQFFLLLVLLRSLLRQVVCCVRNVDGDQEHERFDHQWWDCSVLQQSVLFNHAEYEYEFFASSVLRVLLVVQQQWAFEAALRDRPSSSTHTYHYQRGLHLAQLTFLASRSLLSQLLQQCAPPPNPHHRPNPDHHDQDDPVCLVVNLVSSLVRNSSSCSSHQGSYHYGYHYDHSPSRDSVSVCRNVVRVVSNQVVQCPDSSSSYHYGHHHPVVRVVVVVVRVVVVRDDHTHYYDIRPQGDSHDQFTQQLLLFAPQQVLLLLLVLLQLLQLLQLLLQQDFDDVVLCSVVLSSLLSSLSSSQSHSSRSSNNHAPVNVVVSVVSNVSNSVSSQLSNQVSQLCQFFAVVVDDDDSVDRQWGWADCAVQHAVFDPPADEAEDDPVPAFKFKKKWFFAWQAKDKDKDKHKYQDQQKWKAFVVRHTFAKEKEWDWHWDCDPVVRAIDIATAQGIIMIITIDIAHGRKMFMMMMGGDDDHDPRYYYKAKEKADPPDDAHDRHPRDHGHHYYHQAKDWAAADQAWIWIAGSQQWTAFIGGGPPGDTFGKTKFKWKFFFDPDDFTDFSGGDDTPDDTGGQDFDRWMWMWIHDNQKIKIWTDGVQWTWMWMDGRYFIKIKIFGGNDQVERMWMKMKIAGPFQQFQWKWADGSNQFIWIDGHDPSRDPSSQKRKRNFKMWGHDLWKIKIKTWSGIFIWHANGGRMIMTINHGHYADDRPPPNHGGRHPDGTGMIMITIHMDTQNQWSGHDPSRGGGAAALVVVVRSCCSSHNIIMIIRDDNDSHRGHGMGNNVRFRDFSQKGFSHWRWDDHPVDQKTKIKTKMAGADHIDRPDDDDDGDFHFPLPPHPQWDWKFKARSSNPGGDGTDDPSGDHHDHHSDMTMMMTIHGD

Solvent-accessible surface area: 35755 Å² total; per-residue (Å²): 153,73,53,55,5,18,116,65,59,10,137,21,92,2,29,7,33,86,2,22,74,139,11,67,24,147,80,96,111,12,28,75,15,121,26,3,73,105,11,178,57,80,93,146,76,5,62,74,173,62,69,0,77,0,22,0,0,0,2,7,5,0,3,1,0,38,45,48,14,14,64,60,11,6,64,98,20,0,68,73,0,1,54,23,2,5,127,12,0,89,89,25,98,138,2,36,0,3,1,8,2,0,3,0,0,3,69,10,4,87,98,27,48,107,93,91,35,98,45,3,77,55,4,11,173,91,29,7,4,34,8,0,9,0,0,16,1,6,5,0,2,2,1,0,6,7,24,3,1,4,12,1,2,11,12,0,0,58,6,0,95,131,62,11,115,46,60,11,47,3,2,8,6,0,1,0,5,0,0,0,0,0,9,0,1,1,2,58,35,2,26,3,141,3,1,0,0,2,52,2,5,16,11,2,10,38,39,1,2,88,96,96,31,1,5,0,55,0,24,0,0,2,0,68,142,15,90,3,29,4,5,0,4,0,3,2,5,89,24,19,24,2,0,27,1,3,1,8,18,13,79,16,0,0,9,0,0,0,17,28,74,43,114,43,68,66,82,10,90,66,181,51,73,5,127,75,2,39,131,159,29,15,55,68,13,0,85,63,0,4,40,5,1,14,48,4,3,42,2,8,60,9,9,4,3,4,3,1,1,0,27,48,25,10,0,54,68,50,86,0,1,60,29,0,33,44,3,2,70,91,0,17,129,35,0,45,80,69,86,119,9,25,3,70,1,47,12,0,1,0,44,58,2,0,62,14,0,37,100,8,54,172,84,65,68,17,138,18,7,28,0,1,1,9,9,6,3,6,0,10,85,45,48,0,8,4,2,2,0,0,2,0,10,5,17,9,0,10,3,0,2,9,0,5,6,22,6,11,0,0,7,0,0,5,1,22,49,38,7,82,57,148,3,111,6,56,90,46,16,69,68,0,38,55,25,0,0,5,4,0,0,5,6,4,1,0,1,0,0,48,57,82,0,10,70,30,4,34,106,56,0,77,71,0,12,104,7,0,56,38,0,0,2,2,0,0,24,64,19,0,2,110,113,102,69,47,87,45,71,52,93,66,54,19,1,45,24,5,39,15,26,17,15,5,52,53,33,105,127,58,27,59,31,4,104,10,15,143,146,121,20,82,34,18,44,0,0,0,0,0,0,0,1,13,76,27,94,48,29,3,14,0,20,0,28,7,0,32,0,28,1,27,38,66,76,117,78,81,25,72,0,0,0,1,2,15,39,45,41,86,105,39,84,156,82,153,38,43,25,1,81,18,28,64,91,45,0,42,0,2,0,106,0,124,0,0,0,2,0,0,8,3,14,19,0,52,35,48,129,69,130,19,156,75,10,40,37,0,36,2,30,5,1,30,110,120,57,99,88,14,94,12,49,100,12,49,58,115,15,107,75,18,82,16,122,99,22,70,12,88,6,57,142,9,20,21,0,22,0,17,81,59,0,9,2,60,12,2,21,49,62,134,125,24,100,104,29,40,0,65,9,77,7,6,68,3,18,23,58,102,153,55,62,84,0,0,0,5,2,2,0,4,87,29,110,15,62,83,11,149,34,72,91,13,7,2,5,10,11,119,11,135,30,10,2,16,0,4,0,5,2,54,21,3,17,0,46,0,10,5,77,27,35,26,3,6,0,32,0,26,0,69,1,41,96,68,71,54,13,1,1,0,2,26,2,46,16,146,7,108,9,34,53,32,0,20,0,0,1,0,26,6,6,20,6,19,7,52,44,15,115,94,11,48,34,2,2,5,2,8,1,0,0,6,0,0,0,0,29,32,71,78,14,2,0,0,1,0,0,0,0,0,0,0,0,0,3,38,41,53,0,29,0,1,1,3,0,1,1,35,0,44,35,49,3,139,36,46,0,52,42,6,0,80,42,36,72,45,0,6,0,0,0,43,0,5,11,23,104,0,79,111,13,80,62,26,59,187,147,2,5,4,4,7,13,9,40,54,0,25,83,3,13,18,23,3,13,4,31,8,9,13,0,10,9,49,88,113,128,12,107,19,31,65,26,92,42,6,33,130,18,29,22,3,94,55,10,0,18,0,3,19,1,24,50,55,24,134,55,112,32,162,67,6,71,0,0,0,1,0,16,15,23,18,26,13,133,42,72,121,117,127,135,188,68,101,141,1,21,0,0,98,24,16,95,106,24,60,93,0,14,80,3,6,3,2,11,26,98,84,76,85,108,10,135,59,70,50,0,62,54,14,36,32,2,46,7,12,0,5,0,0,8,10,71,100

Organism: Drosophila melanogaster (NCBI:txid7227)

Secondary structure (DSSP, 8-state):
-PPPSSS-----SEEHHHHHHH--------SSSTTS------GGGSBTTB-EEEEEEEEEE--SSSSS-HHHHIIIIIHHHHHHHHHHHHH-TT--EEE--HHHHHHHHHHS-HHHHHHHHHHHHTTSEEESS--SS-B-SSS--HHHHHHHHHHHHHHHHHHH-----EEEE--SSSB-THHHHHHHTTT--EEEE----HHHHHHHHHTT-SEEEE--TT-SS-TT-EEEEE--SS-SSGGGTSSS-HHHHGGG-GGGSSTTS---TTS-------TTTHHHHHHHHHHHHHHHHTTSSSSEEEEEEEEET-S-SHHHHHHHHHHHHHHHHHHHH-GGG-EEEEE--HHHHHHHHHHHHHTTS----EEES-B-S-EEETTEE--GGGTSSHHHHHHHHHHHHHHHHHHHHHHTS---GGG-HHHHHHHHHHHHHHHTBTTTTTS-S-HHHHHHHHHHHHHHHHHHHHHHHHHHHHHTB-TTT----TTS-SEEEE-SSSS-TTT---PPEE--BTTTBSEEEEEEEE-SSS-EEEEEEEEES-S-EEEEETT--EE-EEEEEEEEEEEETTTTEEEEEEEEEEEEEEEEEEE-TTEEEEEEEEE-SS--TTEEE-EEEEE-SS------TT-SS--EEE----EEEE-TTS-EEEE-TTS-EEEEE-STTS--EEEEEEEEEE-B-SSSPPP-SS---BSSS-EE----S--EEEEE-SS-EEEEEEETTEEEEEEESSSS-EEEEEE--TT-TTEEEEEEEEE----TTEEEEEETTTEEEEEE--TTS-GGGG-EEESSEEEEE-SSEEEEEEESS-EEEE--STTEEEEEEEEEB-S--SSS--S-B-----EEEEEEEEEEE-TTS----TT-SEE---HHHHHHHHHHHSPPEEEEE-SS--TTB-SEE-TTS----TTEEEEEEEE-S-TT-SEEEEEEEEEE------SPPPP--PPP-GGGSSSSEEEEEEE-TTS-SEEEEPGGG------TT-EEEEEEEEE-

Nearest PDB structures (foldseek):
  3bub-assembly1_A  TM=1.001E+00  e=0.000E+00  unclassified
  3bui-assembly1_A  TM=1.000E+00  e=0.000E+00  unclassified
  1qx1-assembly1_A  TM=1.001E+00  e=0.000E+00  Drosophila melanogaster
  6rqz-assembly1_A  TM=9.997E-01  e=0.000E+00  Drosophila melanogaster
  6rru-assembly1_A  TM=1.000E+00  e=0.000E+00  Drosophila melanogaster

InterPro domains:
  IPR000602 Glycoside hydrolase family 38, N-terminal domain [PF01074] (143-472)
  IPR011013 Galactose mutarotase-like domain superfamily [SSF74650] (586-1103)
  IPR011330 Glycoside hydrolase/deacetylase, beta/alpha-barrel [SSF88713] (94-474)
  IPR011682 Glycosyl hydrolase family 38, C-terminal [PF07748] (748-939)
  IPR013780 Glycosyl hydrolase, all-beta [G3DSA:2.60.40.1180] (586-1001)
  IPR015341 Glycoside hydrolase family 38, central domain [PF09261] (476-571)
  IPR015341 Glycoside hydrolase family 38, central domain [SM00872] (476-553)
  IPR027291 Glycoside hydrolase 38, N-terminal domain superfamily [G3DSA:3.20.110.10] (93-474)
  IPR028995 Glycoside hydrolase families 57/38, central domain superfamily [SSF88688] (476-580)
  IPR037094 Glycoside hydrolase family 38, central domain superfamily [G3DSA:1.20.1270.50] (475-585)
  IPR041566 Alpha-mannosidase 2, C-terminal sub-domain [PF18230] (1019-1107)
  IPR048534 Lysosomal alpha-mannosidase-like, central domain [PF21260] (651-696)
  IPR050843 Glycosyl Hydrolase Family 38 [PTHR11607] (27-1100)

Radius of gyration: 29.58 Å; Cα contacts (8 Å, |Δi|>4): 2617; chains: 1; bounding box: 73×73×89 Å

GO terms:
  GO:0015923 mannosidase activity (F, IDA)
  GO:0035010 encapsulation of foreign target (P, IMP)
  GO:1904381 Golgi apparatus N-glycan mannose trimming (P, IMP)
  GO:0016063 rhodopsin biosynthetic process (P, IMP)
  GO:0000139 Golgi membrane (C, IDA)
  GO:0004572 mannosyl-oligosaccharide 1,3-1,6-alpha-mannosidase activity (F, IDA)

Sequence (1016 aa):
QCQDVVQDVPNVDVQMLEELYDRRMMSFKDIDGGVWKQGWNIKYDPLKYYNAHHKLKKVFVVPHSHNDPGWIQQTFEEYYQHHDTKHILSSNALRHHLHDNPEMKFIWAEISYFARRFYYHHDLGENKKLQMKSSIVKNNGQLLEFVTGGWVMPDEANSHWRNVLLQLTEGQTWLKKQFMMNVTPTASWAIAPFGHSPTMPYILQKSGFKNMLIQRTHYSVKKELAQQRRQLEFLWRQIWDNNKGDTALFTHMMMPFYSYDIPHTCGPDPKVCCQFDFKRMGSFGLSCPWKVPPRTISDQQNVAARSDDLLVDQWKKKAELYRTNVLLIPLGDDFRFKQNTEWDVQRVNYERLFEHINSQAHFNVQAQQFGTLQEYFDAVHQAERAGQAEEFPTLSGDFFTYADRSSDNYWSGYYTSRPYHKRMDRVLMHYYVRAAEMLSAWHSWDGMARIEERLEQARRELSLFQHHDGITGTAKTHVVVDYEQRMQQEALKACQMVMQQSVYYRLLTKPSIYSPDFSFSYFTLDDSRWPGSGVEDSRTTIILGEDILPSKHVVMHNTLPHWREQLVDFYVSSPFVSVTDLANNPVEAQVSPVWSSWHHDTLTKTIHPQGSTTKYRIIFKARVPPMGLATYVLTISDSKPEHTSYASNLLLRKNNPTSLPLGQYPEDVKFGDPREISSLRVGNGPTLAFSEQGLLKSIQLTQDSPHVPVHHFKFLKYGVRSHGDRRSGAYLFLPNGPASPVELGQQPVVLVTKGKLESSSVSVGLPSVVHQQTIMMRRGGAPEIRNLVDIGSLDNTEIIVMRLETHIDSGDIFYTDLNGLQFIKRRRLDKLPLQANYYPIPSGMFIEDANTRLTLLTTGQPLGGSSLASGELEIMQDRRLASDDERGLGQGVLDNKPVLHIYRLVLEKVNNCVRPSKLHPAGYLTSAAHKASQSLLDPLDKFIFAENEWIGAQGQFGGDHPSAREDLDVSVMRRLTKSSAKKTQRVGYVLLHRRTNLMMQCGTPEEHTQKKLDVCHLLPNVARCERTTLTFLQNLEHLDGMVAPEVCPMETAAYVSSHSS

CATH classification: 3.20.110.10 (+4 more: 1.20.1270.50, 2.60.40.1180, 2.70.98.30)